Protein AF-A0AA86PRQ3-F1 (afdb_monomer_lite)

Structure (mmCIF, N/CA/C/O backbone):
data_AF-A0AA86PRQ3-F1
#
_entry.id   AF-A0AA86PRQ3-F1
#
loop_
_atom_site.group_PDB
_atom_site.id
_atom_site.type_symbol
_atom_site.label_atom_id
_atom_site.label_alt_id
_atom_site.label_comp_id
_atom_site.label_asym_id
_atom_site.label_entity_id
_atom_site.label_seq_id
_atom_site.pdbx_PDB_ins_code
_atom_site.Cartn_x
_atom_site.Cartn_y
_atom_site.Cartn_z
_atom_site.occupancy
_atom_site.B_iso_or_equiv
_atom_site.auth_seq_id
_atom_site.auth_comp_id
_atom_site.auth_asym_id
_atom_site.auth_atom_id
_atom_site.pdbx_PDB_model_num
ATOM 1 N N . MET A 1 1 ? -32.663 6.537 63.787 1.00 28.38 1 MET A N 1
ATOM 2 C CA . MET A 1 1 ? -32.346 5.789 65.025 1.00 28.38 1 MET A CA 1
ATOM 3 C C . MET A 1 1 ? -31.190 6.516 65.673 1.00 28.38 1 MET A C 1
ATOM 5 O O . MET A 1 1 ? -30.135 6.561 65.055 1.00 28.38 1 MET A O 1
ATOM 9 N N . ASP A 1 2 ? -31.384 7.094 66.855 1.00 23.73 2 ASP A N 1
ATOM 10 C CA . ASP A 1 2 ? -30.305 7.806 67.543 1.00 23.73 2 ASP A CA 1
ATOM 11 C C . ASP A 1 2 ? -29.454 6.819 68.341 1.00 23.73 2 ASP A C 1
ATOM 13 O O . ASP A 1 2 ? -29.910 6.237 69.324 1.00 23.73 2 ASP A O 1
ATOM 17 N N . TYR A 1 3 ? -28.210 6.627 67.906 1.00 31.52 3 TYR A N 1
ATOM 18 C CA . TYR A 1 3 ? -27.202 5.870 68.642 1.00 31.52 3 TYR A CA 1
ATOM 19 C C . TYR A 1 3 ? -26.296 6.856 69.383 1.00 31.52 3 TYR A C 1
ATOM 21 O O . TYR A 1 3 ? -25.499 7.559 68.762 1.00 31.52 3 TYR A O 1
ATOM 29 N N . GLN A 1 4 ? -26.417 6.925 70.712 1.00 28.19 4 GLN A N 1
ATOM 30 C CA . GLN A 1 4 ? -25.469 7.680 71.534 1.00 28.19 4 GLN A CA 1
ATOM 31 C C . GLN A 1 4 ? -24.217 6.850 71.843 1.00 28.19 4 GLN A C 1
ATOM 33 O O . GLN A 1 4 ? -24.249 5.623 71.930 1.00 28.19 4 GLN A O 1
ATOM 38 N N . SER A 1 5 ? -23.092 7.550 71.959 1.00 32.16 5 SER A N 1
ATOM 39 C CA . SER A 1 5 ? -21.743 6.990 71.900 1.00 32.16 5 SER A CA 1
ATOM 40 C C . SER A 1 5 ? -21.390 6.058 73.062 1.00 32.16 5 SER A C 1
ATOM 42 O O . SER A 1 5 ? -21.332 6.495 74.212 1.00 32.16 5 SER A O 1
ATOM 44 N N . ALA A 1 6 ? -20.983 4.830 72.734 1.00 31.02 6 ALA A N 1
ATOM 45 C CA . ALA A 1 6 ? -20.111 4.015 73.577 1.00 31.02 6 ALA A CA 1
ATOM 46 C C . ALA A 1 6 ? -18.707 3.979 72.950 1.00 31.02 6 ALA A C 1
ATOM 48 O O . ALA A 1 6 ? -18.547 3.573 71.795 1.00 31.02 6 ALA A O 1
ATOM 49 N N . SER A 1 7 ? -17.697 4.430 73.694 1.00 35.16 7 SER A N 1
ATOM 50 C CA . SER A 1 7 ? -16.295 4.401 73.272 1.00 35.16 7 SER A CA 1
ATOM 51 C C . SER A 1 7 ? -15.674 3.015 73.488 1.00 35.16 7 SER A C 1
ATOM 53 O O . SER A 1 7 ? -15.939 2.349 74.484 1.00 35.16 7 SER A O 1
ATOM 55 N N . ASN A 1 8 ? -14.809 2.604 72.554 1.00 34.78 8 ASN A N 1
ATOM 56 C CA . ASN A 1 8 ? -14.027 1.359 72.578 1.00 34.78 8 ASN A CA 1
ATOM 57 C C . ASN A 1 8 ? -14.832 0.044 72.581 1.00 34.78 8 ASN A C 1
ATOM 59 O O . ASN A 1 8 ? -14.667 -0.792 73.468 1.00 34.78 8 ASN A O 1
ATOM 63 N N . VAL A 1 9 ? -15.606 -0.202 71.518 1.00 33.00 9 VAL A N 1
ATOM 64 C CA . VAL A 1 9 ? -16.079 -1.558 71.189 1.00 33.00 9 VAL A CA 1
ATOM 65 C C . VAL A 1 9 ? -15.677 -1.926 69.758 1.00 33.00 9 VAL A C 1
ATOM 67 O O . VAL A 1 9 ? -16.105 -1.280 68.804 1.00 33.00 9 VAL A O 1
ATOM 70 N N . ASN A 1 10 ? -14.883 -2.991 69.603 1.00 31.47 10 ASN A N 1
ATOM 71 C CA . ASN A 1 10 ? -14.651 -3.654 68.314 1.00 31.47 10 ASN A CA 1
ATOM 72 C C . ASN A 1 10 ? -15.897 -4.481 67.943 1.00 31.47 10 ASN A C 1
ATOM 74 O O . ASN A 1 10 ? -15.899 -5.705 68.057 1.00 31.47 10 ASN A O 1
ATOM 78 N N . CYS A 1 11 ? -16.972 -3.808 67.535 1.00 32.03 11 CYS A N 1
ATOM 79 C CA . CYS A 1 11 ? -18.174 -4.455 67.016 1.00 32.03 11 CYS A CA 1
ATOM 80 C C . CYS A 1 11 ? -18.137 -4.522 65.488 1.00 32.03 11 CYS A C 1
ATOM 82 O O . CYS A 1 11 ? -18.080 -3.495 64.818 1.00 32.03 11 CYS A O 1
ATOM 84 N N . THR A 1 12 ? -18.277 -5.725 64.934 1.00 34.78 12 THR A N 1
ATOM 85 C CA . THR A 1 12 ? -18.713 -5.920 63.546 1.00 34.78 12 THR A CA 1
ATOM 86 C C . THR A 1 12 ? -20.229 -5.690 63.498 1.00 34.78 12 THR A C 1
ATOM 88 O O . THR A 1 12 ? -21.022 -6.605 63.716 1.00 34.78 12 THR A O 1
ATOM 91 N N . GLY A 1 13 ? -20.644 -4.434 63.322 1.00 34.66 13 GLY A N 1
ATOM 92 C CA . GLY A 1 13 ? -22.047 -4.027 63.407 1.00 34.66 13 GLY A CA 1
ATOM 93 C C . GLY A 1 13 ? -22.842 -4.307 62.131 1.00 34.66 13 GLY A C 1
ATOM 94 O O . GLY A 1 13 ? -22.917 -3.455 61.249 1.00 34.66 13 GLY A O 1
ATOM 95 N N . ILE A 1 14 ? -23.511 -5.461 62.047 1.00 38.59 14 ILE A N 1
ATOM 96 C CA . ILE A 1 14 ? -24.574 -5.660 61.050 1.00 38.59 14 ILE A CA 1
ATOM 97 C C . ILE A 1 14 ? -25.826 -4.923 61.541 1.00 38.59 14 ILE A C 1
ATOM 99 O O . ILE A 1 14 ? -26.532 -5.417 62.420 1.00 38.59 14 ILE A O 1
ATOM 103 N N . ILE A 1 15 ? -26.140 -3.765 60.949 1.00 42.66 15 ILE A N 1
ATOM 104 C CA . ILE A 1 15 ? -27.449 -3.116 61.123 1.00 42.66 15 ILE A CA 1
ATOM 105 C C . ILE A 1 15 ? -28.395 -3.705 60.071 1.00 42.66 15 ILE A C 1
ATOM 107 O O . ILE A 1 15 ? -28.745 -3.094 59.061 1.00 42.66 15 ILE A O 1
ATOM 111 N N . GLY A 1 16 ? -28.762 -4.963 60.305 1.00 38.59 16 GLY A N 1
ATOM 112 C CA . GLY A 1 16 ? -29.757 -5.675 59.517 1.00 38.59 16 GLY A CA 1
ATOM 113 C C . GLY A 1 16 ? -31.148 -5.333 60.026 1.00 38.59 16 GLY A C 1
ATOM 114 O O . GLY A 1 16 ? -31.494 -5.689 61.151 1.00 38.59 16 GLY A O 1
ATOM 115 N N . THR A 1 17 ? -31.968 -4.686 59.198 1.00 43.44 17 THR A N 1
ATOM 116 C CA . THR A 1 17 ? -33.402 -4.611 59.495 1.00 43.44 17 THR A CA 1
ATOM 117 C C . THR A 1 17 ? -34.038 -5.858 58.900 1.00 43.44 17 THR A C 1
ATOM 119 O O . THR A 1 17 ? -34.295 -5.908 57.698 1.00 43.44 17 THR A O 1
ATOM 122 N N . VAL A 1 18 ? -34.262 -6.883 59.728 1.00 38.62 18 VAL A N 1
ATOM 123 C CA . VAL A 1 18 ? -35.078 -8.038 59.330 1.00 38.62 18 VAL A CA 1
ATOM 124 C C . VAL A 1 18 ? -36.527 -7.577 59.309 1.00 38.62 18 VAL A C 1
ATOM 126 O O . VAL A 1 18 ? -37.207 -7.529 60.334 1.00 38.62 18 VAL A O 1
ATOM 129 N N . ILE A 1 19 ? -36.984 -7.173 58.130 1.00 46.53 19 ILE A N 1
ATOM 130 C CA . ILE A 1 19 ? -38.373 -6.795 57.912 1.00 46.53 19 ILE A CA 1
ATOM 131 C C . ILE A 1 19 ? -39.136 -8.088 57.600 1.00 46.53 19 ILE A C 1
ATOM 133 O O . ILE A 1 19 ? -38.815 -8.790 56.642 1.00 46.53 19 ILE A O 1
ATOM 137 N N . GLY A 1 20 ? -40.143 -8.408 58.419 1.00 42.88 20 GLY A N 1
ATOM 138 C CA . GLY A 1 20 ? -41.082 -9.503 58.148 1.00 42.88 20 GLY A CA 1
ATOM 139 C C . GLY A 1 20 ? -41.962 -9.224 56.919 1.00 42.88 20 GLY A C 1
ATOM 140 O O . GLY A 1 20 ? -41.632 -8.392 56.080 1.00 42.88 20 GLY A O 1
ATOM 141 N N . ASN A 1 21 ? -43.118 -9.884 56.807 1.00 43.78 21 ASN A N 1
ATOM 142 C CA . ASN A 1 21 ? -44.057 -9.671 55.693 1.00 43.78 21 ASN A CA 1
ATOM 143 C C . ASN A 1 21 ? -44.545 -8.206 55.600 1.00 43.78 21 ASN A C 1
ATOM 145 O O . ASN A 1 21 ? -45.552 -7.840 56.202 1.00 43.78 21 ASN A O 1
ATOM 149 N N . VAL A 1 22 ? -43.848 -7.380 54.814 1.00 47.09 22 VAL A N 1
ATOM 150 C CA . VAL A 1 22 ? -44.153 -5.963 54.574 1.00 47.09 22 VAL A CA 1
ATOM 151 C C . VAL A 1 22 ? -44.042 -5.675 53.081 1.00 47.09 22 VAL A C 1
ATOM 153 O O . VAL A 1 22 ? -43.036 -5.978 52.443 1.00 47.09 22 VAL A O 1
ATOM 156 N N . SER A 1 23 ? -45.078 -5.050 52.524 1.00 48.50 23 SER A N 1
ATOM 157 C CA . SER A 1 23 ? -45.060 -4.531 51.157 1.00 48.50 23 SER A CA 1
ATOM 158 C C . SER A 1 23 ? -44.613 -3.070 51.185 1.00 48.50 23 SER A C 1
ATOM 160 O O . SER A 1 23 ? -45.353 -2.215 51.666 1.00 48.50 23 SER A O 1
ATOM 162 N N . LEU A 1 24 ? -43.426 -2.777 50.652 1.00 55.72 24 LEU A N 1
ATOM 163 C CA . LEU A 1 24 ? -42.930 -1.409 50.478 1.00 55.72 24 LEU A CA 1
ATOM 164 C C . LEU A 1 24 ? -43.323 -0.909 49.082 1.00 55.72 24 LEU A C 1
ATOM 166 O O . LEU A 1 24 ? -42.775 -1.353 48.069 1.00 55.72 24 LEU A O 1
ATOM 170 N N . ILE A 1 25 ? -44.310 -0.013 49.039 1.00 53.41 25 ILE A N 1
ATOM 171 C CA . ILE A 1 25 ? -44.831 0.616 47.820 1.00 53.41 25 ILE A CA 1
ATOM 172 C C . ILE A 1 25 ? -44.762 2.133 48.016 1.00 53.41 25 ILE A C 1
ATOM 174 O O . ILE A 1 25 ? -45.367 2.650 48.952 1.00 53.41 25 ILE A O 1
ATOM 178 N N . ASN A 1 26 ? -44.057 2.837 47.126 1.00 49.44 26 ASN A N 1
ATOM 179 C CA . ASN A 1 26 ? -43.863 4.295 47.154 1.00 49.44 26 ASN A CA 1
ATOM 180 C C . ASN A 1 26 ? -43.315 4.794 48.504 1.00 49.44 26 ASN A C 1
ATOM 182 O O . ASN A 1 26 ? -43.907 5.665 49.139 1.00 49.44 26 ASN A O 1
ATOM 186 N N . SER A 1 27 ? -42.221 4.195 48.977 1.00 52.81 27 SER A N 1
ATOM 187 C CA . SER A 1 27 ? -41.661 4.462 50.307 1.00 52.81 27 SER A CA 1
ATOM 188 C C . SER A 1 27 ? -40.254 5.052 50.198 1.00 52.81 27 SER A C 1
ATOM 190 O O . SER A 1 27 ? -39.352 4.398 49.675 1.00 52.81 27 SER A O 1
ATOM 192 N N . THR A 1 28 ? -40.054 6.259 50.726 1.00 52.75 28 THR A N 1
ATOM 193 C CA . THR A 1 28 ? -38.721 6.859 50.890 1.00 52.75 28 THR A CA 1
ATOM 194 C C . THR A 1 28 ? -38.115 6.392 52.213 1.00 52.75 28 THR A C 1
ATOM 196 O O . THR A 1 28 ? -38.770 6.448 53.255 1.00 52.75 28 THR A O 1
ATOM 199 N N . LEU A 1 29 ? -36.870 5.921 52.174 1.00 57.38 29 LEU A N 1
ATOM 200 C CA . LEU A 1 29 ? -36.086 5.517 53.337 1.00 57.38 29 LEU A CA 1
ATOM 201 C C . LEU A 1 29 ? -34.937 6.514 53.528 1.00 57.38 29 LEU A C 1
ATOM 203 O O . LEU A 1 29 ? -33.882 6.392 52.907 1.00 57.38 29 LEU A O 1
ATOM 207 N N . GLU A 1 30 ? -35.146 7.506 54.392 1.00 48.78 30 GLU A N 1
ATOM 208 C CA . GLU A 1 30 ? -34.087 8.433 54.802 1.00 48.78 30 GLU A CA 1
ATOM 209 C C . GLU A 1 30 ? -33.246 7.817 55.924 1.00 48.78 30 GLU A C 1
ATOM 211 O O . GLU A 1 30 ? -33.768 7.433 56.975 1.00 48.78 30 GLU A O 1
ATOM 216 N N . ILE A 1 31 ? -31.931 7.728 55.710 1.00 53.84 31 ILE A N 1
ATOM 217 C CA . ILE A 1 31 ? -30.984 7.173 56.682 1.00 53.84 31 ILE A CA 1
ATOM 218 C C . ILE A 1 31 ? -30.019 8.280 57.113 1.00 53.84 31 ILE A C 1
ATOM 220 O O . ILE A 1 31 ? -28.886 8.370 56.648 1.00 53.84 31 ILE A O 1
ATOM 224 N N . ASN A 1 32 ? -30.477 9.118 58.044 1.00 42.81 32 ASN A N 1
ATOM 225 C CA . ASN A 1 32 ? -29.633 10.121 58.693 1.00 42.81 32 ASN A CA 1
ATOM 226 C C . ASN A 1 32 ? -28.776 9.450 59.779 1.00 42.81 32 ASN A C 1
ATOM 228 O O . ASN A 1 32 ? -29.314 8.909 60.750 1.00 42.81 32 ASN A O 1
ATOM 232 N N . TRP A 1 33 ? -27.450 9.474 59.620 1.00 47.06 33 TRP A N 1
ATOM 233 C CA . TRP A 1 33 ? -26.496 8.970 60.615 1.00 47.06 33 TRP A CA 1
ATOM 234 C C . TRP A 1 33 ? -25.856 10.110 61.411 1.00 47.06 33 TRP A C 1
ATOM 236 O O . TRP A 1 33 ? -25.310 11.060 60.851 1.00 47.06 33 TRP A O 1
ATOM 246 N N . GLY A 1 34 ? -25.868 9.974 62.738 1.00 40.94 34 GLY A N 1
ATOM 247 C CA . GLY A 1 34 ? -25.048 10.792 63.629 1.00 40.94 34 GLY A CA 1
ATOM 248 C C . GLY A 1 34 ? -23.555 10.469 63.492 1.00 40.94 34 GLY A C 1
ATOM 249 O O . GLY A 1 34 ? -23.169 9.388 63.045 1.00 40.94 34 GLY A O 1
ATOM 250 N N . TRP A 1 35 ? -22.703 11.416 63.886 1.00 43.94 35 TRP A N 1
ATOM 251 C CA . TRP A 1 35 ? -21.249 11.299 63.759 1.00 43.94 35 TRP A CA 1
ATOM 252 C C . TRP A 1 35 ? -20.719 10.183 64.672 1.00 43.94 35 TRP A C 1
ATOM 254 O O . TRP A 1 35 ? -20.920 10.234 65.886 1.00 43.94 35 TRP A O 1
ATOM 264 N N . ALA A 1 36 ? -20.020 9.194 64.109 1.00 44.12 36 ALA A N 1
ATOM 265 C CA . ALA A 1 36 ? -19.583 8.012 64.849 1.00 44.12 36 ALA A CA 1
ATOM 266 C C . ALA A 1 36 ? -18.137 7.608 64.507 1.00 44.12 36 ALA A C 1
ATOM 268 O O . ALA A 1 36 ? -17.831 7.239 63.376 1.00 44.12 36 ALA A O 1
ATOM 269 N N . ASN A 1 37 ? -17.252 7.641 65.509 1.00 40.22 37 ASN A N 1
ATOM 270 C CA . ASN A 1 37 ? -15.848 7.229 65.393 1.00 40.22 37 ASN A CA 1
ATOM 271 C C . ASN A 1 37 ? -15.709 5.701 65.530 1.00 40.22 37 ASN A C 1
ATOM 273 O O . ASN A 1 37 ? -15.213 5.216 66.549 1.00 40.22 37 ASN A O 1
ATOM 277 N N . TYR A 1 38 ? -16.142 4.939 64.521 1.00 46.31 38 TYR A N 1
ATOM 278 C CA . TYR A 1 38 ? -15.963 3.483 64.484 1.00 46.31 38 TYR A CA 1
ATOM 279 C C . TYR A 1 38 ? -15.040 3.046 63.344 1.00 46.31 38 TYR A C 1
ATOM 281 O O . TYR A 1 38 ? -15.113 3.541 62.225 1.00 46.31 38 TYR A O 1
ATOM 289 N N . SER A 1 39 ? -14.155 2.100 63.656 1.00 38.12 39 SER A N 1
ATOM 290 C CA . SER A 1 39 ? -13.096 1.590 62.778 1.00 38.12 39 SER A CA 1
ATOM 291 C C . SER A 1 39 ? -13.499 0.366 61.948 1.00 38.12 39 SER A C 1
ATOM 293 O O . SER A 1 39 ? -12.635 -0.219 61.302 1.00 38.12 39 SER A O 1
ATOM 295 N N . ASN A 1 40 ? -14.768 -0.059 61.998 1.00 40.50 40 ASN A N 1
ATOM 296 C CA . ASN A 1 40 ? -15.263 -1.241 61.295 1.00 40.50 40 ASN A CA 1
ATOM 297 C C . ASN A 1 40 ? -16.734 -1.101 60.863 1.00 40.50 40 ASN A C 1
ATOM 299 O O . ASN A 1 40 ? -17.610 -0.906 61.699 1.00 40.50 40 ASN A O 1
ATOM 303 N N . ILE A 1 41 ? -16.951 -1.292 59.556 1.00 45.72 41 ILE A N 1
ATOM 304 C CA . ILE A 1 41 ? -18.156 -1.783 58.854 1.00 45.72 41 ILE A CA 1
ATOM 305 C C . ILE A 1 41 ? -19.519 -1.227 59.315 1.00 45.72 41 ILE A C 1
ATOM 307 O O . ILE A 1 41 ? -20.100 -1.675 60.301 1.00 45.72 41 ILE A O 1
ATOM 311 N N . GLY A 1 42 ? -20.105 -0.375 58.467 1.00 44.25 42 GLY A N 1
ATOM 312 C CA . GLY A 1 42 ? -21.551 -0.153 58.401 1.00 44.25 42 GLY A CA 1
ATOM 313 C C . GLY A 1 42 ? -22.149 -0.940 57.233 1.00 44.25 42 GLY A C 1
ATOM 314 O O . GLY A 1 42 ? -21.897 -0.611 56.073 1.00 44.25 42 GLY A O 1
ATOM 315 N N . LEU A 1 43 ? -22.930 -1.981 57.532 1.00 43.34 43 LEU A N 1
ATOM 316 C CA . LEU A 1 43 ? -23.603 -2.816 56.532 1.00 43.34 43 LEU A CA 1
ATOM 317 C C . LEU A 1 43 ? -25.119 -2.644 56.677 1.00 43.34 43 LEU A C 1
ATOM 319 O O . LEU A 1 43 ? -25.697 -3.055 57.685 1.00 43.34 43 LEU A O 1
ATOM 323 N N . ILE A 1 44 ? -25.749 -2.024 55.674 1.00 51.25 44 ILE A N 1
ATOM 324 C CA . ILE A 1 44 ? -27.202 -1.806 55.632 1.00 51.25 44 ILE A CA 1
ATOM 325 C C . ILE A 1 44 ? -27.815 -3.002 54.909 1.00 51.25 44 ILE A C 1
ATOM 327 O O . ILE A 1 44 ? -27.836 -3.054 53.680 1.00 51.25 44 ILE A O 1
ATOM 331 N N . GLY A 1 45 ? -28.260 -3.988 55.688 1.00 47.59 45 GLY A N 1
ATOM 332 C CA . GLY A 1 45 ? -28.900 -5.197 55.178 1.00 47.59 45 GLY A CA 1
ATOM 333 C C . GLY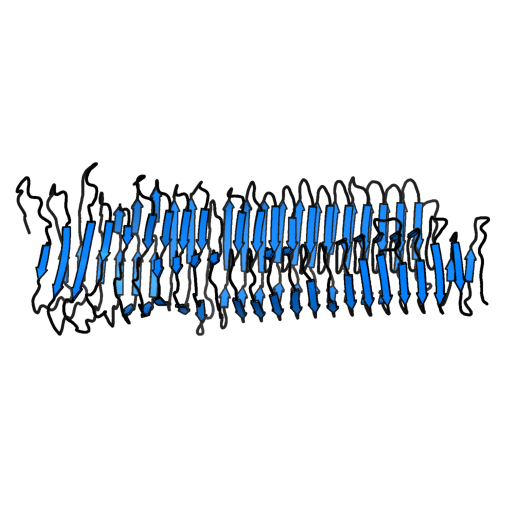 A 1 45 ? -30.420 -5.093 55.237 1.00 47.59 45 GLY A C 1
ATOM 334 O O . GLY A 1 45 ? -30.996 -5.123 56.327 1.00 47.59 45 GLY A O 1
ATOM 335 N N . LEU A 1 46 ? -31.067 -5.034 54.073 1.00 53.19 46 LEU A N 1
ATOM 336 C CA . LEU A 1 46 ? -32.484 -5.366 53.931 1.00 53.19 46 LEU A CA 1
ATOM 337 C C . LEU A 1 46 ? -32.573 -6.863 53.614 1.00 53.19 46 LEU A C 1
ATOM 339 O O . LEU A 1 46 ? -32.433 -7.274 52.461 1.00 53.19 46 LEU A O 1
ATOM 343 N N . LEU A 1 47 ? -32.733 -7.662 54.672 1.00 47.06 47 LEU A N 1
ATOM 344 C CA . LEU A 1 47 ? -32.833 -9.120 54.617 1.00 47.06 47 LEU A CA 1
ATOM 345 C C . LEU A 1 47 ? -34.284 -9.538 54.858 1.00 47.06 47 LEU A C 1
ATOM 347 O O . LEU A 1 47 ? -34.870 -9.190 55.886 1.00 47.06 47 LEU A O 1
ATOM 351 N N . TYR A 1 48 ? -34.839 -10.303 53.920 1.00 53.44 48 TYR A N 1
ATOM 352 C CA . TYR A 1 48 ? -36.224 -10.771 53.954 1.00 53.44 48 TYR A CA 1
ATOM 353 C C . TYR A 1 48 ? -36.290 -12.301 53.874 1.00 53.44 48 TYR A C 1
ATOM 355 O O . TYR A 1 48 ? -35.517 -12.928 53.147 1.00 53.44 48 TYR A O 1
ATOM 363 N N . ASP A 1 49 ? -37.261 -12.875 54.586 1.00 43.50 49 ASP A N 1
ATOM 364 C CA . ASP A 1 49 ? -37.559 -14.314 54.638 1.00 43.50 49 ASP A CA 1
ATOM 365 C C . ASP A 1 49 ? -39.039 -14.554 54.270 1.00 43.50 49 ASP A C 1
ATOM 367 O O . ASP A 1 49 ? -39.854 -15.016 55.066 1.00 43.50 49 ASP A O 1
ATOM 371 N N . SER A 1 50 ? -39.433 -14.087 53.079 1.00 46.62 50 SER A N 1
ATOM 372 C CA . SER A 1 50 ? -40.832 -14.051 52.631 1.00 46.62 50 SER A CA 1
ATOM 373 C C . SER A 1 50 ? -40.987 -14.560 51.202 1.00 46.62 50 SER A C 1
ATOM 375 O O . SER A 1 50 ? -40.283 -14.131 50.288 1.00 46.62 50 SER A O 1
ATOM 377 N N . SER A 1 51 ? -41.977 -15.429 50.992 1.00 41.72 51 SER A N 1
ATOM 378 C CA . SER A 1 51 ? -42.285 -16.038 49.696 1.00 41.72 51 SER A CA 1
ATOM 379 C C . SER A 1 51 ? -42.962 -15.100 48.687 1.00 41.72 51 SER A C 1
ATOM 381 O O . SER A 1 51 ? -43.121 -15.479 47.530 1.00 41.72 51 SER A O 1
ATOM 383 N N . THR A 1 52 ? -43.391 -13.899 49.091 1.00 48.28 52 THR A N 1
ATOM 384 C CA . THR A 1 52 ? -44.060 -12.928 48.202 1.00 48.28 52 THR A CA 1
ATOM 385 C C . THR A 1 52 ? -43.698 -11.488 48.570 1.00 48.28 52 THR A C 1
ATOM 387 O O . THR A 1 52 ? -44.509 -10.754 49.137 1.00 48.28 52 THR A O 1
ATOM 390 N N . LEU A 1 53 ? -42.480 -11.065 48.227 1.00 45.62 53 LEU A N 1
ATOM 391 C CA . LEU A 1 53 ? -42.030 -9.685 48.415 1.00 45.62 53 LEU A CA 1
ATOM 392 C C . LEU A 1 53 ? -42.286 -8.845 47.152 1.00 45.62 53 LEU A C 1
ATOM 394 O O . LEU A 1 53 ? -41.742 -9.134 46.085 1.00 45.62 53 LEU A O 1
ATOM 398 N N . LYS A 1 54 ? -43.080 -7.774 47.279 1.00 45.75 54 LYS A N 1
ATOM 399 C CA . LYS A 1 54 ? -43.325 -6.797 46.207 1.00 45.75 54 LYS A CA 1
ATOM 400 C C . LYS A 1 54 ? -42.788 -5.426 46.618 1.00 45.75 54 LYS A C 1
ATOM 402 O O . LYS A 1 54 ? -43.449 -4.683 47.337 1.00 45.75 54 LYS A O 1
ATOM 407 N N . ILE A 1 55 ? -41.586 -5.106 46.140 1.00 51.47 55 ILE A N 1
ATOM 408 C CA . ILE A 1 55 ? -40.954 -3.791 46.298 1.00 51.47 55 ILE A CA 1
ATOM 409 C C . ILE A 1 55 ? -41.268 -2.935 45.066 1.00 51.47 55 ILE A C 1
ATOM 411 O O . ILE A 1 55 ? -40.929 -3.310 43.938 1.00 51.47 55 ILE A O 1
ATOM 415 N N . GLN A 1 56 ? -41.901 -1.779 45.278 1.00 46.75 56 GLN A N 1
ATOM 416 C CA . GLN A 1 56 ? -42.207 -0.790 44.242 1.00 46.75 56 GLN A CA 1
ATOM 417 C C . GLN A 1 56 ? -41.784 0.609 44.698 1.00 46.75 56 GLN A C 1
ATOM 419 O O . GLN A 1 56 ? -42.311 1.111 45.684 1.00 46.75 56 GLN A O 1
ATOM 424 N N . ASN A 1 57 ? -40.899 1.260 43.936 1.00 49.91 57 ASN A N 1
ATOM 425 C CA . ASN A 1 57 ? -40.486 2.655 44.136 1.00 49.91 57 ASN A CA 1
ATOM 426 C C . ASN A 1 57 ? -39.919 2.920 45.546 1.00 49.91 57 ASN A C 1
ATOM 428 O O . ASN A 1 57 ? -40.530 3.642 46.336 1.00 49.91 57 ASN A O 1
ATOM 432 N N . ILE A 1 58 ? -38.759 2.327 45.850 1.00 53.47 58 ILE A N 1
ATOM 433 C CA . ILE A 1 58 ? -37.944 2.745 47.000 1.00 53.47 58 ILE A CA 1
ATOM 434 C C . ILE A 1 58 ? -36.961 3.823 46.546 1.00 53.47 58 ILE A C 1
ATOM 436 O O . ILE A 1 58 ? -36.278 3.659 45.531 1.00 53.47 58 ILE A O 1
ATOM 440 N N . GLU A 1 59 ? -36.897 4.892 47.333 1.00 50.50 59 GLU A N 1
ATOM 441 C CA . GLU A 1 59 ? -35.901 5.958 47.261 1.00 50.50 59 GLU A CA 1
ATOM 442 C C . GLU A 1 59 ? -35.060 5.923 48.542 1.00 50.50 59 GLU A C 1
ATOM 444 O O . GLU A 1 59 ? -35.622 5.889 49.637 1.00 50.50 59 GLU A O 1
ATOM 449 N N . ILE A 1 60 ? -33.731 5.882 48.413 1.00 56.16 60 ILE A N 1
ATOM 450 C CA . ILE A 1 60 ? -32.801 5.861 49.552 1.00 56.16 60 ILE A CA 1
ATOM 451 C C . ILE A 1 60 ? -31.923 7.110 49.497 1.00 56.16 60 ILE A C 1
ATOM 453 O O . ILE A 1 60 ? -31.149 7.266 48.550 1.00 56.16 60 ILE A O 1
ATOM 457 N N . ASN A 1 61 ? -32.019 7.941 50.537 1.00 48.66 61 ASN A N 1
ATOM 458 C CA . ASN A 1 61 ? -31.179 9.121 50.739 1.00 48.66 61 ASN A CA 1
ATOM 459 C C . ASN A 1 61 ? -30.209 8.844 51.899 1.00 48.66 61 ASN A C 1
ATOM 461 O O . ASN A 1 61 ? -30.643 8.466 52.993 1.00 48.66 61 ASN A O 1
ATOM 465 N N . ILE A 1 62 ? -28.905 9.021 51.656 1.00 52.06 62 ILE A N 1
ATOM 466 C CA . ILE A 1 62 ? -27.835 8.829 52.648 1.00 52.06 62 ILE A CA 1
ATOM 467 C C . ILE A 1 62 ? -26.919 10.055 52.619 1.00 52.06 62 ILE A C 1
ATOM 469 O O . ILE A 1 62 ? -26.078 10.179 51.729 1.00 52.06 62 ILE A O 1
ATOM 473 N N . ASP A 1 63 ? -27.069 10.937 53.606 1.00 43.88 63 ASP A N 1
ATOM 474 C CA . ASP A 1 63 ? -26.182 12.085 53.803 1.00 43.88 63 ASP A CA 1
ATOM 475 C C . ASP A 1 63 ? -25.111 11.721 54.847 1.00 43.88 63 ASP A C 1
ATOM 477 O O . ASP A 1 63 ? -25.429 11.437 56.008 1.00 43.88 63 ASP A O 1
ATOM 481 N N . TYR A 1 64 ? -23.842 11.630 54.428 1.00 47.88 64 TYR A N 1
ATOM 482 C CA . TYR A 1 64 ? -22.758 11.130 55.279 1.00 47.88 64 TYR A CA 1
ATOM 483 C C . TYR A 1 64 ? -21.429 11.865 55.065 1.00 47.88 64 TYR A C 1
ATOM 485 O O . TYR A 1 64 ? -20.776 11.762 54.025 1.00 47.88 64 TYR A O 1
ATOM 493 N N . ALA A 1 65 ? -20.979 12.575 56.101 1.00 38.34 65 ALA A N 1
ATOM 494 C CA . ALA A 1 65 ? -19.741 13.347 56.088 1.00 38.34 65 ALA A CA 1
ATOM 495 C C . ALA A 1 65 ? -18.694 12.754 57.049 1.00 38.34 65 ALA A C 1
ATOM 497 O O . ALA A 1 65 ? -18.708 13.042 58.246 1.00 38.34 65 ALA A O 1
ATOM 498 N N . ILE A 1 66 ? -17.739 11.975 56.524 1.00 44.75 66 ILE A N 1
ATOM 499 C CA . ILE A 1 66 ? -16.512 11.643 57.267 1.00 44.75 66 ILE A CA 1
ATOM 500 C C . ILE A 1 66 ? -15.544 12.826 57.183 1.00 44.75 66 ILE A C 1
ATOM 502 O O . ILE A 1 66 ? -15.273 13.344 56.097 1.00 44.75 66 ILE A O 1
ATOM 506 N N . LYS A 1 67 ? -14.985 13.219 58.331 1.00 35.59 67 LYS A N 1
ATOM 507 C CA . LYS A 1 67 ? -13.907 14.205 58.434 1.00 35.59 67 LYS A CA 1
ATOM 508 C C . LYS A 1 67 ? -12.593 13.499 58.787 1.00 35.59 67 LYS A C 1
ATOM 510 O O . LYS A 1 67 ? -12.509 12.870 59.835 1.00 35.59 67 LYS A O 1
ATOM 515 N N . ASP A 1 68 ? -11.610 13.602 57.894 1.00 38.34 68 ASP A N 1
ATOM 516 C CA . ASP A 1 68 ? -10.177 13.311 58.082 1.00 38.34 68 ASP A CA 1
ATOM 517 C C . ASP A 1 68 ? -9.805 12.080 58.941 1.00 38.34 68 ASP A C 1
ATOM 519 O O . ASP A 1 68 ? -9.305 12.212 60.057 1.00 38.34 68 ASP A O 1
ATOM 523 N N . PHE A 1 69 ? -9.956 10.867 58.388 1.00 38.19 69 PHE A N 1
ATOM 524 C CA . PHE A 1 69 ? -9.499 9.619 59.025 1.00 38.19 69 PHE A CA 1
ATOM 525 C C . PHE A 1 69 ? -8.292 8.985 58.305 1.00 38.19 69 PHE A C 1
ATOM 527 O O . PHE A 1 69 ? -8.401 7.983 57.598 1.00 38.19 69 PHE A O 1
ATOM 534 N N . TYR A 1 70 ? -7.100 9.547 58.520 1.00 35.41 70 TYR A N 1
ATOM 535 C CA . TYR A 1 70 ? -5.838 8.920 58.108 1.00 35.41 70 TYR A CA 1
ATOM 536 C C . TYR A 1 70 ? -5.454 7.790 59.084 1.00 35.41 70 TYR A C 1
ATOM 538 O O . TYR A 1 70 ? -4.834 8.051 60.114 1.00 35.41 70 TYR A O 1
ATOM 546 N N . GLY A 1 71 ? -5.789 6.528 58.772 1.00 35.06 71 GLY A N 1
ATOM 547 C CA . GLY A 1 71 ? -5.207 5.377 59.490 1.00 35.06 71 GLY A CA 1
ATOM 548 C C . GLY A 1 71 ? -5.963 4.040 59.492 1.00 35.06 71 GLY A C 1
ATOM 549 O O . GLY A 1 71 ? -5.353 3.021 59.817 1.00 35.06 71 GLY A O 1
ATOM 550 N N . ALA A 1 72 ? -7.251 3.993 59.135 1.00 39.25 72 ALA A N 1
ATOM 551 C CA . ALA A 1 72 ? -8.018 2.739 59.106 1.00 39.25 72 ALA A CA 1
ATOM 552 C C . ALA A 1 72 ? -7.813 1.989 57.775 1.00 39.25 72 ALA A C 1
ATOM 554 O O . ALA A 1 72 ? -8.071 2.540 56.709 1.00 39.25 72 ALA A O 1
ATOM 555 N N . LYS A 1 73 ? -7.341 0.733 57.821 1.00 39.47 73 LYS A N 1
ATOM 556 C CA . LYS A 1 73 ? -6.927 -0.014 56.614 1.00 39.47 73 LYS A CA 1
ATOM 557 C C . LYS A 1 73 ? -8.041 -0.756 55.861 1.00 39.47 73 LYS A C 1
ATOM 559 O O . LYS A 1 73 ? -7.810 -1.127 54.715 1.00 39.47 73 LYS A O 1
ATOM 564 N N . GLU A 1 74 ? -9.213 -0.988 56.456 1.00 42.56 74 GLU A N 1
ATOM 565 C CA . GLU A 1 74 ? -10.254 -1.862 55.873 1.00 42.56 74 GLU A CA 1
ATOM 566 C C . GLU A 1 74 ? -11.690 -1.382 56.175 1.00 42.56 74 GLU A C 1
ATOM 568 O O . GLU A 1 74 ? -12.512 -2.105 56.732 1.00 42.56 74 GLU A O 1
ATOM 573 N N . ASN A 1 75 ? -12.027 -0.149 55.783 1.00 44.94 75 ASN A N 1
ATOM 574 C CA . ASN A 1 75 ? -13.419 0.311 55.823 1.00 44.94 75 ASN A CA 1
ATOM 575 C C . ASN A 1 75 ? -14.168 -0.124 54.552 1.00 44.94 75 ASN A C 1
ATOM 577 O O . ASN A 1 75 ? -13.867 0.370 53.462 1.00 44.94 75 ASN A O 1
ATOM 581 N N . ASN A 1 76 ? -15.161 -1.003 54.710 1.00 43.50 76 ASN A N 1
ATOM 582 C CA . ASN A 1 76 ? -16.101 -1.406 53.662 1.00 43.50 76 ASN A CA 1
ATOM 583 C C . ASN A 1 76 ? -17.505 -0.882 54.001 1.00 43.50 76 ASN A C 1
ATOM 585 O O . ASN A 1 76 ? -18.012 -1.172 55.087 1.00 43.50 76 ASN A O 1
ATOM 589 N N . ILE A 1 77 ? -18.140 -0.154 53.077 1.00 47.94 77 ILE A N 1
ATOM 590 C CA . ILE A 1 77 ? -19.554 0.244 53.175 1.00 47.94 77 ILE A CA 1
ATOM 591 C C . ILE A 1 77 ? -20.327 -0.479 52.072 1.00 47.94 77 ILE A C 1
ATOM 593 O O . ILE A 1 77 ? -20.013 -0.333 50.889 1.00 47.94 77 ILE A O 1
ATOM 597 N N . ALA A 1 78 ? -21.338 -1.251 52.474 1.00 48.41 78 ALA A N 1
ATOM 598 C CA . ALA A 1 78 ? -22.198 -2.002 51.569 1.00 48.41 78 ALA A CA 1
ATOM 599 C C . ALA A 1 78 ? -23.675 -1.815 51.933 1.00 48.41 78 ALA A C 1
ATOM 601 O O . ALA A 1 78 ? -24.098 -2.098 53.059 1.00 48.41 78 ALA A O 1
ATOM 602 N N . VAL A 1 79 ? -24.467 -1.387 50.950 1.00 52.84 79 VAL A N 1
ATOM 603 C CA . VAL A 1 79 ? -25.929 -1.518 50.981 1.00 52.84 79 VAL A CA 1
ATOM 604 C C . VAL A 1 79 ? -26.259 -2.857 50.333 1.00 52.84 79 VAL A C 1
ATOM 606 O O . VAL A 1 79 ? -25.968 -3.035 49.150 1.00 52.84 79 VAL A O 1
ATOM 609 N N . ILE A 1 80 ? -26.827 -3.787 51.107 1.00 51.84 80 ILE A N 1
ATOM 610 C CA . ILE A 1 80 ? -27.210 -5.127 50.649 1.00 51.84 80 ILE A CA 1
ATOM 611 C C . ILE A 1 80 ? -28.732 -5.250 50.623 1.00 51.84 80 ILE A C 1
ATOM 613 O O . ILE A 1 80 ? -29.394 -5.199 51.661 1.00 51.84 80 ILE A O 1
ATOM 617 N N . VAL A 1 81 ? -29.278 -5.473 49.426 1.00 55.41 81 VAL A N 1
ATOM 618 C CA . VAL A 1 81 ? -30.681 -5.860 49.216 1.00 55.41 81 VAL A CA 1
ATOM 619 C C . VAL A 1 81 ? -30.699 -7.328 48.798 1.00 55.41 81 VAL A C 1
ATOM 621 O O . VAL A 1 81 ? -30.427 -7.650 47.639 1.00 55.41 81 VAL A O 1
ATOM 624 N N . GLY A 1 82 ? -30.974 -8.215 49.757 1.00 49.50 82 GLY A N 1
ATOM 625 C CA . GLY A 1 82 ? -30.838 -9.662 49.584 1.00 49.50 82 GLY A CA 1
ATOM 626 C C . GLY A 1 82 ? -32.070 -10.437 50.045 1.00 49.50 82 GLY A C 1
ATOM 627 O O . GLY A 1 82 ? -32.606 -10.204 51.128 1.00 49.50 82 GLY A O 1
ATOM 628 N N . ASN A 1 83 ? -32.498 -11.402 49.231 1.00 47.91 83 ASN A N 1
ATOM 629 C CA . ASN A 1 83 ? -33.412 -12.457 49.663 1.00 47.91 83 ASN A CA 1
ATOM 630 C C . ASN A 1 83 ? -32.585 -13.634 50.201 1.00 47.91 83 ASN A C 1
ATOM 632 O O . ASN A 1 83 ? -31.633 -14.055 49.542 1.00 47.91 83 ASN A O 1
ATOM 636 N N . ASN A 1 84 ? -32.951 -14.161 51.372 1.00 44.06 84 ASN A N 1
ATOM 637 C CA . ASN A 1 84 ? -32.303 -15.338 51.964 1.00 44.06 84 ASN A CA 1
ATOM 638 C C . ASN A 1 84 ? -33.063 -16.648 51.658 1.00 44.06 84 ASN A C 1
ATOM 640 O O . ASN A 1 84 ? -32.628 -17.730 52.041 1.00 44.06 84 ASN A O 1
ATOM 644 N N . SER A 1 85 ? -34.212 -16.551 50.975 1.00 47.03 85 SER A N 1
ATOM 645 C CA . SER A 1 85 ? -35.076 -17.675 50.606 1.00 47.03 85 SER A CA 1
ATOM 646 C C . SER A 1 85 ? -34.968 -18.026 49.115 1.00 47.03 85 SER A C 1
ATOM 648 O O . SER A 1 85 ? -34.755 -17.166 48.261 1.00 47.03 85 SER A O 1
ATOM 650 N N . ALA A 1 86 ? -35.170 -19.303 48.781 1.00 46.56 86 ALA A N 1
ATOM 651 C CA . ALA A 1 86 ? -35.030 -19.860 47.430 1.00 46.56 86 ALA A CA 1
ATOM 652 C C . ALA A 1 86 ? -36.198 -19.511 46.470 1.00 46.56 86 ALA A C 1
ATOM 654 O O . ALA A 1 86 ? -36.674 -20.378 45.731 1.00 46.56 86 ALA A O 1
ATOM 655 N N . VAL A 1 87 ? -36.687 -18.266 46.500 1.00 50.31 87 VAL A N 1
ATOM 656 C CA . VAL A 1 87 ? -37.937 -17.824 45.859 1.00 50.31 87 VAL A CA 1
ATOM 657 C C . VAL A 1 87 ? -37.693 -16.691 44.859 1.00 50.31 87 VAL A C 1
ATOM 659 O O . VAL A 1 87 ? -36.942 -15.755 45.122 1.00 50.31 87 VAL A O 1
ATOM 662 N N . THR A 1 88 ? -38.375 -16.761 43.713 1.00 50.88 88 THR A N 1
ATOM 663 C CA . THR A 1 88 ? -38.338 -15.755 42.644 1.00 50.88 88 THR A CA 1
ATOM 664 C C . THR A 1 88 ? -38.906 -14.412 43.103 1.00 50.88 88 THR A C 1
ATOM 666 O O . THR A 1 88 ? -40.121 -14.249 43.223 1.00 50.88 88 THR A O 1
ATOM 669 N N . THR A 1 89 ? -38.032 -13.434 43.306 1.00 51.72 89 THR A N 1
ATOM 670 C CA . THR A 1 89 ? -38.376 -12.043 43.625 1.00 51.72 89 THR A CA 1
ATOM 671 C C . THR A 1 89 ? -38.349 -11.156 42.376 1.00 51.72 89 THR A C 1
ATOM 673 O O . THR A 1 89 ? -37.491 -11.300 41.501 1.00 51.72 89 THR A O 1
ATOM 676 N N . SER A 1 90 ? -39.292 -10.211 42.297 1.00 50.53 90 SER A N 1
ATOM 677 C CA . SER A 1 90 ? -39.380 -9.201 41.233 1.00 50.53 90 SER A CA 1
ATOM 678 C C . SER A 1 90 ? -39.258 -7.794 41.824 1.00 50.53 90 SER A C 1
ATOM 680 O O . SER A 1 90 ? -40.168 -7.335 42.522 1.00 50.53 90 SER A O 1
ATOM 682 N N . ILE A 1 91 ? -38.160 -7.093 41.537 1.00 56.47 91 ILE A N 1
ATOM 683 C CA . ILE A 1 91 ? -37.934 -5.720 42.012 1.00 56.47 91 ILE A CA 1
ATOM 684 C C . ILE A 1 91 ? -38.392 -4.747 40.921 1.00 56.47 91 ILE A C 1
ATOM 686 O O . ILE A 1 91 ? -37.849 -4.717 39.816 1.00 56.47 91 ILE A O 1
ATOM 690 N N . CYS A 1 92 ? -39.422 -3.952 41.220 1.00 52.09 92 CYS A N 1
ATOM 691 C CA . CYS A 1 92 ? -40.129 -3.181 40.195 1.00 52.09 92 CYS A CA 1
ATOM 692 C C . CYS A 1 92 ? -39.524 -1.811 39.863 1.00 52.09 92 CYS A C 1
ATOM 694 O O . CYS A 1 92 ? -39.847 -1.308 38.796 1.00 52.09 92 CYS A O 1
ATOM 696 N N . ASN A 1 93 ? -38.745 -1.196 40.758 1.00 57.31 93 ASN A N 1
ATOM 697 C CA . ASN A 1 93 ? -38.001 0.061 40.563 1.00 57.31 93 ASN A CA 1
ATOM 698 C C . ASN A 1 93 ? -37.112 0.296 41.798 1.00 57.31 93 ASN A C 1
ATOM 700 O O . ASN A 1 93 ? -37.632 0.278 42.917 1.00 57.31 93 ASN A O 1
ATOM 704 N N . LEU A 1 94 ? -35.821 0.564 41.593 1.00 63.47 94 LEU A N 1
ATOM 705 C CA . LEU A 1 94 ? -34.870 0.994 42.620 1.00 63.47 94 LEU A CA 1
ATOM 706 C C . LEU A 1 94 ? -34.265 2.341 42.206 1.00 63.47 94 LEU A C 1
ATOM 708 O O . LEU A 1 94 ? -33.666 2.446 41.134 1.00 63.47 94 LEU A O 1
ATOM 712 N N . ILE A 1 95 ? -34.433 3.364 43.046 1.00 62.31 95 ILE A N 1
ATOM 713 C CA . ILE A 1 95 ? -33.927 4.715 42.796 1.00 62.31 95 ILE A CA 1
ATOM 714 C C . ILE A 1 95 ? -33.019 5.122 43.960 1.00 62.31 95 ILE A C 1
ATOM 716 O O . ILE A 1 95 ? -33.396 5.014 45.124 1.00 62.31 95 ILE A O 1
ATOM 720 N N . ILE A 1 96 ? -31.812 5.579 43.640 1.00 63.75 96 ILE A N 1
ATOM 721 C CA . ILE A 1 96 ? -30.786 5.979 44.605 1.00 63.75 96 ILE A CA 1
ATOM 722 C C . ILE A 1 96 ? -30.312 7.383 44.222 1.00 63.75 96 ILE A C 1
ATOM 724 O O . ILE A 1 96 ? -29.985 7.626 43.056 1.00 63.75 96 ILE A O 1
ATOM 728 N N . LYS A 1 97 ? -30.300 8.317 45.175 1.00 57.62 97 LYS A N 1
ATOM 729 C CA . LYS A 1 97 ? -29.973 9.726 44.916 1.00 57.62 97 LYS A CA 1
ATOM 730 C C . LYS A 1 97 ? -29.074 10.314 45.992 1.00 57.62 97 LYS A C 1
ATOM 732 O O . LYS A 1 97 ? -29.057 9.838 47.122 1.00 57.62 97 LYS A O 1
ATOM 737 N N . ASP A 1 98 ? -28.352 11.364 45.605 1.00 57.31 98 ASP A N 1
ATOM 738 C CA . ASP A 1 98 ? -27.702 12.332 46.498 1.00 57.31 98 ASP A CA 1
ATOM 739 C C . ASP A 1 98 ? -26.698 11.732 47.507 1.00 57.31 98 ASP A C 1
ATOM 741 O O . ASP A 1 98 ? -26.332 12.363 48.495 1.00 57.31 98 ASP A O 1
ATOM 745 N N . ILE A 1 99 ? -26.193 10.524 47.234 1.00 59.09 99 ILE A N 1
ATOM 746 C CA . ILE A 1 99 ? -25.194 9.857 48.070 1.00 59.09 99 ILE A CA 1
ATOM 747 C C . ILE A 1 99 ? -23.842 10.572 47.936 1.00 59.09 99 ILE A C 1
ATOM 749 O O . ILE A 1 99 ? -23.247 10.597 46.856 1.00 59.09 99 ILE A O 1
ATOM 753 N N . GLN A 1 100 ? -23.305 11.067 49.054 1.00 55.50 100 GLN A N 1
ATOM 754 C CA . GLN A 1 100 ? -21.887 11.414 49.191 1.00 55.50 100 GLN A CA 1
ATOM 755 C C . GLN A 1 100 ? -21.207 10.418 50.130 1.00 55.50 100 GLN A C 1
ATOM 757 O O . GLN A 1 100 ? -21.602 10.280 51.283 1.00 55.50 100 GLN A O 1
ATOM 762 N N . LEU A 1 101 ? -20.163 9.733 49.654 1.00 58.31 101 LEU A N 1
ATOM 763 C CA . LEU A 1 101 ? -19.380 8.804 50.474 1.00 58.31 101 LEU A CA 1
ATOM 764 C C . LEU A 1 101 ? -17.895 9.155 50.371 1.00 58.31 101 LEU A C 1
ATOM 766 O O . LEU A 1 101 ? -17.305 9.081 49.294 1.00 58.31 101 LEU A O 1
ATOM 770 N N . LYS A 1 102 ? -17.310 9.563 51.504 1.00 50.81 102 LYS A N 1
ATOM 771 C CA . LYS A 1 102 ? -15.912 10.003 51.651 1.00 50.81 102 LYS A CA 1
ATOM 772 C C . LYS A 1 102 ? -15.158 9.112 52.633 1.00 50.81 102 LYS A C 1
ATOM 774 O O . LYS A 1 102 ? -15.666 8.865 53.717 1.00 50.81 102 LYS A O 1
ATOM 779 N N . GLY A 1 103 ? -13.938 8.691 52.288 1.00 49.06 103 GLY A N 1
ATOM 780 C CA . GLY A 1 103 ? -12.957 8.164 53.253 1.00 49.06 103 GLY A CA 1
ATOM 781 C C . GLY A 1 103 ? -13.057 6.676 53.617 1.00 49.06 103 GLY A C 1
ATOM 782 O O . GLY A 1 103 ? -12.878 6.326 54.782 1.00 49.06 103 GLY A O 1
ATOM 783 N N . SER A 1 104 ? -13.341 5.785 52.661 1.00 50.91 104 SER A N 1
ATOM 784 C CA . SER A 1 104 ? -13.313 4.330 52.907 1.00 50.91 104 SER A CA 1
ATOM 785 C C . SER A 1 104 ? -12.808 3.530 51.704 1.00 50.91 104 SER A C 1
ATOM 787 O O . SER A 1 104 ? -12.802 4.018 50.573 1.00 50.91 104 SER A O 1
ATOM 789 N N . ASN A 1 105 ? -12.331 2.307 51.958 1.00 45.56 105 ASN A N 1
ATOM 790 C CA . ASN A 1 105 ? -11.510 1.584 50.994 1.00 45.56 105 ASN A CA 1
ATOM 791 C C . ASN A 1 105 ? -12.346 0.877 49.924 1.00 45.56 105 ASN A C 1
ATOM 793 O O . ASN A 1 105 ? -12.029 1.002 48.746 1.00 45.56 105 ASN A O 1
ATOM 797 N N . ASN A 1 106 ? -13.464 0.240 50.281 1.00 48.38 106 ASN A N 1
ATOM 798 C CA . ASN A 1 106 ? -14.416 -0.272 49.289 1.00 48.38 106 ASN A CA 1
ATOM 799 C C . ASN A 1 106 ? -15.819 0.277 49.574 1.00 48.38 106 ASN A C 1
ATOM 801 O O . ASN A 1 106 ? -16.341 0.122 50.679 1.00 48.38 106 ASN A O 1
ATOM 805 N N . VAL A 1 107 ? -16.433 0.911 48.572 1.00 48.72 107 VAL A N 1
ATOM 806 C CA . VAL A 1 107 ? -17.783 1.482 48.668 1.00 48.72 107 VAL A CA 1
ATOM 807 C C . VAL A 1 107 ? -18.586 1.026 47.462 1.00 48.72 107 VAL A C 1
ATOM 809 O O . VAL A 1 107 ? -18.389 1.506 46.346 1.00 48.72 107 VAL A O 1
ATOM 812 N N . GLY A 1 108 ? -19.507 0.096 47.694 1.00 52.25 108 GLY A N 1
ATOM 813 C CA . GLY A 1 108 ? -20.322 -0.489 46.638 1.00 52.25 108 GLY A CA 1
ATOM 814 C C . GLY A 1 108 ? -21.772 -0.656 47.063 1.00 52.25 108 GLY A C 1
ATOM 815 O O . GLY A 1 108 ? -22.072 -1.025 48.198 1.00 52.25 108 GLY A O 1
ATOM 816 N N . ILE A 1 109 ? -22.680 -0.434 46.119 1.00 55.22 109 ILE A N 1
ATOM 817 C CA . ILE A 1 109 ? -24.060 -0.903 46.241 1.00 55.22 109 ILE A CA 1
ATOM 818 C C . ILE A 1 109 ? -24.052 -2.360 45.755 1.00 55.22 109 ILE A C 1
ATOM 820 O O . ILE A 1 109 ? -23.802 -2.635 44.578 1.00 55.22 109 ILE A O 1
ATOM 824 N N . ILE A 1 110 ? -24.252 -3.309 46.673 1.00 53.78 110 ILE A N 1
ATOM 825 C CA . ILE A 1 110 ? -24.122 -4.747 46.407 1.00 53.78 110 ILE A CA 1
ATOM 826 C C . ILE A 1 110 ? -25.519 -5.366 46.400 1.00 53.78 110 ILE A C 1
ATOM 828 O O . ILE A 1 110 ? -26.136 -5.553 47.446 1.00 53.78 110 ILE A O 1
ATOM 832 N N . ILE A 1 111 ? -26.021 -5.732 45.222 1.00 54.97 111 ILE A N 1
ATOM 833 C CA . ILE A 1 111 ? -27.313 -6.419 45.089 1.00 54.97 111 ILE A CA 1
ATOM 834 C C . ILE A 1 111 ? -27.025 -7.891 44.789 1.00 54.97 111 ILE A C 1
ATOM 836 O O . ILE A 1 111 ? -27.016 -8.326 43.639 1.00 54.97 111 ILE A O 1
ATOM 840 N N . GLY A 1 112 ? -26.729 -8.641 45.852 1.00 49.56 112 GLY A N 1
ATOM 841 C CA . GLY A 1 112 ? -26.434 -10.074 45.804 1.00 49.56 112 GLY A CA 1
ATOM 842 C C . GLY A 1 112 ? -27.580 -10.940 46.332 1.00 49.56 112 GLY A C 1
ATOM 843 O O . GLY A 1 112 ? -28.396 -10.498 47.141 1.00 49.56 112 GLY A O 1
ATOM 844 N N . THR A 1 113 ? -27.610 -12.201 45.904 1.00 46.88 113 THR A N 1
ATOM 845 C CA . THR A 1 113 ? -28.504 -13.247 46.432 1.00 46.88 113 THR A CA 1
ATOM 846 C C . THR A 1 113 ? -27.687 -14.452 46.858 1.00 46.88 113 THR A C 1
ATOM 848 O O . THR A 1 113 ? -26.792 -14.858 46.120 1.00 46.88 113 THR A O 1
ATOM 851 N N . HIS A 1 114 ? -28.036 -15.086 47.978 1.00 44.12 114 HIS A N 1
ATOM 852 C CA . HIS A 1 114 ? -27.521 -16.424 48.255 1.00 44.12 114 HIS A CA 1
ATOM 853 C C . HIS A 1 114 ? -28.267 -17.432 47.356 1.00 44.12 114 HIS A C 1
ATOM 855 O O . HIS A 1 114 ? -29.490 -17.545 47.392 1.00 44.12 114 HIS A O 1
ATOM 861 N N . GLU A 1 115 ? -27.514 -18.154 46.528 1.00 44.28 115 GLU A N 1
ATOM 862 C CA . GLU A 1 115 ? -27.889 -19.397 45.828 1.00 44.28 115 GLU A CA 1
ATOM 863 C C . GLU A 1 115 ? -28.931 -19.374 44.686 1.00 44.28 115 GLU A C 1
ATOM 865 O O . GLU A 1 115 ? -28.803 -20.224 43.801 1.00 44.28 115 GLU A O 1
ATOM 870 N N . LYS A 1 116 ? -29.925 -18.468 44.618 1.00 50.94 116 LYS A N 1
ATOM 871 C CA . LYS A 1 116 ? -30.859 -18.384 43.459 1.00 50.94 116 LYS A CA 1
ATOM 872 C C . LYS A 1 116 ? -31.248 -16.945 43.089 1.00 50.94 116 LYS A C 1
ATOM 874 O O . LYS A 1 116 ? -31.836 -16.229 43.892 1.00 50.94 116 LYS A O 1
ATOM 879 N N . GLY A 1 117 ? -30.936 -16.552 41.850 1.00 51.62 117 GLY A N 1
ATOM 880 C CA . GLY A 1 117 ? -31.000 -15.163 41.376 1.00 51.62 117 GLY A CA 1
ATOM 881 C C . GLY A 1 117 ? -32.392 -14.597 41.054 1.00 51.62 117 GLY A C 1
ATOM 882 O O . GLY A 1 117 ? -33.375 -15.318 40.870 1.00 51.62 117 GLY A O 1
ATOM 883 N N . TYR A 1 118 ? -32.443 -13.266 40.938 1.00 52.16 118 TYR A N 1
ATOM 884 C CA . TYR A 1 118 ? -33.616 -12.497 40.509 1.00 52.16 118 TYR A CA 1
ATOM 885 C C . TYR A 1 118 ? -33.994 -12.801 39.047 1.00 52.16 118 TYR A C 1
ATOM 887 O O . TYR A 1 118 ? -33.141 -12.729 38.162 1.00 52.16 118 TYR A O 1
ATOM 895 N N . GLN A 1 119 ? -35.281 -13.040 38.763 1.00 50.00 119 GLN A N 1
ATOM 896 C CA . GLN A 1 119 ? -35.765 -13.151 37.375 1.00 50.00 119 GLN A CA 1
ATOM 897 C C . GLN A 1 119 ? -35.917 -11.779 36.695 1.00 50.00 119 GLN A C 1
ATOM 899 O O . GLN A 1 119 ? -35.542 -11.622 35.532 1.00 50.00 119 GLN A O 1
ATOM 904 N N . TYR A 1 120 ? -36.443 -10.781 37.418 1.00 54.16 120 TYR A N 1
ATOM 905 C CA . TYR A 1 120 ? -36.779 -9.466 36.859 1.00 54.16 120 TYR A CA 1
ATOM 906 C C . TYR A 1 120 ? -36.399 -8.310 37.794 1.00 54.16 120 TYR A C 1
ATOM 908 O O . TYR A 1 120 ? -36.952 -8.159 38.888 1.00 54.16 120 TYR A O 1
ATOM 916 N N . LEU A 1 121 ? -35.501 -7.459 37.303 1.00 62.53 121 LEU A N 1
ATOM 917 C CA . LEU A 1 121 ? -35.236 -6.104 37.774 1.00 62.53 121 LEU A CA 1
ATOM 918 C C . LEU A 1 121 ? -35.782 -5.144 36.711 1.00 62.53 121 LEU A C 1
ATOM 920 O O . LEU A 1 121 ? -35.388 -5.2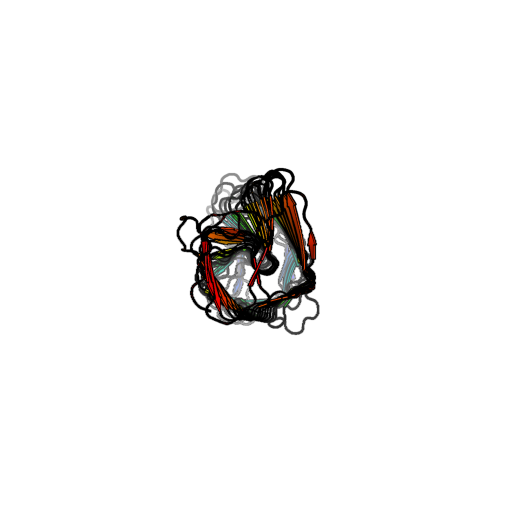08 35.551 1.00 62.53 121 LEU A O 1
ATOM 924 N N . ASN A 1 122 ? -36.709 -4.261 37.073 1.00 60.06 122 ASN A N 1
ATOM 925 C CA . ASN A 1 122 ? -37.224 -3.273 36.121 1.00 60.06 122 ASN A CA 1
ATOM 926 C C . ASN A 1 122 ? -36.188 -2.154 35.917 1.00 60.06 122 ASN A C 1
ATOM 928 O O . ASN A 1 122 ? -35.341 -2.268 35.037 1.00 60.06 122 ASN A O 1
ATOM 932 N N . ASN A 1 123 ? -36.203 -1.104 36.741 1.00 60.81 123 ASN A N 1
ATOM 933 C CA . ASN A 1 123 ? -35.306 0.038 36.568 1.00 60.81 123 ASN A CA 1
ATOM 934 C C . ASN A 1 123 ? -34.389 0.210 37.784 1.00 60.81 123 ASN A C 1
ATOM 936 O O . ASN A 1 123 ? -34.858 0.163 38.923 1.00 60.81 123 ASN A O 1
ATOM 940 N N . ILE A 1 124 ? -33.105 0.450 37.521 1.00 66.88 124 ILE A N 1
ATOM 941 C CA . ILE A 1 124 ? -32.088 0.884 38.482 1.00 66.88 124 ILE A CA 1
ATOM 942 C C . ILE A 1 124 ? -31.639 2.282 38.047 1.00 66.88 124 ILE A C 1
ATOM 944 O O . ILE A 1 124 ? -31.058 2.439 36.971 1.00 66.88 124 ILE A O 1
ATOM 948 N N . ILE A 1 125 ? -31.923 3.301 38.859 1.00 63.72 125 ILE A N 1
ATOM 949 C CA . ILE A 1 125 ? -31.587 4.701 38.561 1.00 63.72 125 ILE A CA 1
ATOM 950 C C . ILE A 1 125 ? -30.744 5.265 39.705 1.00 63.72 125 ILE A C 1
ATOM 952 O O . ILE A 1 125 ? -31.193 5.288 40.848 1.00 63.72 125 ILE A O 1
ATOM 956 N N . ILE A 1 126 ? -29.539 5.736 39.386 1.00 65.75 126 ILE A N 1
ATOM 957 C CA . ILE A 1 126 ? -28.570 6.306 40.327 1.00 65.75 126 ILE A CA 1
ATOM 958 C C . ILE A 1 126 ? -28.240 7.730 39.878 1.00 65.75 126 ILE A C 1
ATOM 960 O O . ILE A 1 126 ? -27.855 7.950 38.725 1.00 65.75 126 ILE A O 1
ATOM 964 N N . TYR A 1 127 ? -28.409 8.698 40.777 1.00 64.88 127 TYR A N 1
ATOM 965 C CA . TYR A 1 127 ? -28.428 10.120 40.433 1.00 64.88 127 TYR A CA 1
ATOM 966 C C . TYR A 1 127 ? -27.600 10.972 41.414 1.00 64.88 127 TYR A C 1
ATOM 968 O O . TYR A 1 127 ? -27.610 10.703 42.615 1.00 64.88 127 TYR A O 1
ATOM 976 N N . ASN A 1 128 ? -26.906 12.003 40.913 1.00 58.06 128 ASN A N 1
ATOM 977 C CA . ASN A 1 128 ? -26.199 13.034 41.702 1.00 58.06 128 ASN A CA 1
ATOM 978 C C . ASN A 1 128 ? -25.290 12.464 42.815 1.00 58.06 128 ASN A C 1
ATOM 980 O O . ASN A 1 128 ? -25.270 12.940 43.947 1.00 58.06 128 ASN A O 1
ATOM 984 N N . THR A 1 129 ? -24.581 11.377 42.514 1.00 59.34 129 THR A N 1
ATOM 985 C CA . THR A 1 129 ? -23.835 10.596 43.511 1.00 59.34 129 THR A CA 1
ATOM 986 C C . THR A 1 129 ? -22.335 10.897 43.433 1.00 59.34 129 THR A C 1
ATOM 988 O O . THR A 1 129 ? -21.751 10.829 42.351 1.00 59.34 129 THR A O 1
ATOM 991 N N . GLN A 1 130 ? -21.691 11.192 44.568 1.00 56.91 130 GLN A N 1
ATOM 992 C CA . GLN A 1 130 ? -20.239 11.379 44.681 1.00 56.91 130 GLN A CA 1
ATOM 993 C C . GLN A 1 130 ? -19.598 10.240 45.487 1.00 56.91 130 GLN A C 1
ATOM 995 O O . GLN A 1 130 ? -19.776 10.152 46.704 1.00 56.91 130 GLN A O 1
ATOM 1000 N N . LEU A 1 131 ? -18.817 9.384 44.822 1.00 60.75 131 LEU A N 1
ATOM 1001 C CA . LEU A 1 131 ? -18.108 8.264 45.455 1.00 60.75 131 LEU A CA 1
ATOM 1002 C C . LEU A 1 131 ? -16.606 8.554 45.537 1.00 60.75 131 LEU A C 1
ATOM 1004 O O . LEU A 1 131 ? -15.970 8.727 44.500 1.00 60.75 131 LEU A O 1
ATOM 1008 N N . TYR A 1 132 ? -16.040 8.548 46.746 1.00 51.09 132 TYR A N 1
ATOM 1009 C CA . TYR A 1 132 ? -14.594 8.588 46.989 1.00 51.09 132 TYR A CA 1
ATOM 1010 C C . TYR A 1 132 ? -14.126 7.250 47.592 1.00 51.09 132 TYR A C 1
ATOM 1012 O O . TYR A 1 132 ? -14.239 7.055 48.806 1.00 51.09 132 TYR A O 1
ATOM 1020 N N . CYS A 1 133 ? -13.635 6.315 46.767 1.00 52.25 133 CYS A N 1
ATOM 1021 C CA . CYS A 1 133 ? -13.244 4.966 47.218 1.00 52.25 133 CYS A CA 1
ATOM 1022 C C . CYS A 1 133 ? -12.274 4.237 46.254 1.00 52.25 133 CYS A C 1
ATOM 1024 O O . CYS A 1 133 ? -12.007 4.730 45.156 1.00 52.25 133 CYS A O 1
ATOM 1026 N N . LEU A 1 134 ? -11.733 3.063 46.633 1.00 51.28 134 LEU A N 1
ATOM 1027 C CA . LEU A 1 134 ? -10.854 2.265 45.752 1.00 51.28 134 LEU A CA 1
ATOM 1028 C C . LEU A 1 134 ? -11.603 1.266 44.850 1.00 51.28 134 LEU A C 1
ATOM 1030 O O . LEU A 1 134 ? -11.093 0.887 43.798 1.00 51.28 134 LEU A O 1
ATOM 1034 N N . GLN A 1 135 ? -12.804 0.826 45.225 1.00 50.75 135 GLN A N 1
ATOM 1035 C CA . GLN A 1 135 ? -13.661 -0.020 44.383 1.00 50.75 135 GLN A CA 1
ATOM 1036 C C . GLN A 1 135 ? -15.079 0.540 44.384 1.00 50.75 135 GLN A C 1
ATOM 1038 O O . GLN A 1 135 ? -15.868 0.222 45.273 1.00 50.75 135 GLN A O 1
ATOM 1043 N N . CYS A 1 136 ? -15.371 1.420 43.422 1.00 52.31 136 CYS A N 1
ATOM 1044 C CA . CYS A 1 136 ? -16.630 2.160 43.372 1.00 52.31 136 CYS A CA 1
ATOM 1045 C C . CYS A 1 136 ? -17.547 1.560 42.302 1.00 52.31 136 CYS A C 1
ATOM 1047 O O . CYS A 1 136 ? -17.336 1.741 41.099 1.00 52.31 136 CYS A O 1
ATOM 1049 N N . ALA A 1 137 ? -18.571 0.846 42.765 1.00 53.47 137 ALA A N 1
ATOM 1050 C CA . ALA A 1 137 ? -19.521 0.120 41.936 1.00 53.47 137 ALA A CA 1
ATOM 1051 C C . ALA A 1 137 ? -20.957 0.547 42.252 1.00 53.47 137 ALA A C 1
ATOM 1053 O O . ALA A 1 137 ? -21.413 0.443 43.393 1.00 53.47 137 ALA A O 1
ATOM 1054 N N . ALA A 1 138 ? -21.682 0.976 41.220 1.00 51.94 138 ALA A N 1
ATOM 1055 C CA . ALA A 1 138 ? -23.109 1.276 41.318 1.00 51.94 138 ALA A CA 1
ATOM 1056 C C . ALA A 1 138 ? -23.970 -0.003 41.448 1.00 51.94 138 ALA A C 1
ATOM 1058 O O . ALA A 1 138 ? -25.091 0.051 41.949 1.00 51.94 138 ALA A O 1
ATOM 1059 N N . PHE A 1 139 ? -23.426 -1.151 41.032 1.00 53.53 139 PHE A N 1
ATOM 1060 C CA . PHE A 1 139 ? -24.021 -2.474 41.182 1.00 53.53 139 PHE A CA 1
ATOM 1061 C C . PHE A 1 139 ? -22.921 -3.547 41.176 1.00 53.53 139 PHE A C 1
ATOM 1063 O O . PHE A 1 139 ? -22.208 -3.683 40.178 1.00 53.53 139 PHE A O 1
ATOM 1070 N N . VAL A 1 140 ? -22.802 -4.325 42.258 1.00 52.81 140 VAL A N 1
ATOM 1071 C CA . VAL A 1 140 ? -21.997 -5.564 42.301 1.00 52.81 140 VAL A CA 1
ATOM 1072 C C . VAL A 1 140 ? -22.923 -6.775 42.285 1.00 52.81 140 VAL A C 1
ATOM 1074 O O . VAL A 1 140 ? -23.770 -6.915 43.168 1.00 52.81 140 VAL A O 1
ATOM 1077 N N . GLY A 1 141 ? -22.756 -7.641 41.281 1.00 55.25 141 GLY A N 1
ATOM 1078 C CA . GLY A 1 141 ? -23.635 -8.776 41.007 1.00 55.25 141 GLY A CA 1
ATOM 1079 C C . GLY A 1 141 ? -22.955 -10.118 41.255 1.00 55.25 141 GLY A C 1
ATOM 1080 O O . GLY A 1 141 ? -22.472 -10.759 40.319 1.00 55.25 141 GLY A O 1
ATOM 1081 N N . GLN A 1 142 ? -22.945 -10.565 42.511 1.00 51.62 142 GLN A N 1
ATOM 1082 C CA . GLN A 1 142 ? -22.469 -11.902 42.860 1.00 51.62 142 GLN A CA 1
ATOM 1083 C C . GLN A 1 142 ? -23.616 -12.925 42.725 1.00 51.62 142 GLN A C 1
ATOM 1085 O O . GLN A 1 142 ? -24.642 -12.822 43.392 1.00 51.62 142 GLN A O 1
ATOM 1090 N N . ASP A 1 143 ? -23.411 -13.888 41.825 1.00 54.81 143 ASP A N 1
ATOM 1091 C CA . ASP A 1 143 ? -24.192 -15.109 41.558 1.00 54.81 143 ASP A CA 1
ATOM 1092 C C . ASP A 1 143 ? -25.597 -14.909 40.934 1.00 54.81 143 ASP A C 1
ATOM 1094 O O . ASP A 1 143 ? -26.560 -15.625 41.212 1.00 54.81 143 ASP A O 1
ATOM 1098 N N . LEU A 1 144 ? -25.696 -13.959 39.994 1.00 56.94 144 LEU A N 1
ATOM 1099 C CA . LEU A 1 144 ? -26.909 -13.646 39.219 1.00 56.94 144 LEU A CA 1
ATOM 1100 C C . LEU A 1 144 ? -27.164 -14.617 38.048 1.00 56.94 144 LEU A C 1
ATOM 1102 O O . LEU A 1 144 ? -26.785 -14.363 36.903 1.00 56.94 144 LEU A O 1
ATOM 1106 N N . ALA A 1 145 ? -27.865 -15.720 38.304 1.00 57.22 145 ALA A N 1
ATOM 1107 C CA . ALA A 1 145 ? -28.347 -16.609 37.244 1.00 57.22 145 ALA A CA 1
ATOM 1108 C C . ALA A 1 145 ? -29.668 -16.109 36.611 1.00 57.22 145 ALA A C 1
ATOM 1110 O O . ALA A 1 145 ? -30.677 -15.986 37.301 1.00 57.22 145 ALA A O 1
ATOM 1111 N N . ASN A 1 146 ? -29.684 -15.930 35.280 1.00 61.31 146 ASN A N 1
ATOM 1112 C CA . ASN A 1 146 ? -30.864 -15.623 34.446 1.00 61.31 146 ASN A CA 1
ATOM 1113 C C . ASN A 1 146 ? -31.637 -14.339 34.819 1.00 61.31 146 ASN A C 1
ATOM 1115 O O . ASN A 1 146 ? -32.857 -14.369 34.983 1.00 61.31 146 ASN A O 1
ATOM 1119 N N . THR A 1 147 ? -30.943 -13.204 34.909 1.00 63.28 147 THR A N 1
ATOM 1120 C CA . THR A 1 147 ? -31.543 -11.920 35.306 1.00 63.28 147 THR A CA 1
ATOM 1121 C C . THR A 1 147 ? -31.779 -10.994 34.110 1.00 63.28 147 THR A C 1
ATOM 1123 O O . THR A 1 147 ? -30.867 -10.707 33.336 1.00 63.28 147 THR A O 1
ATOM 1126 N N . THR A 1 148 ? -33.001 -10.466 33.992 1.00 64.06 148 THR A N 1
ATOM 1127 C CA . THR A 1 148 ? -33.330 -9.369 33.065 1.00 64.06 148 THR A CA 1
ATOM 1128 C C . THR A 1 148 ? -33.397 -8.047 33.825 1.00 64.06 148 THR A C 1
ATOM 1130 O O . THR A 1 148 ? -34.091 -7.961 34.837 1.00 64.06 148 THR A O 1
ATOM 1133 N N . ILE A 1 149 ? -32.695 -7.028 33.325 1.00 68.69 149 ILE A N 1
ATOM 1134 C CA . ILE A 1 149 ? -32.697 -5.645 33.808 1.00 68.69 149 ILE A CA 1
ATOM 1135 C C . ILE A 1 149 ? -33.298 -4.761 32.707 1.00 68.69 149 ILE A C 1
ATOM 1137 O O . ILE A 1 149 ? -32.732 -4.669 31.616 1.00 68.69 149 ILE A O 1
ATOM 1141 N N . ASN A 1 150 ? -34.437 -4.107 32.950 1.00 64.06 150 ASN A N 1
ATOM 1142 C CA . ASN A 1 150 ? -35.081 -3.295 31.909 1.00 64.06 150 ASN A CA 1
ATOM 1143 C C . ASN A 1 150 ? -34.379 -1.950 31.670 1.00 64.06 150 ASN A C 1
ATOM 1145 O O . ASN A 1 150 ? -34.202 -1.570 30.514 1.00 64.06 150 ASN A O 1
ATOM 1149 N N . GLN A 1 151 ? -33.930 -1.261 32.721 1.00 70.62 151 GLN A N 1
ATOM 1150 C CA . GLN A 1 151 ? -33.184 -0.007 32.597 1.00 70.62 151 GLN A CA 1
ATOM 1151 C C . GLN A 1 151 ? -32.084 0.115 33.659 1.00 70.62 151 GLN A C 1
ATOM 1153 O O . GLN A 1 151 ? -32.336 -0.087 34.846 1.00 70.62 151 GLN A O 1
ATOM 1158 N N . VAL A 1 152 ? -30.886 0.527 33.240 1.00 69.81 152 VAL A N 1
ATOM 1159 C CA . VAL A 1 152 ? -29.805 1.009 34.112 1.00 69.81 152 VAL A CA 1
ATOM 1160 C C . VAL A 1 152 ? -29.483 2.450 33.733 1.00 69.81 152 VAL A C 1
ATOM 1162 O O . VAL A 1 152 ? -29.166 2.743 32.577 1.00 69.81 152 VAL A O 1
ATOM 1165 N N . GLN A 1 153 ? -29.561 3.364 34.695 1.00 68.38 153 GLN A N 1
ATOM 1166 C CA . GLN A 1 153 ? -29.229 4.768 34.485 1.00 68.38 153 GLN A CA 1
ATOM 1167 C C . GLN A 1 153 ? -28.298 5.296 35.575 1.00 68.38 153 GLN A C 1
ATOM 1169 O O . GLN A 1 153 ? -28.658 5.295 36.747 1.00 68.38 153 GLN A O 1
ATOM 1174 N N . LEU A 1 154 ? -27.137 5.809 35.169 1.00 67.69 154 LEU A N 1
ATOM 1175 C CA . LEU A 1 154 ? -26.244 6.606 36.009 1.00 67.69 154 LEU A CA 1
ATOM 1176 C C . LEU A 1 154 ? -26.271 8.048 35.487 1.00 67.69 154 LEU A C 1
ATOM 1178 O O . LEU A 1 154 ? -26.061 8.268 34.291 1.00 67.69 154 LEU A O 1
ATOM 1182 N N . LYS A 1 155 ? -26.586 9.038 36.329 1.00 67.00 155 LYS A N 1
ATOM 1183 C CA . LYS A 1 155 ? -26.722 10.424 35.863 1.00 67.00 155 LYS A CA 1
ATOM 1184 C C . LYS A 1 155 ? -26.182 11.470 36.840 1.00 67.00 155 LYS A C 1
ATOM 1186 O O . LYS A 1 155 ? -26.511 11.459 38.020 1.00 67.00 155 LYS A O 1
ATOM 1191 N N . ASP A 1 156 ? -25.400 12.400 36.291 1.00 65.25 156 ASP A N 1
ATOM 1192 C CA . ASP A 1 156 ? -24.828 13.565 36.979 1.00 65.25 156 ASP A CA 1
ATOM 1193 C C . ASP A 1 156 ? -23.961 13.178 38.209 1.00 65.25 156 ASP A C 1
ATOM 1195 O O . ASP A 1 156 ? -23.921 13.887 39.209 1.00 65.25 156 ASP A O 1
ATOM 1199 N N . SER A 1 157 ? -23.265 12.034 38.141 1.00 63.72 157 SER A N 1
ATOM 1200 C CA . SER A 1 157 ? -22.455 11.460 39.234 1.00 63.72 157 SER A CA 1
ATOM 1201 C C . SER A 1 157 ? -20.943 11.661 39.037 1.00 63.72 157 SER A C 1
ATOM 1203 O O . SER A 1 157 ? -20.457 11.773 37.911 1.00 63.72 157 SER A O 1
ATOM 1205 N N . SER A 1 158 ? -20.159 11.629 40.117 1.00 62.97 158 SER A N 1
ATOM 1206 C CA . SER A 1 158 ? -18.690 11.639 40.053 1.00 62.97 158 SER A CA 1
ATOM 1207 C C . SER A 1 158 ? -18.058 10.521 40.876 1.00 62.97 158 SER A C 1
ATOM 1209 O O . SER A 1 158 ? -18.440 10.296 42.024 1.00 62.97 158 SER A O 1
ATOM 1211 N N . ILE A 1 159 ? -17.040 9.870 40.316 1.00 66.25 159 ILE A N 1
ATOM 1212 C CA . ILE A 1 159 ? -16.202 8.890 41.010 1.00 66.25 159 ILE A CA 1
ATOM 1213 C C . ILE A 1 159 ? -14.798 9.482 41.142 1.00 66.25 159 ILE A C 1
ATOM 1215 O O . ILE A 1 159 ? -14.196 9.892 40.149 1.00 66.25 159 ILE A O 1
ATOM 1219 N N . LEU A 1 160 ? -14.302 9.547 42.372 1.00 61.22 160 LEU A N 1
ATOM 1220 C CA . LEU A 1 160 ? -13.023 10.139 42.744 1.00 61.22 160 LEU A CA 1
ATOM 1221 C C . LEU A 1 160 ? -12.193 9.116 43.533 1.00 61.22 160 LEU A C 1
ATOM 1223 O O . LEU A 1 160 ? -12.735 8.316 44.293 1.00 61.22 160 LEU A O 1
ATOM 1227 N N . SER A 1 161 ? -10.877 9.099 43.342 1.00 61.62 161 SER A N 1
ATOM 1228 C CA . SER A 1 161 ? -9.982 8.207 44.089 1.00 61.62 161 SER A CA 1
ATOM 1229 C C . SER A 1 161 ? -8.579 8.797 44.144 1.00 61.62 161 SER A C 1
ATOM 1231 O O . SER A 1 161 ? -8.011 9.074 43.092 1.00 61.62 161 SER A O 1
ATOM 1233 N N . ASP A 1 162 ? -8.032 8.970 45.349 1.00 56.00 162 ASP A N 1
ATOM 1234 C CA . ASP A 1 162 ? -6.743 9.642 45.587 1.00 56.00 162 ASP A CA 1
ATOM 1235 C C . ASP A 1 162 ? -5.696 8.729 46.274 1.00 56.00 162 ASP A C 1
ATOM 1237 O O . ASP A 1 162 ? -4.636 9.202 46.687 1.00 56.00 162 ASP A O 1
ATOM 1241 N N . ASP A 1 163 ? -5.973 7.426 46.440 1.00 56.16 163 ASP A N 1
ATOM 1242 C CA . ASP A 1 163 ? -5.080 6.515 47.175 1.00 56.16 163 ASP A CA 1
ATOM 1243 C C . ASP A 1 163 ? -3.909 6.009 46.313 1.00 56.16 163 ASP A C 1
ATOM 1245 O O . ASP A 1 163 ? -4.083 5.349 45.290 1.00 56.16 163 ASP A O 1
ATOM 1249 N N . THR A 1 164 ? -2.687 6.272 46.772 1.00 55.31 164 THR A N 1
ATOM 1250 C CA . THR A 1 164 ? -1.428 5.879 46.127 1.00 55.31 164 THR A CA 1
ATOM 1251 C C . THR A 1 164 ? -0.971 4.454 46.451 1.00 55.31 164 THR A C 1
ATOM 1253 O O . THR A 1 164 ? 0.013 3.988 45.875 1.00 55.31 164 THR A O 1
ATOM 1256 N N . ASN A 1 165 ? -1.636 3.752 47.376 1.00 52.75 165 ASN A N 1
ATOM 1257 C CA . ASN A 1 165 ? -1.102 2.523 47.975 1.00 52.75 165 ASN A CA 1
ATOM 1258 C C . ASN A 1 165 ? -1.547 1.215 47.304 1.00 52.75 165 ASN A C 1
ATOM 1260 O O . ASN A 1 165 ? -1.080 0.150 47.715 1.00 52.75 165 ASN A O 1
ATOM 1264 N N . ASN A 1 166 ? -2.445 1.255 46.311 1.00 52.88 166 ASN A N 1
ATOM 1265 C CA . ASN A 1 166 ? -3.093 0.046 45.798 1.00 52.88 166 ASN A CA 1
ATOM 1266 C C . ASN A 1 166 ? -2.920 -0.177 44.286 1.00 52.88 166 ASN A C 1
ATOM 1268 O O . ASN A 1 166 ? -2.805 0.754 43.486 1.00 52.88 166 ASN A O 1
ATOM 1272 N N . ASN A 1 167 ? -2.902 -1.450 43.882 1.00 60.34 167 ASN A N 1
ATOM 1273 C CA . ASN A 1 167 ? -2.456 -1.842 42.542 1.00 60.34 167 ASN A CA 1
ATOM 1274 C C . ASN A 1 167 ? -3.561 -1.883 41.475 1.00 60.34 167 ASN A C 1
ATOM 1276 O O . ASN A 1 167 ? -3.229 -1.892 40.289 1.00 60.34 167 ASN A O 1
ATOM 1280 N N . THR A 1 168 ? -4.849 -1.934 41.836 1.00 62.94 168 THR A N 1
ATOM 1281 C CA . THR A 1 168 ? -5.943 -2.099 40.856 1.00 62.94 168 THR A CA 1
ATOM 1282 C C . THR A 1 168 ? -7.265 -1.476 41.317 1.00 62.94 168 THR A C 1
ATOM 1284 O O . THR A 1 168 ? -7.696 -1.740 42.436 1.00 62.94 168 THR A O 1
ATOM 1287 N N . ILE A 1 169 ? -7.934 -0.721 40.436 1.00 64.56 169 ILE A N 1
ATOM 1288 C CA . ILE A 1 169 ? -9.297 -0.180 40.627 1.00 64.56 169 ILE A CA 1
ATOM 1289 C C . ILE A 1 169 ? -10.238 -0.649 39.506 1.00 64.56 169 ILE A C 1
ATOM 1291 O O . ILE A 1 169 ? -9.829 -0.736 38.347 1.00 64.56 169 ILE A O 1
ATOM 1295 N N . TYR A 1 170 ? -11.511 -0.882 39.843 1.00 66.44 170 TYR A N 1
ATOM 1296 C CA . TYR A 1 170 ? -12.605 -1.152 38.901 1.00 66.44 170 TYR A CA 1
ATOM 1297 C C . TYR A 1 170 ? -13.750 -0.145 39.111 1.00 66.44 170 TYR A C 1
ATOM 1299 O O . TYR A 1 170 ? -14.154 0.071 40.255 1.00 66.44 170 TYR A O 1
ATOM 1307 N N . THR A 1 171 ? -14.290 0.449 38.039 1.00 65.62 171 THR A N 1
ATOM 1308 C CA . THR A 1 171 ? -15.425 1.395 38.100 1.00 65.62 171 THR A CA 1
ATOM 1309 C C . THR A 1 171 ? -16.415 1.230 36.937 1.00 65.62 171 THR A C 1
ATOM 1311 O O . THR A 1 171 ? -16.055 0.857 35.815 1.00 65.62 171 THR A O 1
ATOM 1314 N N . GLY A 1 172 ? -17.694 1.509 37.205 1.00 63.22 172 GLY A N 1
ATOM 1315 C CA . GLY A 1 172 ? -18.782 1.463 36.221 1.00 63.22 172 GLY A CA 1
ATOM 1316 C C . GLY A 1 172 ? -20.171 1.399 36.859 1.00 63.22 172 GLY A C 1
ATOM 1317 O O . GLY A 1 172 ? -20.297 1.224 38.074 1.00 63.22 172 GLY A O 1
ATOM 1318 N N . ALA A 1 173 ? -21.220 1.513 36.037 1.00 62.66 173 ALA A N 1
ATOM 1319 C CA . ALA A 1 173 ? -22.602 1.317 36.484 1.00 62.66 173 ALA A CA 1
ATOM 1320 C C . ALA A 1 173 ? -22.836 -0.111 37.025 1.00 62.66 173 ALA A C 1
ATOM 1322 O O . ALA A 1 173 ? -23.544 -0.295 38.009 1.00 62.66 173 ALA A O 1
ATOM 1323 N N . ILE A 1 174 ? -22.187 -1.106 36.416 1.00 63.34 174 ILE A N 1
ATOM 1324 C CA . ILE A 1 174 ? -22.145 -2.513 36.826 1.00 63.34 174 ILE A CA 1
ATOM 1325 C C . ILE A 1 174 ? -20.671 -2.919 36.944 1.00 63.34 174 ILE A C 1
ATOM 1327 O O . ILE A 1 174 ? -19.899 -2.744 36.001 1.00 63.34 174 ILE A O 1
ATOM 1331 N N . VAL A 1 175 ? -20.252 -3.491 38.072 1.00 56.41 175 VAL A N 1
ATOM 1332 C CA . VAL A 1 175 ? -18.870 -3.956 38.279 1.00 56.41 175 VAL A CA 1
ATOM 1333 C C . VAL A 1 175 ? -18.884 -5.315 38.964 1.00 56.41 175 VAL A C 1
ATOM 1335 O O . VAL A 1 175 ? -19.447 -5.461 40.040 1.00 56.41 175 VAL A O 1
ATOM 1338 N N . GLY A 1 176 ? -18.215 -6.302 38.365 1.00 54.53 176 GLY A N 1
ATOM 1339 C CA . GLY A 1 176 ? -18.080 -7.630 38.955 1.00 54.53 176 GLY A CA 1
ATOM 1340 C C . GLY A 1 176 ? -19.346 -8.469 38.797 1.00 54.53 176 GLY A C 1
ATOM 1341 O O . GLY A 1 176 ? -20.236 -8.448 39.644 1.00 54.53 176 GLY A O 1
ATOM 1342 N N . LEU A 1 177 ? -19.380 -9.248 37.716 1.00 53.06 177 LEU A N 1
ATOM 1343 C CA . LEU A 1 177 ? -20.262 -10.406 37.591 1.00 53.06 177 LEU A CA 1
ATOM 1344 C C . LEU A 1 177 ? -19.462 -11.672 37.895 1.00 53.06 177 LEU A C 1
ATOM 1346 O O . LEU A 1 177 ? -18.391 -11.882 37.314 1.00 53.06 177 LEU A O 1
ATOM 1350 N N . SER A 1 178 ? -19.970 -12.503 38.804 1.00 50.53 178 SER A N 1
ATOM 1351 C CA . SER A 1 178 ? -19.399 -13.827 39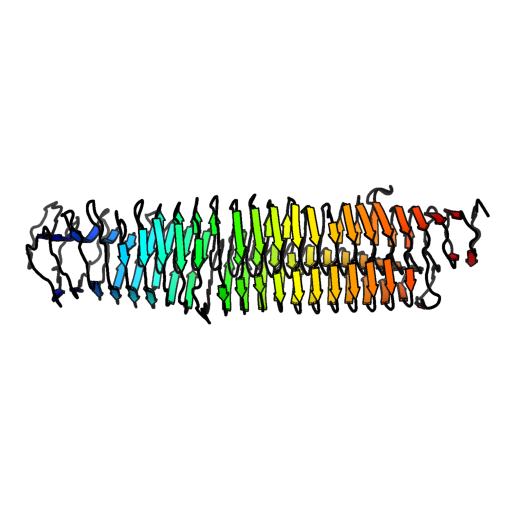.064 1.00 50.53 178 SER A CA 1
ATOM 1352 C C . SER A 1 178 ? -19.815 -14.846 37.984 1.00 50.53 178 SER A C 1
ATOM 1354 O O . SER A 1 178 ? -20.421 -14.521 36.963 1.00 50.53 178 SER A O 1
ATOM 1356 N N . ARG A 1 179 ? -19.393 -16.100 38.164 1.00 49.94 179 ARG A N 1
ATOM 1357 C CA . ARG A 1 179 ? -19.382 -17.130 37.116 1.00 49.94 179 ARG A CA 1
ATOM 1358 C C . ARG A 1 179 ? -20.803 -17.578 36.731 1.00 49.94 179 ARG A C 1
ATOM 1360 O O . ARG A 1 179 ? -21.593 -17.905 37.606 1.00 49.94 179 ARG A O 1
ATOM 1367 N N . TYR A 1 180 ? -21.039 -17.756 35.428 1.00 53.31 180 TYR A N 1
ATOM 1368 C CA . TYR A 1 180 ? -22.230 -18.385 34.825 1.00 53.31 180 TYR A CA 1
ATOM 1369 C C . TYR A 1 180 ? -23.521 -17.542 34.797 1.00 53.31 180 TYR A C 1
ATOM 1371 O O . TYR A 1 180 ? -24.621 -18.092 34.717 1.00 53.31 180 TYR A O 1
ATOM 1379 N N . ALA A 1 181 ? -23.409 -16.212 34.798 1.00 55.31 181 ALA A N 1
ATOM 1380 C CA . ALA A 1 181 ? -24.559 -15.323 34.651 1.00 55.31 181 ALA A CA 1
ATOM 1381 C C . ALA A 1 181 ? -25.055 -15.230 33.190 1.00 55.31 181 ALA A C 1
ATOM 1383 O O . ALA A 1 181 ? -24.276 -14.939 32.283 1.00 55.31 181 ALA A O 1
ATOM 1384 N N . ASN A 1 182 ? -26.361 -15.412 32.966 1.00 58.09 182 ASN A N 1
ATOM 1385 C CA . ASN A 1 182 ? -27.067 -14.925 31.771 1.00 58.09 182 ASN A CA 1
ATOM 1386 C C . ASN A 1 182 ? -27.734 -13.597 32.156 1.00 58.09 182 ASN A C 1
ATOM 1388 O O . ASN A 1 182 ? -28.650 -13.617 32.982 1.00 58.09 182 ASN A O 1
ATOM 1392 N N . ILE A 1 183 ? -27.295 -12.470 31.587 1.00 63.78 183 ILE A N 1
ATOM 1393 C CA . ILE A 1 183 ? -27.853 -11.144 31.890 1.00 63.78 183 ILE A CA 1
ATOM 1394 C C . ILE A 1 183 ? -28.348 -10.460 30.621 1.00 63.78 183 ILE A C 1
ATOM 1396 O O . ILE A 1 183 ? -27.611 -10.314 29.646 1.00 63.78 183 ILE A O 1
ATOM 1400 N N . ILE A 1 184 ? -29.595 -9.999 30.666 1.00 64.38 184 ILE A N 1
ATOM 1401 C CA . ILE A 1 184 ? -30.208 -9.153 29.642 1.00 64.38 184 ILE A CA 1
ATOM 1402 C C . ILE A 1 184 ? -30.338 -7.734 30.204 1.00 64.38 184 ILE A C 1
ATOM 1404 O O . ILE A 1 184 ? -30.911 -7.559 31.274 1.00 64.38 184 ILE A O 1
ATOM 1408 N N . ILE A 1 185 ? -29.832 -6.729 29.489 1.00 68.88 185 ILE A N 1
ATOM 1409 C CA . ILE A 1 185 ? -29.975 -5.303 29.807 1.00 68.88 185 ILE A CA 1
ATOM 1410 C C . ILE A 1 185 ? -30.720 -4.639 28.647 1.00 68.88 185 ILE A C 1
ATOM 1412 O O . ILE A 1 185 ? -30.176 -4.521 27.546 1.00 68.88 185 ILE A O 1
ATOM 1416 N N . ASN A 1 186 ? -31.963 -4.209 28.868 1.00 63.62 186 ASN A N 1
ATOM 1417 C CA . ASN A 1 186 ? -32.775 -3.668 27.777 1.00 63.62 186 ASN A CA 1
ATOM 1418 C C . ASN A 1 186 ? -32.428 -2.209 27.431 1.00 63.62 186 ASN A C 1
ATOM 1420 O O . ASN A 1 186 ? -32.427 -1.866 26.252 1.00 63.62 186 ASN A O 1
ATOM 1424 N N . ASP A 1 187 ? -32.056 -1.377 28.411 1.00 65.12 187 ASP A N 1
ATOM 1425 C CA . ASP A 1 187 ? -31.566 -0.005 28.205 1.00 65.12 187 ASP A CA 1
ATOM 1426 C C . ASP A 1 187 ? -30.468 0.350 29.232 1.00 65.12 187 ASP A C 1
ATOM 1428 O O . ASP A 1 187 ? -30.677 0.210 30.436 1.00 65.12 187 ASP A O 1
ATOM 1432 N N . CYS A 1 188 ? -29.291 0.799 28.781 1.00 66.88 188 CYS A N 1
ATOM 1433 C CA . CYS A 1 188 ? -28.220 1.328 29.639 1.00 66.88 188 CYS A CA 1
ATOM 1434 C C . CYS A 1 188 ? -27.882 2.774 29.233 1.00 66.88 188 CYS A C 1
ATOM 1436 O O . CYS A 1 188 ? -27.668 3.075 28.056 1.00 66.88 188 CYS A O 1
ATOM 1438 N N . SER A 1 189 ? -27.818 3.692 30.200 1.00 67.00 189 SER A N 1
ATOM 1439 C CA . SER A 1 189 ? -27.519 5.111 29.955 1.00 67.00 189 SER A CA 1
ATOM 1440 C C . SER A 1 189 ? -26.640 5.716 31.051 1.00 67.00 189 SER A C 1
ATOM 1442 O O . SER A 1 189 ? -26.888 5.510 32.237 1.00 67.00 189 SER A O 1
ATOM 1444 N N . VAL A 1 190 ? -25.606 6.468 30.663 1.00 62.50 190 VAL A N 1
ATOM 1445 C CA . VAL A 1 190 ? -24.631 7.055 31.595 1.00 62.50 190 VAL A CA 1
ATOM 1446 C C . VAL A 1 190 ? -24.373 8.509 31.208 1.00 62.50 190 VAL A C 1
ATOM 1448 O O . VAL A 1 190 ? -23.549 8.825 30.350 1.00 62.50 190 VAL A O 1
ATOM 1451 N N . ASN A 1 191 ? -25.111 9.424 31.826 1.00 62.41 191 ASN A N 1
ATOM 1452 C CA . ASN A 1 191 ? -25.096 10.835 31.451 1.00 62.41 191 ASN A CA 1
ATOM 1453 C C . ASN A 1 191 ? -24.257 11.651 32.440 1.00 62.41 191 ASN A C 1
ATOM 1455 O O . ASN A 1 191 ? -24.456 11.559 33.648 1.00 62.41 191 ASN A O 1
ATOM 1459 N N . ASN A 1 192 ? -23.338 12.468 31.915 1.00 61.31 192 ASN A N 1
ATOM 1460 C CA . ASN A 1 192 ? -22.498 13.397 32.686 1.00 61.31 192 ASN A CA 1
ATOM 1461 C C . ASN A 1 192 ? -21.766 12.744 33.877 1.00 61.31 192 ASN A C 1
ATOM 1463 O O . ASN A 1 192 ? -21.862 13.233 34.999 1.00 61.31 192 ASN A O 1
ATOM 1467 N N . THR A 1 193 ? -21.062 11.627 33.656 1.00 58.41 193 THR A N 1
ATOM 1468 C CA . THR A 1 193 ? -20.318 10.943 34.728 1.00 58.41 193 THR A CA 1
ATOM 1469 C C . THR A 1 193 ? -18.813 11.191 34.612 1.00 58.41 193 THR A C 1
ATOM 1471 O O . THR A 1 193 ? -18.180 10.784 33.641 1.00 58.41 193 THR A O 1
ATOM 1474 N N . ASN A 1 194 ? -18.219 11.838 35.617 1.00 60.53 194 ASN A N 1
ATOM 1475 C CA . ASN A 1 194 ? -16.774 12.105 35.662 1.00 60.53 194 ASN A CA 1
ATOM 1476 C C . ASN A 1 194 ? -16.061 11.082 36.561 1.00 60.53 194 ASN A C 1
ATOM 1478 O O . ASN A 1 194 ? -16.482 10.884 37.699 1.00 60.53 194 ASN A O 1
ATOM 1482 N N . ILE A 1 195 ? -14.975 10.462 36.085 1.00 62.50 195 ILE A N 1
ATOM 1483 C CA . ILE A 1 195 ? -14.192 9.465 36.836 1.00 62.50 195 ILE A CA 1
ATOM 1484 C C . ILE A 1 195 ? -12.732 9.940 36.933 1.00 62.50 195 ILE A C 1
ATOM 1486 O O . ILE A 1 195 ? -11.928 9.668 36.051 1.00 62.50 195 ILE A O 1
ATOM 1490 N N . SER A 1 196 ? -12.359 10.658 37.994 1.00 57.16 196 SER A N 1
ATOM 1491 C CA . SER A 1 196 ? -10.975 11.137 38.183 1.00 57.16 196 SER A CA 1
ATOM 1492 C C . SER A 1 196 ? -10.251 10.291 39.227 1.00 57.16 196 SER A C 1
ATOM 1494 O O . SER A 1 196 ? -10.718 10.164 40.354 1.00 57.16 196 SER A O 1
ATOM 1496 N N . ILE A 1 197 ? -9.106 9.716 38.862 1.00 58.72 197 ILE A N 1
ATOM 1497 C CA . ILE A 1 197 ? -8.374 8.745 39.683 1.00 58.72 197 ILE A CA 1
ATOM 1498 C C . ILE A 1 197 ? -6.899 9.159 39.748 1.00 58.72 197 ILE A C 1
ATOM 1500 O O . ILE A 1 197 ? -6.272 9.354 38.716 1.00 58.72 197 ILE A O 1
ATOM 1504 N N . GLN A 1 198 ? -6.302 9.275 40.930 1.00 53.84 198 GLN A N 1
ATOM 1505 C CA . GLN A 1 198 ? -4.892 9.624 41.112 1.00 53.84 198 GLN A CA 1
ATOM 1506 C C . GLN A 1 198 ? -4.135 8.510 41.852 1.00 53.84 198 GLN A C 1
ATOM 1508 O O . GLN A 1 198 ? -4.621 7.967 42.832 1.00 53.84 198 GLN A O 1
ATOM 1513 N N . GLY A 1 199 ? -2.907 8.199 41.410 1.00 49.41 199 GLY A N 1
ATOM 1514 C CA . GLY A 1 199 ? -1.909 7.488 42.235 1.00 49.41 199 GLY A CA 1
ATOM 1515 C C . GLY A 1 199 ? -1.643 5.992 41.977 1.00 49.41 199 GLY A C 1
ATOM 1516 O O . GLY A 1 199 ? -0.686 5.471 42.537 1.00 49.41 199 GLY A O 1
ATOM 1517 N N . ILE A 1 200 ? -2.411 5.308 41.124 1.00 59.28 200 ILE A N 1
ATOM 1518 C CA . ILE A 1 200 ? -2.528 3.825 41.117 1.00 59.28 200 ILE A CA 1
ATOM 1519 C C . ILE A 1 200 ? -1.633 3.093 40.088 1.00 59.28 200 ILE A C 1
ATOM 1521 O O . ILE A 1 200 ? -0.960 3.717 39.271 1.00 59.28 200 ILE A O 1
ATOM 1525 N N . TYR A 1 201 ? -1.594 1.752 40.112 1.00 58.78 201 TYR A N 1
ATOM 1526 C CA . TYR A 1 201 ? -0.922 0.927 39.090 1.00 58.78 201 TYR A CA 1
ATOM 1527 C C . TYR A 1 201 ? -1.838 0.549 37.904 1.00 58.78 201 TYR A C 1
ATOM 1529 O O . TYR A 1 201 ? -1.486 0.848 36.765 1.00 58.78 201 TYR A O 1
ATOM 1537 N N . GLN A 1 202 ? -3.010 -0.057 38.136 1.00 66.50 202 GLN A N 1
ATOM 1538 C CA . GLN A 1 202 ? -3.962 -0.471 37.089 1.00 66.50 202 GLN A CA 1
ATOM 1539 C C . GLN A 1 202 ? -5.387 0.062 37.316 1.00 66.50 202 GLN A C 1
ATOM 1541 O O . GLN A 1 202 ? -5.857 0.090 38.451 1.00 66.50 202 GLN A O 1
ATOM 1546 N N . VAL A 1 203 ? -6.113 0.421 36.252 1.00 63.34 203 VAL A N 1
ATOM 1547 C CA . VAL A 1 203 ? -7.533 0.824 36.334 1.00 63.34 203 VAL A CA 1
ATOM 1548 C C . VAL A 1 203 ? -8.370 0.224 35.205 1.00 63.34 203 VAL A C 1
ATOM 1550 O O . VAL A 1 203 ? -7.959 0.246 34.047 1.00 63.34 203 VAL A O 1
ATOM 1553 N N . TYR A 1 204 ? -9.569 -0.247 35.545 1.00 70.31 204 TYR A N 1
ATOM 1554 C CA . TYR A 1 204 ? -10.615 -0.704 34.629 1.00 70.31 204 TYR A CA 1
ATOM 1555 C C . TYR A 1 204 ? -11.857 0.177 34.820 1.00 70.31 204 TYR A C 1
ATOM 1557 O O . TYR A 1 204 ? -12.649 -0.053 35.733 1.00 70.31 204 TYR A O 1
ATOM 1565 N N . ALA A 1 205 ? -11.999 1.218 34.000 1.00 64.50 205 ALA A N 1
ATOM 1566 C CA . ALA A 1 205 ? -13.076 2.198 34.106 1.00 64.50 205 ALA A CA 1
ATOM 1567 C C . ALA A 1 205 ? -14.068 2.060 32.952 1.00 64.50 205 ALA A C 1
ATOM 1569 O O . ALA A 1 205 ? -13.675 1.967 31.788 1.00 64.50 205 ALA A O 1
ATOM 1570 N N . SER A 1 206 ? -15.362 2.110 33.253 1.00 69.00 206 SER A N 1
ATOM 1571 C CA . SER A 1 206 ? -16.400 2.022 32.229 1.00 69.00 206 SER A CA 1
ATOM 1572 C C . SER A 1 206 ? -17.594 2.928 32.475 1.00 69.00 206 SER A C 1
ATOM 1574 O O . SER A 1 206 ? -17.819 3.392 33.590 1.00 69.00 206 SER A O 1
ATOM 1576 N N . GLY A 1 207 ? -18.393 3.136 31.426 1.00 61.75 207 GLY A N 1
ATOM 1577 C CA . GLY A 1 207 ? -19.762 3.608 31.591 1.00 61.75 207 GLY A CA 1
ATOM 1578 C C . GLY A 1 207 ? -20.655 2.493 32.135 1.00 61.75 207 GLY A C 1
ATOM 1579 O O . GLY A 1 207 ? -21.106 2.564 33.276 1.00 61.75 207 GLY A O 1
ATOM 1580 N N . CYS A 1 208 ? -20.917 1.460 31.324 1.00 66.94 208 CYS A N 1
ATOM 1581 C CA . CYS A 1 208 ? -21.884 0.417 31.688 1.00 66.94 208 CYS A CA 1
ATOM 1582 C C . CYS A 1 208 ? -21.272 -0.723 32.535 1.00 66.94 208 CYS A C 1
ATOM 1584 O O . CYS A 1 208 ? -21.781 -0.985 33.620 1.00 66.94 208 CYS A O 1
ATOM 1586 N N . MET A 1 209 ? -20.204 -1.399 32.083 1.00 66.62 209 MET A N 1
ATOM 1587 C CA . MET A 1 209 ? -19.682 -2.632 32.704 1.00 66.62 209 MET A CA 1
ATOM 1588 C C . MET A 1 209 ? -18.157 -2.646 32.919 1.00 66.62 209 MET A C 1
ATOM 1590 O O . MET A 1 209 ? -17.373 -2.760 31.974 1.00 66.62 209 MET A O 1
ATOM 1594 N N . GLY A 1 210 ? -17.725 -2.621 34.183 1.00 58.62 210 GLY A N 1
ATOM 1595 C CA . GLY A 1 210 ? -16.308 -2.524 34.550 1.00 58.62 210 GLY A CA 1
ATOM 1596 C C . GLY A 1 210 ? -15.500 -3.787 34.230 1.00 58.62 210 GLY A C 1
ATOM 1597 O O . GLY A 1 210 ? -14.374 -3.716 33.731 1.00 58.62 210 GLY A O 1
ATOM 1598 N N . TYR A 1 211 ? -16.073 -4.957 34.517 1.00 63.84 211 TYR A N 1
ATOM 1599 C CA . TYR A 1 211 ? -15.371 -6.239 34.442 1.00 63.84 211 TYR A CA 1
ATOM 1600 C C . TYR A 1 211 ? -16.361 -7.412 34.347 1.00 63.84 211 TYR A C 1
ATOM 1602 O O . TYR A 1 211 ? -17.292 -7.495 35.154 1.00 63.84 211 TYR A O 1
ATOM 1610 N N . SER A 1 212 ? -16.161 -8.324 33.389 1.00 57.97 212 SER A N 1
ATOM 1611 C CA . SER A 1 212 ? -16.978 -9.536 33.198 1.00 57.97 212 SER A CA 1
ATOM 1612 C C . SER A 1 212 ? -16.117 -10.798 33.092 1.00 57.97 212 SER A C 1
ATOM 1614 O O . SER A 1 212 ? -15.197 -10.849 32.277 1.00 57.97 212 SER A O 1
ATOM 1616 N N . ILE A 1 213 ? -16.472 -11.842 33.850 1.00 54.78 213 ILE A N 1
ATOM 1617 C CA . ILE A 1 213 ? -15.939 -13.204 33.707 1.00 54.78 213 ILE A CA 1
ATOM 1618 C C . ILE A 1 213 ? -17.091 -14.175 33.410 1.00 54.78 213 ILE A C 1
ATOM 1620 O O . ILE A 1 213 ? -18.105 -14.150 34.106 1.00 54.78 213 ILE A O 1
ATOM 1624 N N . ARG A 1 214 ? -16.908 -15.097 32.450 1.00 57.34 214 ARG A N 1
ATOM 1625 C CA . ARG A 1 214 ? -17.769 -16.288 32.232 1.00 57.34 214 ARG A CA 1
ATOM 1626 C C . ARG A 1 214 ? -19.274 -15.997 32.262 1.00 57.34 214 ARG A C 1
ATOM 1628 O O . ARG A 1 214 ? -20.027 -16.704 32.933 1.00 57.34 214 ARG A O 1
ATOM 1635 N N . SER A 1 215 ? -19.694 -14.946 31.567 1.00 60.06 215 SER A N 1
ATOM 1636 C CA . SER A 1 215 ? -21.091 -14.507 31.515 1.00 60.06 215 SER A CA 1
ATOM 1637 C C . SER A 1 215 ? -21.584 -14.411 30.072 1.00 60.06 215 SER A C 1
ATOM 1639 O O . SER A 1 215 ? -20.805 -14.094 29.173 1.00 60.06 215 SER A O 1
ATOM 1641 N N . ASN A 1 216 ? -22.879 -14.639 29.864 1.00 61.72 216 ASN A N 1
ATOM 1642 C CA . ASN A 1 216 ? -23.577 -14.310 28.627 1.00 61.72 216 ASN A CA 1
ATOM 1643 C C . ASN A 1 216 ? -24.309 -12.984 28.839 1.00 61.72 216 ASN A C 1
ATOM 1645 O O . ASN A 1 216 ? -25.253 -12.915 29.626 1.00 61.72 216 ASN A O 1
ATOM 1649 N N . ILE A 1 217 ? -23.873 -11.929 28.161 1.00 64.19 217 ILE A N 1
ATOM 1650 C CA . ILE A 1 217 ? -24.430 -10.579 28.312 1.00 64.19 217 ILE A CA 1
ATOM 1651 C C . ILE A 1 217 ? -25.178 -10.223 27.029 1.00 64.19 217 ILE A C 1
ATOM 1653 O O . ILE A 1 217 ? -24.634 -10.411 25.947 1.00 64.19 217 ILE A O 1
ATOM 1657 N N . SER A 1 218 ? -26.409 -9.725 27.142 1.00 62.91 218 SER A N 1
ATOM 1658 C CA . SER A 1 218 ? -27.220 -9.212 26.029 1.00 62.91 218 SER A CA 1
ATOM 1659 C C . SER A 1 218 ? -27.634 -7.770 26.302 1.00 62.91 218 SER A C 1
ATOM 1661 O O . SER A 1 218 ? -28.397 -7.540 27.235 1.00 62.91 218 SER A O 1
ATOM 1663 N N . ILE A 1 219 ? -27.157 -6.801 25.515 1.00 66.69 219 ILE A N 1
ATOM 1664 C CA . ILE A 1 219 ? -27.515 -5.376 25.681 1.00 66.69 219 ILE A CA 1
ATOM 1665 C C . ILE A 1 219 ? -28.301 -4.891 24.463 1.00 66.69 219 ILE A C 1
ATOM 1667 O O . ILE A 1 219 ? -27.775 -4.960 23.353 1.00 66.69 219 ILE A O 1
ATOM 1671 N N . TYR A 1 220 ? -29.533 -4.405 24.669 1.00 60.94 220 TYR A N 1
ATOM 1672 C CA . TYR A 1 220 ? -30.462 -4.041 23.583 1.00 60.94 220 TYR A CA 1
ATOM 1673 C C . TYR A 1 220 ? -30.471 -2.546 23.214 1.00 60.94 220 TYR A C 1
ATOM 1675 O O . TYR A 1 220 ? -30.823 -2.172 22.095 1.00 60.94 220 TYR A O 1
ATOM 1683 N N . LYS A 1 221 ? -30.097 -1.648 24.129 1.00 63.59 221 LYS A N 1
ATOM 1684 C CA . LYS A 1 221 ? -30.080 -0.202 23.865 1.00 63.59 221 LYS A CA 1
ATOM 1685 C C . LYS A 1 221 ? -29.052 0.495 24.745 1.00 63.59 221 LYS A C 1
ATOM 1687 O O . LYS A 1 221 ? -28.921 0.180 25.926 1.00 63.59 221 LYS A O 1
ATOM 1692 N N . PHE A 1 222 ? -28.312 1.434 24.158 1.00 62.97 222 PHE A N 1
ATOM 1693 C CA . PHE A 1 222 ? -27.278 2.188 24.857 1.00 62.97 222 PHE A CA 1
ATOM 1694 C C . PHE A 1 222 ? -27.308 3.654 24.426 1.00 62.97 222 PHE A C 1
ATOM 1696 O O . PHE A 1 222 ? -26.839 4.000 23.345 1.00 62.97 222 PHE A O 1
ATOM 1703 N N . LEU A 1 223 ? -27.905 4.521 25.244 1.00 59.31 223 LEU A N 1
ATOM 1704 C CA . LEU A 1 223 ? -28.204 5.894 24.825 1.00 59.31 223 LEU A CA 1
ATOM 1705 C C . LEU A 1 223 ? -26.934 6.745 24.665 1.00 59.31 223 LEU A C 1
ATOM 1707 O O . LEU A 1 223 ? -26.604 7.169 23.555 1.00 59.31 223 LEU A O 1
ATOM 1711 N N . SER A 1 224 ? -26.207 6.988 25.755 1.00 61.75 224 SER A N 1
ATOM 1712 C CA . SER A 1 224 ? -25.013 7.836 25.732 1.00 61.75 224 SER A CA 1
ATOM 1713 C C . SER A 1 224 ? -24.070 7.594 26.908 1.00 61.75 224 SER A C 1
ATOM 1715 O O . SER A 1 224 ? -24.490 7.148 27.976 1.00 61.75 224 SER A O 1
ATOM 1717 N N . THR A 1 225 ? -22.804 7.957 26.680 1.00 64.00 225 THR A N 1
ATOM 1718 C CA . THR A 1 225 ? -21.725 8.062 27.674 1.00 64.00 225 THR A CA 1
ATOM 1719 C C . THR A 1 225 ? -20.906 9.322 27.428 1.00 64.00 225 THR A C 1
ATOM 1721 O O . THR A 1 225 ? -20.393 9.521 26.327 1.00 64.00 225 THR A O 1
ATOM 1724 N N . ASN A 1 226 ? -20.718 10.123 28.475 1.00 61.66 226 ASN A N 1
ATOM 1725 C CA . ASN A 1 226 ? -19.562 11.008 28.604 1.00 61.66 226 ASN A CA 1
ATOM 1726 C C . ASN A 1 226 ? -18.714 10.429 29.738 1.00 61.66 226 ASN A C 1
ATOM 1728 O O . ASN A 1 226 ? -19.181 10.410 30.873 1.00 61.66 226 ASN A O 1
ATOM 1732 N N . LEU A 1 227 ? -17.520 9.934 29.415 1.00 63.81 227 LEU A N 1
ATOM 1733 C CA . LEU A 1 227 ? -16.555 9.359 30.344 1.00 63.81 227 LEU A CA 1
ATOM 1734 C C . LEU A 1 227 ? -15.272 10.194 30.274 1.00 63.81 227 LEU A C 1
ATOM 1736 O O . LEU A 1 227 ? -14.604 10.227 29.243 1.00 63.81 227 LEU A O 1
ATOM 1740 N N . SER A 1 228 ? -14.924 10.865 31.370 1.00 61.62 228 SER A N 1
ATOM 1741 C CA . SER A 1 228 ? -13.633 11.546 31.507 1.00 61.62 228 SER A CA 1
ATOM 1742 C C . SER A 1 228 ? -12.780 10.825 32.543 1.00 61.62 228 SER A C 1
ATOM 1744 O O . SER A 1 228 ? -13.248 10.652 33.668 1.00 61.62 228 SER A O 1
ATOM 1746 N N . VAL A 1 229 ? -11.566 10.402 32.159 1.00 63.22 229 VAL A N 1
ATOM 1747 C CA . VAL A 1 229 ? -10.611 9.650 32.994 1.00 63.22 229 VAL A CA 1
ATOM 1748 C C . VAL A 1 229 ? -9.265 10.366 33.088 1.00 63.22 229 VAL A C 1
ATOM 1750 O O . VAL A 1 229 ? -8.334 10.088 32.329 1.00 63.22 229 VAL A O 1
ATOM 1753 N N . ALA A 1 230 ? -9.133 11.287 34.039 1.00 58.88 230 ALA A N 1
ATOM 1754 C CA . ALA A 1 230 ? -7.826 11.817 34.426 1.00 58.88 230 ALA A CA 1
ATOM 1755 C C . ALA A 1 230 ? -7.114 10.781 35.308 1.00 58.88 230 ALA A C 1
ATOM 1757 O O . ALA A 1 230 ? -7.677 10.408 36.337 1.00 58.88 230 ALA A O 1
ATOM 1758 N N . ASN A 1 231 ? -5.930 10.280 34.907 1.00 59.91 231 ASN A N 1
ATOM 1759 C CA . ASN A 1 231 ? -5.210 9.281 35.705 1.00 59.91 231 ASN A CA 1
ATOM 1760 C C . ASN A 1 231 ? -3.690 9.181 35.486 1.00 59.91 231 ASN A C 1
ATOM 1762 O O . ASN A 1 231 ? -3.195 9.077 34.367 1.00 59.91 231 ASN A O 1
ATOM 1766 N N . ASN A 1 232 ? -2.950 9.059 36.590 1.00 60.41 232 ASN A N 1
ATOM 1767 C CA . ASN A 1 232 ? -1.507 8.804 36.645 1.00 60.41 232 ASN A CA 1
ATOM 1768 C C . ASN A 1 232 ? -1.119 7.305 36.689 1.00 60.41 232 ASN A C 1
ATOM 1770 O O . ASN A 1 232 ? 0.034 6.992 37.015 1.00 60.41 232 ASN A O 1
ATOM 1774 N N . ALA A 1 233 ? -2.042 6.380 36.396 1.00 58.69 233 ALA A N 1
ATOM 1775 C CA . ALA A 1 233 ? -1.799 4.938 36.491 1.00 58.69 233 ALA A CA 1
ATOM 1776 C C . ALA A 1 233 ? -0.968 4.337 35.347 1.00 58.69 233 ALA A C 1
ATOM 1778 O O . ALA A 1 233 ? -0.942 4.865 34.239 1.00 58.69 233 ALA A O 1
ATOM 1779 N N . SER A 1 234 ? -0.263 3.231 35.620 1.00 63.22 234 SER A N 1
ATOM 1780 C CA . SER A 1 234 ? 0.662 2.607 34.660 1.00 63.22 234 SER A CA 1
ATOM 1781 C C . SER A 1 234 ? -0.051 1.834 33.545 1.00 63.22 234 SER A C 1
ATOM 1783 O O . SER A 1 234 ? 0.449 1.823 32.420 1.00 63.22 234 SER A O 1
ATOM 1785 N N . THR A 1 235 ? -1.212 1.239 33.847 1.00 66.62 235 THR A N 1
ATOM 1786 C CA . THR A 1 235 ? -2.102 0.566 32.887 1.00 66.62 235 THR A CA 1
ATOM 1787 C C . THR A 1 235 ? -3.550 1.017 33.083 1.00 66.62 235 THR A C 1
ATOM 1789 O O . THR A 1 235 ? -4.041 1.031 34.207 1.00 66.62 235 THR A O 1
ATOM 1792 N N . ASN A 1 236 ? -4.263 1.349 32.010 1.00 69.50 236 ASN A N 1
ATOM 1793 C CA . ASN A 1 236 ? -5.668 1.758 32.071 1.00 69.50 236 ASN A CA 1
ATOM 1794 C C . ASN A 1 236 ? -6.481 1.104 30.946 1.00 69.50 236 ASN A C 1
ATOM 1796 O O . ASN A 1 236 ? -6.067 1.147 29.789 1.00 69.50 236 ASN A O 1
ATOM 1800 N N . TYR A 1 237 ? -7.662 0.589 31.275 1.00 75.19 237 TYR A N 1
ATOM 1801 C CA . TYR A 1 237 ? -8.671 0.100 30.338 1.00 75.19 237 TYR A CA 1
ATOM 1802 C C . TYR A 1 237 ? -9.940 0.936 30.513 1.00 75.19 237 TYR A C 1
ATOM 1804 O O . TYR A 1 237 ? -10.579 0.864 31.560 1.00 75.19 237 TYR A O 1
ATOM 1812 N N . CYS A 1 238 ? -10.286 1.757 29.521 1.00 70.88 238 CYS A N 1
ATOM 1813 C CA . CYS A 1 238 ? -11.380 2.730 29.596 1.00 70.88 238 CYS A CA 1
ATOM 1814 C C . CYS A 1 238 ? -12.443 2.445 28.527 1.00 70.88 238 CYS A C 1
ATOM 1816 O O . CYS A 1 238 ? -12.288 2.827 27.366 1.00 70.88 238 CYS A O 1
ATOM 1818 N N . GLY A 1 239 ? -13.500 1.728 28.911 1.00 69.56 239 GLY A N 1
ATOM 1819 C CA . GLY A 1 239 ? -14.525 1.220 27.998 1.00 69.56 239 GLY A CA 1
ATOM 1820 C C . GLY A 1 239 ? -15.868 1.928 28.146 1.00 69.56 239 GLY A C 1
ATOM 1821 O O . GLY A 1 239 ? -16.503 1.807 29.187 1.00 69.56 239 GLY A O 1
ATOM 1822 N N . GLY A 1 240 ? -16.365 2.612 27.114 1.00 67.44 240 GLY A N 1
ATOM 1823 C CA . GLY A 1 240 ? -17.677 3.279 27.169 1.00 67.44 240 GLY A CA 1
ATOM 1824 C C . GLY A 1 240 ? -18.805 2.326 27.597 1.00 67.44 240 GLY A C 1
ATOM 1825 O O . GLY A 1 240 ? -19.569 2.623 28.515 1.00 67.44 240 GLY A O 1
ATOM 1826 N N . LEU A 1 241 ? -18.839 1.130 27.006 1.00 71.62 241 LEU A N 1
ATOM 1827 C CA . LEU A 1 241 ? -19.726 0.039 27.399 1.00 71.62 241 LEU A CA 1
ATOM 1828 C C . LEU A 1 241 ? -19.025 -0.968 28.321 1.00 71.62 241 LEU A C 1
ATOM 1830 O O . LEU A 1 241 ? -19.579 -1.286 29.366 1.00 71.62 241 LEU A O 1
ATOM 1834 N N . ILE A 1 242 ? -17.844 -1.479 27.943 1.00 71.19 242 ILE A N 1
ATOM 1835 C CA . ILE A 1 242 ? -17.153 -2.572 28.657 1.00 71.19 242 ILE A CA 1
ATOM 1836 C C . ILE A 1 242 ? -15.649 -2.286 28.755 1.00 71.19 242 ILE A C 1
ATOM 1838 O O . ILE A 1 242 ? -14.987 -2.197 27.722 1.00 71.19 242 ILE A O 1
ATOM 1842 N N . SER A 1 243 ? -15.065 -2.186 29.956 1.00 67.56 243 SER A N 1
ATOM 1843 C CA . SER A 1 243 ? -13.596 -2.051 30.073 1.00 67.56 243 SER A CA 1
ATOM 1844 C C . SER A 1 243 ? -12.845 -3.371 29.897 1.00 67.56 243 SER A C 1
ATOM 1846 O O . SER A 1 243 ? -11.785 -3.378 29.274 1.00 67.56 243 SER A O 1
ATOM 1848 N N . PHE A 1 244 ? -13.368 -4.491 30.405 1.00 67.69 244 PHE A N 1
ATOM 1849 C CA . PHE A 1 244 ? -12.699 -5.787 30.269 1.00 67.69 244 PHE A CA 1
ATOM 1850 C C . PHE A 1 244 ? -13.671 -6.973 30.320 1.00 67.69 244 PHE A C 1
ATOM 1852 O O . PHE A 1 244 ? -14.511 -7.061 31.221 1.00 67.69 244 PHE A O 1
ATOM 1859 N N . GLY A 1 245 ? -13.533 -7.910 29.379 1.00 58.28 245 GLY A N 1
ATOM 1860 C CA . GLY A 1 245 ? -14.272 -9.177 29.357 1.00 58.28 245 GLY A CA 1
ATOM 1861 C C . GLY A 1 245 ? -13.346 -10.388 29.236 1.00 58.28 245 GLY A C 1
ATOM 1862 O O . GLY A 1 245 ? -12.409 -10.359 28.440 1.00 58.28 245 GLY A O 1
ATOM 1863 N N . GLN A 1 246 ? -13.620 -11.454 29.998 1.00 67.50 246 GLN A N 1
ATOM 1864 C CA . GLN A 1 246 ? -12.841 -12.692 29.977 1.00 67.50 246 GLN A CA 1
ATOM 1865 C C . GLN A 1 246 ? -13.704 -13.965 29.936 1.00 67.50 246 GLN A C 1
ATOM 1867 O O . GLN A 1 246 ? -14.502 -14.221 30.839 1.00 67.50 246 GLN A O 1
ATOM 1872 N N . ASN A 1 247 ? -13.467 -14.828 28.939 1.00 61.78 247 ASN A N 1
ATOM 1873 C CA . ASN A 1 247 ? -14.209 -16.087 28.725 1.00 61.78 247 ASN A CA 1
ATOM 1874 C C . ASN A 1 247 ? -15.750 -15.906 28.680 1.00 61.78 247 ASN A C 1
ATOM 1876 O O . ASN A 1 247 ? -16.477 -16.735 29.227 1.00 61.78 247 ASN A O 1
ATOM 1880 N N . SER A 1 248 ? -16.247 -14.808 28.103 1.00 62.16 248 SER A N 1
ATOM 1881 C CA . SER A 1 248 ? -17.664 -14.401 28.120 1.00 62.16 248 SER A CA 1
ATOM 1882 C C . SER A 1 248 ? -18.263 -14.374 26.707 1.00 62.16 248 SER A C 1
ATOM 1884 O O . SER A 1 248 ? -17.590 -13.988 25.754 1.00 62.16 248 SER A O 1
ATOM 1886 N N . ILE A 1 249 ? -19.547 -14.709 26.551 1.00 64.19 249 ILE A N 1
ATOM 1887 C CA . ILE A 1 249 ? -20.274 -14.455 25.295 1.00 64.19 249 ILE A CA 1
ATOM 1888 C C . ILE A 1 249 ? -20.945 -13.089 25.423 1.00 64.19 249 ILE A C 1
ATOM 1890 O O . ILE A 1 249 ? -21.784 -12.874 26.296 1.00 64.19 249 ILE A O 1
ATOM 1894 N N . ILE A 1 250 ? -20.579 -12.147 24.560 1.00 64.25 250 ILE A N 1
ATOM 1895 C CA . ILE A 1 250 ? -21.067 -10.771 24.628 1.00 64.25 250 ILE A CA 1
ATOM 1896 C C . ILE A 1 250 ? -21.926 -10.521 23.389 1.00 64.25 250 ILE A C 1
ATOM 1898 O O . ILE A 1 250 ? -21.427 -10.269 22.297 1.00 64.25 250 ILE A O 1
ATOM 1902 N N . ILE A 1 251 ? -23.241 -10.618 23.545 1.00 63.31 251 ILE A N 1
ATOM 1903 C CA . ILE A 1 251 ? -24.210 -10.288 22.502 1.00 63.31 251 ILE A CA 1
ATOM 1904 C C . ILE A 1 251 ? -24.589 -8.815 22.685 1.00 63.31 251 ILE A C 1
ATOM 1906 O O . ILE A 1 251 ? -25.055 -8.405 23.745 1.00 63.31 251 ILE A O 1
ATOM 1910 N N . ILE A 1 252 ? -24.395 -7.991 21.659 1.00 63.34 252 ILE A N 1
ATOM 1911 C CA . ILE A 1 252 ? -24.729 -6.563 21.730 1.00 63.34 252 ILE A CA 1
ATOM 1912 C C . ILE A 1 252 ? -25.697 -6.254 20.591 1.00 63.34 252 ILE A C 1
ATOM 1914 O O . ILE A 1 252 ? -25.298 -6.127 19.438 1.00 63.34 252 ILE A O 1
ATOM 1918 N N . GLN A 1 253 ? -26.988 -6.175 20.902 1.00 62.62 253 GLN A N 1
ATOM 1919 C CA . GLN A 1 253 ? -28.038 -5.889 19.925 1.00 62.62 253 GLN A CA 1
ATOM 1920 C C . GLN A 1 253 ? -28.376 -4.401 19.969 1.00 62.62 253 GLN A C 1
ATOM 1922 O O . GLN A 1 253 ? -29.297 -3.992 20.656 1.00 62.62 253 GLN A O 1
ATOM 1927 N N . LEU A 1 254 ? -27.603 -3.551 19.298 1.00 59.03 254 LEU A N 1
ATOM 1928 C CA . LEU A 1 254 ? -27.703 -2.101 19.495 1.00 59.03 254 LEU A CA 1
ATOM 1929 C C . LEU A 1 254 ? -28.891 -1.488 18.734 1.00 59.03 254 LEU A C 1
ATOM 1931 O O . LEU A 1 254 ? -28.775 -1.177 17.551 1.00 59.03 254 LEU A O 1
ATOM 1935 N N . ALA A 1 255 ? -30.003 -1.228 19.433 1.00 52.34 255 ALA A N 1
ATOM 1936 C CA . ALA A 1 255 ? -31.156 -0.504 18.881 1.00 52.34 255 ALA A CA 1
ATOM 1937 C C . ALA A 1 255 ? -30.854 0.974 18.542 1.00 52.34 255 ALA A C 1
ATOM 1939 O O . ALA A 1 255 ? -31.505 1.569 17.689 1.00 52.34 255 ALA A O 1
ATOM 1940 N N . SER A 1 256 ? -29.882 1.584 19.224 1.00 53.78 256 SER A N 1
ATOM 1941 C CA . SER A 1 256 ? -29.332 2.910 18.917 1.00 53.78 256 SER A CA 1
ATOM 1942 C C . SER A 1 256 ? -28.113 3.184 19.797 1.00 53.78 256 SER A C 1
ATOM 1944 O O . SER A 1 256 ? -28.143 2.825 20.975 1.00 53.78 256 SER A O 1
ATOM 1946 N N . ILE A 1 257 ? -27.121 3.900 19.265 1.00 56.53 257 ILE A N 1
ATOM 1947 C CA . ILE A 1 257 ? -26.136 4.685 20.032 1.00 56.53 257 ILE A CA 1
ATOM 1948 C C . ILE A 1 257 ? -26.327 6.154 19.636 1.00 56.53 257 ILE A C 1
ATOM 1950 O O . ILE A 1 257 ? -26.638 6.413 18.471 1.00 56.53 257 ILE A O 1
ATOM 1954 N N . VAL A 1 258 ? -26.156 7.091 20.581 1.00 52.09 258 VAL A N 1
ATOM 1955 C CA . VAL A 1 258 ? -26.222 8.545 20.318 1.00 52.09 258 VAL A CA 1
ATOM 1956 C C . VAL A 1 258 ? -24.859 9.242 20.474 1.00 52.09 258 VAL A C 1
ATOM 1958 O O . VAL A 1 258 ? -24.504 10.082 19.643 1.00 52.09 258 VAL A O 1
ATOM 1961 N N . LYS A 1 259 ? -24.078 8.941 21.530 1.00 61.72 259 LYS A N 1
ATOM 1962 C CA . LYS A 1 259 ? -22.749 9.559 21.771 1.00 61.72 259 LYS A CA 1
ATOM 1963 C C . LYS A 1 259 ? -21.880 8.804 22.791 1.00 61.72 259 LYS A C 1
ATOM 1965 O O . LYS A 1 259 ? -22.397 8.384 23.824 1.00 61.72 259 LYS A O 1
ATOM 1970 N N . ILE A 1 260 ? -20.570 8.673 22.535 1.00 60.97 260 ILE A N 1
ATOM 1971 C CA . ILE A 1 260 ? -19.589 8.013 23.427 1.00 60.97 260 ILE A CA 1
ATOM 1972 C C . ILE A 1 260 ? -18.293 8.841 23.505 1.00 60.97 260 ILE A C 1
ATOM 1974 O O . ILE A 1 260 ? -17.298 8.532 22.858 1.00 60.97 260 ILE A O 1
ATOM 1978 N N . ASN A 1 261 ? -18.280 9.898 24.315 1.00 63.62 261 ASN A N 1
ATOM 1979 C CA . ASN A 1 261 ? -17.052 10.662 24.550 1.00 63.62 261 ASN A CA 1
ATOM 1980 C C . ASN A 1 261 ? -16.189 9.962 25.611 1.00 63.62 261 ASN A C 1
ATOM 1982 O O . ASN A 1 261 ? -16.673 9.739 26.719 1.00 63.62 261 ASN A O 1
ATOM 1986 N N . ILE A 1 262 ? -14.925 9.655 25.288 1.00 63.28 262 ILE A N 1
ATOM 1987 C CA . ILE A 1 262 ? -13.943 9.061 26.215 1.00 63.28 262 ILE A CA 1
ATOM 1988 C C . ILE A 1 262 ? -12.675 9.919 26.221 1.00 63.28 262 ILE A C 1
ATOM 1990 O O . ILE A 1 262 ? -11.708 9.625 25.522 1.00 63.28 262 ILE A O 1
ATOM 1994 N N . SER A 1 263 ? -12.675 10.986 27.017 1.00 63.25 263 SER A N 1
ATOM 1995 C CA . SER A 1 263 ? -11.482 11.811 27.219 1.00 63.25 263 SER A CA 1
ATOM 1996 C C . SER A 1 263 ? -10.632 11.232 28.345 1.00 63.25 263 SER A C 1
ATOM 1998 O O . SER A 1 263 ? -11.152 10.875 29.399 1.00 63.25 263 SER A O 1
ATOM 2000 N N . SER A 1 264 ? -9.313 11.189 28.178 1.00 61.44 264 SER A N 1
ATOM 2001 C CA . SER A 1 264 ? -8.397 10.857 29.271 1.00 61.44 264 SER A CA 1
ATOM 2002 C C . SER A 1 264 ? -7.254 11.851 29.344 1.00 61.44 264 SER A C 1
ATOM 2004 O O . SER A 1 264 ? -6.931 12.487 28.346 1.00 61.44 264 SER A O 1
ATOM 2006 N N . SER A 1 265 ? -6.640 11.970 30.520 1.00 58.47 265 SER A N 1
ATOM 2007 C CA . SER A 1 265 ? -5.336 12.603 30.679 1.00 58.47 265 SER A CA 1
ATOM 2008 C C . SER A 1 265 ? -4.414 11.703 31.494 1.00 58.47 265 SER A C 1
ATOM 2010 O O . SER A 1 265 ? -4.523 11.638 32.721 1.00 58.47 265 SER A O 1
ATOM 2012 N N . SER A 1 266 ? -3.520 10.998 30.801 1.00 59.03 266 SER A N 1
ATOM 2013 C CA . SER A 1 266 ? -2.474 10.171 31.399 1.00 59.03 266 SER A CA 1
ATOM 2014 C C . SER A 1 266 ? -1.118 10.470 30.767 1.00 59.03 266 SER A C 1
ATOM 2016 O O . SER A 1 266 ? -1.034 10.910 29.621 1.00 59.03 266 SER A O 1
ATOM 2018 N N . GLN A 1 267 ? -0.056 10.235 31.539 1.00 56.66 267 GLN A N 1
ATOM 2019 C CA . GLN A 1 267 ? 1.342 10.380 31.115 1.00 56.66 267 GLN A CA 1
ATOM 2020 C C . GLN A 1 267 ? 2.134 9.061 31.207 1.00 56.66 267 GLN A C 1
ATOM 2022 O O . GLN A 1 267 ? 3.358 9.070 31.069 1.00 56.66 267 GLN A O 1
ATOM 2027 N N . LYS A 1 268 ? 1.478 7.924 31.490 1.00 57.16 268 LYS A N 1
ATOM 2028 C CA . LYS A 1 268 ? 2.144 6.629 31.723 1.00 57.16 268 LYS A CA 1
ATOM 2029 C C . LYS A 1 268 ? 1.741 5.546 30.709 1.00 57.16 268 LYS A C 1
ATOM 2031 O O . LYS A 1 268 ? 0.879 5.733 29.860 1.00 57.16 268 LYS A O 1
ATOM 2036 N N . LYS A 1 269 ? 2.489 4.437 30.762 1.00 59.34 269 LYS A N 1
ATOM 2037 C CA . LYS A 1 269 ? 2.921 3.643 29.597 1.00 59.34 269 LYS A CA 1
ATOM 2038 C C . LYS A 1 269 ? 1.836 2.900 28.804 1.00 59.34 269 LYS A C 1
ATOM 2040 O O . LYS A 1 269 ? 2.088 2.621 27.635 1.00 59.34 269 LYS A O 1
ATOM 2045 N N . SER A 1 270 ? 0.680 2.581 29.388 1.00 64.06 270 SER A N 1
ATOM 2046 C CA . SER A 1 270 ? -0.321 1.724 28.734 1.00 64.06 270 SER A CA 1
ATOM 2047 C C . SER A 1 270 ? -1.751 2.221 28.971 1.00 64.06 270 SER A C 1
ATOM 2049 O O . SER A 1 270 ? -2.249 2.188 30.093 1.00 64.06 270 SER A O 1
ATOM 2051 N N . PHE A 1 271 ? -2.447 2.641 27.914 1.00 67.81 271 PHE A N 1
ATOM 2052 C CA . PHE A 1 271 ? -3.857 3.045 27.984 1.00 67.81 271 PHE A CA 1
ATOM 2053 C C . PHE A 1 271 ? -4.629 2.473 26.788 1.00 67.81 271 PHE A C 1
ATOM 2055 O O . PHE A 1 271 ? -4.183 2.583 25.647 1.00 67.81 271 PHE A O 1
ATOM 2062 N N . VAL A 1 272 ? -5.759 1.828 27.054 1.00 71.25 272 VAL A N 1
ATOM 2063 C CA . VAL A 1 272 ? -6.572 1.077 26.090 1.00 71.25 272 VAL A CA 1
ATOM 2064 C C . VAL A 1 272 ? -7.999 1.614 26.184 1.00 71.25 272 VAL A C 1
ATOM 2066 O O . VAL A 1 272 ? -8.583 1.568 27.268 1.00 71.25 272 VAL A O 1
ATOM 2069 N N . SER A 1 273 ? -8.564 2.157 25.101 1.00 72.19 273 SER A N 1
ATOM 2070 C CA . SER A 1 273 ? -9.859 2.861 25.190 1.00 72.19 273 SER A CA 1
ATOM 2071 C C . SER A 1 273 ? -10.739 2.847 23.951 1.00 72.19 273 SER A C 1
ATOM 2073 O O . SER A 1 273 ? -10.269 3.038 22.826 1.00 72.19 273 SER A O 1
ATOM 2075 N N . GLY A 1 274 ? -12.033 2.632 24.173 1.00 69.81 274 GLY A N 1
ATOM 2076 C CA . GLY A 1 274 ? -13.021 2.385 23.126 1.00 69.81 274 GLY A CA 1
ATOM 2077 C C . GLY A 1 274 ? -14.414 2.170 23.699 1.00 69.81 274 GLY A C 1
ATOM 2078 O O . GLY A 1 274 ? -14.615 2.313 24.902 1.00 69.81 274 GLY A O 1
ATOM 2079 N N . MET A 1 275 ? -15.394 1.782 22.881 1.00 74.38 275 MET A N 1
ATOM 2080 C CA . MET A 1 275 ? -16.674 1.315 23.432 1.00 74.38 275 MET A CA 1
ATOM 2081 C C . MET A 1 275 ? -16.473 0.002 24.201 1.00 74.38 275 MET A C 1
ATOM 2083 O O . MET A 1 275 ? -17.021 -0.164 25.292 1.00 74.38 275 MET A O 1
ATOM 2087 N N . ILE A 1 276 ? -15.622 -0.882 23.683 1.00 73.56 276 ILE A N 1
ATOM 2088 C CA . ILE A 1 276 ? -15.061 -2.012 24.420 1.00 73.56 276 ILE A CA 1
ATOM 2089 C C . ILE A 1 276 ? -13.546 -1.819 24.492 1.00 73.56 276 ILE A C 1
ATOM 2091 O O . ILE A 1 276 ? -12.897 -1.763 23.451 1.00 73.56 276 ILE A O 1
ATOM 2095 N N . ALA A 1 277 ? -12.969 -1.702 25.690 1.00 70.81 277 ALA A N 1
ATOM 2096 C CA . ALA A 1 277 ? -11.527 -1.478 25.805 1.00 70.81 277 ALA A CA 1
ATOM 2097 C C . ALA A 1 277 ? -10.730 -2.764 25.525 1.00 70.81 277 ALA A C 1
ATOM 2099 O O . ALA A 1 277 ? -9.971 -2.808 24.559 1.00 70.81 277 ALA A O 1
ATOM 2100 N N . ALA A 1 278 ? -10.922 -3.828 26.309 1.00 73.12 278 ALA A N 1
ATOM 2101 C CA . ALA A 1 278 ? -10.228 -5.097 26.083 1.00 73.12 278 ALA A CA 1
ATOM 2102 C C . ALA A 1 278 ? -11.126 -6.332 26.230 1.00 73.12 278 ALA A C 1
ATOM 2104 O O . ALA A 1 278 ? -12.059 -6.370 27.035 1.00 73.12 278 ALA A O 1
ATOM 2105 N N . ILE A 1 279 ? -10.795 -7.372 25.466 1.00 66.06 279 ILE A N 1
ATOM 2106 C CA . ILE A 1 279 ? -11.402 -8.704 25.542 1.00 66.06 279 ILE A CA 1
ATOM 2107 C C . ILE A 1 279 ? -10.279 -9.740 25.553 1.00 66.06 279 ILE A C 1
ATOM 2109 O O . ILE A 1 279 ? -9.442 -9.723 24.651 1.00 66.06 279 ILE A O 1
ATOM 2113 N N . GLN A 1 280 ? -10.281 -10.652 26.531 1.00 66.75 280 GLN A N 1
ATOM 2114 C CA . GLN A 1 280 ? -9.293 -11.728 26.642 1.00 66.75 280 GLN A CA 1
ATOM 2115 C C . GLN A 1 280 ? -9.916 -13.130 26.716 1.00 66.75 280 GLN A C 1
ATOM 2117 O O . GLN A 1 280 ? -10.895 -13.351 27.426 1.00 66.75 280 GLN A O 1
ATOM 2122 N N . PHE A 1 281 ? -9.282 -14.118 26.071 1.00 55.91 281 PHE A N 1
ATOM 2123 C CA . PHE A 1 281 ? -9.729 -15.528 26.021 1.00 55.91 281 PHE A CA 1
ATOM 2124 C C . PHE A 1 281 ? -11.141 -15.723 25.411 1.00 55.91 281 PHE A C 1
ATOM 2126 O O . PHE A 1 281 ? -11.850 -14.754 25.177 1.00 55.91 281 PHE A O 1
ATOM 2133 N N . GLN A 1 282 ? -11.519 -16.958 25.048 1.00 58.16 282 GLN A N 1
ATOM 2134 C CA . GLN A 1 282 ? -12.681 -17.305 24.192 1.00 58.16 282 GLN A CA 1
ATOM 2135 C C . GLN A 1 282 ? -13.931 -16.410 24.387 1.00 58.16 282 GLN A C 1
ATOM 2137 O O . GLN A 1 282 ? -14.695 -16.620 25.329 1.00 58.16 282 GLN A O 1
ATOM 2142 N N . CYS A 1 283 ? -14.157 -15.442 23.486 1.00 55.88 283 CYS A N 1
ATOM 2143 C CA . CYS A 1 283 ? -15.286 -14.508 23.553 1.00 55.88 283 CYS A CA 1
ATOM 2144 C C . CYS A 1 283 ? -15.928 -14.308 22.173 1.00 55.88 283 CYS A C 1
ATOM 2146 O O . CYS A 1 283 ? -15.309 -13.783 21.253 1.00 55.88 283 CYS A O 1
ATOM 2148 N N . THR A 1 284 ? -17.204 -14.670 22.034 1.00 61.53 284 THR A N 1
ATOM 2149 C CA . THR A 1 284 ? -17.990 -14.368 20.823 1.00 61.53 284 THR A CA 1
ATOM 2150 C C . THR A 1 284 ? -18.677 -13.013 20.976 1.00 61.53 284 THR A C 1
ATOM 2152 O O . THR A 1 284 ? -19.317 -12.788 22.005 1.00 61.53 284 THR A O 1
ATOM 2155 N N . ILE A 1 285 ? -18.561 -12.139 19.966 1.00 62.41 285 ILE A N 1
ATOM 2156 C CA . ILE A 1 285 ? -19.140 -10.786 19.968 1.00 62.41 285 ILE A CA 1
ATOM 2157 C C . ILE A 1 285 ? -20.138 -10.656 18.817 1.00 62.41 285 ILE A C 1
ATOM 2159 O O . ILE A 1 285 ? -19.802 -10.194 17.729 1.00 62.41 285 ILE A O 1
ATOM 2163 N N . ASN A 1 286 ? -21.386 -11.056 19.039 1.00 60.59 286 ASN A N 1
ATOM 2164 C CA . ASN A 1 286 ? -22.403 -10.928 17.997 1.00 60.59 286 ASN A CA 1
ATOM 2165 C C . ASN A 1 286 ? -23.055 -9.541 18.076 1.00 60.59 286 ASN A C 1
ATOM 2167 O O . ASN A 1 286 ? -23.718 -9.235 19.072 1.00 60.59 286 ASN A O 1
ATOM 2171 N N . ILE A 1 287 ? -22.880 -8.723 17.031 1.00 61.78 287 ILE A N 1
ATOM 2172 C CA . ILE A 1 287 ? -23.428 -7.363 16.950 1.00 61.78 287 ILE A CA 1
ATOM 2173 C C . ILE A 1 287 ? -24.559 -7.343 15.921 1.00 61.78 287 ILE A C 1
ATOM 2175 O O . ILE A 1 287 ? -24.372 -7.050 14.739 1.00 61.78 287 ILE A O 1
ATOM 2179 N N . PHE A 1 288 ? -25.762 -7.679 16.384 1.00 55.69 288 PHE A N 1
ATOM 2180 C CA . PHE A 1 288 ? -26.953 -7.691 15.539 1.00 55.69 288 PHE A CA 1
ATOM 2181 C C . PHE A 1 288 ? -27.601 -6.307 15.497 1.00 55.69 288 PHE A C 1
ATOM 2183 O O . PHE A 1 288 ? -27.936 -5.739 16.537 1.00 55.69 288 PHE A O 1
ATOM 2190 N N . GLN A 1 289 ? -27.849 -5.798 14.291 1.00 51.59 289 GLN A N 1
ATOM 2191 C CA . GLN A 1 289 ? -28.644 -4.592 14.073 1.00 51.59 289 GLN A CA 1
ATOM 2192 C C . GLN A 1 289 ? -30.024 -5.013 13.552 1.00 51.59 289 GLN A C 1
ATOM 2194 O O . GLN A 1 289 ? -30.188 -5.305 12.368 1.00 51.59 289 GLN A O 1
ATOM 2199 N N . SER A 1 290 ? -31.024 -5.085 14.436 1.00 38.75 290 SER A N 1
ATOM 2200 C CA . SER A 1 290 ? -32.408 -5.385 14.050 1.00 38.75 290 SER A CA 1
ATOM 2201 C C . SER A 1 290 ? -33.128 -4.109 13.597 1.00 38.75 290 SER A C 1
ATOM 2203 O O . SER A 1 290 ? -33.629 -3.326 14.396 1.00 38.75 290 SER A O 1
ATOM 2205 N N . GLN A 1 291 ? -33.189 -3.898 12.279 1.00 42.19 291 GLN A N 1
ATOM 2206 C CA . GLN A 1 291 ? -34.024 -2.881 11.610 1.00 42.19 291 GLN A CA 1
ATOM 2207 C C . GLN A 1 291 ? -33.758 -1.396 11.949 1.00 42.19 291 GLN A C 1
ATOM 2209 O O . GLN A 1 291 ? -34.518 -0.521 11.529 1.00 42.19 291 GLN A O 1
ATOM 2214 N N . VAL A 1 292 ? -32.663 -1.069 12.638 1.00 37.72 292 VAL A N 1
ATOM 2215 C CA . VAL A 1 292 ? -32.311 0.325 12.948 1.00 37.72 292 VAL A CA 1
ATOM 2216 C C . VAL A 1 292 ? -31.776 1.028 11.703 1.00 37.72 292 VAL A C 1
ATOM 2218 O O . VAL A 1 292 ? -30.626 0.839 11.311 1.00 37.72 292 VAL A O 1
ATOM 2221 N N . ARG A 1 293 ? -32.571 1.912 11.099 1.00 39.44 293 ARG A N 1
ATOM 2222 C CA . ARG A 1 293 ? -32.035 2.929 10.185 1.00 39.44 293 ARG A CA 1
ATOM 2223 C C . ARG A 1 293 ? -31.511 4.095 11.032 1.00 39.44 293 ARG A C 1
ATOM 2225 O O . ARG A 1 293 ? -32.303 4.744 11.707 1.00 39.44 293 ARG A O 1
ATOM 2232 N N . ASN A 1 294 ? -30.210 4.392 10.925 1.00 39.97 294 ASN A N 1
ATOM 2233 C CA . ASN A 1 294 ? -29.491 5.514 11.568 1.00 39.97 294 ASN A CA 1
ATOM 2234 C C . ASN A 1 294 ? -29.037 5.321 13.037 1.00 39.97 294 ASN A C 1
ATOM 2236 O O . ASN A 1 294 ? -29.402 6.105 13.912 1.00 39.97 294 ASN A O 1
ATOM 2240 N N . SER A 1 295 ? -28.145 4.361 13.304 1.00 42.16 295 SER A N 1
ATOM 2241 C CA . SER A 1 295 ? -27.318 4.380 14.526 1.00 42.16 295 SER A CA 1
ATOM 2242 C C . SER A 1 295 ? -26.241 5.471 14.419 1.00 42.16 295 SER A C 1
ATOM 2244 O O . SER A 1 295 ? -25.370 5.392 13.552 1.00 42.16 295 SER A O 1
ATOM 2246 N N . ILE A 1 296 ? -26.280 6.489 15.289 1.00 42.06 296 ILE A N 1
ATOM 2247 C CA . ILE A 1 296 ? -25.344 7.626 15.256 1.00 42.06 296 ILE A CA 1
ATOM 2248 C C . ILE A 1 296 ? -24.323 7.497 16.387 1.00 42.06 296 ILE A C 1
ATOM 2250 O O . ILE A 1 296 ? -24.479 8.059 17.469 1.00 42.06 296 ILE A O 1
ATOM 2254 N N . ILE A 1 297 ? -23.208 6.820 16.117 1.00 49.66 297 ILE A N 1
ATOM 2255 C CA . ILE A 1 297 ? -21.981 7.127 16.861 1.00 49.66 297 ILE A CA 1
ATOM 2256 C C . ILE A 1 297 ? -21.531 8.511 16.365 1.00 49.66 297 ILE A C 1
ATOM 2258 O O . ILE A 1 297 ? -21.440 8.732 15.158 1.00 49.66 297 ILE A O 1
ATOM 2262 N N . SER A 1 298 ? -21.355 9.479 17.268 1.00 37.16 298 SER A N 1
ATOM 2263 C CA . SER A 1 298 ? -21.091 10.886 16.904 1.00 37.16 298 SER A CA 1
ATOM 2264 C C . SER A 1 298 ? -19.647 11.341 17.163 1.00 37.16 298 SER A C 1
ATOM 2266 O O . SER A 1 298 ? -19.136 12.197 16.443 1.00 37.16 298 SER A O 1
ATOM 2268 N N . SER A 1 299 ? -18.952 10.754 18.139 1.00 44.47 299 SER A N 1
ATOM 2269 C CA . SER A 1 299 ? -17.530 11.008 18.431 1.00 44.47 299 SER A CA 1
ATOM 2270 C C . SER A 1 299 ? -16.981 9.978 19.424 1.00 44.47 299 SER A C 1
ATOM 2272 O O . SER A 1 299 ? -17.748 9.530 20.271 1.00 44.47 299 SER A O 1
ATOM 2274 N N . ILE A 1 300 ? -15.682 9.644 19.333 1.00 48.22 300 ILE A N 1
ATOM 2275 C CA . ILE A 1 300 ? -14.873 8.938 20.351 1.00 48.22 300 ILE A CA 1
ATOM 2276 C C . ILE A 1 300 ? -13.551 9.723 20.531 1.00 48.22 300 ILE A C 1
ATOM 2278 O O . ILE A 1 300 ? -12.471 9.320 20.102 1.00 48.22 300 ILE A O 1
ATOM 2282 N N . GLU A 1 301 ? -13.644 10.918 21.113 1.00 45.56 301 GLU A N 1
ATOM 2283 C CA . GLU A 1 301 ? -12.521 11.863 21.209 1.00 45.56 301 GLU A CA 1
ATOM 2284 C C . GLU A 1 301 ? -11.522 11.486 22.328 1.00 45.56 301 GLU A C 1
ATOM 2286 O O . GLU A 1 301 ? -11.734 11.831 23.491 1.00 45.56 301 GLU A O 1
ATOM 2291 N N . ILE A 1 302 ? -10.431 10.785 21.982 1.00 48.88 302 ILE A N 1
ATOM 2292 C CA . ILE A 1 302 ? -9.438 10.265 22.943 1.00 48.88 302 ILE A CA 1
ATOM 2293 C C . ILE A 1 302 ? -8.169 11.138 22.975 1.00 48.88 302 ILE A C 1
ATOM 2295 O O . ILE A 1 302 ? -7.168 10.903 22.297 1.00 48.88 302 ILE A O 1
ATOM 2299 N N . ASN A 1 303 ? -8.186 12.160 23.825 1.00 43.47 303 ASN A N 1
ATOM 2300 C CA . ASN A 1 303 ? -7.124 13.168 23.894 1.00 43.47 303 ASN A CA 1
ATOM 2301 C C . ASN A 1 303 ? -5.970 12.853 24.879 1.00 43.47 303 ASN A C 1
ATOM 2303 O O . ASN A 1 303 ? -5.670 13.740 25.668 1.00 43.47 303 ASN A O 1
ATOM 2307 N N . GLN A 1 304 ? -5.322 11.665 24.871 1.00 51.22 304 GLN A N 1
ATOM 2308 C CA . GLN A 1 304 ? -3.956 11.422 25.441 1.00 51.22 304 GLN A CA 1
ATOM 2309 C C . GLN A 1 304 ? -3.449 9.959 25.285 1.00 51.22 304 GLN A C 1
ATOM 2311 O O . GLN A 1 304 ? -3.951 9.222 24.440 1.00 51.22 304 GLN A O 1
ATOM 2316 N N . SER A 1 305 ? -2.396 9.582 26.036 1.00 50.44 305 SER A N 1
ATOM 2317 C CA . SER A 1 305 ? -1.376 8.552 25.762 1.00 50.44 305 SER A CA 1
ATOM 2318 C C . SER A 1 305 ? -1.844 7.097 25.613 1.00 50.44 305 SER A C 1
ATOM 2320 O O . SER A 1 305 ? -1.526 6.246 26.450 1.00 50.44 305 SER A O 1
ATOM 2322 N N . THR A 1 306 ? -2.533 6.769 24.519 1.00 55.59 306 THR A N 1
ATOM 2323 C CA . THR A 1 306 ? -2.980 5.396 24.245 1.00 55.59 306 THR A CA 1
ATOM 2324 C C . THR A 1 306 ? -1.884 4.477 23.708 1.00 55.59 306 THR A C 1
ATOM 2326 O O . THR A 1 306 ? -0.991 4.888 22.963 1.00 55.59 306 THR A O 1
ATOM 2329 N N . TYR A 1 307 ? -2.012 3.201 24.064 1.00 66.12 307 TYR A N 1
ATOM 2330 C CA . TYR A 1 307 ? -1.398 2.055 23.402 1.00 66.12 307 TYR A CA 1
ATOM 2331 C C . TYR A 1 307 ? -2.307 1.565 22.263 1.00 66.12 307 TYR A C 1
ATOM 2333 O O . TYR A 1 307 ? -1.827 1.372 21.149 1.00 66.12 307 TYR A O 1
ATOM 2341 N N . THR A 1 308 ? -3.625 1.461 22.500 1.00 70.69 308 THR A N 1
ATOM 2342 C CA . THR A 1 308 ? -4.611 1.190 21.437 1.00 70.69 308 THR A CA 1
ATOM 2343 C C . THR A 1 308 ? -5.934 1.938 21.599 1.00 70.69 308 THR A C 1
ATOM 2345 O O . THR A 1 308 ? -6.360 2.257 22.714 1.00 70.69 308 THR A O 1
ATOM 2348 N N . SER A 1 309 ? -6.604 2.209 20.474 1.00 72.19 309 SER A N 1
ATOM 2349 C CA . SER A 1 309 ? -7.923 2.856 20.440 1.00 72.19 309 SER A CA 1
ATOM 2350 C C . SER A 1 309 ? -8.789 2.418 19.250 1.00 72.19 309 SER A C 1
ATOM 2352 O O . SER A 1 309 ? -8.280 2.052 18.192 1.00 72.19 309 SER A O 1
ATOM 2354 N N . GLY A 1 310 ? -10.111 2.441 19.433 1.00 68.44 310 GLY A N 1
ATOM 2355 C CA . GLY A 1 310 ? -11.109 2.083 18.416 1.00 68.44 310 GLY A CA 1
ATOM 2356 C C . GLY A 1 310 ? -12.484 1.826 19.033 1.00 68.44 310 GLY A C 1
ATOM 2357 O O . GLY A 1 310 ? -12.653 1.987 20.240 1.00 68.44 310 GLY A O 1
ATOM 2358 N N . PHE A 1 311 ? -13.477 1.403 18.246 1.00 72.06 311 PHE A N 1
ATOM 2359 C CA . PHE A 1 311 ? -14.751 0.909 18.792 1.00 72.06 311 PHE A CA 1
ATOM 2360 C C . PHE A 1 311 ? -14.528 -0.292 19.738 1.00 72.06 311 PHE A C 1
ATOM 2362 O O . PHE A 1 311 ? -15.063 -0.312 20.848 1.00 72.06 311 PHE A O 1
ATOM 2369 N N . ILE A 1 312 ? -13.652 -1.221 19.346 1.00 76.31 312 ILE A N 1
ATOM 2370 C CA . ILE A 1 312 ? -13.018 -2.240 20.190 1.00 76.31 312 ILE A CA 1
ATOM 2371 C C . ILE A 1 312 ? -11.513 -1.946 20.203 1.00 76.31 312 ILE A C 1
ATOM 2373 O O . ILE A 1 312 ? -10.887 -1.907 19.150 1.00 76.31 312 ILE A O 1
ATOM 2377 N N . SER A 1 313 ? -10.886 -1.702 21.348 1.00 76.75 313 SER A N 1
ATOM 2378 C CA . SER A 1 313 ? -9.493 -1.212 21.347 1.00 76.75 313 SER A CA 1
ATOM 2379 C C . SER A 1 313 ? -8.463 -2.333 21.246 1.00 76.75 313 SER A C 1
ATOM 2381 O O . SER A 1 313 ? -7.439 -2.169 20.588 1.00 76.75 313 SER A O 1
ATOM 2383 N N . SER A 1 314 ? -8.705 -3.462 21.911 1.00 78.81 314 SER A N 1
ATOM 2384 C CA . SER A 1 314 ? -7.810 -4.620 21.900 1.00 78.81 314 SER A CA 1
ATOM 2385 C C . SER A 1 314 ? -8.592 -5.926 22.002 1.00 78.81 314 SER A C 1
ATOM 2387 O O . SER A 1 314 ? -9.504 -6.054 22.826 1.00 78.81 314 SER A O 1
ATOM 2389 N N . VAL A 1 315 ? -8.221 -6.903 21.174 1.00 66.81 315 VAL A N 1
ATOM 2390 C CA . VAL A 1 315 ? -8.844 -8.226 21.126 1.00 66.81 315 VAL A CA 1
ATOM 2391 C C . VAL A 1 315 ? -7.779 -9.316 21.216 1.00 66.81 315 VAL A C 1
ATOM 2393 O O . VAL A 1 315 ? -7.064 -9.576 20.249 1.00 66.81 315 VAL A O 1
ATOM 2396 N N . ASP A 1 316 ? -7.732 -9.989 22.366 1.00 71.44 316 ASP A N 1
ATOM 2397 C CA . ASP A 1 316 ? -6.693 -10.952 22.742 1.00 71.44 316 ASP A CA 1
ATOM 2398 C C . ASP A 1 316 ? -7.301 -12.292 23.189 1.00 71.44 316 ASP A C 1
ATOM 2400 O O . ASP A 1 316 ? -7.238 -12.727 24.341 1.00 71.44 316 ASP A O 1
ATOM 2404 N N . SER A 1 317 ? -7.988 -12.949 22.253 1.00 60.03 317 SER A N 1
ATOM 2405 C CA . SER A 1 317 ? -8.676 -14.220 22.493 1.00 60.03 317 SER A CA 1
ATOM 2406 C C . SER A 1 317 ? -8.493 -15.230 21.365 1.00 60.03 317 SER A C 1
ATOM 2408 O O . SER A 1 317 ? -8.140 -14.887 20.242 1.00 60.03 317 SER A O 1
ATOM 2410 N N . SER A 1 318 ? -8.767 -16.504 21.639 1.00 54.84 318 SER A N 1
ATOM 2411 C CA . SER A 1 318 ? -8.579 -17.558 20.642 1.00 54.84 318 SER A CA 1
ATOM 2412 C C . SER A 1 318 ? -9.642 -17.589 19.540 1.00 54.84 318 SER A C 1
ATOM 2414 O O . SER A 1 318 ? -9.345 -18.098 18.472 1.00 54.84 318 SER A O 1
ATOM 2416 N N . ILE A 1 319 ? -10.851 -17.053 19.735 1.00 59.75 319 ILE A N 1
ATOM 2417 C CA . ILE A 1 319 ? -11.896 -17.007 18.694 1.00 59.75 319 ILE A CA 1
ATOM 2418 C C . ILE A 1 319 ? -12.726 -15.742 18.901 1.00 59.75 319 ILE A C 1
ATOM 2420 O O . ILE A 1 319 ? -13.337 -15.618 19.962 1.00 59.75 319 ILE A O 1
ATOM 2424 N N . VAL A 1 320 ? -12.812 -14.868 17.887 1.00 58.62 320 VAL A N 1
ATOM 2425 C CA . VAL A 1 320 ? -13.790 -13.768 17.855 1.00 58.62 320 VAL A CA 1
ATOM 2426 C C . VAL A 1 320 ? -14.566 -13.765 16.546 1.00 58.62 320 VAL A C 1
ATOM 2428 O O . VAL A 1 320 ? -14.148 -13.243 15.515 1.00 58.62 320 VAL A O 1
ATOM 2431 N N . ASN A 1 321 ? -15.776 -14.300 16.617 1.00 59.69 321 ASN A N 1
ATOM 2432 C CA . ASN A 1 321 ? -16.769 -14.125 15.572 1.00 59.69 321 ASN A CA 1
ATOM 2433 C C . ASN A 1 321 ? -17.440 -12.751 15.771 1.00 59.69 321 ASN A C 1
ATOM 2435 O O . ASN A 1 321 ? -18.145 -12.586 16.767 1.00 59.69 321 ASN A O 1
ATOM 2439 N N . VAL A 1 322 ? -17.199 -11.779 14.874 1.00 59.84 322 VAL A N 1
ATOM 2440 C CA . VAL A 1 322 ? -17.848 -10.448 14.892 1.00 59.84 322 VAL A CA 1
ATOM 2441 C C . VAL A 1 322 ? -18.848 -10.339 13.743 1.00 59.84 322 VAL A C 1
ATOM 2443 O O . VAL A 1 322 ? -18.641 -9.644 12.747 1.00 59.84 322 VAL A O 1
ATOM 2446 N N . GLN A 1 323 ? -19.955 -11.065 13.867 1.00 60.41 323 GLN A N 1
ATOM 2447 C CA . GLN A 1 323 ? -21.015 -10.998 12.866 1.00 60.41 323 GLN A CA 1
ATOM 2448 C C . GLN A 1 323 ? -21.782 -9.687 13.007 1.00 60.41 323 GLN A C 1
ATOM 2450 O O . GLN A 1 323 ? -22.453 -9.459 14.014 1.00 60.41 323 GLN A O 1
ATOM 2455 N N . TYR A 1 324 ? -21.695 -8.867 11.963 1.00 58.78 324 TYR A N 1
ATOM 2456 C CA . TYR A 1 324 ? -22.593 -7.752 11.711 1.00 58.78 324 TYR A CA 1
ATOM 2457 C C . TYR A 1 324 ? -23.606 -8.188 10.650 1.00 58.78 324 TYR A C 1
ATOM 2459 O O . TYR A 1 324 ? -23.243 -8.813 9.654 1.00 58.78 324 TYR A O 1
ATOM 2467 N N . SER A 1 325 ? -24.888 -7.898 10.872 1.00 48.28 325 SER A N 1
ATOM 2468 C CA . SER A 1 325 ? -25.937 -8.180 9.883 1.00 48.28 325 SER A CA 1
ATOM 2469 C C . SER A 1 325 ? -26.042 -7.072 8.833 1.00 48.28 325 SER A C 1
ATOM 2471 O O . SER A 1 325 ? -26.114 -7.376 7.647 1.00 48.28 325 SER A O 1
ATOM 2473 N N . GLU A 1 326 ? -26.027 -5.818 9.297 1.00 59.44 326 GLU A N 1
ATOM 2474 C CA . GLU A 1 326 ? -26.090 -4.555 8.542 1.00 59.44 326 GLU A CA 1
ATOM 2475 C C . GLU A 1 326 ? -25.587 -3.421 9.466 1.00 59.44 326 GLU A C 1
ATOM 2477 O O . GLU A 1 326 ? -26.381 -2.628 9.978 1.00 59.44 326 GLU A O 1
ATOM 2482 N N . LEU A 1 327 ? -24.283 -3.344 9.771 1.00 60.19 327 LEU A N 1
ATOM 2483 C CA . LEU A 1 327 ? -23.795 -2.205 10.567 1.00 60.19 327 LEU A CA 1
ATOM 2484 C C . LEU A 1 327 ? -23.687 -0.970 9.668 1.00 60.19 327 LEU A C 1
ATOM 2486 O O . LEU A 1 327 ? -23.004 -1.013 8.648 1.00 60.19 327 LEU A O 1
ATOM 2490 N N . SER A 1 328 ? -24.311 0.142 10.056 1.00 64.00 328 SER A N 1
ATOM 2491 C CA . SER A 1 328 ? -24.167 1.430 9.361 1.00 64.00 328 SER A CA 1
ATOM 2492 C C . SER A 1 328 ? -23.780 2.536 10.334 1.00 64.00 328 SER A C 1
ATOM 2494 O O . SER A 1 328 ? -24.642 3.096 11.013 1.00 64.00 328 SER A O 1
ATOM 2496 N N . LEU A 1 329 ? -22.495 2.896 10.353 1.00 65.31 329 LEU A N 1
ATOM 2497 C CA . LEU A 1 329 ? -21.966 3.985 11.180 1.00 65.31 329 LEU A CA 1
ATOM 2498 C C . LEU A 1 329 ? -21.947 5.310 10.408 1.00 65.31 329 LEU A C 1
ATOM 2500 O O . LEU A 1 329 ? -21.334 5.409 9.344 1.00 65.31 329 LEU A O 1
ATOM 2504 N N . THR A 1 330 ? -22.594 6.350 10.942 1.00 68.00 330 THR A N 1
ATOM 2505 C CA . THR A 1 330 ? -22.570 7.696 10.336 1.00 68.00 330 THR A CA 1
ATOM 2506 C C . THR A 1 330 ? -21.210 8.372 10.446 1.00 68.00 330 THR A C 1
ATOM 2508 O O . THR A 1 330 ? -20.754 8.965 9.474 1.00 68.00 330 THR A O 1
ATOM 2511 N N . SER A 1 331 ? -20.576 8.290 11.614 1.00 71.56 331 SER A N 1
ATOM 2512 C CA . SER A 1 331 ? -19.306 8.951 11.909 1.00 71.56 331 SER A CA 1
ATOM 2513 C C . SER A 1 331 ? -18.546 8.195 12.995 1.00 71.56 331 SER A C 1
ATOM 2515 O O . SER A 1 331 ? -19.115 7.852 14.026 1.00 71.56 331 SER A O 1
ATOM 2517 N N . ILE A 1 332 ? -17.247 7.989 12.819 1.00 72.62 332 ILE A N 1
ATOM 2518 C CA . ILE A 1 332 ? -16.337 7.693 13.931 1.00 72.62 332 ILE A CA 1
ATOM 2519 C C . ILE A 1 332 ? -15.281 8.790 13.932 1.00 72.62 332 ILE A C 1
ATOM 2521 O O . ILE A 1 332 ? -14.667 9.031 12.902 1.00 72.62 332 ILE A O 1
ATOM 2525 N N . ASN A 1 333 ? -15.085 9.464 15.062 1.00 78.81 333 ASN A N 1
ATOM 2526 C CA . ASN A 1 333 ? -14.031 10.461 15.229 1.00 78.81 333 ASN A CA 1
ATOM 2527 C C . ASN A 1 333 ? -13.078 9.944 16.304 1.00 78.81 333 ASN A C 1
ATOM 2529 O O . ASN A 1 333 ? -13.493 9.916 17.459 1.00 78.81 333 ASN A O 1
ATOM 2533 N N . THR A 1 334 ? -11.857 9.553 15.933 1.00 76.75 334 THR A N 1
ATOM 2534 C CA . THR A 1 334 ? -10.823 9.057 16.855 1.00 76.75 334 THR A CA 1
ATOM 2535 C C . THR A 1 334 ? -9.608 9.979 16.802 1.00 76.75 334 THR A C 1
ATOM 2537 O O . THR A 1 334 ? -8.808 9.923 15.869 1.00 76.75 334 THR A O 1
ATOM 2540 N N . GLN A 1 335 ? -9.448 10.826 17.814 1.00 79.75 335 GLN A N 1
ATOM 2541 C CA . GLN A 1 335 ? -8.181 11.519 18.056 1.00 79.75 335 GLN A CA 1
ATOM 2542 C C . GLN A 1 335 ? -7.287 10.632 18.936 1.00 79.75 335 GLN A C 1
ATOM 2544 O O . GLN A 1 335 ? -7.791 9.801 19.688 1.00 79.75 335 GLN A O 1
ATOM 2549 N N . THR A 1 336 ? -5.965 10.739 18.816 1.00 77.94 336 THR A N 1
ATOM 2550 C CA . THR A 1 336 ? -4.999 10.017 19.658 1.00 77.94 336 THR A CA 1
ATOM 2551 C C . THR A 1 336 ? -3.690 10.798 19.738 1.00 77.94 336 THR A C 1
ATOM 2553 O O . THR A 1 336 ? -3.147 11.215 18.718 1.00 77.94 336 THR A O 1
ATOM 2556 N N . GLN A 1 337 ? -3.134 10.958 20.940 1.00 79.31 337 GLN A N 1
ATOM 2557 C CA . GLN A 1 337 ? -1.813 11.561 21.142 1.00 79.31 337 GLN A CA 1
ATOM 2558 C C . GLN A 1 337 ? -0.990 10.680 22.083 1.00 79.31 337 GLN A C 1
ATOM 2560 O O . GLN A 1 337 ? -1.421 10.449 23.205 1.00 79.31 337 GLN A O 1
ATOM 2565 N N . SER A 1 338 ? 0.175 10.178 21.661 1.00 75.38 338 SER A N 1
ATOM 2566 C CA . SER A 1 338 ? 0.910 9.136 22.400 1.00 75.38 338 SER A CA 1
ATOM 2567 C C . SER A 1 338 ? 2.433 9.309 22.393 1.00 75.38 338 SER A C 1
ATOM 2569 O O . SER A 1 338 ? 3.014 9.877 21.474 1.00 75.38 338 SER A O 1
ATOM 2571 N N . ASN A 1 339 ? 3.085 8.778 23.431 1.00 74.00 339 ASN A N 1
ATOM 2572 C CA . ASN A 1 339 ? 4.545 8.737 23.594 1.00 74.00 339 ASN A CA 1
ATOM 2573 C C . ASN A 1 339 ? 5.056 7.288 23.815 1.00 74.00 339 ASN A C 1
ATOM 2575 O O . ASN A 1 339 ? 6.183 7.091 24.257 1.00 74.00 339 ASN A O 1
ATOM 2579 N N . ASN A 1 340 ? 4.205 6.275 23.588 1.00 71.88 340 ASN A N 1
ATOM 2580 C CA . ASN A 1 340 ? 4.307 4.939 24.200 1.00 71.88 340 ASN A CA 1
ATOM 2581 C C . ASN A 1 340 ? 5.083 3.859 23.393 1.00 71.88 340 ASN A C 1
ATOM 2583 O O . ASN A 1 340 ? 4.812 2.671 23.567 1.00 71.88 340 ASN A O 1
ATOM 2587 N N . ASN A 1 341 ? 6.004 4.231 22.496 1.00 74.62 341 ASN A N 1
ATOM 2588 C CA . ASN A 1 341 ? 6.723 3.376 21.523 1.00 74.62 341 ASN A CA 1
ATOM 2589 C C . ASN A 1 341 ? 5.854 2.670 20.449 1.00 74.62 341 ASN A C 1
ATOM 2591 O O . ASN A 1 341 ? 6.297 2.534 19.313 1.00 74.62 341 ASN A O 1
ATOM 2595 N N . TYR A 1 342 ? 4.636 2.233 20.774 1.00 83.00 342 TYR A N 1
ATOM 2596 C CA . TYR A 1 342 ? 3.688 1.532 19.895 1.00 83.00 342 TYR A CA 1
ATOM 2597 C C . TYR A 1 342 ? 2.308 2.194 19.989 1.00 83.00 342 TYR A C 1
ATOM 2599 O O . TYR A 1 342 ? 1.887 2.557 21.091 1.00 83.00 342 TYR A O 1
ATOM 2607 N N . VAL A 1 343 ? 1.591 2.326 18.866 1.00 84.88 343 VAL A N 1
ATOM 2608 C CA . VAL A 1 343 ? 0.188 2.784 18.842 1.00 84.88 343 VAL A CA 1
ATOM 2609 C C . VAL A 1 343 ? -0.620 2.006 17.800 1.00 84.88 343 VAL A C 1
ATOM 2611 O O . VAL A 1 343 ? -0.286 2.061 16.619 1.00 84.88 343 VAL A O 1
ATOM 2614 N N . GLY A 1 344 ? -1.696 1.333 18.217 1.00 87.31 344 GLY A N 1
ATOM 2615 C CA . GLY A 1 344 ? -2.677 0.691 17.328 1.00 87.31 344 GLY A CA 1
ATOM 2616 C C . GLY A 1 344 ? -4.036 1.392 17.387 1.00 87.31 344 GLY A C 1
ATOM 2617 O O . GLY A 1 344 ? -4.787 1.215 18.347 1.00 87.31 344 GLY A O 1
ATOM 2618 N N . THR A 1 345 ? -4.362 2.207 16.386 1.00 88.06 345 THR A N 1
ATOM 2619 C CA . THR A 1 345 ? -5.566 3.058 16.384 1.00 88.06 345 THR A CA 1
ATOM 2620 C C . THR A 1 345 ? -6.451 2.749 15.185 1.00 88.06 345 THR A C 1
ATOM 2622 O O . THR A 1 345 ? -5.975 2.697 14.054 1.00 88.06 345 THR A O 1
ATOM 2625 N N . ALA A 1 346 ? -7.760 2.618 15.391 1.00 89.06 346 ALA A N 1
ATOM 2626 C CA . ALA A 1 346 ? -8.687 2.486 14.275 1.00 89.06 346 ALA A CA 1
ATOM 2627 C C . ALA A 1 346 ? -10.053 3.131 14.502 1.00 89.06 346 ALA A C 1
ATOM 2629 O O . ALA A 1 346 ? -10.370 3.612 15.590 1.00 89.06 346 ALA A O 1
ATOM 2630 N N . GLY A 1 347 ? -10.889 3.107 13.463 1.00 82.75 347 GLY A N 1
ATOM 2631 C CA . GLY A 1 347 ? -12.319 3.353 13.610 1.00 82.75 347 GLY A CA 1
ATOM 2632 C C . GLY A 1 347 ? -13.021 2.188 14.318 1.00 82.75 347 GLY A C 1
ATOM 2633 O O . GLY A 1 347 ? -13.791 2.410 15.251 1.00 82.75 347 GLY A O 1
ATOM 2634 N N . PHE A 1 348 ? -12.722 0.943 13.924 1.00 81.69 348 PHE A N 1
ATOM 2635 C CA . PHE A 1 348 ? -13.392 -0.246 14.463 1.00 81.69 348 PHE A CA 1
ATOM 2636 C C . PHE A 1 348 ? -12.548 -0.999 15.494 1.00 81.69 348 PHE A C 1
ATOM 2638 O O . PHE A 1 348 ? -12.953 -1.056 16.648 1.00 81.69 348 PHE A O 1
ATOM 2645 N N . ILE A 1 349 ? -11.409 -1.588 15.118 1.00 86.00 349 ILE A N 1
ATOM 2646 C CA . ILE A 1 349 ? -10.614 -2.453 16.001 1.00 86.00 349 ILE A CA 1
ATOM 2647 C C . ILE A 1 349 ? -9.164 -1.963 16.082 1.00 86.00 349 ILE A C 1
ATOM 2649 O O . ILE A 1 349 ? -8.481 -1.928 15.067 1.00 86.00 349 ILE A O 1
ATOM 2653 N N . GLY A 1 350 ? -8.678 -1.592 17.269 1.00 85.56 350 GLY A N 1
ATOM 2654 C CA . GLY A 1 350 ? -7.299 -1.115 17.454 1.00 85.56 350 GLY A CA 1
ATOM 2655 C C . GLY A 1 350 ? -6.261 -2.206 17.159 1.00 85.56 350 GLY A C 1
ATOM 2656 O O . GLY A 1 350 ? -5.613 -2.173 16.115 1.00 85.56 350 GLY A O 1
ATOM 2657 N N . ASP A 1 351 ? -6.152 -3.196 18.048 1.00 86.12 351 ASP A N 1
ATOM 2658 C CA . ASP A 1 351 ? -5.263 -4.363 17.905 1.00 86.12 351 ASP A CA 1
ATOM 2659 C C . ASP A 1 351 ? -6.026 -5.699 17.933 1.00 86.12 351 ASP A C 1
ATOM 2661 O O . ASP A 1 351 ? -6.979 -5.873 18.700 1.00 86.12 351 ASP A O 1
ATOM 2665 N N . ILE A 1 352 ? -5.536 -6.677 17.162 1.00 82.62 352 ILE A N 1
ATOM 2666 C CA . ILE A 1 352 ? -6.006 -8.072 17.131 1.00 82.62 352 ILE A CA 1
ATOM 2667 C C . ILE A 1 352 ? -4.822 -9.047 17.270 1.00 82.62 352 ILE A C 1
ATOM 2669 O O . ILE A 1 352 ? -3.880 -9.005 16.478 1.00 82.62 352 ILE A O 1
ATOM 2673 N N . THR A 1 353 ? -4.909 -9.982 18.223 1.00 77.88 353 THR A N 1
ATOM 2674 C CA . THR A 1 353 ? -3.951 -11.097 18.445 1.00 77.88 353 THR A CA 1
ATOM 2675 C C . THR A 1 353 ? -4.611 -12.489 18.342 1.00 77.88 353 THR A C 1
ATOM 2677 O O . THR A 1 353 ? -4.089 -13.484 18.840 1.00 77.88 353 THR A O 1
ATOM 2680 N N . THR A 1 354 ? -5.771 -12.584 17.683 1.00 66.81 354 THR A N 1
ATOM 2681 C CA . THR A 1 354 ? -6.666 -13.765 17.702 1.00 66.81 354 THR A CA 1
ATOM 2682 C C . THR A 1 354 ? -6.362 -14.861 16.660 1.00 66.81 354 THR A C 1
ATOM 2684 O O . THR A 1 354 ? -5.441 -14.719 15.860 1.00 66.81 354 THR A O 1
ATOM 2687 N N . VAL A 1 355 ? -7.137 -15.962 16.644 1.00 60.41 355 VAL A N 1
ATOM 2688 C CA . VAL A 1 355 ? -7.040 -17.059 15.639 1.00 60.41 355 VAL A CA 1
ATOM 2689 C C . VAL A 1 355 ? -8.149 -17.006 14.570 1.00 60.41 355 VAL A C 1
ATOM 2691 O O . VAL A 1 355 ? -8.023 -17.623 13.510 1.00 60.41 355 VAL A O 1
ATOM 2694 N N . GLN A 1 356 ? -9.231 -16.252 14.783 1.00 72.69 356 GLN A N 1
ATOM 2695 C CA . GLN A 1 356 ? -10.285 -16.097 13.776 1.00 72.69 356 GLN A CA 1
ATOM 2696 C C . GLN A 1 356 ? -11.012 -14.759 13.914 1.00 72.69 356 GLN A C 1
ATOM 2698 O O . GLN A 1 356 ? -11.459 -14.425 15.012 1.00 72.69 356 GLN A O 1
ATOM 2703 N N . LEU A 1 357 ? -11.174 -14.061 12.783 1.00 76.56 357 LEU A N 1
ATOM 2704 C CA . LEU A 1 357 ? -12.056 -12.907 12.608 1.00 76.56 357 LEU A CA 1
ATOM 2705 C C . LEU A 1 357 ? -12.967 -13.153 11.399 1.00 76.56 357 LEU A C 1
ATOM 2707 O O . LEU A 1 357 ? -12.487 -13.393 10.291 1.00 76.56 357 LEU A O 1
ATOM 2711 N N . LEU A 1 358 ? -14.276 -13.034 11.611 1.00 77.00 358 LEU A N 1
ATOM 2712 C CA . LEU A 1 358 ? -15.278 -12.957 10.549 1.00 77.00 358 LEU A CA 1
ATOM 2713 C C . LEU A 1 358 ? -15.925 -11.571 10.595 1.00 77.00 358 LEU A C 1
ATOM 2715 O O . LEU A 1 358 ? -16.375 -11.167 11.665 1.00 77.00 358 LEU A O 1
ATOM 2719 N N . MET A 1 359 ? -15.993 -10.875 9.460 1.00 77.06 359 MET A N 1
ATOM 2720 C CA . MET A 1 359 ? -16.691 -9.593 9.313 1.00 77.06 359 MET A CA 1
ATOM 2721 C C . MET A 1 359 ? -17.459 -9.583 7.986 1.00 77.06 359 MET A C 1
ATOM 2723 O O . MET A 1 359 ? -16.882 -9.893 6.945 1.00 77.06 359 MET A O 1
ATOM 2727 N N . LYS A 1 360 ? -18.755 -9.253 8.021 1.00 78.75 360 LYS A N 1
ATOM 2728 C CA . LYS A 1 360 ? -19.635 -9.204 6.842 1.00 78.75 360 LYS A CA 1
ATOM 2729 C C . LYS A 1 360 ? -20.607 -8.031 6.914 1.00 78.75 360 LYS A C 1
ATOM 2731 O O . LYS A 1 360 ? -20.925 -7.604 8.018 1.00 78.75 360 LYS A O 1
ATOM 2736 N N . ASN A 1 361 ? -21.087 -7.552 5.766 1.00 74.81 361 ASN A N 1
ATOM 2737 C CA . ASN A 1 361 ? -22.153 -6.544 5.646 1.00 74.81 361 ASN A CA 1
ATOM 2738 C C . ASN A 1 361 ? -21.921 -5.277 6.497 1.00 74.81 361 ASN A C 1
ATOM 2740 O O . ASN A 1 361 ? -22.827 -4.770 7.171 1.00 74.81 361 ASN A O 1
ATOM 2744 N N . CYS A 1 362 ? -20.690 -4.768 6.494 1.00 73.31 362 CYS A N 1
ATOM 2745 C CA . CYS A 1 362 ? -20.323 -3.570 7.248 1.00 73.31 362 CYS A CA 1
ATOM 2746 C C . CYS A 1 362 ? -20.358 -2.336 6.353 1.00 73.31 362 CYS A C 1
ATOM 2748 O O . CYS A 1 362 ? -19.807 -2.343 5.256 1.00 73.31 362 CYS A O 1
ATOM 2750 N N . SER A 1 363 ? -20.920 -1.238 6.848 1.00 74.56 363 SER A N 1
ATOM 2751 C CA . SER A 1 363 ? -20.879 0.051 6.167 1.00 74.56 363 SER A CA 1
ATOM 2752 C C . SER A 1 363 ? -20.499 1.197 7.105 1.00 74.56 363 SER A C 1
ATOM 2754 O O . SER A 1 363 ? -20.972 1.300 8.242 1.00 74.56 363 SER A O 1
ATOM 2756 N N . SER A 1 364 ? -19.648 2.098 6.620 1.00 77.06 364 SER A N 1
ATOM 2757 C CA . SER A 1 364 ? -19.387 3.385 7.262 1.00 77.06 364 SER A CA 1
ATOM 2758 C C . SER A 1 364 ? -19.564 4.525 6.261 1.00 77.06 364 SER A C 1
ATOM 2760 O O . SER A 1 364 ? -19.166 4.441 5.094 1.00 77.06 364 SER A O 1
ATOM 2762 N N . LYS A 1 365 ? -20.194 5.610 6.720 1.00 76.62 365 LYS A N 1
ATOM 2763 C CA . LYS A 1 365 ? -20.319 6.850 5.945 1.00 76.62 365 LYS A CA 1
ATOM 2764 C C . LYS A 1 365 ? -19.072 7.710 6.095 1.00 76.62 365 LYS A C 1
ATOM 2766 O O . LYS A 1 365 ? -18.538 8.150 5.088 1.00 76.62 365 LYS A O 1
ATOM 2771 N N . GLN A 1 366 ? -18.606 7.911 7.328 1.00 83.56 366 GLN A N 1
ATOM 2772 C CA . GLN A 1 366 ? -17.422 8.713 7.614 1.00 83.56 366 GLN A CA 1
ATOM 2773 C C . GLN A 1 366 ? -16.611 8.132 8.781 1.00 83.56 366 GLN A C 1
ATOM 2775 O O . GLN A 1 366 ? -17.167 7.764 9.817 1.00 83.56 366 GLN A O 1
ATOM 2780 N N . ILE A 1 367 ? -15.289 8.095 8.643 1.00 84.44 367 ILE A N 1
ATOM 2781 C CA . ILE A 1 367 ? -14.345 7.808 9.730 1.00 84.44 367 ILE A CA 1
ATOM 2782 C C . ILE A 1 367 ? -13.247 8.870 9.677 1.00 84.44 367 ILE A C 1
ATOM 2784 O O . ILE A 1 367 ? -12.577 9.010 8.661 1.00 84.44 367 ILE A O 1
ATOM 2788 N N . ASN A 1 368 ? -13.053 9.625 10.752 1.00 86.19 368 ASN A N 1
ATOM 2789 C CA . ASN A 1 368 ? -11.996 10.619 10.890 1.00 86.19 368 ASN A CA 1
ATOM 2790 C C . ASN A 1 368 ? -11.035 10.158 11.992 1.00 86.19 368 ASN A C 1
ATOM 2792 O O . ASN A 1 368 ? -11.454 9.944 13.130 1.00 86.19 368 ASN A O 1
ATOM 2796 N N . ILE A 1 369 ? -9.756 9.994 11.663 1.00 87.50 369 ILE A N 1
ATOM 2797 C CA . ILE A 1 369 ? -8.720 9.532 12.590 1.00 87.50 369 ILE A CA 1
ATOM 2798 C C . ILE A 1 369 ? -7.563 10.525 12.556 1.00 87.50 369 ILE A C 1
ATOM 2800 O O . ILE A 1 369 ? -7.047 10.834 11.485 1.00 87.50 369 ILE A O 1
ATOM 2804 N N . THR A 1 370 ? -7.129 10.994 13.721 1.00 88.12 370 THR A N 1
ATOM 2805 C CA . THR A 1 370 ? -6.001 11.925 13.855 1.00 88.12 370 THR A CA 1
ATOM 2806 C C . THR A 1 370 ? -5.066 11.418 14.938 1.00 88.12 370 THR A C 1
ATOM 2808 O O . THR A 1 370 ? -5.439 11.415 16.111 1.00 88.12 370 THR A O 1
ATOM 2811 N N . VAL A 1 371 ? -3.855 10.995 14.565 1.00 85.25 371 VAL A N 1
ATOM 2812 C CA . VAL A 1 371 ? -2.887 10.412 15.506 1.00 85.25 371 VAL A CA 1
ATOM 2813 C C . VAL A 1 371 ? -1.567 11.175 15.519 1.00 85.25 371 VAL A C 1
ATOM 2815 O O . VAL A 1 371 ? -0.934 11.338 14.482 1.00 85.25 371 VAL A O 1
ATOM 2818 N N . ASN A 1 372 ? -1.107 11.580 16.701 1.00 85.94 372 ASN A N 1
ATOM 2819 C CA . ASN A 1 372 ? 0.209 12.186 16.894 1.00 85.94 372 ASN A CA 1
ATOM 2820 C C . ASN A 1 372 ? 1.040 11.365 17.898 1.00 85.94 372 ASN A C 1
ATOM 2822 O O . ASN A 1 372 ? 0.712 11.318 19.084 1.00 85.94 372 ASN A O 1
ATOM 2826 N N . ALA A 1 373 ? 2.087 10.683 17.431 1.00 84.00 373 ALA A N 1
ATOM 2827 C CA . ALA A 1 373 ? 2.835 9.679 18.187 1.00 84.00 373 ALA A CA 1
ATOM 2828 C C . ALA A 1 373 ? 4.360 9.926 18.152 1.00 84.00 373 ALA A C 1
ATOM 2830 O O . ALA A 1 373 ? 5.079 9.357 17.331 1.00 84.00 373 ALA A O 1
ATOM 2831 N N . ASN A 1 374 ? 4.859 10.755 19.074 1.00 74.19 374 ASN A N 1
ATOM 2832 C CA . ASN A 1 374 ? 6.151 11.458 18.966 1.00 74.19 374 ASN A CA 1
ATOM 2833 C C . ASN A 1 374 ? 7.434 10.599 18.837 1.00 74.19 374 ASN A C 1
ATOM 2835 O O . ASN A 1 374 ? 8.477 11.168 18.538 1.00 74.19 374 ASN A O 1
ATOM 2839 N N . LYS A 1 375 ? 7.422 9.290 19.143 1.00 68.94 375 LYS A N 1
ATOM 2840 C CA . LYS A 1 375 ? 8.627 8.416 19.166 1.00 68.94 375 LYS A CA 1
ATOM 2841 C C . LYS A 1 375 ? 8.341 6.952 18.793 1.00 68.94 375 LYS A C 1
ATOM 2843 O O . LYS A 1 375 ? 8.955 6.030 19.329 1.00 68.94 375 LYS A O 1
ATOM 2848 N N . ASN A 1 376 ? 7.301 6.726 17.991 1.00 72.81 376 ASN A N 1
ATOM 2849 C CA . ASN A 1 376 ? 6.620 5.432 17.955 1.00 72.81 376 ASN A CA 1
ATOM 2850 C C . ASN A 1 376 ? 6.459 4.874 16.541 1.00 72.81 376 ASN A C 1
ATOM 2852 O O . ASN A 1 376 ? 6.287 5.643 15.591 1.00 72.81 376 ASN A O 1
ATOM 2856 N N . SER A 1 377 ? 6.351 3.546 16.454 1.00 85.94 377 SER A N 1
ATOM 2857 C CA . SER A 1 377 ? 5.694 2.872 15.333 1.00 85.94 377 SER A CA 1
ATOM 2858 C C . SER A 1 377 ? 4.175 2.955 15.515 1.00 85.94 377 SER A C 1
ATOM 2860 O O . SER A 1 377 ? 3.622 2.524 16.533 1.00 85.94 377 SER A O 1
ATOM 2862 N N . LEU A 1 378 ? 3.509 3.561 14.535 1.00 90.62 378 LEU A N 1
ATOM 2863 C CA . LEU A 1 378 ? 2.064 3.769 14.495 1.00 90.62 378 LEU A CA 1
ATOM 2864 C C . LEU A 1 378 ? 1.415 2.853 13.456 1.00 90.62 378 LEU A C 1
ATOM 2866 O O . LEU A 1 378 ? 1.875 2.791 12.319 1.00 90.62 378 LEU A O 1
ATOM 2870 N N . TYR A 1 379 ? 0.290 2.253 13.835 1.00 92.88 379 TYR A N 1
ATOM 2871 C CA . TYR A 1 379 ? -0.578 1.446 12.986 1.00 92.88 379 TYR A CA 1
ATOM 2872 C C . TYR A 1 379 ? -1.990 2.038 13.047 1.00 92.88 379 TYR A C 1
ATOM 2874 O O . TYR A 1 379 ? -2.720 1.815 14.015 1.00 92.88 379 TYR A O 1
ATOM 2882 N N . ALA A 1 380 ? -2.348 2.863 12.057 1.00 92.19 380 ALA A N 1
ATOM 2883 C CA . ALA A 1 380 ? -3.629 3.572 12.019 1.00 92.19 380 ALA A CA 1
ATOM 2884 C C . ALA A 1 380 ? -4.493 3.142 10.827 1.00 92.19 380 ALA A C 1
ATOM 2886 O O . ALA A 1 380 ? -4.010 3.156 9.694 1.00 92.19 380 ALA A O 1
ATOM 2887 N N . ALA A 1 381 ? -5.775 2.818 11.033 1.00 92.31 381 ALA A N 1
ATOM 2888 C CA . ALA A 1 381 ? -6.650 2.515 9.897 1.00 92.31 381 ALA A CA 1
ATOM 2889 C C . ALA A 1 381 ? -8.146 2.760 10.085 1.00 92.31 381 ALA A C 1
ATOM 2891 O O . ALA A 1 381 ? -8.651 2.815 11.201 1.00 92.31 381 ALA A O 1
ATOM 2892 N N . GLY A 1 382 ? -8.883 2.833 8.974 1.00 88.69 382 GLY A N 1
ATOM 2893 C CA . GLY A 1 382 ? -10.342 2.967 9.001 1.00 88.69 382 GLY A CA 1
ATOM 2894 C C . GLY A 1 382 ? -11.023 1.841 9.791 1.00 88.69 382 GLY A C 1
ATOM 2895 O O . GLY A 1 382 ? -11.840 2.124 10.668 1.00 88.69 382 GLY A O 1
ATOM 2896 N N . ILE A 1 383 ? -10.649 0.576 9.551 1.00 87.50 383 ILE A N 1
ATOM 2897 C CA . ILE A 1 383 ? -11.255 -0.584 10.227 1.00 87.50 383 ILE A CA 1
ATOM 2898 C C . ILE A 1 383 ? -10.329 -1.189 11.285 1.00 87.50 383 ILE A C 1
ATOM 2900 O O . ILE A 1 383 ? -10.717 -1.188 12.447 1.00 87.50 383 ILE A O 1
ATOM 2904 N N . ILE A 1 384 ? -9.139 -1.695 10.938 1.00 89.19 384 ILE A N 1
ATOM 2905 C CA . ILE A 1 384 ? -8.282 -2.452 11.877 1.00 89.19 384 ILE A CA 1
ATOM 2906 C C . ILE A 1 384 ? -6.876 -1.852 11.965 1.00 89.19 384 ILE A C 1
ATOM 2908 O O . ILE A 1 384 ? -6.180 -1.794 10.959 1.00 89.19 384 ILE A O 1
ATOM 2912 N N . GLY A 1 385 ? -6.419 -1.442 13.148 1.00 90.38 385 GLY A N 1
ATOM 2913 C CA . GLY A 1 385 ? -5.101 -0.826 13.328 1.00 90.38 385 GLY A CA 1
ATOM 2914 C C . GLY A 1 385 ? -3.973 -1.825 13.072 1.00 90.38 385 GLY A C 1
ATOM 2915 O O . GLY A 1 385 ? -3.201 -1.656 12.127 1.00 90.38 385 GLY A O 1
ATOM 2916 N N . ASN A 1 386 ? -3.906 -2.895 13.867 1.00 90.81 386 ASN A N 1
ATOM 2917 C CA . ASN A 1 386 ? -2.911 -3.958 13.710 1.00 90.81 386 ASN A CA 1
ATOM 2918 C C . ASN A 1 386 ? -3.486 -5.365 13.931 1.00 90.81 386 ASN A C 1
ATOM 2920 O O . ASN A 1 386 ? -4.360 -5.588 14.769 1.00 90.81 386 ASN A O 1
ATOM 2924 N N . ILE A 1 387 ? -2.926 -6.327 13.204 1.00 87.50 387 ILE A N 1
ATOM 2925 C CA . ILE A 1 387 ? -3.175 -7.763 13.299 1.00 87.50 387 ILE A CA 1
ATOM 2926 C C . ILE A 1 387 ? -1.811 -8.437 13.484 1.00 87.50 387 ILE A C 1
ATOM 2928 O O . ILE A 1 387 ? -0.917 -8.276 12.651 1.00 87.50 387 ILE A O 1
ATOM 2932 N N . LYS A 1 388 ? -1.643 -9.174 14.586 1.00 81.44 388 LYS A N 1
ATOM 2933 C CA . LYS A 1 388 ? -0.334 -9.637 15.089 1.00 81.44 388 LYS A CA 1
ATOM 2934 C C . LYS A 1 388 ? -0.137 -11.162 15.095 1.00 81.44 388 LYS A C 1
ATOM 2936 O O . LYS A 1 388 ? 0.848 -11.633 15.655 1.00 81.44 388 LYS A O 1
ATOM 2941 N N . SER A 1 389 ? -1.082 -11.943 14.576 1.00 71.12 389 SER A N 1
ATOM 2942 C CA . SER A 1 389 ? -1.203 -13.374 14.893 1.00 71.12 389 SER A CA 1
ATOM 2943 C C . SER A 1 389 ? -1.704 -14.223 13.728 1.00 71.12 389 SER A C 1
ATOM 2945 O O . SER A 1 389 ? -2.410 -13.719 12.850 1.00 71.12 389 SER A O 1
ATOM 2947 N N . SER A 1 390 ? -1.444 -15.538 13.826 1.00 63.78 390 SER A N 1
ATOM 2948 C CA . SER A 1 390 ? -1.971 -16.638 12.996 1.00 63.78 390 SER A CA 1
ATOM 2949 C C . SER A 1 390 ? -3.489 -16.773 13.071 1.00 63.78 390 SER A C 1
ATOM 2951 O O . SER A 1 390 ? -4.036 -17.760 13.562 1.00 63.78 390 SER A O 1
ATOM 2953 N N . SER A 1 391 ? -4.153 -15.743 12.563 1.00 65.19 391 SER A N 1
ATOM 2954 C CA . SER A 1 391 ? -5.587 -15.632 12.387 1.00 65.19 391 SER A CA 1
ATOM 2955 C C . SER A 1 391 ? -5.997 -16.096 10.997 1.00 65.19 391 SER A C 1
ATOM 2957 O O . SER A 1 391 ? -5.348 -15.801 9.992 1.00 65.19 391 SER A O 1
ATOM 2959 N N . SER A 1 392 ? -7.126 -16.797 10.954 1.00 75.31 392 SER A N 1
ATOM 2960 C CA . SER A 1 392 ? -7.957 -16.904 9.762 1.00 75.31 392 SER A CA 1
ATOM 2961 C C . SER A 1 392 ? -8.863 -15.674 9.706 1.00 75.31 392 SER A C 1
ATOM 2963 O O . SER A 1 392 ? -9.738 -15.484 10.553 1.00 75.31 392 SER A O 1
ATOM 2965 N N . ILE A 1 393 ? -8.622 -14.799 8.737 1.00 77.88 393 ILE A N 1
ATOM 2966 C CA . ILE A 1 393 ? -9.405 -13.573 8.560 1.00 77.88 393 ILE A CA 1
ATOM 2967 C C . ILE A 1 393 ? -10.281 -13.757 7.335 1.00 77.88 393 ILE A C 1
ATOM 2969 O O . ILE A 1 393 ? -9.769 -13.966 6.238 1.00 77.88 393 ILE A O 1
ATOM 2973 N N . ASN A 1 394 ? -11.594 -13.670 7.521 1.00 81.38 394 ASN A N 1
ATOM 2974 C CA . ASN A 1 394 ? -12.560 -13.665 6.432 1.00 81.38 394 ASN A CA 1
ATOM 2975 C C . ASN A 1 394 ? -13.385 -12.380 6.523 1.00 81.38 394 ASN A C 1
ATOM 2977 O O . ASN A 1 394 ? -14.164 -12.189 7.461 1.00 81.38 394 ASN A O 1
ATOM 2981 N N . ILE A 1 395 ? -13.168 -11.482 5.566 1.00 81.38 395 ILE A N 1
ATOM 2982 C CA . ILE A 1 395 ? -13.867 -10.201 5.489 1.00 81.38 395 ILE A CA 1
ATOM 2983 C C . ILE A 1 395 ? -14.535 -10.116 4.125 1.00 81.38 395 ILE A C 1
ATOM 2985 O O . ILE A 1 395 ? -13.854 -10.176 3.099 1.00 81.38 395 ILE A O 1
ATOM 2989 N N . ALA A 1 396 ? -15.858 -9.972 4.133 1.00 84.00 396 ALA A N 1
ATOM 2990 C CA . ALA A 1 396 ? -16.658 -9.840 2.926 1.00 84.00 396 ALA A CA 1
ATOM 2991 C C . ALA A 1 396 ? -17.629 -8.658 3.007 1.00 84.00 396 ALA A C 1
ATOM 2993 O O . ALA A 1 396 ? -18.039 -8.271 4.099 1.00 84.00 396 ALA A O 1
ATOM 2994 N N . ASP A 1 397 ? -18.025 -8.117 1.857 1.00 80.56 397 ASP A N 1
ATOM 2995 C CA . ASP A 1 397 ? -19.181 -7.221 1.731 1.00 80.56 397 ASP A CA 1
ATOM 2996 C C . ASP A 1 397 ? -19.085 -5.980 2.646 1.00 80.56 397 ASP A C 1
ATOM 2998 O O . ASP A 1 397 ? -19.988 -5.675 3.432 1.00 80.56 397 ASP A O 1
ATOM 3002 N N . VAL A 1 398 ? -17.947 -5.274 2.579 1.00 79.44 398 VAL A N 1
ATOM 3003 C CA . VAL A 1 398 ? -17.690 -4.060 3.375 1.00 79.44 398 VAL A CA 1
ATOM 3004 C C . VAL A 1 398 ? -17.649 -2.818 2.485 1.00 79.44 398 VAL A C 1
ATOM 3006 O O . VAL A 1 398 ? -16.989 -2.805 1.450 1.00 79.44 398 VAL A O 1
ATOM 3009 N N . ILE A 1 399 ? -18.332 -1.749 2.900 1.00 80.88 399 ILE A N 1
ATOM 3010 C CA . ILE A 1 399 ? -18.396 -0.470 2.182 1.00 80.88 399 ILE A CA 1
ATOM 3011 C C . ILE A 1 399 ? -17.919 0.659 3.097 1.00 80.88 399 ILE A C 1
ATOM 3013 O O . ILE A 1 399 ? -18.558 0.977 4.099 1.00 80.88 399 ILE A O 1
ATOM 3017 N N . ILE A 1 400 ? -16.826 1.319 2.730 1.00 79.88 400 ILE A N 1
ATOM 3018 C CA . ILE A 1 400 ? -16.343 2.523 3.410 1.00 79.88 400 ILE A CA 1
ATOM 3019 C C . ILE A 1 400 ? -16.494 3.702 2.461 1.00 79.88 400 ILE A C 1
ATOM 3021 O O . ILE A 1 400 ? -15.906 3.709 1.381 1.00 79.88 400 ILE A O 1
ATOM 3025 N N . SER A 1 401 ? -17.309 4.680 2.853 1.00 81.19 401 SER A N 1
ATOM 3026 C CA . SER A 1 401 ? -17.709 5.772 1.955 1.00 81.19 401 SER A CA 1
ATOM 3027 C C . SER A 1 401 ? -16.798 6.996 2.032 1.00 81.19 401 SER A C 1
ATOM 3029 O O . SER A 1 401 ? -16.722 7.725 1.049 1.00 81.19 401 SER A O 1
ATOM 3031 N N . GLN A 1 402 ? -16.155 7.230 3.183 1.00 87.88 402 GLN A N 1
ATOM 3032 C CA . GLN A 1 402 ? -15.188 8.306 3.397 1.00 87.88 402 GLN A CA 1
ATOM 3033 C C . GLN A 1 402 ? -14.315 8.013 4.632 1.00 87.88 402 GLN A C 1
ATOM 3035 O O . GLN A 1 402 ? -14.820 7.929 5.754 1.00 87.88 402 GLN A O 1
ATOM 3040 N N . ASN A 1 403 ? -12.996 7.937 4.457 1.00 87.75 403 ASN A N 1
ATOM 3041 C CA . ASN A 1 403 ? -12.028 7.963 5.560 1.00 87.75 403 ASN A CA 1
ATOM 3042 C C . ASN A 1 403 ? -11.206 9.257 5.493 1.00 87.75 403 ASN A C 1
ATOM 3044 O O . ASN A 1 403 ? -10.674 9.571 4.437 1.00 87.75 403 ASN A O 1
ATOM 3048 N N . ASN A 1 404 ? -11.014 9.973 6.599 1.00 92.31 404 ASN A N 1
ATOM 3049 C CA . ASN A 1 404 ? -10.031 11.053 6.710 1.00 92.31 404 ASN A CA 1
ATOM 3050 C C . ASN A 1 404 ? -9.028 10.678 7.809 1.00 92.31 404 ASN A C 1
ATOM 3052 O O . ASN A 1 404 ? -9.304 10.860 8.992 1.00 92.31 404 ASN A O 1
ATOM 3056 N N . ILE A 1 405 ? -7.888 10.103 7.428 1.00 93.38 405 ILE A N 1
ATOM 3057 C CA . ILE A 1 405 ? -6.875 9.575 8.351 1.00 93.38 405 ILE A CA 1
ATOM 3058 C C . ILE A 1 405 ? -5.637 10.461 8.266 1.00 93.38 405 ILE A C 1
ATOM 3060 O O . ILE A 1 405 ? -5.050 10.616 7.197 1.00 93.38 405 ILE A O 1
ATOM 3064 N N . SER A 1 406 ? -5.234 11.041 9.391 1.00 93.31 406 SER A N 1
ATOM 3065 C CA . SER A 1 406 ? -4.043 11.875 9.515 1.00 93.31 406 SER A CA 1
ATOM 3066 C C . SER A 1 406 ? -3.106 11.346 10.599 1.00 93.31 406 SER A C 1
ATOM 3068 O O . SER A 1 406 ? -3.554 10.988 11.691 1.00 93.31 406 SER A O 1
ATOM 3070 N N . SER A 1 407 ? -1.807 11.277 10.300 1.00 92.12 407 SER A N 1
ATOM 3071 C CA . SER A 1 407 ? -0.787 10.861 11.264 1.00 92.12 407 SER A CA 1
ATOM 3072 C C . SER A 1 407 ? 0.469 11.732 11.273 1.00 92.12 407 SER A C 1
ATOM 3074 O O . SER A 1 407 ? 0.918 12.224 10.237 1.00 92.12 407 SER A O 1
ATOM 3076 N N . SER A 1 408 ? 1.082 11.842 12.451 1.00 91.94 408 SER A N 1
ATOM 3077 C CA . SER A 1 408 ? 2.484 12.222 12.636 1.00 91.94 408 SER A CA 1
ATOM 3078 C C . SER A 1 408 ? 3.154 11.249 13.608 1.00 91.94 408 SER A C 1
ATOM 3080 O O . SER A 1 408 ? 2.669 11.079 14.727 1.00 91.94 408 SER A O 1
ATOM 3082 N N . SER A 1 409 ? 4.235 10.578 13.209 1.00 91.56 409 SER A N 1
ATOM 3083 C CA . SER A 1 409 ? 4.936 9.611 14.071 1.00 91.56 409 SER A CA 1
ATOM 3084 C C . SER A 1 409 ? 6.414 9.426 13.708 1.00 91.56 409 SER A C 1
ATOM 3086 O O . SER A 1 409 ? 6.899 10.023 12.751 1.00 91.56 409 SER A O 1
ATOM 3088 N N . GLN A 1 410 ? 7.151 8.599 14.460 1.00 90.94 410 GLN A N 1
ATOM 3089 C CA . GLN A 1 410 ? 8.503 8.209 14.049 1.00 90.94 410 GLN A 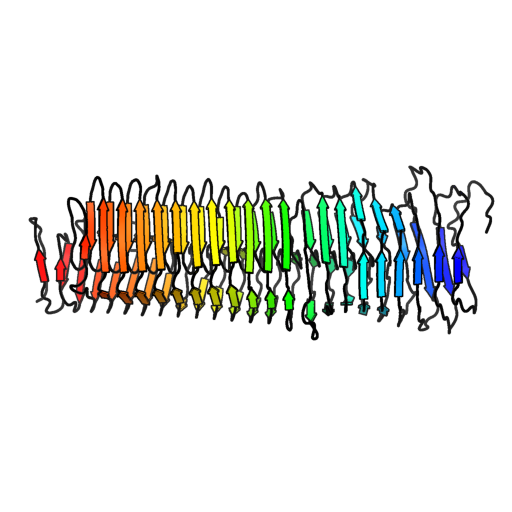CA 1
ATOM 3090 C C . GLN A 1 410 ? 8.423 7.241 12.862 1.00 90.94 410 GLN A C 1
ATOM 3092 O O . GLN A 1 410 ? 8.994 7.520 11.818 1.00 90.94 410 GLN A O 1
ATOM 3097 N N . GLU A 1 411 ? 7.654 6.159 12.979 1.00 92.00 411 GLU A N 1
ATOM 3098 C CA . GLU A 1 411 ? 7.308 5.261 11.868 1.00 92.00 411 GLU A CA 1
ATOM 3099 C C . GLU A 1 411 ? 5.788 5.240 11.703 1.00 92.00 411 GLU A C 1
ATOM 3101 O O . GLU A 1 411 ? 5.055 5.251 12.697 1.00 92.00 411 GLU A O 1
ATOM 3106 N N . SER A 1 412 ? 5.283 5.254 10.468 1.00 92.69 412 SER A N 1
ATOM 3107 C CA . SER A 1 412 ? 3.846 5.439 10.206 1.00 92.69 412 SER A CA 1
ATOM 3108 C C . SER A 1 412 ? 3.309 4.448 9.182 1.00 92.69 412 SER A C 1
ATOM 3110 O O . SER A 1 412 ? 3.521 4.621 7.980 1.00 92.69 412 SER A O 1
ATOM 3112 N N . VAL A 1 413 ? 2.574 3.442 9.654 1.00 94.50 413 VAL A N 1
ATOM 3113 C CA . VAL A 1 413 ? 1.763 2.541 8.834 1.00 94.50 413 VAL A CA 1
ATOM 3114 C C . VAL A 1 413 ? 0.307 3.003 8.901 1.00 94.50 413 VAL A C 1
ATOM 3116 O O . VAL A 1 413 ? -0.334 2.912 9.949 1.00 94.50 413 VAL A O 1
ATOM 3119 N N . ILE A 1 414 ? -0.224 3.509 7.789 1.00 94.50 414 ILE A N 1
ATOM 3120 C CA . ILE A 1 414 ? -1.570 4.094 7.726 1.00 94.50 414 ILE A CA 1
ATOM 3121 C C . ILE A 1 414 ? -2.387 3.548 6.557 1.00 94.50 414 ILE A C 1
ATOM 3123 O O . ILE A 1 414 ? -1.869 3.407 5.450 1.00 94.50 414 ILE A O 1
ATOM 3127 N N . ALA A 1 415 ? -3.670 3.249 6.767 1.00 93.62 415 ALA A N 1
ATOM 3128 C CA . ALA A 1 415 ? -4.473 2.647 5.705 1.00 93.62 415 ALA A CA 1
ATOM 3129 C C . ALA A 1 415 ? -5.977 2.919 5.776 1.00 93.62 415 ALA A C 1
ATOM 3131 O O . ALA A 1 415 ? -6.542 3.114 6.846 1.00 93.62 415 ALA A O 1
ATOM 3132 N N . GLY A 1 416 ? -6.670 2.846 4.640 1.00 89.88 416 GLY A N 1
ATOM 3133 C CA . GLY A 1 416 ? -8.132 2.966 4.618 1.00 89.88 416 GLY A CA 1
ATOM 3134 C C . GLY A 1 416 ? -8.856 1.793 5.291 1.00 89.88 416 GLY A C 1
ATOM 3135 O O . GLY A 1 416 ? -9.967 1.971 5.789 1.00 89.88 416 GLY A O 1
ATOM 3136 N N . PHE A 1 417 ? -8.230 0.612 5.354 1.00 90.19 417 PHE A N 1
ATOM 3137 C CA . PHE A 1 417 ? -8.862 -0.615 5.840 1.00 90.19 417 PHE A CA 1
ATOM 3138 C C . PHE A 1 417 ? -8.110 -1.262 7.015 1.00 90.19 417 PHE A C 1
ATOM 3140 O O . PHE A 1 417 ? -8.620 -1.235 8.134 1.00 90.19 417 PHE A O 1
ATOM 3147 N N . ILE A 1 418 ? -6.901 -1.792 6.789 1.00 91.56 418 ILE A N 1
ATOM 3148 C CA . ILE A 1 418 ? -6.044 -2.440 7.800 1.00 91.56 418 ILE A CA 1
ATOM 3149 C C . ILE A 1 418 ? -4.680 -1.743 7.841 1.00 91.56 418 ILE A C 1
ATOM 3151 O O . ILE A 1 418 ? -4.029 -1.639 6.809 1.00 91.56 418 ILE A O 1
ATOM 3155 N N . GLY A 1 419 ? -4.206 -1.306 9.006 1.00 93.00 419 GLY A N 1
ATOM 3156 C CA . GLY A 1 419 ? -2.910 -0.639 9.143 1.00 93.00 419 GLY A CA 1
ATOM 3157 C C . GLY A 1 419 ? -1.781 -1.629 8.876 1.00 93.00 419 GLY A C 1
ATOM 3158 O O . GLY A 1 419 ? -1.236 -1.669 7.773 1.00 93.00 419 GLY A O 1
ATOM 3159 N N . GLN A 1 420 ? -1.466 -2.467 9.862 1.00 92.94 420 GLN A N 1
ATOM 3160 C CA . GLN A 1 420 ? -0.548 -3.596 9.694 1.00 92.94 420 GLN A CA 1
ATOM 3161 C C . GLN A 1 420 ? -1.284 -4.939 9.742 1.00 92.94 420 GLN A C 1
ATOM 3163 O O . GLN A 1 420 ? -2.183 -5.151 10.556 1.00 92.94 420 GLN A O 1
ATOM 3168 N N . MET A 1 421 ? -0.846 -5.866 8.890 1.00 89.19 421 MET A N 1
ATOM 3169 C CA . MET A 1 421 ? -1.252 -7.265 8.903 1.00 89.19 421 MET A CA 1
ATOM 3170 C C . MET A 1 421 ? -0.032 -8.185 8.956 1.00 89.19 421 MET A C 1
ATOM 3172 O O . MET A 1 421 ? 0.695 -8.318 7.970 1.00 89.19 421 MET A O 1
ATOM 3176 N N . SER A 1 422 ? 0.176 -8.819 10.104 1.00 86.69 422 SER A N 1
ATOM 3177 C CA . SER A 1 422 ? 1.273 -9.754 10.358 1.00 86.69 422 SER A CA 1
ATOM 3178 C C . SER A 1 422 ? 0.737 -11.176 10.477 1.00 86.69 422 SER A C 1
ATOM 3180 O O . SER A 1 422 ? -0.341 -11.382 11.040 1.00 86.69 422 SER A O 1
ATOM 3182 N N . ASP A 1 423 ? 1.505 -12.146 9.984 1.00 72.12 423 ASP A N 1
ATOM 3183 C CA . ASP A 1 423 ? 1.371 -13.567 10.321 1.00 72.12 423 ASP A CA 1
ATOM 3184 C C . ASP A 1 423 ? -0.037 -14.169 10.164 1.00 72.12 423 ASP A C 1
ATOM 3186 O O . ASP A 1 423 ? -0.419 -15.034 10.943 1.00 72.12 423 ASP A O 1
ATOM 3190 N N . SER A 1 424 ? -0.818 -13.783 9.152 1.00 66.75 424 SER A N 1
ATOM 3191 C CA . SER A 1 424 ? -2.215 -14.235 9.015 1.00 66.75 424 SER A CA 1
ATOM 3192 C C . SER A 1 424 ? -2.586 -14.766 7.628 1.00 66.75 424 SER A C 1
ATOM 3194 O O . SER A 1 424 ? -2.152 -14.258 6.594 1.00 66.75 424 SER A O 1
ATOM 3196 N N . LEU A 1 425 ? -3.465 -15.776 7.614 1.00 71.19 425 LEU A N 1
ATOM 3197 C CA . LEU A 1 425 ? -4.146 -16.251 6.411 1.00 71.19 425 LEU A CA 1
ATOM 3198 C C . LEU A 1 425 ? -5.409 -15.412 6.213 1.00 71.19 425 LEU A C 1
ATOM 3200 O O . LEU A 1 425 ? -6.468 -15.696 6.782 1.00 71.19 425 LEU A O 1
ATOM 3204 N N . ALA A 1 426 ? -5.284 -14.366 5.401 1.00 76.38 426 ALA A N 1
ATOM 3205 C CA . ALA A 1 426 ? -6.378 -13.456 5.095 1.00 76.38 426 ALA A CA 1
ATOM 3206 C C . ALA A 1 426 ? -7.049 -13.787 3.754 1.00 76.38 426 ALA A C 1
ATOM 3208 O O . ALA A 1 426 ? -6.388 -13.930 2.722 1.00 76.38 426 ALA A O 1
ATOM 3209 N N . GLN A 1 427 ? -8.379 -13.866 3.788 1.00 82.50 427 GLN A N 1
ATOM 3210 C CA . GLN A 1 427 ? -9.278 -13.883 2.640 1.00 82.50 427 GLN A CA 1
ATOM 3211 C C . GLN A 1 427 ? -10.164 -12.638 2.712 1.00 82.50 427 GLN A C 1
ATOM 3213 O O . GLN A 1 427 ? -11.012 -12.511 3.599 1.00 82.50 427 GLN A O 1
ATOM 3218 N N . LEU A 1 428 ? -9.937 -11.707 1.789 1.00 84.50 428 LEU A N 1
ATOM 3219 C CA . LEU A 1 428 ? -10.633 -10.423 1.719 1.00 84.50 428 LEU A CA 1
ATOM 3220 C C . LEU A 1 428 ? -11.361 -10.353 0.370 1.00 84.50 428 LEU A C 1
ATOM 3222 O O . LEU A 1 428 ? -10.727 -10.545 -0.667 1.00 84.50 428 LEU A O 1
ATOM 3226 N N . SER A 1 429 ? -12.675 -10.127 0.374 1.00 84.31 429 SER A N 1
ATOM 3227 C CA . SER A 1 429 ? -13.510 -10.199 -0.838 1.00 84.31 429 SER A CA 1
ATOM 3228 C C . SER A 1 429 ? -14.615 -9.146 -0.866 1.00 84.31 429 SER A C 1
ATOM 3230 O O . SER A 1 429 ? -15.217 -8.893 0.171 1.00 84.31 429 SER A O 1
ATOM 3232 N N . SER A 1 430 ? -14.961 -8.592 -2.030 1.00 78.62 430 SER A N 1
ATOM 3233 C CA . SER A 1 430 ? -16.121 -7.689 -2.188 1.00 78.62 430 SER A CA 1
ATOM 3234 C C . SER A 1 430 ? -16.074 -6.463 -1.261 1.00 78.62 430 SER A C 1
ATOM 3236 O O . SER A 1 430 ? -17.011 -6.205 -0.501 1.00 78.62 430 SER A O 1
ATOM 3238 N N . ILE A 1 431 ? -14.967 -5.712 -1.281 1.00 77.31 431 ILE A N 1
ATOM 3239 C CA . ILE A 1 431 ? -14.792 -4.523 -0.427 1.00 77.31 431 ILE A CA 1
ATOM 3240 C C . ILE A 1 431 ? -14.664 -3.263 -1.282 1.00 77.31 431 ILE A C 1
ATOM 3242 O O . ILE A 1 431 ? -13.840 -3.176 -2.193 1.00 77.31 431 ILE A O 1
ATOM 3246 N N . PHE A 1 432 ? -15.471 -2.259 -0.948 1.00 79.94 432 PHE A N 1
ATOM 3247 C CA . PHE A 1 432 ? -15.531 -0.972 -1.629 1.00 79.94 432 PHE A CA 1
ATOM 3248 C C . PHE A 1 432 ? -15.008 0.114 -0.691 1.00 79.94 432 PHE A C 1
ATOM 3250 O O . PHE A 1 432 ? -15.541 0.302 0.403 1.00 79.94 432 PHE A O 1
ATOM 3257 N N . SER A 1 433 ? -13.969 0.838 -1.105 1.00 80.31 433 SER A N 1
ATOM 3258 C CA . SER A 1 433 ? -13.384 1.925 -0.322 1.00 80.31 433 SER A CA 1
ATOM 3259 C C . SER A 1 433 ? -13.297 3.194 -1.159 1.00 80.31 433 SER A C 1
ATOM 3261 O O . SER A 1 433 ? -12.499 3.298 -2.089 1.00 80.31 433 SER A O 1
ATOM 3263 N N . ASN A 1 434 ? -14.153 4.156 -0.833 1.00 85.06 434 ASN A N 1
ATOM 3264 C CA . ASN A 1 434 ? -14.311 5.394 -1.577 1.00 85.06 434 ASN A CA 1
ATOM 3265 C C . ASN A 1 434 ? -13.877 6.595 -0.728 1.00 85.06 434 ASN A C 1
ATOM 3267 O O . ASN A 1 434 ? -14.022 6.591 0.492 1.00 85.06 434 ASN A O 1
ATOM 3271 N N . GLN A 1 435 ? -13.368 7.638 -1.390 1.00 88.19 435 GLN A N 1
ATOM 3272 C CA . GLN A 1 435 ? -13.094 8.953 -0.785 1.00 88.19 435 GLN A CA 1
ATOM 3273 C C . GLN A 1 435 ? -12.193 8.909 0.468 1.00 88.19 435 GLN A C 1
ATOM 3275 O O . GLN A 1 435 ? -12.362 9.690 1.407 1.00 88.19 435 GLN A O 1
ATOM 3280 N N . ASN A 1 436 ? -11.202 8.011 0.484 1.00 87.94 436 ASN A N 1
ATOM 3281 C CA . ASN A 1 436 ? -10.192 7.967 1.540 1.00 87.94 436 ASN A CA 1
ATOM 3282 C C . ASN A 1 436 ? -9.165 9.091 1.350 1.00 87.94 436 ASN A C 1
ATOM 3284 O O . ASN A 1 436 ? -8.320 9.008 0.461 1.00 87.94 436 ASN A O 1
ATOM 3288 N N . ASN A 1 437 ? -9.180 10.102 2.215 1.00 94.12 437 ASN A N 1
ATOM 3289 C CA . ASN A 1 437 ? -8.095 11.060 2.394 1.00 94.12 437 ASN A CA 1
ATOM 3290 C C . ASN A 1 437 ? -7.148 10.544 3.480 1.00 94.12 437 ASN A C 1
ATOM 3292 O O . ASN A 1 437 ? -7.472 10.566 4.665 1.00 94.12 437 ASN A O 1
ATOM 3296 N N . ILE A 1 438 ? -5.976 10.068 3.082 1.00 94.25 438 ILE A N 1
ATOM 3297 C CA . ILE A 1 438 ? -4.990 9.453 3.970 1.00 94.25 438 ILE A CA 1
ATOM 3298 C C . ILE A 1 438 ? -3.716 10.279 3.879 1.00 94.25 438 ILE A C 1
ATOM 3300 O O . ILE A 1 438 ? -3.111 10.385 2.814 1.00 94.25 438 ILE A O 1
ATOM 3304 N N . SER A 1 439 ? -3.335 10.893 4.994 1.00 94.44 439 SER A N 1
ATOM 3305 C CA . SER A 1 439 ? -2.176 11.774 5.118 1.00 94.44 439 SER A CA 1
ATOM 3306 C C . SER A 1 439 ? -1.262 11.310 6.248 1.00 94.44 439 SER A C 1
ATOM 3308 O O . SER A 1 439 ? -1.736 11.124 7.363 1.00 94.44 439 SER A O 1
ATOM 3310 N N . GLY A 1 440 ? 0.034 11.149 5.990 1.00 90.81 440 GLY A N 1
ATOM 3311 C CA . GLY A 1 440 ? 0.997 10.754 7.023 1.00 90.81 440 GLY A CA 1
ATOM 3312 C C . GLY A 1 440 ? 2.297 11.539 6.976 1.00 90.81 440 GLY A C 1
ATOM 3313 O O . GLY A 1 440 ? 2.809 11.829 5.894 1.00 90.81 440 GLY A O 1
ATOM 3314 N N . ILE A 1 441 ? 2.848 11.839 8.147 1.00 92.19 441 ILE A N 1
ATOM 3315 C CA . ILE A 1 441 ? 4.206 12.352 8.321 1.00 92.19 441 ILE A CA 1
ATOM 3316 C C . ILE A 1 441 ? 4.965 11.369 9.216 1.00 92.19 441 ILE A C 1
ATOM 3318 O O . ILE A 1 441 ? 4.521 11.065 10.322 1.00 92.19 441 ILE A O 1
ATOM 3322 N N . ALA A 1 442 ? 6.097 10.869 8.733 1.00 93.06 442 ALA A N 1
ATOM 3323 C CA . ALA A 1 442 ? 7.023 10.035 9.485 1.00 93.06 442 ALA A CA 1
ATOM 3324 C C . ALA A 1 442 ? 8.393 10.712 9.577 1.00 93.06 442 ALA A C 1
ATOM 3326 O O . ALA A 1 442 ? 8.821 11.386 8.638 1.00 93.06 442 ALA A O 1
ATOM 3327 N N . GLU A 1 443 ? 9.119 10.486 10.666 1.00 91.19 443 GLU A N 1
ATOM 3328 C CA . GLU A 1 443 ? 10.552 10.792 10.700 1.00 91.19 443 GLU A CA 1
ATOM 3329 C C . GLU A 1 443 ? 11.345 9.706 9.949 1.00 91.19 443 GLU A C 1
ATOM 3331 O O . GLU A 1 443 ? 12.186 10.015 9.110 1.00 91.19 443 GLU A O 1
ATOM 3336 N N . SER A 1 444 ? 11.031 8.435 10.209 1.00 91.56 444 SER A N 1
ATOM 3337 C CA . SER A 1 444 ? 11.614 7.204 9.655 1.00 91.56 444 SER A CA 1
ATOM 3338 C C . SER A 1 444 ? 10.715 6.635 8.537 1.00 91.56 444 SER A C 1
ATOM 3340 O O . SER A 1 444 ? 10.269 7.379 7.664 1.00 91.56 444 SER A O 1
ATOM 3342 N N . GLU A 1 445 ? 10.466 5.325 8.507 1.00 93.00 445 GLU A N 1
ATOM 3343 C CA . GLU A 1 445 ? 9.657 4.648 7.491 1.00 93.00 445 GLU A CA 1
ATOM 3344 C C . GLU A 1 445 ? 8.178 5.062 7.519 1.00 93.00 445 GLU A C 1
ATOM 3346 O O . GLU A 1 445 ? 7.540 5.127 8.574 1.00 93.00 445 GLU A O 1
ATOM 3351 N N . SER A 1 446 ? 7.596 5.271 6.335 1.00 94.88 446 SER A N 1
ATOM 3352 C CA . SER A 1 446 ? 6.146 5.386 6.176 1.00 94.88 446 SER A CA 1
ATOM 3353 C C . SER A 1 446 ? 5.599 4.448 5.107 1.00 94.88 446 SER A C 1
ATOM 3355 O O . SER A 1 446 ? 6.117 4.365 3.995 1.00 94.88 446 SER A O 1
ATOM 3357 N N . TYR A 1 447 ? 4.492 3.799 5.448 1.00 95.56 447 TYR A N 1
ATOM 3358 C CA . TYR A 1 447 ? 3.738 2.877 4.618 1.00 95.56 447 TYR A CA 1
ATOM 3359 C C . TYR A 1 447 ? 2.286 3.365 4.580 1.00 95.56 447 TYR A C 1
ATOM 3361 O O . TYR A 1 447 ? 1.615 3.353 5.609 1.00 95.56 447 TYR A O 1
ATOM 3369 N N . SER A 1 448 ? 1.788 3.825 3.431 1.00 95.75 448 SER A N 1
ATOM 3370 C CA . SER A 1 448 ? 0.406 4.309 3.303 1.00 95.75 448 SER A CA 1
ATOM 3371 C C . SER A 1 448 ? -0.379 3.604 2.207 1.00 95.75 448 SER A C 1
ATOM 3373 O O . SER A 1 448 ? 0.156 3.313 1.137 1.00 95.75 448 SER A O 1
ATOM 3375 N N . SER A 1 449 ? -1.671 3.356 2.429 1.00 94.62 449 SER A N 1
ATOM 3376 C CA . SER A 1 449 ? -2.526 2.894 1.334 1.00 94.62 449 SER A CA 1
ATOM 3377 C C . SER A 1 449 ? -4.010 3.185 1.471 1.00 94.62 449 SER A C 1
ATOM 3379 O O . SER A 1 449 ? -4.510 3.498 2.545 1.00 94.62 449 SER A O 1
ATOM 3381 N N . GLY A 1 450 ? -4.745 3.008 0.375 1.00 90.81 450 GLY A N 1
ATOM 3382 C CA . GLY A 1 450 ? -6.206 3.007 0.398 1.00 90.81 450 GLY A CA 1
ATOM 3383 C C . GLY A 1 450 ? -6.817 1.800 1.118 1.00 90.81 450 GLY A C 1
ATOM 3384 O O . GLY A 1 450 ? -7.993 1.869 1.462 1.00 90.81 450 GLY A O 1
ATOM 3385 N N . PHE A 1 451 ? -6.054 0.731 1.383 1.00 91.44 451 PHE A N 1
ATOM 3386 C CA . PHE A 1 451 ? -6.580 -0.534 1.904 1.00 91.44 451 PHE A CA 1
ATOM 3387 C C . PHE A 1 451 ? -5.713 -1.147 3.025 1.00 91.44 451 PHE A C 1
ATOM 3389 O O . PHE A 1 451 ? -6.050 -0.948 4.189 1.00 91.44 451 PHE A O 1
ATOM 3396 N N . ILE A 1 452 ? -4.613 -1.849 2.726 1.00 93.12 452 ILE A N 1
ATOM 3397 C CA . ILE A 1 452 ? -3.662 -2.425 3.702 1.00 93.12 452 ILE A CA 1
ATOM 3398 C C . ILE A 1 452 ? -2.365 -1.603 3.746 1.00 93.12 452 ILE A C 1
ATOM 3400 O O . ILE A 1 452 ? -1.697 -1.451 2.724 1.00 93.12 452 ILE A O 1
ATOM 3404 N N . GLY A 1 453 ? -1.975 -1.054 4.893 1.00 93.75 453 GLY A N 1
ATOM 3405 C CA . GLY A 1 453 ? -0.786 -0.198 4.998 1.00 93.75 453 GLY A CA 1
ATOM 3406 C C . GLY A 1 453 ? 0.495 -1.005 4.796 1.00 93.75 453 GLY A C 1
ATOM 3407 O O . GLY A 1 453 ? 1.272 -0.740 3.875 1.00 93.75 453 GLY A O 1
ATOM 3408 N N . PHE A 1 454 ? 0.674 -2.044 5.610 1.00 93.62 454 PHE A N 1
ATOM 3409 C CA . PHE A 1 454 ? 1.813 -2.955 5.544 1.00 93.62 454 PHE A CA 1
ATOM 3410 C C . PHE A 1 454 ? 1.387 -4.403 5.804 1.00 93.62 454 PHE A C 1
ATOM 3412 O O . PHE A 1 454 ? 0.623 -4.666 6.732 1.00 93.62 454 PHE A O 1
ATOM 3419 N N . SER A 1 455 ? 1.892 -5.355 5.015 1.00 90.81 455 SER A N 1
ATOM 3420 C CA . SER A 1 455 ? 1.710 -6.788 5.277 1.00 90.81 455 SER A CA 1
ATOM 3421 C C . SER A 1 455 ? 3.044 -7.522 5.381 1.00 90.81 455 SER A C 1
ATOM 3423 O O . SER A 1 455 ? 3.924 -7.316 4.544 1.00 90.81 455 SER A O 1
ATOM 3425 N N . ILE A 1 456 ? 3.179 -8.381 6.396 1.00 88.19 456 ILE A N 1
ATOM 3426 C CA . ILE A 1 456 ? 4.370 -9.194 6.664 1.00 88.19 456 ILE A CA 1
ATOM 3427 C C . ILE A 1 456 ? 3.958 -10.654 6.883 1.00 88.19 456 ILE A C 1
ATOM 3429 O O . ILE A 1 456 ? 3.171 -10.932 7.786 1.00 88.19 456 ILE A O 1
ATOM 3433 N N . GLN A 1 457 ? 4.593 -11.565 6.135 1.00 69.69 457 GLN A N 1
ATOM 3434 C CA . GLN A 1 457 ? 4.525 -13.027 6.286 1.00 69.69 457 GLN A CA 1
ATOM 3435 C C . GLN A 1 457 ? 3.139 -13.672 6.021 1.00 69.69 457 GLN A C 1
ATOM 3437 O O . GLN A 1 457 ? 2.083 -13.126 6.319 1.00 69.69 457 GLN A O 1
ATOM 3442 N N . GLN A 1 458 ? 3.177 -14.892 5.461 1.00 68.88 458 GLN A N 1
ATOM 3443 C CA . GLN A 1 458 ? 2.044 -15.740 5.022 1.00 68.88 458 GLN A CA 1
ATOM 3444 C C . GLN A 1 458 ? 1.364 -15.377 3.680 1.00 68.88 458 GLN A C 1
ATOM 3446 O O . GLN A 1 458 ? 1.803 -14.488 2.947 1.00 68.88 458 GLN A O 1
ATOM 3451 N N . ASN A 1 459 ? 0.364 -16.191 3.306 1.00 80.19 459 ASN A N 1
ATOM 3452 C CA . ASN A 1 459 ? -0.403 -16.109 2.061 1.00 80.19 459 ASN A CA 1
ATOM 3453 C C . ASN A 1 459 ? -1.627 -15.204 2.243 1.00 80.19 459 ASN A C 1
ATOM 3455 O O . ASN A 1 459 ? -2.533 -15.533 3.009 1.00 80.19 459 ASN A O 1
ATOM 3459 N N . VAL A 1 460 ? -1.698 -14.124 1.471 1.00 85.06 460 VAL A N 1
ATOM 3460 C CA . VAL A 1 460 ? -2.822 -13.181 1.475 1.00 85.06 460 VAL A CA 1
ATOM 3461 C C . VAL A 1 460 ? -3.593 -13.328 0.167 1.00 85.06 460 VAL A C 1
ATOM 3463 O O . VAL A 1 460 ? -3.012 -13.181 -0.910 1.00 85.06 460 VAL A O 1
ATOM 3466 N N . THR A 1 461 ? -4.894 -13.617 0.256 1.00 87.88 461 THR A N 1
ATOM 3467 C CA . THR A 1 461 ? -5.797 -13.687 -0.904 1.00 87.88 461 THR A CA 1
ATOM 3468 C C . THR A 1 461 ? -6.778 -12.522 -0.877 1.00 87.88 461 THR A C 1
ATOM 3470 O O . THR A 1 461 ? -7.508 -12.349 0.100 1.00 87.88 461 THR A O 1
ATOM 3473 N N . ILE A 1 462 ? -6.796 -11.727 -1.947 1.00 88.44 462 ILE A N 1
ATOM 3474 C CA . ILE A 1 462 ? -7.656 -10.547 -2.072 1.00 88.44 462 ILE A CA 1
ATOM 3475 C C . ILE A 1 462 ? -8.364 -10.573 -3.418 1.00 88.44 462 ILE A C 1
ATOM 3477 O O . ILE A 1 462 ? -7.705 -10.523 -4.454 1.00 88.44 462 ILE A O 1
ATOM 3481 N N . ASN A 1 463 ? -9.692 -10.588 -3.387 1.00 90.81 463 ASN A N 1
ATOM 3482 C CA . ASN A 1 463 ? -10.535 -10.625 -4.575 1.00 90.81 463 ASN A CA 1
ATOM 3483 C C . ASN A 1 463 ? -11.529 -9.453 -4.568 1.00 90.81 463 ASN A C 1
ATOM 3485 O O . ASN A 1 463 ? -11.978 -9.028 -3.506 1.00 90.81 463 ASN A O 1
ATOM 3489 N N . ASP A 1 464 ? -11.920 -8.970 -5.745 1.00 90.25 464 ASP A N 1
ATOM 3490 C CA . ASP A 1 464 ? -13.101 -8.113 -5.931 1.00 90.25 464 ASP A CA 1
ATOM 3491 C C . ASP A 1 464 ? -13.083 -6.840 -5.051 1.00 90.25 464 ASP A C 1
ATOM 3493 O O . ASP A 1 464 ? -14.017 -6.556 -4.297 1.00 90.25 464 ASP A O 1
ATOM 3497 N N . ILE A 1 465 ? -11.989 -6.071 -5.120 1.00 89.19 465 ILE A N 1
ATOM 3498 C CA . ILE A 1 465 ? -11.820 -4.810 -4.374 1.00 89.19 465 ILE A CA 1
ATOM 3499 C C . ILE A 1 465 ? -11.911 -3.622 -5.322 1.00 89.19 465 ILE A C 1
ATOM 3501 O O . ILE A 1 465 ? -11.278 -3.606 -6.379 1.00 89.19 465 ILE A O 1
ATOM 3505 N N . ASN A 1 466 ? -12.627 -2.583 -4.901 1.00 90.38 466 ASN A N 1
ATOM 3506 C CA . ASN A 1 466 ? -12.666 -1.302 -5.594 1.00 90.38 466 ASN A CA 1
ATOM 3507 C C . ASN A 1 466 ? -12.217 -0.176 -4.652 1.00 90.38 466 ASN A C 1
ATOM 3509 O O . ASN A 1 466 ? -12.845 0.056 -3.617 1.00 90.38 466 ASN A O 1
ATOM 3513 N N . VAL A 1 467 ? -11.138 0.519 -5.017 1.00 91.31 467 VAL A N 1
ATOM 3514 C CA . VAL A 1 467 ? -10.669 1.740 -4.353 1.00 91.31 467 VAL A CA 1
ATOM 3515 C C . VAL A 1 467 ? -10.856 2.910 -5.311 1.00 91.31 467 VAL A C 1
ATOM 3517 O O . VAL A 1 467 ? -10.164 2.992 -6.326 1.00 91.31 467 VAL A O 1
ATOM 3520 N N . SER A 1 468 ? -11.771 3.832 -5.002 1.00 93.62 468 SER A N 1
ATOM 3521 C CA . SER A 1 468 ? -12.071 4.954 -5.901 1.00 93.62 468 SER A CA 1
ATOM 3522 C C . SER A 1 468 ? -12.051 6.322 -5.227 1.00 93.62 468 SER A C 1
ATOM 3524 O O . SER A 1 468 ? -12.382 6.461 -4.049 1.00 93.62 468 SER A O 1
ATOM 3526 N N . ASN A 1 469 ? -11.720 7.364 -5.995 1.00 94.69 469 ASN A N 1
ATOM 3527 C CA . ASN A 1 469 ? -11.787 8.761 -5.547 1.00 94.69 469 ASN A CA 1
ATOM 3528 C C . ASN A 1 469 ? -10.936 9.057 -4.290 1.00 94.69 469 ASN A C 1
ATOM 3530 O O . ASN A 1 469 ? -11.258 9.953 -3.507 1.00 94.69 469 ASN A O 1
ATOM 3534 N N . CYS A 1 470 ? -9.872 8.286 -4.057 1.00 93.50 470 CYS A N 1
ATOM 3535 C CA . CYS A 1 470 ? -9.039 8.395 -2.861 1.00 93.50 470 CYS A CA 1
ATOM 3536 C C . CYS A 1 470 ? -7.869 9.374 -3.064 1.00 93.50 470 CYS A C 1
ATOM 3538 O O . CYS A 1 470 ? -7.382 9.581 -4.175 1.00 93.50 470 CYS A O 1
ATOM 3540 N N . LYS A 1 471 ? -7.364 9.943 -1.968 1.00 96.62 471 LYS A N 1
ATOM 3541 C CA . LYS A 1 471 ? -6.128 10.728 -1.917 1.00 96.62 471 LYS A CA 1
ATOM 3542 C C . LYS A 1 471 ? -5.229 10.179 -0.814 1.00 96.62 471 LYS A C 1
ATOM 3544 O O . LYS A 1 471 ? -5.420 10.475 0.360 1.00 96.62 471 LYS A O 1
ATOM 3549 N N . ILE A 1 472 ? -4.226 9.408 -1.208 1.00 96.00 472 ILE A N 1
ATOM 3550 C CA . ILE A 1 472 ? -3.229 8.793 -0.333 1.00 96.00 472 ILE A CA 1
ATOM 3551 C C . ILE A 1 472 ? -1.932 9.585 -0.485 1.00 96.00 472 ILE A C 1
ATOM 3553 O O . ILE A 1 472 ? -1.400 9.701 -1.585 1.00 96.00 472 ILE A O 1
ATOM 3557 N N . SER A 1 473 ? -1.425 10.160 0.600 1.00 94.56 473 SER A N 1
ATOM 3558 C CA . SER A 1 473 ? -0.207 10.968 0.601 1.00 94.56 473 SER A CA 1
ATOM 3559 C C . SER A 1 473 ? 0.575 10.743 1.888 1.00 94.56 473 SER A C 1
ATOM 3561 O O . SER A 1 473 ? 0.065 11.033 2.963 1.00 94.56 473 SER A O 1
ATOM 3563 N N . CYS A 1 474 ? 1.835 10.329 1.827 1.00 91.81 474 CYS A N 1
ATOM 3564 C CA . CYS A 1 474 ? 2.690 10.365 3.015 1.00 91.81 474 CYS A CA 1
ATOM 3565 C C . CYS A 1 474 ? 4.083 10.925 2.738 1.00 91.81 474 CYS A C 1
ATOM 3567 O O . CYS A 1 474 ? 4.548 10.964 1.598 1.00 91.81 474 CYS A O 1
ATOM 3569 N N . THR A 1 475 ? 4.712 11.417 3.802 1.00 93.75 475 THR A N 1
ATOM 3570 C CA . THR A 1 475 ? 5.997 12.112 3.778 1.00 93.75 475 THR A CA 1
ATOM 3571 C C . THR A 1 475 ? 6.912 11.542 4.861 1.00 93.75 475 THR A C 1
ATOM 3573 O O . THR A 1 475 ? 6.525 11.543 6.024 1.00 93.75 475 THR A O 1
ATOM 3576 N N . SER A 1 476 ? 8.121 11.104 4.499 1.00 90.25 476 SER A N 1
ATOM 3577 C CA . SER A 1 476 ? 9.213 10.794 5.436 1.00 90.25 476 SER A CA 1
ATOM 3578 C C . SER A 1 476 ? 10.271 11.894 5.394 1.00 90.25 476 SER A C 1
ATOM 3580 O O . SER A 1 476 ? 10.717 12.256 4.302 1.00 90.25 476 SER A O 1
ATOM 3582 N N . THR A 1 477 ? 10.696 12.384 6.562 1.00 88.19 477 THR A N 1
ATOM 3583 C CA . THR A 1 477 ? 11.708 13.450 6.711 1.00 88.19 477 THR A CA 1
ATOM 3584 C C . THR A 1 477 ? 13.117 12.941 7.043 1.00 88.19 477 THR A C 1
ATOM 3586 O O . THR A 1 477 ? 13.965 13.711 7.494 1.00 88.19 477 THR A O 1
ATOM 3589 N N . SER A 1 478 ? 13.385 11.638 6.902 1.00 86.31 478 SER A N 1
ATOM 3590 C CA . SER A 1 478 ? 14.763 11.116 6.956 1.00 86.31 478 SER A CA 1
ATOM 3591 C C . SER A 1 478 ? 14.994 9.813 6.189 1.00 86.31 478 SER A C 1
ATOM 3593 O O . SER A 1 478 ? 16.139 9.518 5.840 1.00 86.31 478 SER A O 1
ATOM 3595 N N . TYR A 1 479 ? 13.945 9.032 5.900 1.00 91.69 479 TYR A N 1
ATOM 3596 C CA . TYR A 1 479 ? 14.110 7.664 5.412 1.00 91.69 479 TYR A CA 1
ATOM 3597 C C . TYR A 1 479 ? 13.152 7.296 4.265 1.00 91.69 479 TYR A C 1
ATOM 3599 O O . TYR A 1 479 ? 13.090 8.027 3.272 1.00 91.69 479 TYR A O 1
ATOM 3607 N N . MET A 1 480 ? 12.523 6.118 4.306 1.00 94.62 480 MET A N 1
ATOM 3608 C CA . MET A 1 480 ? 11.774 5.542 3.182 1.00 94.62 480 MET A CA 1
ATOM 3609 C C . MET A 1 480 ? 10.269 5.818 3.262 1.00 94.62 480 MET A C 1
ATOM 3611 O O . MET A 1 480 ? 9.690 5.841 4.346 1.00 94.62 480 MET A O 1
ATOM 3615 N N . THR A 1 481 ? 9.624 5.949 2.103 1.00 96.06 481 THR A N 1
ATOM 3616 C CA . THR A 1 481 ? 8.174 6.157 2.000 1.00 96.06 481 THR A CA 1
ATOM 3617 C C . THR A 1 481 ? 7.582 5.316 0.883 1.00 96.06 481 THR A C 1
ATOM 3619 O O . THR A 1 481 ? 8.006 5.426 -0.270 1.00 96.06 481 THR A O 1
ATOM 3622 N N . TYR A 1 482 ? 6.554 4.538 1.207 1.00 96.81 482 TYR A N 1
ATOM 3623 C CA . TYR A 1 482 ? 5.890 3.618 0.294 1.00 96.81 482 TYR A CA 1
ATOM 3624 C C . TYR A 1 482 ? 4.374 3.831 0.305 1.00 96.81 482 TYR A C 1
ATOM 3626 O O . TYR A 1 482 ? 3.732 3.697 1.346 1.00 96.81 482 TYR A O 1
ATOM 3634 N N . SER A 1 483 ? 3.799 4.152 -0.855 1.00 97.38 483 SER A N 1
ATOM 3635 C CA . SER A 1 483 ? 2.363 4.415 -1.012 1.00 97.38 483 SER A CA 1
ATOM 3636 C C . SER A 1 483 ? 1.725 3.500 -2.052 1.00 97.38 483 SER A C 1
ATOM 3638 O O . SER A 1 483 ? 2.278 3.327 -3.137 1.00 97.38 483 SER A O 1
ATOM 3640 N N . GLY A 1 484 ? 0.528 2.973 -1.792 1.00 96.62 484 GLY A N 1
ATOM 3641 C CA . GLY A 1 484 ? -0.228 2.279 -2.838 1.00 96.62 484 GLY A CA 1
ATOM 3642 C C . GLY A 1 484 ? -1.741 2.338 -2.706 1.00 96.62 484 GLY A C 1
ATOM 3643 O O . GLY A 1 484 ? -2.264 2.709 -1.665 1.00 96.62 484 GLY A O 1
ATOM 3644 N N . GLY A 1 485 ? -2.480 1.991 -3.760 1.00 94.62 485 GLY A N 1
ATOM 3645 C CA . GLY A 1 485 ? -3.945 1.961 -3.692 1.00 94.62 485 GLY A CA 1
ATOM 3646 C C . GLY A 1 485 ? -4.441 0.842 -2.779 1.00 94.62 485 GLY A C 1
ATOM 3647 O O . GLY A 1 485 ? -5.299 1.085 -1.934 1.00 94.62 485 GLY A O 1
ATOM 3648 N N . ILE A 1 486 ? -3.838 -0.349 -2.883 1.00 94.31 486 ILE A N 1
ATOM 3649 C CA . ILE A 1 486 ? -4.164 -1.508 -2.041 1.00 94.31 486 ILE A CA 1
ATOM 3650 C C . ILE A 1 486 ? -3.114 -1.735 -0.951 1.00 94.31 486 ILE A C 1
ATOM 3652 O O . ILE A 1 486 ? -3.475 -1.866 0.209 1.00 94.31 486 ILE A O 1
ATOM 3656 N N . PHE A 1 487 ? -1.824 -1.759 -1.288 1.00 95.06 487 PHE A N 1
ATOM 3657 C CA . PHE A 1 487 ? -0.732 -2.020 -0.345 1.00 95.06 487 PHE A CA 1
ATOM 3658 C C . PHE A 1 487 ? 0.266 -0.866 -0.308 1.00 95.06 487 PHE A C 1
ATOM 3660 O O . PHE A 1 487 ? 0.783 -0.477 -1.354 1.00 95.06 487 PHE A O 1
ATOM 3667 N N . GLY A 1 488 ? 0.607 -0.369 0.883 1.00 95.62 488 GLY A N 1
ATOM 3668 C CA . GLY A 1 488 ? 1.739 0.547 1.050 1.00 95.62 488 GLY A CA 1
ATOM 3669 C C . GLY A 1 488 ? 3.037 -0.223 0.832 1.00 95.62 488 GLY A C 1
ATOM 3670 O O . GLY A 1 488 ? 3.779 0.053 -0.110 1.00 95.62 488 GLY A O 1
ATOM 3671 N N . ALA A 1 489 ? 3.230 -1.292 1.608 1.00 94.56 489 ALA A N 1
ATOM 3672 C CA . ALA A 1 489 ? 4.189 -2.344 1.283 1.00 94.56 489 ALA A CA 1
ATOM 3673 C C . ALA A 1 489 ? 3.665 -3.762 1.564 1.00 94.56 489 ALA A C 1
ATOM 3675 O O . ALA A 1 489 ? 2.770 -3.971 2.385 1.00 94.56 489 ALA A O 1
ATOM 3676 N N . SER A 1 490 ? 4.274 -4.747 0.903 1.00 92.56 490 SER A N 1
ATOM 3677 C CA . SER A 1 490 ? 4.074 -6.172 1.152 1.00 92.56 490 SER A CA 1
ATOM 3678 C C . SER A 1 490 ? 5.402 -6.926 1.227 1.00 92.56 490 SER A C 1
ATOM 3680 O O . SER A 1 490 ? 6.254 -6.842 0.339 1.00 92.56 490 SER A O 1
ATOM 3682 N N . GLN A 1 491 ? 5.526 -7.724 2.282 1.00 90.62 491 GLN A N 1
ATOM 3683 C CA . GLN A 1 491 ? 6.499 -8.799 2.447 1.00 90.62 491 GLN A CA 1
ATOM 3684 C C . GLN A 1 491 ? 5.774 -10.151 2.589 1.00 90.62 491 GLN A C 1
ATOM 3686 O O . GLN A 1 491 ? 6.273 -11.068 3.242 1.00 90.62 491 GLN A O 1
ATOM 3691 N N . SER A 1 492 ? 4.592 -10.278 1.989 1.00 85.12 492 SER A N 1
ATOM 3692 C CA . SER A 1 492 ? 3.727 -11.462 2.055 1.00 85.12 492 SER A CA 1
ATOM 3693 C C . SER A 1 492 ? 3.616 -12.132 0.687 1.00 85.12 492 SER A C 1
ATOM 3695 O O . SER A 1 492 ? 3.879 -11.504 -0.341 1.00 85.12 492 SER A O 1
ATOM 3697 N N . GLN A 1 493 ? 3.212 -13.403 0.651 1.00 87.31 493 GLN A N 1
ATOM 3698 C CA . GLN A 1 493 ? 2.902 -14.067 -0.613 1.00 87.31 493 GLN A CA 1
ATOM 3699 C C . GLN A 1 493 ? 1.491 -13.670 -1.054 1.00 87.31 493 GLN A C 1
ATOM 3701 O O . GLN A 1 493 ? 0.504 -13.991 -0.396 1.00 87.31 493 GLN A O 1
ATOM 3706 N N . LEU A 1 494 ? 1.400 -12.935 -2.162 1.00 88.19 494 LEU A N 1
ATOM 3707 C CA . LEU A 1 494 ? 0.156 -12.305 -2.609 1.00 88.19 494 LEU A CA 1
ATOM 3708 C C . LEU A 1 494 ? -0.523 -13.100 -3.734 1.00 88.19 494 LEU A C 1
ATOM 3710 O O . LEU A 1 494 ? 0.113 -13.400 -4.747 1.00 88.19 494 LEU A O 1
ATOM 3714 N N . ASN A 1 495 ? -1.818 -13.380 -3.581 1.00 89.62 495 ASN A N 1
ATOM 3715 C CA . ASN A 1 495 ? -2.726 -13.772 -4.662 1.00 89.62 495 ASN A CA 1
ATOM 3716 C C . ASN A 1 495 ? -3.855 -12.736 -4.738 1.00 89.62 495 ASN A C 1
ATOM 3718 O O . ASN A 1 495 ? -4.672 -12.639 -3.824 1.00 89.62 495 ASN A O 1
ATOM 3722 N N . ILE A 1 496 ? -3.855 -11.914 -5.782 1.00 90.19 496 ILE A N 1
ATOM 3723 C CA . ILE A 1 496 ? -4.703 -10.723 -5.871 1.00 90.19 496 ILE A CA 1
ATOM 3724 C C . ILE A 1 496 ? -5.448 -10.731 -7.206 1.00 90.19 496 ILE A C 1
ATOM 3726 O O . ILE A 1 496 ? -4.822 -10.800 -8.267 1.00 90.19 496 ILE A O 1
ATOM 3730 N N . GLN A 1 497 ? -6.779 -10.658 -7.160 1.00 93.06 497 GLN A N 1
ATOM 3731 C CA . GLN A 1 497 ? -7.645 -10.825 -8.328 1.00 93.06 497 GLN A CA 1
ATOM 3732 C C . GLN A 1 497 ? -8.756 -9.766 -8.375 1.00 93.06 497 GLN A C 1
ATOM 3734 O O . GLN A 1 497 ? -9.247 -9.336 -7.335 1.00 93.06 497 GLN A O 1
ATOM 3739 N N . ASN A 1 498 ? -9.169 -9.354 -9.579 1.00 93.81 498 ASN A N 1
ATOM 3740 C CA . ASN A 1 498 ? -10.308 -8.446 -9.806 1.00 93.81 498 ASN A CA 1
ATOM 3741 C C . ASN A 1 498 ? -10.238 -7.150 -8.969 1.00 93.81 498 ASN A C 1
ATOM 3743 O O . ASN A 1 498 ? -11.119 -6.860 -8.159 1.00 93.81 498 ASN A O 1
ATOM 3747 N N . ILE A 1 499 ? -9.167 -6.377 -9.143 1.00 94.81 499 ILE A N 1
ATOM 3748 C CA . ILE A 1 499 ? -8.950 -5.134 -8.391 1.00 94.81 499 ILE A CA 1
ATOM 3749 C C . ILE A 1 499 ? -9.130 -3.933 -9.303 1.00 94.81 499 ILE A C 1
ATOM 3751 O O . ILE A 1 499 ? -8.554 -3.884 -10.389 1.00 94.81 499 ILE A O 1
ATOM 3755 N N . PHE A 1 500 ? -9.853 -2.935 -8.809 1.00 95.06 500 PHE A N 1
ATOM 3756 C CA . PHE A 1 500 ? -10.106 -1.673 -9.487 1.00 95.06 500 PHE A CA 1
ATOM 3757 C C . PHE A 1 500 ? -9.567 -0.526 -8.626 1.00 95.06 500 PHE A C 1
ATOM 3759 O O . PHE A 1 500 ? -9.969 -0.377 -7.473 1.00 95.06 500 PHE A O 1
ATOM 3766 N N . VAL A 1 501 ? -8.657 0.285 -9.171 1.00 96.56 501 VAL A N 1
ATOM 3767 C CA . VAL A 1 501 ? -8.198 1.535 -8.545 1.00 96.56 501 VAL A CA 1
ATOM 3768 C C . VAL A 1 501 ? -8.452 2.682 -9.515 1.00 96.56 501 VAL A C 1
ATOM 3770 O O . VAL A 1 501 ? -7.844 2.745 -10.581 1.00 96.56 501 VAL A O 1
ATOM 3773 N N . ILE A 1 502 ? -9.406 3.551 -9.178 1.00 96.31 502 ILE A N 1
ATOM 3774 C CA . ILE A 1 502 ? -9.993 4.515 -10.123 1.00 96.31 502 ILE A CA 1
ATOM 3775 C C . ILE A 1 502 ? -9.992 5.928 -9.520 1.00 96.31 502 ILE A C 1
ATOM 3777 O O . ILE A 1 502 ? -10.185 6.092 -8.314 1.00 96.31 502 ILE A O 1
ATOM 3781 N N . ASP A 1 503 ? -9.743 6.956 -10.335 1.00 97.31 503 ASP A N 1
ATOM 3782 C CA . ASP A 1 503 ? -9.823 8.385 -9.962 1.00 97.31 503 ASP A CA 1
ATOM 3783 C C . ASP A 1 503 ? -9.033 8.738 -8.678 1.00 97.31 503 ASP A C 1
ATOM 3785 O O . ASP A 1 503 ? -9.432 9.580 -7.873 1.00 97.31 503 ASP A O 1
ATOM 3789 N N . THR A 1 504 ? -7.920 8.038 -8.438 1.00 96.69 504 THR A N 1
ATOM 3790 C CA . THR A 1 504 ? -7.203 8.052 -7.151 1.00 96.69 504 THR A CA 1
ATOM 3791 C C . THR A 1 504 ? -5.831 8.723 -7.260 1.00 96.69 504 THR A C 1
ATOM 3793 O O . THR A 1 504 ? -5.066 8.470 -8.194 1.00 96.69 504 THR A O 1
ATOM 3796 N N . ILE A 1 505 ? -5.501 9.571 -6.283 1.00 98.19 505 ILE A N 1
ATOM 3797 C CA . ILE A 1 505 ? -4.204 10.242 -6.141 1.00 98.19 505 ILE A CA 1
ATOM 3798 C C . ILE A 1 505 ? -3.367 9.491 -5.100 1.00 98.19 505 ILE A C 1
ATOM 3800 O O . ILE A 1 505 ? -3.823 9.283 -3.978 1.00 98.19 505 ILE A O 1
ATOM 3804 N N . ILE A 1 506 ? -2.141 9.111 -5.454 1.00 98.31 506 ILE A N 1
ATOM 3805 C CA . ILE A 1 506 ? -1.209 8.350 -4.611 1.00 98.31 506 ILE A CA 1
ATOM 3806 C C . ILE A 1 506 ? 0.139 9.064 -4.638 1.00 98.31 506 ILE A C 1
ATOM 3808 O O . ILE A 1 506 ? 0.711 9.239 -5.713 1.00 98.31 506 ILE A O 1
ATOM 3812 N N . GLN A 1 507 ? 0.647 9.490 -3.483 1.00 97.88 507 GLN A N 1
ATOM 3813 C CA . GLN A 1 507 ? 1.893 10.246 -3.395 1.00 97.88 507 GLN A CA 1
ATOM 3814 C C . GLN A 1 507 ? 2.774 9.832 -2.211 1.00 97.88 507 GLN A C 1
ATOM 3816 O O . GLN A 1 507 ? 2.424 10.037 -1.052 1.00 97.88 507 GLN A O 1
ATOM 3821 N N . SER A 1 508 ? 3.981 9.360 -2.513 1.00 96.88 508 SER A N 1
ATOM 3822 C CA . SER A 1 508 ? 5.047 9.137 -1.533 1.00 96.88 508 SER A CA 1
ATOM 3823 C C . SER A 1 508 ? 6.102 10.241 -1.644 1.00 96.88 508 SER A C 1
ATOM 3825 O O . SER A 1 508 ? 6.734 10.368 -2.696 1.00 96.88 508 SER A O 1
ATOM 3827 N N . ASN A 1 509 ? 6.355 10.992 -0.575 1.00 96.44 509 ASN A N 1
ATOM 3828 C CA . ASN A 1 509 ? 7.502 11.898 -0.464 1.00 96.44 509 ASN A CA 1
ATOM 3829 C C . ASN A 1 509 ? 8.498 11.307 0.539 1.00 96.44 509 ASN A C 1
ATOM 3831 O O . ASN A 1 509 ? 8.105 10.931 1.640 1.00 96.44 509 ASN A O 1
ATOM 3835 N N . ALA A 1 510 ? 9.774 11.203 0.192 1.00 94.69 510 ALA A N 1
ATOM 3836 C CA . ALA A 1 510 ? 10.789 10.614 1.060 1.00 94.69 510 ALA A CA 1
ATOM 3837 C C . ALA A 1 510 ? 12.095 11.390 0.983 1.00 94.69 510 ALA A C 1
ATOM 3839 O O . ALA A 1 510 ? 12.525 11.754 -0.114 1.00 94.69 510 ALA A O 1
ATOM 3840 N N . ASP A 1 511 ? 12.798 11.534 2.102 1.00 92.50 511 ASP A N 1
ATOM 3841 C CA . ASP A 1 511 ? 14.161 12.046 2.038 1.00 92.50 511 ASP A CA 1
ATOM 3842 C C . ASP A 1 511 ? 15.163 11.007 1.526 1.00 92.50 511 ASP A C 1
ATOM 3844 O O . ASP A 1 511 ? 16.027 11.366 0.724 1.00 92.50 511 ASP A O 1
ATOM 3848 N N . TYR A 1 512 ? 15.030 9.719 1.862 1.00 92.62 512 TYR A N 1
ATOM 3849 C CA . TYR A 1 512 ? 15.884 8.670 1.295 1.00 92.62 512 TYR A CA 1
ATOM 3850 C C . TYR A 1 512 ? 15.289 8.075 0.012 1.00 92.62 512 TYR A C 1
ATOM 3852 O O . TYR A 1 512 ? 15.698 8.452 -1.090 1.00 92.62 512 TYR A O 1
ATOM 3860 N N . GLN A 1 513 ? 14.305 7.180 0.123 1.00 93.94 513 GLN A N 1
ATOM 3861 C CA . GLN A 1 513 ? 13.721 6.456 -1.012 1.00 93.94 513 GLN A CA 1
ATOM 3862 C C . GLN A 1 513 ? 12.196 6.551 -1.006 1.00 93.94 513 GLN A C 1
ATOM 3864 O O . GLN A 1 513 ? 11.552 6.148 -0.044 1.00 93.94 513 GLN A O 1
ATOM 3869 N N . GLY A 1 514 ? 11.625 7.046 -2.105 1.00 95.50 514 GLY A N 1
ATOM 3870 C CA . GLY A 1 514 ? 10.178 7.148 -2.287 1.00 95.50 514 GLY A CA 1
ATOM 3871 C C . GLY A 1 514 ? 9.692 6.145 -3.326 1.00 95.50 514 GLY A C 1
ATOM 3872 O O . GLY A 1 514 ? 10.291 6.036 -4.401 1.00 95.50 514 GLY A O 1
ATOM 3873 N N . SER A 1 515 ? 8.594 5.440 -3.057 1.00 97.00 515 SER A N 1
ATOM 3874 C CA . SER A 1 515 ? 7.908 4.684 -4.101 1.00 97.00 515 SER A CA 1
ATOM 3875 C C . SER A 1 515 ? 6.390 4.682 -3.992 1.00 97.00 515 SER A C 1
ATOM 3877 O O . SER A 1 515 ? 5.825 4.588 -2.906 1.00 97.00 515 SER A O 1
ATOM 3879 N N . SER A 1 516 ? 5.731 4.769 -5.149 1.00 98.06 516 SER A N 1
ATOM 3880 C CA . SER A 1 516 ? 4.275 4.751 -5.264 1.00 98.06 516 SER A CA 1
ATOM 3881 C C . SER A 1 516 ? 3.804 3.780 -6.341 1.00 98.06 516 SER A C 1
ATOM 3883 O O . SER A 1 516 ? 4.328 3.788 -7.457 1.00 98.06 516 SER A O 1
ATOM 3885 N N . GLY A 1 517 ? 2.804 2.965 -6.009 1.00 97.81 517 GLY A N 1
ATOM 3886 C CA . GLY A 1 517 ? 2.149 2.026 -6.918 1.00 97.81 517 GLY A CA 1
ATOM 3887 C C . GLY A 1 517 ? 0.643 2.253 -6.985 1.00 97.81 517 GLY A C 1
ATOM 3888 O O . GLY A 1 517 ? 0.043 2.615 -5.982 1.00 97.81 517 GLY A O 1
ATOM 3889 N N . GLY A 1 518 ? -0.015 2.004 -8.117 1.00 96.56 518 GLY A N 1
ATOM 3890 C CA . GLY A 1 518 ? -1.487 2.032 -8.140 1.00 96.56 518 GLY A CA 1
ATOM 3891 C C . GLY A 1 518 ? -2.101 0.915 -7.298 1.00 96.56 518 GLY A C 1
ATOM 3892 O O . GLY A 1 518 ? -3.068 1.157 -6.588 1.00 96.56 518 GLY A O 1
ATOM 3893 N N . ILE A 1 519 ? -1.484 -0.273 -7.277 1.00 96.44 519 ILE A N 1
ATOM 3894 C CA . ILE A 1 519 ? -1.881 -1.387 -6.404 1.00 96.44 519 ILE A CA 1
ATOM 3895 C C . ILE A 1 519 ? -0.927 -1.507 -5.205 1.00 96.44 519 ILE A C 1
ATOM 3897 O O . ILE A 1 519 ? -1.399 -1.496 -4.072 1.00 96.44 519 ILE A O 1
ATOM 3901 N N . ILE A 1 520 ? 0.393 -1.589 -5.426 1.00 96.50 520 ILE A N 1
ATOM 3902 C CA . ILE A 1 520 ? 1.404 -1.887 -4.391 1.00 96.50 520 ILE A CA 1
ATOM 3903 C C . ILE A 1 520 ? 2.554 -0.868 -4.430 1.00 96.50 520 ILE A C 1
ATOM 3905 O O . ILE A 1 520 ? 3.270 -0.793 -5.426 1.00 96.50 520 ILE A O 1
ATOM 3909 N N . GLY A 1 521 ? 2.799 -0.128 -3.348 1.00 96.94 521 GLY A N 1
ATOM 3910 C CA . GLY A 1 521 ? 3.944 0.788 -3.248 1.00 96.94 521 GLY A CA 1
ATOM 3911 C C . GLY A 1 521 ? 5.288 0.060 -3.286 1.00 96.94 521 GLY A C 1
ATOM 3912 O O . GLY A 1 521 ? 6.108 0.314 -4.170 1.00 96.94 521 GLY A O 1
ATOM 3913 N N . TYR A 1 522 ? 5.487 -0.890 -2.370 1.00 95.69 522 TYR A N 1
ATOM 3914 C CA . TYR A 1 522 ? 6.678 -1.742 -2.303 1.00 95.69 522 TYR A CA 1
ATOM 3915 C C . TYR A 1 522 ? 6.342 -3.229 -2.157 1.00 95.69 522 TYR A C 1
ATOM 3917 O O . TYR A 1 522 ? 5.486 -3.607 -1.363 1.00 95.69 522 TYR A O 1
ATOM 3925 N N . ASN A 1 523 ? 7.051 -4.082 -2.891 1.00 92.75 523 ASN A N 1
ATOM 3926 C CA . ASN A 1 523 ? 7.011 -5.531 -2.748 1.00 92.75 523 ASN A CA 1
ATOM 3927 C C . ASN A 1 523 ? 8.426 -6.101 -2.550 1.00 92.75 523 ASN A C 1
ATOM 3929 O O . ASN A 1 523 ? 9.322 -5.795 -3.334 1.00 92.75 523 ASN A O 1
ATOM 3933 N N . SER A 1 524 ? 8.629 -6.962 -1.550 1.00 88.69 524 SER A N 1
ATOM 3934 C CA . SER A 1 524 ? 9.935 -7.606 -1.298 1.00 88.69 524 SER A CA 1
ATOM 3935 C C . SER A 1 524 ? 9.896 -9.136 -1.275 1.00 88.69 524 SER A C 1
ATOM 3937 O O . SER A 1 524 ? 10.856 -9.767 -0.832 1.00 88.69 524 SER A O 1
ATOM 3939 N N . ASN A 1 525 ? 8.771 -9.739 -1.664 1.00 79.88 525 ASN A N 1
ATOM 3940 C CA . ASN A 1 525 ? 8.558 -11.183 -1.604 1.00 79.88 525 ASN A CA 1
ATOM 3941 C C . ASN A 1 525 ? 7.846 -11.707 -2.861 1.00 79.88 525 ASN A C 1
ATOM 3943 O O . ASN A 1 525 ? 7.550 -10.961 -3.797 1.00 79.88 525 ASN A O 1
ATOM 3947 N N . ASN A 1 526 ? 7.625 -13.020 -2.923 1.00 78.00 526 ASN A N 1
ATOM 3948 C CA . ASN A 1 526 ? 7.004 -13.656 -4.082 1.00 78.00 526 ASN A CA 1
ATOM 3949 C C . ASN A 1 526 ? 5.514 -13.300 -4.181 1.00 78.00 526 ASN A C 1
ATOM 3951 O O . ASN A 1 526 ? 4.700 -13.792 -3.405 1.00 78.00 526 ASN A O 1
ATOM 3955 N N . ILE A 1 527 ? 5.141 -12.518 -5.189 1.00 76.56 527 ILE A N 1
ATOM 3956 C CA . ILE A 1 527 ? 3.749 -12.401 -5.622 1.00 76.56 527 ILE A CA 1
ATOM 3957 C C . ILE A 1 527 ? 3.421 -13.692 -6.371 1.00 76.56 527 ILE A C 1
ATOM 3959 O O . ILE A 1 527 ? 4.016 -13.975 -7.410 1.00 76.56 527 ILE A O 1
ATOM 3963 N N . ALA A 1 528 ? 2.496 -14.489 -5.840 1.00 68.69 528 ALA A N 1
ATOM 3964 C CA . ALA A 1 528 ? 2.077 -15.724 -6.488 1.00 68.69 528 ALA A CA 1
ATOM 3965 C C . ALA A 1 528 ? 1.310 -15.416 -7.779 1.00 68.69 528 ALA A C 1
ATOM 3967 O O . ALA A 1 528 ? 1.625 -15.985 -8.821 1.00 68.69 528 ALA A O 1
ATOM 3968 N N . GLN A 1 529 ? 0.346 -14.489 -7.715 1.00 85.69 529 GLN A N 1
ATOM 3969 C CA . GLN A 1 529 ? -0.402 -14.037 -8.886 1.00 85.69 529 GLN A CA 1
ATOM 3970 C C . GLN A 1 529 ? -1.068 -12.669 -8.665 1.00 85.69 529 GLN A C 1
ATOM 3972 O O . GLN A 1 529 ? -1.621 -12.392 -7.602 1.00 85.69 529 GLN A O 1
ATOM 3977 N N . LEU A 1 530 ? -1.052 -11.839 -9.708 1.00 87.81 530 LEU A N 1
ATOM 3978 C CA . LEU A 1 530 ? -1.879 -10.646 -9.893 1.00 87.81 530 LEU A CA 1
ATOM 3979 C C . LEU A 1 530 ? -2.692 -10.848 -11.183 1.00 87.81 530 LEU A C 1
ATOM 3981 O O . LEU A 1 530 ? -2.109 -10.964 -12.265 1.00 87.81 530 LEU A O 1
ATOM 3985 N N . PHE A 1 531 ? -4.021 -10.927 -11.085 1.00 93.06 531 PHE A N 1
ATOM 3986 C CA . PHE A 1 531 ? -4.899 -11.266 -12.215 1.00 93.06 531 PHE A CA 1
ATOM 3987 C C . PHE A 1 531 ? -6.071 -10.290 -12.358 1.00 93.06 531 PHE A C 1
ATOM 3989 O O . PHE A 1 531 ? -6.835 -10.107 -11.415 1.00 93.06 531 PHE A O 1
ATOM 3996 N N . ASN A 1 532 ? -6.269 -9.721 -13.552 1.00 94.19 532 ASN A N 1
ATOM 3997 C CA . ASN A 1 532 ? -7.375 -8.795 -13.841 1.00 94.19 532 ASN A CA 1
ATOM 3998 C C . ASN A 1 532 ? -7.335 -7.532 -12.949 1.00 94.19 532 ASN A C 1
ATOM 4000 O O . ASN A 1 532 ? -8.240 -7.268 -12.157 1.00 94.19 532 ASN A O 1
ATOM 4004 N N . MET A 1 533 ? -6.230 -6.783 -13.042 1.00 96.19 533 MET A N 1
ATOM 4005 C CA . MET A 1 533 ? -6.051 -5.487 -12.370 1.00 96.19 533 MET A CA 1
ATOM 4006 C C . MET A 1 533 ? -6.475 -4.355 -13.304 1.00 96.19 533 MET A C 1
ATOM 4008 O O . MET A 1 533 ? -6.012 -4.320 -14.441 1.00 96.19 533 MET A O 1
ATOM 4012 N N . VAL A 1 534 ? -7.253 -3.389 -12.824 1.00 97.25 534 VAL A N 1
ATOM 4013 C CA . VAL A 1 534 ? -7.612 -2.170 -13.562 1.00 97.25 534 VAL A CA 1
ATOM 4014 C C . VAL A 1 534 ? -7.178 -0.948 -12.761 1.00 97.25 534 VAL A C 1
ATOM 4016 O O . VAL A 1 534 ? -7.620 -0.756 -11.630 1.00 97.25 534 VAL A O 1
ATOM 4019 N N . VAL A 1 535 ? -6.329 -0.103 -13.349 1.00 98.06 535 VAL A N 1
ATOM 4020 C CA . VAL A 1 535 ? -5.926 1.185 -12.766 1.00 98.06 535 VAL A CA 1
ATOM 4021 C C . VAL A 1 535 ? -6.207 2.301 -13.765 1.00 98.06 535 VAL A C 1
ATOM 4023 O O . VAL A 1 535 ? -5.612 2.333 -14.845 1.00 98.06 535 VAL A O 1
ATOM 4026 N N . GLN A 1 536 ? -7.137 3.196 -13.427 1.00 98.19 536 GLN A N 1
ATOM 4027 C CA . GLN A 1 536 ? -7.671 4.193 -14.359 1.00 98.19 536 GLN A CA 1
ATOM 4028 C C . GLN A 1 536 ? -7.745 5.599 -13.751 1.00 98.19 536 GLN A C 1
ATOM 4030 O O . GLN A 1 536 ? -8.103 5.759 -12.588 1.00 98.19 536 GLN A O 1
ATOM 4035 N N . ASN A 1 537 ? -7.436 6.629 -14.549 1.00 98.06 537 ASN A N 1
ATOM 4036 C CA . ASN A 1 537 ? -7.503 8.050 -14.160 1.00 98.06 537 ASN A CA 1
ATOM 4037 C C . ASN A 1 537 ? -6.662 8.418 -12.914 1.00 98.06 537 ASN A C 1
ATOM 4039 O O . ASN A 1 537 ? -6.893 9.444 -12.272 1.00 98.06 537 ASN A O 1
ATOM 4043 N N . CYS A 1 538 ? -5.686 7.589 -12.538 1.00 98.44 538 CYS A N 1
ATOM 4044 C CA . CYS A 1 538 ? -4.917 7.785 -11.313 1.00 98.44 538 CYS A CA 1
ATOM 4045 C C . CYS A 1 538 ? -3.742 8.750 -11.498 1.00 98.44 538 CYS A C 1
ATOM 4047 O O . CYS A 1 538 ? -3.057 8.742 -12.522 1.00 98.44 538 CYS A O 1
ATOM 4049 N N . ILE A 1 539 ? -3.441 9.527 -10.456 1.00 98.56 539 ILE A N 1
ATOM 4050 C CA . ILE A 1 539 ? -2.228 10.351 -10.369 1.00 98.56 539 ILE A CA 1
ATOM 4051 C C . ILE A 1 539 ? -1.312 9.709 -9.331 1.00 98.56 539 ILE A C 1
ATOM 4053 O O . ILE A 1 539 ? -1.577 9.793 -8.137 1.00 98.56 539 ILE A O 1
ATOM 4057 N N . ILE A 1 540 ? -0.237 9.069 -9.778 1.00 98.62 540 ILE A N 1
ATOM 4058 C CA . ILE A 1 540 ? 0.631 8.236 -8.938 1.00 98.62 540 ILE A CA 1
ATOM 4059 C C . ILE A 1 540 ? 2.021 8.863 -8.960 1.00 98.62 540 ILE A C 1
ATOM 4061 O O . ILE A 1 540 ? 2.593 9.030 -10.036 1.00 98.62 540 ILE A O 1
ATOM 4065 N N . LYS A 1 541 ? 2.556 9.265 -7.801 1.00 98.31 541 LYS A N 1
ATOM 4066 C CA . LYS A 1 541 ? 3.787 10.063 -7.717 1.00 98.31 541 LYS A CA 1
ATOM 4067 C C . LYS A 1 541 ? 4.743 9.604 -6.624 1.00 98.31 541 LYS A C 1
ATOM 4069 O O . LYS A 1 541 ? 4.352 9.534 -5.466 1.00 98.31 541 LYS A O 1
ATOM 4074 N N . ALA A 1 542 ? 6.021 9.427 -6.947 1.00 97.50 542 ALA A N 1
ATOM 4075 C CA . ALA A 1 542 ? 7.071 9.295 -5.939 1.00 97.50 542 ALA A CA 1
ATOM 4076 C C . ALA A 1 542 ? 8.088 10.435 -6.022 1.00 97.50 542 ALA A C 1
ATOM 4078 O O . ALA A 1 542 ? 8.629 10.714 -7.090 1.00 97.50 542 ALA A O 1
ATOM 4079 N N . ILE A 1 543 ? 8.388 11.057 -4.883 1.00 96.62 543 ILE A N 1
ATOM 4080 C CA . ILE A 1 543 ? 9.428 12.076 -4.734 1.00 96.62 543 ILE A CA 1
ATOM 4081 C C . ILE A 1 543 ? 10.482 11.563 -3.746 1.00 96.62 543 ILE A C 1
ATOM 4083 O O . ILE A 1 543 ? 10.142 11.090 -2.664 1.00 96.62 543 ILE A O 1
ATOM 4087 N N . SER A 1 544 ? 11.758 11.653 -4.126 1.00 95.44 544 SER A N 1
ATOM 4088 C CA . SER A 1 544 ? 12.924 11.293 -3.309 1.00 95.44 544 SER A CA 1
ATOM 4089 C C . SER A 1 544 ? 13.922 12.449 -3.262 1.00 95.44 544 SER A C 1
ATOM 4091 O O . SER A 1 544 ? 14.322 12.957 -4.314 1.00 95.44 544 SER A O 1
ATOM 4093 N N . SER A 1 545 ? 14.371 12.842 -2.068 1.00 92.44 545 SER A N 1
ATOM 4094 C CA . SER A 1 545 ? 15.395 13.883 -1.918 1.00 92.44 545 SER A CA 1
ATOM 4095 C C . SER A 1 545 ? 16.809 13.371 -2.202 1.00 92.44 545 SER A C 1
ATOM 4097 O O . SER A 1 545 ? 17.533 14.040 -2.940 1.00 92.44 545 SER A O 1
ATOM 4099 N N . THR A 1 546 ? 17.222 12.215 -1.653 1.00 89.50 546 THR A N 1
ATOM 4100 C CA . THR A 1 546 ? 18.650 11.813 -1.585 1.00 89.50 546 THR A CA 1
ATOM 4101 C C . THR A 1 546 ? 19.042 10.482 -2.244 1.00 89.50 546 THR A C 1
ATOM 4103 O O . THR A 1 546 ? 20.165 10.420 -2.746 1.00 89.50 546 THR A O 1
ATOM 4106 N N . SER A 1 547 ? 18.164 9.469 -2.363 1.00 91.38 547 SER A N 1
ATOM 4107 C CA . SER A 1 547 ? 18.499 8.177 -3.012 1.00 91.38 547 SER A CA 1
ATOM 4108 C C . SER A 1 547 ? 17.792 7.909 -4.351 1.00 91.38 547 SER A C 1
ATOM 4110 O O . SER A 1 547 ? 18.368 8.181 -5.407 1.00 91.38 547 SER A O 1
ATOM 4112 N N . GLN A 1 548 ? 16.571 7.370 -4.347 1.00 92.69 548 GLN A N 1
ATOM 4113 C CA . GLN A 1 548 ? 15.902 6.898 -5.565 1.00 92.69 548 GLN A CA 1
ATOM 4114 C C . GLN A 1 548 ? 14.375 7.009 -5.482 1.00 92.69 548 GLN A C 1
ATOM 4116 O O . GLN A 1 548 ? 13.785 6.806 -4.418 1.00 92.69 548 GLN A O 1
ATOM 4121 N N . ALA A 1 549 ? 13.741 7.330 -6.614 1.00 95.81 549 ALA A N 1
ATOM 4122 C CA . ALA A 1 549 ? 12.286 7.404 -6.763 1.00 95.81 549 ALA A CA 1
ATOM 4123 C C . ALA A 1 549 ? 11.796 6.345 -7.761 1.00 95.81 549 ALA A C 1
ATOM 4125 O O . ALA A 1 549 ? 12.254 6.328 -8.902 1.00 95.81 549 ALA A O 1
ATOM 4126 N N . GLY A 1 550 ? 10.861 5.484 -7.350 1.00 96.50 550 GLY A N 1
ATOM 4127 C CA . GLY A 1 550 ? 10.245 4.465 -8.214 1.00 96.50 550 GLY A CA 1
ATOM 4128 C C . GLY A 1 550 ? 8.730 4.637 -8.294 1.00 96.50 550 GLY A C 1
ATOM 4129 O O . GLY A 1 550 ? 8.080 4.792 -7.260 1.00 96.50 550 GLY A O 1
ATOM 4130 N N . THR A 1 551 ? 8.127 4.625 -9.480 1.00 98.19 551 THR A N 1
ATOM 4131 C CA . THR A 1 551 ? 6.671 4.801 -9.618 1.00 98.19 551 THR A CA 1
ATOM 4132 C C . THR A 1 551 ? 6.087 3.903 -10.699 1.00 98.19 551 THR A C 1
ATOM 4134 O O . THR A 1 551 ? 6.539 3.932 -11.839 1.00 98.19 551 THR A O 1
ATOM 4137 N N . GLY A 1 552 ? 5.075 3.108 -10.353 1.00 98.06 552 GLY A N 1
ATOM 4138 C CA . GLY A 1 552 ? 4.394 2.209 -11.286 1.00 98.06 552 GLY A CA 1
ATOM 4139 C C . GLY A 1 552 ? 2.882 2.337 -11.186 1.00 98.06 552 GLY A C 1
ATOM 4140 O O . GLY A 1 552 ? 2.375 2.589 -10.096 1.00 98.06 552 GLY A O 1
ATOM 4141 N N . ALA A 1 553 ? 2.121 2.141 -12.268 1.00 97.75 553 ALA A N 1
ATOM 4142 C CA . ALA A 1 553 ? 0.663 2.130 -12.108 1.00 97.75 553 ALA A CA 1
ATOM 4143 C C . ALA A 1 553 ? 0.136 0.839 -11.464 1.00 97.75 553 ALA A C 1
ATOM 4145 O O . ALA A 1 553 ? -0.958 0.869 -10.926 1.00 97.75 553 ALA A O 1
ATOM 4146 N N . ILE A 1 554 ? 0.905 -0.258 -11.413 1.00 97.50 554 ILE A N 1
ATOM 4147 C CA . ILE A 1 554 ? 0.568 -1.427 -10.580 1.00 97.50 554 ILE A CA 1
ATOM 4148 C C . ILE A 1 554 ? 1.504 -1.501 -9.366 1.00 97.50 554 ILE A C 1
ATOM 4150 O O . ILE A 1 554 ? 1.023 -1.435 -8.237 1.00 97.50 554 ILE A O 1
ATOM 4154 N N . ILE A 1 555 ? 2.824 -1.580 -9.577 1.00 97.19 555 ILE A N 1
ATOM 4155 C CA . ILE A 1 555 ? 3.832 -1.760 -8.517 1.00 97.19 555 ILE A CA 1
ATOM 4156 C C . ILE A 1 555 ? 4.905 -0.666 -8.586 1.00 97.19 555 ILE A C 1
ATOM 4158 O O . ILE A 1 555 ? 5.579 -0.514 -9.604 1.00 97.19 555 ILE A O 1
ATOM 4162 N N . GLY A 1 556 ? 5.107 0.075 -7.496 1.00 97.19 556 GLY A N 1
ATOM 4163 C CA . GLY A 1 556 ? 6.125 1.126 -7.416 1.00 97.19 556 GLY A CA 1
ATOM 4164 C C . GLY A 1 556 ? 7.551 0.573 -7.453 1.00 97.19 556 GLY A C 1
ATOM 4165 O O . GLY A 1 556 ? 8.316 0.859 -8.380 1.00 97.19 556 GLY A O 1
ATOM 4166 N N . TYR A 1 557 ? 7.890 -0.245 -6.459 1.00 95.69 557 TYR A N 1
ATOM 4167 C CA . TYR A 1 557 ? 9.211 -0.842 -6.268 1.00 95.69 557 TYR A CA 1
ATOM 4168 C C . TYR A 1 557 ? 9.093 -2.334 -5.929 1.00 95.69 557 TYR A C 1
ATOM 4170 O O . TYR A 1 557 ? 8.271 -2.719 -5.100 1.00 95.69 557 TYR A O 1
ATOM 4178 N N . SER A 1 558 ? 9.918 -3.176 -6.552 1.00 94.06 558 SER A N 1
ATOM 4179 C CA . SER A 1 558 ? 9.972 -4.621 -6.309 1.00 94.06 558 SER A CA 1
ATOM 4180 C C . SER A 1 558 ? 11.413 -5.076 -6.083 1.00 94.06 558 SER A C 1
ATOM 4182 O O . SER A 1 558 ? 12.286 -4.797 -6.909 1.00 94.06 558 SER A O 1
ATOM 4184 N N . SER A 1 559 ? 11.673 -5.793 -4.989 1.00 91.25 559 SER A N 1
ATOM 4185 C CA . SER A 1 559 ? 12.990 -6.354 -4.669 1.00 91.25 559 SER A CA 1
ATOM 4186 C C . SER A 1 559 ? 12.933 -7.880 -4.514 1.00 91.25 559 SER A C 1
ATOM 4188 O O . SER A 1 559 ? 12.014 -8.416 -3.897 1.00 91.25 559 SER A O 1
ATOM 4190 N N . ASN A 1 560 ? 13.901 -8.591 -5.109 1.00 84.81 560 ASN A N 1
ATOM 4191 C CA . ASN A 1 560 ? 14.069 -10.057 -5.017 1.00 84.81 560 ASN A CA 1
ATOM 4192 C C . ASN A 1 560 ? 12.766 -10.878 -5.185 1.00 84.81 560 ASN A C 1
ATOM 4194 O O . ASN A 1 560 ? 12.532 -11.859 -4.480 1.00 84.81 560 ASN A O 1
ATOM 4198 N N . SER A 1 561 ? 11.892 -10.448 -6.095 1.00 82.25 561 SER A N 1
ATOM 4199 C CA . SER A 1 561 ? 10.517 -10.928 -6.217 1.00 82.25 561 SER A CA 1
ATOM 4200 C C . SER A 1 561 ? 10.353 -11.908 -7.381 1.00 82.25 561 SER A C 1
ATOM 4202 O O . SER A 1 561 ? 10.768 -11.637 -8.510 1.00 82.25 561 SER A O 1
ATOM 4204 N N . LYS A 1 562 ? 9.651 -13.019 -7.154 1.00 87.94 562 LYS A N 1
ATOM 4205 C CA . LYS A 1 562 ? 8.946 -13.726 -8.236 1.00 87.94 562 LYS A CA 1
ATOM 4206 C C . LYS A 1 562 ? 7.555 -13.111 -8.376 1.00 87.94 562 LYS A C 1
ATOM 4208 O O . LYS A 1 562 ? 6.949 -12.767 -7.360 1.00 87.94 562 LYS A O 1
ATOM 4213 N N . SER A 1 563 ? 7.067 -12.888 -9.591 1.00 89.75 563 SER A N 1
ATOM 4214 C CA . SER A 1 563 ? 5.753 -12.266 -9.812 1.00 89.75 563 SER A CA 1
ATOM 4215 C C . SER A 1 563 ? 5.158 -12.656 -11.159 1.00 89.75 563 SER A C 1
ATOM 4217 O O . SER A 1 563 ? 5.803 -12.464 -12.187 1.00 89.75 563 SER A O 1
ATOM 4219 N N . GLU A 1 564 ? 3.913 -13.132 -11.163 1.00 92.50 564 GLU A N 1
ATOM 4220 C CA . GLU A 1 564 ? 3.113 -13.285 -12.381 1.00 92.50 564 GLU A CA 1
ATOM 4221 C C . GLU A 1 564 ? 1.955 -12.279 -12.387 1.00 92.50 564 GLU A C 1
ATOM 4223 O O . GLU A 1 564 ? 1.052 -12.342 -11.554 1.00 92.50 564 GLU A O 1
ATOM 4228 N N . LEU A 1 565 ? 2.005 -11.334 -13.328 1.00 94.81 565 LEU A N 1
ATOM 4229 C CA . LEU A 1 565 ? 0.977 -10.336 -13.603 1.00 94.81 565 LEU A CA 1
ATOM 4230 C C . LEU A 1 565 ? 0.278 -10.703 -14.910 1.00 94.81 565 LEU A C 1
ATOM 4232 O O . LEU A 1 565 ? 0.924 -10.985 -15.921 1.00 94.81 565 LEU A O 1
ATOM 4236 N N . SER A 1 566 ? -1.049 -10.689 -14.902 1.00 95.38 566 SER A N 1
ATOM 4237 C CA . SER A 1 566 ? -1.856 -11.159 -16.025 1.00 95.38 566 SER A CA 1
ATOM 4238 C C . SER A 1 566 ? -3.143 -10.354 -16.171 1.00 95.38 566 SER A C 1
ATOM 4240 O O . SER A 1 566 ? -3.823 -10.066 -15.187 1.00 95.38 566 SER A O 1
ATOM 4242 N N . ASN A 1 567 ? -3.486 -9.997 -17.412 1.00 95.94 567 ASN A N 1
ATOM 4243 C CA . ASN A 1 567 ? -4.665 -9.189 -17.738 1.00 95.94 567 ASN A CA 1
ATOM 4244 C C . ASN A 1 567 ? -4.702 -7.838 -16.982 1.00 95.94 567 ASN A C 1
ATOM 4246 O O . ASN A 1 567 ? -5.759 -7.409 -16.527 1.00 95.94 567 ASN A O 1
ATOM 4250 N N . CYS A 1 568 ? -3.555 -7.171 -16.807 1.00 97.25 568 CYS A N 1
ATOM 4251 C CA . CYS A 1 568 ? -3.503 -5.852 -16.172 1.00 97.25 568 CYS A CA 1
ATOM 4252 C C . CYS A 1 568 ? -3.834 -4.750 -17.190 1.00 97.25 568 CYS A C 1
ATOM 4254 O O . CYS A 1 568 ? -3.216 -4.678 -18.251 1.00 97.25 568 CYS A O 1
ATOM 4256 N N . GLN A 1 569 ? -4.765 -3.862 -16.860 1.00 97.88 569 GLN A N 1
ATOM 4257 C CA . GLN A 1 569 ? -5.165 -2.714 -17.666 1.00 97.88 569 GLN A CA 1
ATOM 4258 C C . GLN A 1 569 ? -4.832 -1.419 -16.926 1.00 97.88 569 GLN A C 1
ATOM 4260 O O . GLN A 1 569 ? -5.295 -1.184 -15.813 1.00 97.88 569 GLN A O 1
ATOM 4265 N N . VAL A 1 570 ? -4.041 -0.561 -17.561 1.00 98.19 570 VAL A N 1
ATOM 4266 C CA . VAL A 1 570 ? -3.694 0.769 -17.057 1.00 98.19 570 VAL A CA 1
ATOM 4267 C C . VAL A 1 570 ? -4.139 1.784 -18.093 1.00 98.19 570 VAL A C 1
ATOM 4269 O O . VAL A 1 570 ? -3.757 1.676 -19.260 1.00 98.19 570 VAL A O 1
ATOM 4272 N N . SER A 1 571 ? -4.950 2.767 -17.705 1.00 98.12 571 SER A N 1
ATOM 4273 C CA . SER A 1 571 ? -5.418 3.772 -18.662 1.00 98.12 571 SER A CA 1
ATOM 4274 C C . SER A 1 571 ? -5.590 5.165 -18.074 1.00 98.12 571 SER A C 1
ATOM 4276 O O . SER A 1 571 ? -6.014 5.324 -16.936 1.00 98.12 571 SER A O 1
ATOM 4278 N N . GLN A 1 572 ? -5.271 6.196 -18.864 1.00 98.06 572 GLN A N 1
ATOM 4279 C CA . GLN A 1 572 ? -5.480 7.603 -18.478 1.00 98.06 572 GLN A CA 1
ATOM 4280 C C . GLN A 1 572 ? -4.741 8.006 -17.181 1.00 98.06 572 GLN A C 1
ATOM 4282 O O . GLN A 1 572 ? -5.109 8.970 -16.513 1.00 98.06 572 GLN A O 1
ATOM 4287 N N . CYS A 1 573 ? -3.683 7.273 -16.820 1.00 98.38 573 CYS A N 1
ATOM 4288 C CA . CYS A 1 573 ? -2.919 7.489 -15.595 1.00 98.38 573 CYS A CA 1
ATOM 4289 C C . CYS A 1 573 ? -1.765 8.472 -15.815 1.00 98.38 573 CYS A C 1
ATOM 4291 O O . CYS A 1 573 ? -1.167 8.528 -16.889 1.00 98.38 573 CYS A O 1
ATOM 4293 N N . ASN A 1 574 ? -1.405 9.205 -14.765 1.00 98.50 574 ASN A N 1
ATOM 4294 C CA . ASN A 1 574 ? -0.229 10.065 -14.713 1.00 98.50 574 ASN A CA 1
ATOM 4295 C C . ASN A 1 574 ? 0.744 9.529 -13.652 1.00 98.50 574 ASN A C 1
ATOM 4297 O O . ASN A 1 574 ? 0.572 9.776 -12.458 1.00 98.50 574 ASN A O 1
ATOM 4301 N N . VAL A 1 575 ? 1.738 8.768 -14.106 1.00 98.56 575 VAL A N 1
ATOM 4302 C CA . VAL A 1 575 ? 2.744 8.066 -13.302 1.00 98.56 575 VAL A CA 1
ATOM 4303 C C . VAL A 1 575 ? 4.029 8.896 -13.299 1.00 98.56 575 VAL A C 1
ATOM 4305 O O . VAL A 1 575 ? 4.630 9.089 -14.354 1.00 98.56 575 VAL A O 1
ATOM 4308 N N . GLN A 1 576 ? 4.447 9.417 -12.141 1.00 98.25 576 GLN A N 1
ATOM 4309 C CA . GLN A 1 576 ? 5.566 10.365 -12.049 1.00 98.25 576 GLN A CA 1
ATOM 4310 C C . GLN A 1 576 ? 6.576 10.026 -10.945 1.00 98.25 576 GLN A C 1
ATOM 4312 O O . GLN A 1 576 ? 6.250 10.092 -9.763 1.00 98.25 576 GLN A O 1
ATOM 4317 N N . SER A 1 577 ? 7.837 9.801 -11.301 1.00 97.56 577 SER A N 1
ATOM 4318 C CA . SER A 1 577 ? 8.946 9.673 -10.349 1.00 97.56 577 SER A CA 1
ATOM 4319 C C . SER A 1 577 ? 9.841 10.915 -10.402 1.00 97.56 577 SER A C 1
ATOM 4321 O O . SER A 1 577 ? 10.200 11.403 -11.475 1.00 97.56 577 SER A O 1
ATOM 4323 N N . THR A 1 578 ? 10.227 11.463 -9.249 1.00 96.75 578 THR A N 1
ATOM 4324 C CA . THR A 1 578 ? 11.110 12.637 -9.149 1.00 96.75 578 THR A CA 1
ATOM 4325 C C . THR A 1 578 ? 12.196 12.432 -8.095 1.00 96.75 578 THR A C 1
ATOM 4327 O O . THR A 1 578 ? 11.927 12.302 -6.907 1.00 96.75 578 THR A O 1
ATOM 4330 N N . ALA A 1 579 ? 13.443 12.451 -8.547 1.00 94.75 579 ALA A N 1
ATOM 4331 C CA . ALA A 1 579 ? 14.665 12.377 -7.759 1.00 94.75 579 ALA A CA 1
ATOM 4332 C C . ALA A 1 579 ? 15.275 13.788 -7.668 1.00 94.75 579 ALA A C 1
ATOM 4334 O O . ALA A 1 579 ? 15.887 14.248 -8.626 1.00 94.75 579 ALA A O 1
ATOM 4335 N N . LEU A 1 580 ? 15.074 14.524 -6.569 1.00 91.81 580 LEU A N 1
ATOM 4336 C CA . LEU A 1 580 ? 15.404 15.960 -6.506 1.00 91.81 580 LEU A CA 1
ATOM 4337 C C . LEU A 1 580 ? 16.917 16.220 -6.469 1.00 91.81 580 LEU A C 1
ATOM 4339 O O . LEU A 1 580 ? 17.463 16.860 -7.366 1.00 91.81 580 LEU A O 1
ATOM 4343 N N . ASN A 1 581 ? 17.604 15.701 -5.450 1.00 83.19 581 ASN A N 1
ATOM 4344 C CA . ASN A 1 581 ? 19.059 15.809 -5.294 1.0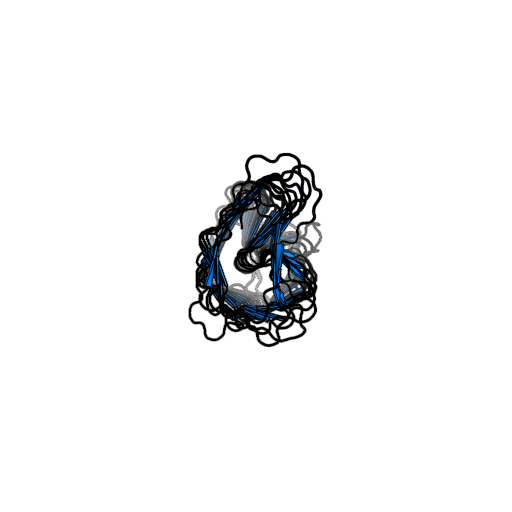0 83.19 581 ASN A CA 1
ATOM 4345 C C . ASN A 1 581 ? 19.744 14.439 -5.404 1.00 83.19 581 ASN A C 1
ATOM 4347 O O . ASN A 1 581 ? 20.902 14.296 -4.993 1.00 83.19 581 ASN A O 1
ATOM 4351 N N . SER A 1 582 ? 19.029 13.438 -5.915 1.00 69.06 582 SER A N 1
ATOM 4352 C CA . SER A 1 582 ? 19.337 12.026 -5.720 1.00 69.06 582 SER A CA 1
ATOM 4353 C C . SER A 1 582 ? 19.844 11.316 -6.975 1.00 69.06 582 SER A C 1
ATOM 4355 O O . SER A 1 582 ? 20.120 11.956 -7.991 1.00 69.06 582 SER A O 1
ATOM 4357 N N . GLN A 1 583 ? 20.076 10.006 -6.877 1.00 83.69 583 GLN A N 1
ATOM 4358 C CA . GLN A 1 583 ? 20.689 9.224 -7.945 1.00 83.69 583 GLN A CA 1
ATOM 4359 C C . GLN A 1 583 ? 19.717 9.046 -9.115 1.00 83.69 583 GLN A C 1
ATOM 4361 O O . GLN A 1 583 ? 19.832 9.728 -10.140 1.00 83.69 583 GLN A O 1
ATOM 4366 N N . SER A 1 584 ? 18.732 8.164 -8.956 1.00 93.44 584 SER A N 1
ATOM 4367 C CA . SER A 1 584 ? 17.943 7.683 -10.088 1.00 93.44 584 SER A CA 1
ATOM 4368 C C . SER A 1 584 ? 16.436 7.776 -9.882 1.00 93.44 584 SER A C 1
ATOM 4370 O O . SER A 1 584 ? 15.912 7.638 -8.776 1.00 93.44 584 SER A O 1
ATOM 4372 N N . SER A 1 585 ? 15.743 7.996 -10.994 1.00 96.44 585 SER A N 1
ATOM 4373 C CA . SER A 1 585 ? 14.292 8.109 -11.081 1.00 96.44 585 SER A CA 1
ATOM 4374 C C . SER A 1 585 ? 13.758 7.115 -12.099 1.00 96.44 585 SER A C 1
ATOM 4376 O O . SER A 1 585 ? 14.260 7.060 -13.223 1.00 96.44 585 SER A O 1
ATOM 4378 N N . TYR A 1 586 ? 12.749 6.339 -11.722 1.00 97.19 586 TYR A N 1
ATOM 4379 C CA . TYR A 1 586 ? 12.218 5.264 -12.548 1.00 97.19 586 TYR A CA 1
ATOM 4380 C C . TYR A 1 586 ? 10.689 5.279 -12.558 1.00 97.19 586 TYR A C 1
ATOM 4382 O O . TYR A 1 586 ? 10.059 5.148 -11.507 1.00 97.19 586 TYR A O 1
ATOM 4390 N N . SER A 1 587 ? 10.092 5.397 -13.742 1.00 98.00 587 SER A N 1
ATOM 4391 C CA . SER A 1 587 ? 8.636 5.360 -13.920 1.00 98.00 587 SER A CA 1
ATOM 4392 C C . SER A 1 587 ? 8.222 4.330 -14.959 1.00 98.00 587 SER A C 1
ATOM 4394 O O . SER A 1 587 ? 8.803 4.287 -16.043 1.00 98.00 587 SER A O 1
ATOM 4396 N N . GLY A 1 588 ? 7.185 3.542 -14.676 1.00 97.88 588 GLY A N 1
ATOM 4397 C CA . GLY A 1 588 ? 6.623 2.639 -15.675 1.00 97.88 588 GLY A CA 1
ATOM 4398 C C . GLY A 1 588 ? 5.127 2.390 -15.564 1.00 97.88 588 GLY A C 1
ATOM 4399 O O . GLY A 1 588 ? 4.515 2.616 -14.526 1.00 97.88 588 GLY A O 1
ATOM 4400 N N . GLY A 1 589 ? 4.508 1.935 -16.652 1.00 96.88 589 GLY A N 1
ATOM 4401 C CA . GLY A 1 589 ? 3.059 1.718 -16.672 1.00 96.88 589 GLY A CA 1
ATOM 4402 C C . GLY A 1 589 ? 2.607 0.610 -15.726 1.00 96.88 589 GLY A C 1
ATOM 4403 O O . GLY A 1 589 ? 1.578 0.748 -15.086 1.00 96.88 589 GLY A O 1
ATOM 4404 N N . ILE A 1 590 ? 3.394 -0.452 -15.553 1.00 97.25 590 ILE A N 1
ATOM 4405 C CA . ILE A 1 590 ? 3.102 -1.542 -14.613 1.00 97.25 590 ILE A CA 1
ATOM 4406 C C . ILE A 1 590 ? 4.066 -1.490 -13.428 1.00 97.25 590 ILE A C 1
ATOM 4408 O O . ILE A 1 590 ? 3.612 -1.311 -12.298 1.00 97.25 590 ILE A O 1
ATOM 4412 N N . TYR A 1 591 ? 5.374 -1.584 -13.680 1.00 97.56 591 TYR A N 1
ATOM 4413 C CA . TYR A 1 591 ? 6.420 -1.507 -12.655 1.00 97.56 591 TYR A CA 1
ATOM 4414 C C . TYR A 1 591 ? 7.216 -0.204 -12.759 1.00 97.56 591 TYR A C 1
ATOM 4416 O O . TYR A 1 591 ? 7.696 0.141 -13.837 1.00 97.56 591 TYR A O 1
ATOM 4424 N N . GLY A 1 592 ? 7.460 0.466 -11.634 1.00 97.25 592 GLY A N 1
ATOM 4425 C CA . GLY A 1 592 ? 8.450 1.544 -11.572 1.00 97.25 592 GLY A CA 1
ATOM 4426 C C . GLY A 1 592 ? 9.876 1.003 -11.610 1.00 97.25 592 GLY A C 1
ATOM 4427 O O . GLY A 1 592 ? 10.626 1.267 -12.550 1.00 97.25 592 GLY A O 1
ATOM 4428 N N . TYR A 1 593 ? 10.239 0.216 -10.596 1.00 95.31 593 TYR A N 1
ATOM 4429 C CA . TYR A 1 593 ? 11.607 -0.253 -10.374 1.00 95.31 593 TYR A CA 1
ATOM 4430 C C . TYR A 1 593 ? 11.645 -1.692 -9.861 1.00 95.31 593 TYR A C 1
ATOM 4432 O O . TYR A 1 593 ? 11.096 -1.989 -8.804 1.00 95.31 593 TYR A O 1
ATOM 4440 N N . VAL A 1 594 ? 12.330 -2.577 -10.587 1.00 94.38 594 VAL A N 1
ATOM 4441 C CA . VAL A 1 594 ? 12.583 -3.971 -10.196 1.00 94.38 594 VAL A CA 1
ATOM 4442 C C . VAL A 1 594 ? 14.084 -4.180 -9.953 1.00 94.38 594 VAL A C 1
ATOM 4444 O O . VAL A 1 594 ? 14.890 -3.845 -10.819 1.00 94.38 594 VAL A O 1
ATOM 4447 N N . THR A 1 595 ? 14.485 -4.732 -8.800 1.00 91.00 595 THR A N 1
ATOM 4448 C CA . THR A 1 595 ? 15.909 -4.932 -8.449 1.00 91.00 595 THR A CA 1
ATOM 4449 C C . THR A 1 595 ? 16.209 -6.262 -7.751 1.00 91.00 595 THR A C 1
ATOM 4451 O O . THR A 1 595 ? 15.427 -6.748 -6.932 1.00 91.00 595 THR A O 1
ATOM 4454 N N . GLY A 1 596 ? 17.360 -6.865 -8.050 1.00 85.38 596 GLY A N 1
ATOM 4455 C CA . GLY A 1 596 ? 17.832 -8.111 -7.437 1.00 85.38 596 GLY A CA 1
ATOM 4456 C C . GLY A 1 596 ? 17.421 -9.377 -8.189 1.00 85.38 596 GLY A C 1
ATOM 4457 O O . GLY A 1 596 ? 17.207 -9.337 -9.400 1.00 85.38 596 GLY A O 1
ATOM 4458 N N . LYS A 1 597 ? 17.340 -10.515 -7.487 1.00 81.12 597 LYS A N 1
ATOM 4459 C CA . LYS A 1 597 ? 17.039 -11.819 -8.108 1.00 81.12 597 LYS A CA 1
ATOM 4460 C C . LYS A 1 597 ? 15.539 -11.955 -8.367 1.00 81.12 597 LYS A C 1
ATOM 4462 O O . LYS A 1 597 ? 14.805 -12.443 -7.510 1.00 81.12 597 LYS A O 1
ATOM 4467 N N . ASN A 1 598 ? 15.079 -11.467 -9.515 1.00 81.50 598 ASN A N 1
ATOM 4468 C CA . ASN A 1 598 ? 13.659 -11.435 -9.860 1.00 81.50 598 ASN A CA 1
ATOM 4469 C C . ASN A 1 598 ? 13.313 -12.449 -10.951 1.00 81.50 598 ASN A C 1
ATOM 4471 O O . ASN A 1 598 ? 14.118 -12.726 -11.834 1.00 81.50 598 ASN A O 1
ATOM 4475 N N . ASN A 1 599 ? 12.083 -12.955 -10.922 1.00 89.25 599 ASN A N 1
ATOM 4476 C CA . ASN A 1 599 ? 11.486 -13.663 -12.053 1.00 89.25 599 ASN A CA 1
ATOM 4477 C C . ASN A 1 599 ? 10.096 -13.070 -12.282 1.00 89.25 599 ASN A C 1
ATOM 4479 O O . ASN A 1 599 ? 9.150 -13.400 -11.562 1.00 89.25 599 ASN A O 1
ATOM 4483 N N . ILE A 1 600 ? 10.019 -12.123 -13.215 1.00 92.75 600 ILE A N 1
ATOM 4484 C CA . ILE A 1 600 ? 8.820 -11.337 -13.494 1.00 92.75 600 ILE A CA 1
ATOM 4485 C C . ILE A 1 600 ? 8.213 -11.808 -14.810 1.00 92.75 600 ILE A C 1
ATOM 4487 O O . ILE A 1 600 ? 8.873 -11.823 -15.848 1.00 92.75 600 ILE A O 1
ATOM 4491 N N . LYS A 1 601 ? 6.929 -12.143 -14.779 1.00 95.00 601 LYS A N 1
ATOM 4492 C CA . LYS A 1 601 ? 6.138 -12.525 -15.942 1.00 95.00 601 LYS A CA 1
ATOM 4493 C C . LYS A 1 601 ? 4.944 -11.583 -16.049 1.00 95.00 601 LYS A C 1
ATOM 4495 O O . LYS A 1 601 ? 4.169 -11.468 -15.108 1.00 95.00 601 LYS A O 1
ATOM 4500 N N . ILE A 1 602 ? 4.810 -10.904 -17.182 1.00 96.00 602 ILE A N 1
ATOM 4501 C CA . ILE A 1 602 ? 3.716 -9.978 -17.495 1.00 96.00 602 ILE A CA 1
ATOM 4502 C C . ILE A 1 602 ? 3.026 -10.495 -18.753 1.00 96.00 602 ILE A C 1
ATOM 4504 O O . ILE A 1 602 ? 3.673 -10.651 -19.788 1.00 96.00 602 ILE A O 1
ATOM 4508 N N . VAL A 1 603 ? 1.727 -10.784 -18.670 1.00 96.44 603 VAL A N 1
ATOM 4509 C CA . VAL A 1 603 ? 0.954 -11.400 -19.761 1.00 96.44 603 VAL A CA 1
ATOM 4510 C C . VAL A 1 603 ? -0.322 -10.612 -20.046 1.00 96.44 603 VAL A C 1
ATOM 4512 O O . VAL A 1 603 ? -0.974 -10.137 -19.114 1.00 96.44 603 VAL A O 1
ATOM 4515 N N . ASN A 1 604 ? -0.712 -10.502 -21.321 1.00 96.00 604 ASN A N 1
ATOM 4516 C CA . ASN A 1 604 ? -1.997 -9.930 -21.757 1.00 96.00 604 ASN A CA 1
ATOM 4517 C C . ASN A 1 604 ? -2.307 -8.546 -21.151 1.00 96.00 604 ASN A C 1
ATOM 4519 O O . ASN A 1 604 ? -3.456 -8.245 -20.831 1.00 96.00 604 ASN A O 1
ATOM 4523 N N . SER A 1 605 ? -1.283 -7.728 -20.900 1.00 97.25 605 SER A N 1
ATOM 4524 C CA . SER A 1 605 ? -1.431 -6.486 -20.138 1.00 97.25 605 SER A CA 1
ATOM 4525 C C . SER A 1 605 ? -1.301 -5.261 -21.041 1.00 97.25 605 SER A C 1
ATOM 4527 O O . SER A 1 605 ? -0.457 -5.233 -21.933 1.00 97.25 605 SER A O 1
ATOM 4529 N N . ASN A 1 606 ? -2.130 -4.242 -20.823 1.00 97.44 606 ASN A N 1
ATOM 4530 C CA . ASN A 1 606 ? -2.224 -3.065 -21.684 1.00 97.44 606 ASN A CA 1
ATOM 4531 C C . ASN A 1 606 ? -2.040 -1.766 -20.891 1.00 97.44 606 ASN A C 1
ATOM 4533 O O . ASN A 1 606 ? -2.666 -1.585 -19.847 1.00 97.44 606 ASN A O 1
ATOM 4537 N N . VAL A 1 607 ? -1.243 -0.843 -21.427 1.00 97.81 607 VAL A N 1
ATOM 4538 C CA . VAL A 1 607 ? -1.062 0.515 -20.900 1.00 97.81 607 VAL A CA 1
ATOM 4539 C C . VAL A 1 607 ? -1.437 1.520 -21.988 1.00 97.81 607 VAL A C 1
ATOM 4541 O O . VAL A 1 607 ? -0.768 1.614 -23.016 1.00 97.81 607 VAL A O 1
ATOM 4544 N N . ALA A 1 608 ? -2.521 2.265 -21.782 1.00 97.06 608 ALA A N 1
ATOM 4545 C CA . ALA A 1 608 ? -3.109 3.136 -22.797 1.00 97.06 608 ALA A CA 1
ATOM 4546 C C . ALA A 1 608 ? -3.286 4.582 -22.315 1.00 97.06 608 ALA A C 1
ATOM 4548 O O . ALA A 1 608 ? -3.567 4.828 -21.142 1.00 97.06 608 ALA A O 1
ATOM 4549 N N . ASN A 1 609 ? -3.191 5.551 -23.230 1.00 97.00 609 ASN A N 1
ATOM 4550 C CA . ASN A 1 609 ? -3.548 6.959 -22.992 1.00 97.00 609 ASN A CA 1
ATOM 4551 C C . ASN A 1 609 ? -2.895 7.578 -21.730 1.00 97.00 609 ASN A C 1
ATOM 4553 O O . ASN A 1 609 ? -3.500 8.429 -21.082 1.00 97.00 609 ASN A O 1
ATOM 4557 N N . SER A 1 610 ? -1.714 7.100 -21.323 1.00 97.62 610 SER A N 1
ATOM 4558 C CA . SER A 1 610 ? -1.105 7.413 -20.022 1.00 97.62 610 SER A CA 1
ATOM 4559 C C . SER A 1 610 ? 0.152 8.272 -20.170 1.00 97.62 610 SER A C 1
ATOM 4561 O O . SER A 1 610 ? 0.833 8.242 -21.195 1.00 97.62 610 SER A O 1
ATOM 4563 N N . ILE A 1 611 ? 0.477 9.037 -19.130 1.00 98.00 611 ILE A N 1
ATOM 4564 C CA . ILE A 1 611 ? 1.710 9.822 -19.019 1.00 98.00 611 ILE A CA 1
ATOM 4565 C C . ILE A 1 611 ? 2.616 9.119 -18.011 1.00 98.00 611 ILE A C 1
ATOM 4567 O O . ILE A 1 611 ? 2.216 8.891 -16.872 1.00 98.00 611 ILE A O 1
ATOM 4571 N N . ILE A 1 612 ? 3.833 8.777 -18.426 1.00 98.12 612 ILE A N 1
ATOM 4572 C CA . ILE A 1 612 ? 4.842 8.094 -17.615 1.00 98.12 612 ILE A CA 1
ATOM 4573 C C . ILE A 1 612 ? 6.096 8.970 -17.641 1.00 98.12 612 ILE A C 1
ATOM 4575 O O . ILE A 1 612 ? 6.718 9.141 -18.689 1.00 98.12 612 ILE A O 1
ATOM 4579 N N . TYR A 1 613 ? 6.435 9.573 -16.502 1.00 97.50 613 TYR A N 1
ATOM 4580 C CA . TYR A 1 613 ? 7.409 10.661 -16.414 1.00 97.50 613 TYR A CA 1
ATOM 4581 C C . TYR A 1 613 ? 8.437 10.433 -15.299 1.00 97.50 613 TYR A C 1
ATOM 4583 O O . TYR A 1 613 ? 8.108 10.511 -14.117 1.00 97.50 613 TYR A O 1
ATOM 4591 N N . ALA A 1 614 ? 9.700 10.222 -15.664 1.00 97.06 614 ALA A N 1
ATOM 4592 C CA . ALA A 1 614 ? 10.813 10.139 -14.725 1.00 97.06 614 ALA A CA 1
ATOM 4593 C C . ALA A 1 614 ? 11.692 11.396 -14.795 1.00 97.06 614 ALA A C 1
ATOM 4595 O O . ALA A 1 614 ? 12.121 11.802 -15.870 1.00 97.06 614 ALA A O 1
ATOM 4596 N N . ASN A 1 615 ? 12.010 11.993 -13.646 1.00 95.75 615 ASN A N 1
ATOM 4597 C CA . ASN A 1 615 ? 12.927 13.134 -13.544 1.00 95.75 615 ASN A CA 1
ATOM 4598 C C . ASN A 1 615 ? 14.004 12.908 -12.474 1.00 95.75 615 ASN A C 1
ATOM 4600 O O . ASN A 1 615 ? 13.656 12.519 -11.358 1.00 95.75 615 ASN A O 1
ATOM 4604 N N . SER A 1 616 ? 15.280 13.169 -12.781 1.00 94.12 616 SER A N 1
ATOM 4605 C CA . SER A 1 616 ? 16.390 13.185 -11.814 1.00 94.12 616 SER A CA 1
ATOM 4606 C C . SER A 1 616 ? 17.253 14.446 -11.905 1.00 94.12 616 SER A C 1
ATOM 4608 O O . SER A 1 616 ? 17.955 14.697 -12.882 1.00 94.12 616 SER A O 1
ATOM 4610 N N . GLY A 1 617 ? 17.312 15.203 -10.812 1.00 88.44 617 GLY A N 1
ATOM 4611 C CA . GLY A 1 617 ? 18.144 16.391 -10.672 1.00 88.44 617 GLY A CA 1
ATOM 4612 C C . GLY A 1 617 ? 19.655 16.129 -10.607 1.00 88.44 617 GLY A C 1
ATOM 4613 O O . GLY A 1 617 ? 20.402 17.104 -10.471 1.00 88.44 617 GLY A O 1
ATOM 4614 N N . LYS A 1 618 ? 20.135 14.877 -10.717 1.00 85.75 618 LYS A N 1
ATOM 4615 C CA . LYS A 1 618 ? 21.569 14.557 -10.882 1.00 85.75 618 LYS A CA 1
ATOM 4616 C C . LYS A 1 618 ? 21.853 13.428 -11.877 1.00 85.75 618 LYS A C 1
ATOM 4618 O O . LYS A 1 618 ? 22.409 13.700 -12.935 1.00 85.75 618 LYS A O 1
ATOM 4623 N N . GLN A 1 619 ? 21.590 12.174 -11.514 1.00 85.56 619 GLN A N 1
ATOM 4624 C CA . GLN A 1 619 ? 22.181 11.023 -12.207 1.00 85.56 619 GLN A CA 1
ATOM 4625 C C . GLN A 1 619 ? 21.287 10.549 -13.358 1.00 85.56 619 GLN A C 1
ATOM 4627 O O . GLN A 1 619 ? 21.448 11.036 -14.477 1.00 85.56 619 GLN A O 1
ATOM 4632 N N . SER A 1 620 ? 20.339 9.649 -13.091 1.00 92.12 620 SER A N 1
ATOM 4633 C CA . SER A 1 620 ? 19.656 8.889 -14.142 1.00 92.12 620 SER A CA 1
ATOM 4634 C C . SER A 1 620 ? 18.139 9.044 -14.090 1.00 92.12 620 SER A C 1
ATOM 4636 O O . SER A 1 620 ? 17.554 9.080 -13.009 1.00 92.12 620 SER A O 1
ATOM 4638 N N . ALA A 1 621 ? 17.475 9.066 -15.241 1.00 94.94 621 ALA A N 1
ATOM 4639 C CA . ALA A 1 621 ? 16.021 8.952 -15.316 1.00 94.94 621 ALA A CA 1
ATOM 4640 C C . ALA A 1 621 ? 15.619 7.953 -16.399 1.00 94.94 621 ALA A C 1
ATOM 4642 O O . ALA A 1 621 ? 16.118 8.040 -17.519 1.00 94.94 621 ALA A O 1
ATOM 4643 N N . TYR A 1 622 ? 14.707 7.033 -16.082 1.00 95.38 622 TYR A N 1
ATOM 4644 C CA . TYR A 1 622 ? 14.208 6.060 -17.050 1.00 95.38 622 TYR A CA 1
ATOM 4645 C C . TYR A 1 622 ? 12.690 5.928 -16.994 1.00 95.38 622 TYR A C 1
ATOM 4647 O O . TYR A 1 622 ? 12.096 5.790 -15.922 1.00 95.38 622 TYR A O 1
ATOM 4655 N N . SER A 1 623 ? 12.072 5.962 -18.172 1.00 96.56 623 SER A N 1
ATOM 4656 C CA . SER A 1 623 ? 10.628 5.812 -18.356 1.00 96.56 623 SER A CA 1
ATOM 4657 C C . SER A 1 623 ? 10.339 4.654 -19.306 1.00 96.56 623 SER A C 1
ATOM 4659 O O . SER A 1 623 ? 10.957 4.556 -20.366 1.00 96.56 623 SER A O 1
ATOM 4661 N N . GLY A 1 624 ? 9.425 3.761 -18.930 1.00 96.06 624 GLY A N 1
ATOM 4662 C CA . GLY A 1 624 ? 9.063 2.612 -19.757 1.00 96.06 624 GLY A CA 1
ATOM 4663 C C . GLY A 1 624 ? 7.566 2.361 -19.787 1.00 96.06 624 GLY A C 1
ATOM 4664 O O . GLY A 1 624 ? 6.912 2.410 -18.751 1.00 96.06 624 GLY A O 1
ATOM 4665 N N . GLY A 1 625 ? 6.999 2.063 -20.954 1.00 95.44 625 GLY A N 1
ATOM 4666 C CA . GLY A 1 625 ? 5.551 1.868 -21.063 1.00 95.44 625 GLY A CA 1
ATOM 4667 C C . GLY A 1 625 ? 4.998 0.740 -20.178 1.00 95.44 625 GLY A C 1
ATOM 4668 O O . GLY A 1 625 ? 3.890 0.866 -19.677 1.00 95.44 625 GLY A O 1
ATOM 4669 N N . ILE A 1 626 ? 5.787 -0.304 -19.898 1.00 96.94 626 ILE A N 1
ATOM 4670 C CA . ILE A 1 626 ? 5.470 -1.390 -18.954 1.00 96.94 626 ILE A CA 1
ATOM 4671 C C . ILE A 1 626 ? 6.365 -1.327 -17.704 1.00 96.94 626 ILE A C 1
ATOM 4673 O O . ILE A 1 626 ? 5.846 -1.367 -16.590 1.00 96.94 626 ILE A O 1
ATOM 4677 N N . ILE A 1 627 ? 7.691 -1.224 -17.855 1.00 97.12 627 ILE A N 1
ATOM 4678 C CA . ILE A 1 627 ? 8.656 -1.234 -16.737 1.00 97.12 627 ILE A CA 1
ATOM 4679 C C . ILE A 1 627 ? 9.619 -0.047 -16.843 1.00 97.12 627 ILE A C 1
ATOM 4681 O O . ILE A 1 627 ? 10.298 0.092 -17.854 1.00 97.12 627 ILE A O 1
ATOM 4685 N N . GLY A 1 628 ? 9.749 0.771 -15.795 1.00 96.94 628 GLY A N 1
ATOM 4686 C CA . GLY A 1 628 ? 10.730 1.864 -15.762 1.00 96.94 628 GLY A CA 1
ATOM 4687 C C . GLY A 1 628 ? 12.177 1.362 -15.770 1.00 96.94 628 GLY A C 1
ATOM 4688 O O . GLY A 1 628 ? 12.970 1.761 -16.621 1.00 96.94 628 GLY A O 1
ATOM 4689 N N . THR A 1 629 ? 12.507 0.437 -14.868 1.00 95.50 629 THR A N 1
ATOM 4690 C CA . THR A 1 629 ? 13.798 -0.273 -14.840 1.00 95.50 629 THR A CA 1
ATOM 4691 C C . THR A 1 629 ? 13.658 -1.712 -14.329 1.00 95.50 629 THR A C 1
ATOM 4693 O O . THR A 1 629 ? 12.845 -1.989 -13.439 1.00 95.50 629 THR A O 1
ATOM 4696 N N . ILE A 1 630 ? 14.493 -2.614 -14.848 1.00 93.50 630 ILE A N 1
ATOM 4697 C CA . ILE A 1 630 ? 14.797 -3.910 -14.233 1.00 93.50 630 ILE A CA 1
ATOM 4698 C C . ILE A 1 630 ? 16.313 -4.093 -14.102 1.00 93.50 630 ILE A C 1
ATOM 4700 O O . ILE A 1 630 ? 17.042 -3.901 -15.076 1.00 93.50 630 ILE A O 1
ATOM 4704 N N . GLN A 1 631 ? 16.789 -4.492 -12.915 1.00 91.25 631 GLN A N 1
ATOM 4705 C CA . GLN A 1 631 ? 18.214 -4.746 -12.679 1.00 91.25 631 GLN A CA 1
ATOM 4706 C C . GLN A 1 631 ? 18.532 -5.959 -11.783 1.00 91.25 631 GLN A C 1
ATOM 4708 O O . GLN A 1 631 ? 17.810 -6.242 -10.825 1.00 91.25 631 GLN A O 1
ATOM 4713 N N . SER A 1 632 ? 19.669 -6.621 -12.025 1.00 85.38 632 SER A N 1
ATOM 4714 C CA . SER A 1 632 ? 20.285 -7.602 -11.105 1.00 85.38 632 SER A CA 1
ATOM 4715 C C . SER A 1 632 ? 21.446 -6.979 -10.315 1.00 85.38 632 SER A C 1
ATOM 4717 O O . SER A 1 632 ? 22.226 -6.192 -10.850 1.00 85.38 632 SER A O 1
ATOM 4719 N N . TYR A 1 633 ? 21.613 -7.368 -9.044 1.00 74.62 633 TYR A N 1
ATOM 4720 C CA . TYR A 1 633 ? 22.715 -6.887 -8.193 1.00 74.62 633 TYR A CA 1
ATOM 4721 C C . TYR A 1 633 ? 24.098 -7.432 -8.590 1.00 74.62 633 TYR A C 1
ATOM 4723 O O . TYR A 1 633 ? 25.110 -6.789 -8.316 1.00 74.62 633 TYR A O 1
ATOM 4731 N N . TYR A 1 634 ? 24.172 -8.625 -9.189 1.00 61.91 634 TYR A N 1
ATOM 4732 C CA . TYR A 1 634 ? 25.407 -9.426 -9.177 1.00 61.91 634 TYR A CA 1
ATOM 4733 C C . TYR A 1 634 ? 26.292 -9.315 -10.423 1.00 61.91 634 TYR A C 1
ATOM 4735 O O . TYR A 1 634 ? 27.298 -10.013 -10.512 1.00 61.91 634 TYR A O 1
ATOM 4743 N N . LYS A 1 635 ? 25.944 -8.458 -11.393 1.00 63.00 635 LYS A N 1
ATOM 4744 C CA . LYS A 1 635 ? 26.546 -8.443 -12.747 1.00 63.00 635 LYS A CA 1
ATOM 4745 C C . LYS A 1 635 ? 26.446 -9.782 -13.504 1.00 63.00 635 LYS A C 1
ATOM 4747 O O . LYS A 1 635 ? 27.117 -9.982 -14.512 1.00 63.00 635 LYS A O 1
ATOM 4752 N N . VAL A 1 636 ? 25.595 -10.675 -13.008 1.00 60.00 636 VAL A N 1
ATOM 4753 C CA . VAL A 1 636 ? 25.216 -11.971 -13.573 1.00 60.00 636 VAL A CA 1
ATOM 4754 C C . VAL A 1 636 ? 23.703 -11.937 -13.766 1.00 60.00 636 VAL A C 1
ATOM 4756 O O . VAL A 1 636 ? 22.994 -11.284 -12.983 1.00 60.00 636 VAL A O 1
ATOM 4759 N N . SER A 1 637 ? 23.228 -12.600 -14.820 1.00 61.50 637 SER A N 1
ATOM 4760 C CA . SER A 1 637 ? 21.813 -12.630 -15.181 1.00 61.50 637 SER A CA 1
ATOM 4761 C C . SER A 1 637 ? 20.998 -13.521 -14.239 1.00 61.50 637 SER A C 1
ATOM 4763 O O . SER A 1 637 ? 20.679 -14.672 -14.522 1.00 61.50 637 SER A O 1
ATOM 4765 N N . ASP A 1 638 ? 20.685 -12.949 -13.080 1.00 76.88 638 ASP A N 1
ATOM 4766 C CA . ASP A 1 638 ? 19.824 -13.531 -12.048 1.00 76.88 638 ASP A CA 1
ATOM 4767 C C . ASP A 1 638 ? 18.425 -12.876 -12.039 1.00 76.88 638 ASP A C 1
ATOM 4769 O O . ASP A 1 638 ? 17.575 -13.228 -11.218 1.00 76.88 638 ASP A O 1
ATOM 4773 N N . ALA A 1 639 ? 18.195 -11.894 -12.917 1.00 80.69 639 ALA A N 1
ATOM 4774 C CA . ALA A 1 639 ? 16.911 -11.241 -13.130 1.00 80.69 639 ALA A CA 1
ATOM 4775 C C . ALA A 1 639 ? 16.337 -11.692 -14.478 1.00 80.69 639 ALA A C 1
ATOM 4777 O O . ALA A 1 639 ? 16.926 -11.422 -15.519 1.00 80.69 639 ALA A O 1
ATOM 4778 N N . ILE A 1 640 ? 15.188 -12.364 -14.456 1.00 86.75 640 ILE A N 1
ATOM 4779 C CA . ILE A 1 640 ? 14.490 -12.854 -15.648 1.00 86.75 640 ILE A CA 1
ATOM 4780 C C . ILE A 1 640 ? 13.185 -12.073 -15.805 1.00 86.75 640 ILE A C 1
ATOM 4782 O O . ILE A 1 640 ? 12.422 -11.920 -14.846 1.00 86.75 640 ILE A O 1
ATOM 4786 N N . LEU A 1 641 ? 12.920 -11.600 -17.020 1.00 90.69 641 LEU A N 1
ATOM 4787 C CA . LEU A 1 641 ? 11.699 -10.897 -17.394 1.00 90.69 641 LEU A CA 1
ATOM 4788 C C . LEU A 1 641 ? 11.082 -11.518 -18.646 1.00 90.69 641 LEU A C 1
ATOM 4790 O O . LEU A 1 641 ? 11.707 -11.549 -19.701 1.00 90.69 641 LEU A O 1
ATOM 4794 N N . LEU A 1 642 ? 9.821 -11.930 -18.548 1.00 94.50 642 LEU A N 1
ATOM 4795 C CA . LEU A 1 642 ? 8.984 -12.295 -19.685 1.00 94.50 642 LEU A CA 1
ATOM 4796 C C . LEU A 1 642 ? 7.841 -11.285 -19.822 1.00 94.50 642 LEU A C 1
ATOM 4798 O O . LEU A 1 642 ? 6.969 -11.221 -18.959 1.00 94.50 642 LEU A O 1
ATOM 4802 N N . ILE A 1 643 ? 7.810 -10.540 -20.925 1.00 92.94 643 ILE A N 1
ATOM 4803 C CA . ILE A 1 643 ? 6.646 -9.751 -21.347 1.00 92.94 643 ILE A CA 1
ATOM 4804 C C . ILE A 1 643 ? 5.998 -10.491 -22.517 1.00 92.94 643 ILE A C 1
ATOM 4806 O O . ILE A 1 643 ? 6.640 -10.702 -23.543 1.00 92.94 643 ILE A O 1
ATOM 4810 N N . SER A 1 644 ? 4.741 -10.908 -22.373 1.00 94.44 644 SER A N 1
ATOM 4811 C CA . SER A 1 644 ? 4.009 -11.662 -23.392 1.00 94.44 644 SER A CA 1
ATOM 4812 C C . SER A 1 644 ? 2.662 -11.021 -23.712 1.00 94.44 644 SER A C 1
ATOM 4814 O O . SER A 1 644 ? 1.932 -10.613 -22.808 1.00 94.44 644 SER A O 1
ATOM 4816 N N . SER A 1 645 ? 2.313 -10.948 -24.998 1.00 93.38 645 SER A N 1
ATOM 4817 C CA . SER A 1 645 ? 1.007 -10.480 -25.495 1.00 93.38 645 SER A CA 1
ATOM 4818 C C . SER A 1 645 ? 0.548 -9.142 -24.890 1.00 93.38 645 SER A C 1
ATOM 4820 O O . SER A 1 645 ? -0.636 -8.940 -24.636 1.00 93.38 645 SER A O 1
ATOM 4822 N N . SER A 1 646 ? 1.495 -8.249 -24.590 1.00 94.31 646 SER A N 1
ATOM 4823 C CA . SER A 1 646 ? 1.256 -7.008 -23.845 1.00 94.31 646 SER A CA 1
ATOM 4824 C C . SER A 1 646 ? 1.492 -5.778 -24.722 1.00 94.31 646 SER A C 1
ATOM 4826 O O . SER A 1 646 ? 2.294 -5.814 -25.658 1.00 94.31 646 SER A O 1
ATOM 4828 N N . SER A 1 647 ? 0.788 -4.684 -24.441 1.00 93.94 647 SER A N 1
ATOM 4829 C CA . SER A 1 647 ? 0.736 -3.524 -25.332 1.00 93.94 647 SER A CA 1
ATOM 4830 C C . SER A 1 647 ? 0.864 -2.182 -24.629 1.00 93.94 647 SER A C 1
ATOM 4832 O O . SER A 1 647 ? 0.390 -1.997 -23.510 1.00 93.94 647 SER A O 1
ATOM 4834 N N . VAL A 1 648 ? 1.466 -1.221 -25.330 1.00 94.44 648 VAL A N 1
ATOM 4835 C CA . VAL A 1 648 ? 1.514 0.188 -24.922 1.00 94.44 648 VAL A CA 1
ATOM 4836 C C . VAL A 1 648 ? 0.998 1.052 -26.068 1.00 94.44 648 VAL A C 1
ATOM 4838 O O . VAL A 1 648 ? 1.462 0.931 -27.203 1.00 94.44 648 VAL A O 1
ATOM 4841 N N . GLN A 1 649 ? 0.005 1.895 -25.790 1.00 94.44 649 GLN A N 1
ATOM 4842 C CA . GLN A 1 649 ? -0.747 2.630 -26.811 1.00 94.44 649 GLN A CA 1
ATOM 4843 C C . GLN A 1 649 ? -0.957 4.096 -26.415 1.00 94.44 649 GLN A C 1
ATOM 4845 O O . GLN A 1 649 ? -1.262 4.384 -25.255 1.00 94.44 649 GLN A O 1
ATOM 4850 N N . ASN A 1 650 ? -0.841 5.027 -27.369 1.00 92.19 650 ASN A N 1
ATOM 4851 C CA . ASN A 1 650 ? -1.231 6.442 -27.213 1.00 92.19 650 ASN A CA 1
ATOM 4852 C C . ASN A 1 650 ? -0.664 7.127 -25.947 1.00 92.19 650 ASN A C 1
ATOM 4854 O O . ASN A 1 650 ? -1.338 7.943 -25.319 1.00 92.19 650 ASN A O 1
ATOM 4858 N N . SER A 1 651 ? 0.534 6.734 -25.513 1.00 93.69 651 SER A N 1
ATOM 4859 C CA . SER A 1 651 ? 1.090 7.103 -24.204 1.00 93.69 651 SER A CA 1
ATOM 4860 C C . SER A 1 651 ? 2.357 7.943 -24.344 1.00 93.69 651 SER A C 1
ATOM 4862 O O . SER A 1 651 ? 3.145 7.757 -25.273 1.00 93.69 651 SER A O 1
ATOM 4864 N N . THR A 1 652 ? 2.562 8.861 -23.403 1.00 94.38 652 THR A N 1
ATOM 4865 C CA . THR A 1 652 ? 3.715 9.768 -23.368 1.00 94.38 652 THR A CA 1
ATOM 4866 C C . THR A 1 652 ? 4.734 9.257 -22.357 1.00 94.38 652 THR A C 1
ATOM 4868 O O . THR A 1 652 ? 4.424 9.157 -21.171 1.00 94.38 652 THR A O 1
ATOM 4871 N N . LEU A 1 653 ? 5.941 8.937 -22.822 1.00 94.12 653 LEU A N 1
ATOM 4872 C CA . LEU A 1 653 ? 7.019 8.307 -22.060 1.00 94.12 653 LEU A CA 1
ATOM 4873 C C . LEU A 1 653 ? 8.225 9.254 -22.006 1.00 94.12 653 LEU A C 1
ATOM 4875 O O . LEU A 1 653 ? 8.965 9.402 -22.983 1.00 94.12 653 LEU A O 1
ATOM 4879 N N . CYS A 1 654 ? 8.418 9.920 -20.874 1.00 93.69 654 CYS A N 1
ATOM 4880 C CA . CYS A 1 654 ? 9.383 11.005 -20.736 1.00 93.69 654 CYS A CA 1
ATOM 4881 C C . CYS A 1 654 ? 10.396 10.737 -19.618 1.00 93.69 654 CYS A C 1
ATOM 4883 O O . CYS A 1 654 ? 10.020 10.447 -18.483 1.00 93.69 654 CYS A O 1
ATOM 4885 N N . ALA A 1 655 ? 11.679 10.920 -19.923 1.00 92.94 655 ALA A N 1
ATOM 4886 C CA . ALA A 1 655 ? 12.778 10.839 -18.973 1.00 92.94 655 ALA A CA 1
ATOM 4887 C C . ALA A 1 655 ? 13.663 12.094 -19.054 1.00 92.94 655 ALA A C 1
ATOM 4889 O O . ALA A 1 655 ? 14.293 12.349 -20.079 1.00 92.94 655 ALA A O 1
ATOM 4890 N N . GLU A 1 656 ? 13.747 12.861 -17.966 1.00 93.19 656 GLU A N 1
ATOM 4891 C CA . GLU A 1 656 ? 14.637 14.023 -17.850 1.00 93.19 656 GLU A CA 1
ATOM 4892 C C . GLU A 1 656 ? 15.694 13.801 -16.759 1.00 93.19 656 GLU A C 1
ATOM 4894 O O . GLU A 1 656 ? 15.373 13.409 -15.639 1.00 93.19 656 GLU A O 1
ATOM 4899 N N . SER A 1 657 ? 16.967 14.075 -17.038 1.00 90.81 657 SER A N 1
ATOM 4900 C CA . SER A 1 657 ? 18.004 14.080 -16.003 1.00 90.81 657 SER A CA 1
ATOM 4901 C C . SER A 1 657 ? 19.122 15.081 -16.280 1.00 90.81 657 SER A C 1
ATOM 4903 O O . SER A 1 657 ? 19.127 15.763 -17.308 1.00 90.81 657 SER A O 1
ATOM 4905 N N . LYS A 1 658 ? 20.107 15.175 -15.374 1.00 86.00 658 LYS A N 1
ATOM 4906 C CA . LYS A 1 658 ? 21.359 15.871 -15.698 1.00 86.00 658 LYS A CA 1
ATOM 4907 C C . LYS A 1 658 ? 22.378 14.978 -16.409 1.00 86.00 658 LYS A C 1
ATOM 4909 O O . LYS A 1 658 ? 23.022 15.512 -17.300 1.00 86.00 658 LYS A O 1
ATOM 4914 N N . SER A 1 659 ? 22.514 13.681 -16.092 1.00 86.38 659 SER A N 1
ATOM 4915 C CA . SER A 1 659 ? 23.546 12.804 -16.687 1.00 86.38 659 SER A CA 1
ATOM 4916 C C . SER A 1 659 ? 23.008 11.794 -17.712 1.00 86.38 659 SER A C 1
ATOM 4918 O O . SER A 1 659 ? 23.311 11.937 -18.896 1.00 86.38 659 SER A O 1
ATOM 4920 N N . SER A 1 660 ? 22.200 10.802 -17.337 1.00 88.19 660 SER A N 1
ATOM 4921 C CA . SER A 1 660 ? 21.674 9.797 -18.282 1.00 88.19 660 SER A CA 1
ATOM 4922 C C . SER A 1 660 ? 20.150 9.763 -18.304 1.00 88.19 660 SER A C 1
ATOM 4924 O O . SER A 1 660 ? 19.494 9.837 -17.264 1.00 88.19 660 SER A O 1
ATOM 4926 N N . SER A 1 661 ? 19.557 9.685 -19.491 1.00 90.19 661 SER A N 1
ATOM 4927 C CA . SER A 1 661 ? 18.100 9.609 -19.640 1.00 90.19 661 SER A CA 1
ATOM 4928 C C . SER A 1 661 ? 17.713 8.561 -20.675 1.00 90.19 661 SER A C 1
ATOM 4930 O O . SER A 1 661 ? 18.337 8.493 -21.738 1.00 90.19 661 SER A O 1
ATOM 4932 N N . GLY A 1 662 ? 16.694 7.753 -20.373 1.00 89.06 662 GLY A N 1
ATOM 4933 C CA . GLY A 1 662 ? 16.203 6.725 -21.286 1.00 89.06 662 GLY A CA 1
ATOM 4934 C C . GLY A 1 662 ? 14.681 6.597 -21.328 1.00 89.06 662 GLY A C 1
ATOM 4935 O O . GLY A 1 662 ? 14.014 6.600 -20.293 1.00 89.06 662 GLY A O 1
ATOM 4936 N N . SER A 1 663 ? 14.121 6.468 -22.529 1.00 90.25 663 SER A N 1
ATOM 4937 C CA . SER A 1 663 ? 12.690 6.221 -22.738 1.00 90.25 663 SER A CA 1
ATOM 4938 C C . SER A 1 663 ? 12.482 5.018 -23.653 1.00 90.25 663 SER A C 1
ATOM 4940 O O . SER A 1 663 ? 13.061 4.949 -24.738 1.00 90.25 663 SER A O 1
ATOM 4942 N N . GLY A 1 664 ? 11.679 4.054 -23.199 1.00 90.62 664 GLY A N 1
ATOM 4943 C CA . GLY A 1 664 ? 11.463 2.777 -23.876 1.00 90.62 664 GLY A CA 1
ATOM 4944 C C . GLY A 1 664 ? 9.992 2.410 -24.005 1.00 90.62 664 GLY A C 1
ATOM 4945 O O . GLY A 1 664 ? 9.242 2.529 -23.040 1.00 90.62 664 GLY A O 1
ATOM 4946 N N . GLY A 1 665 ? 9.549 1.951 -25.178 1.00 90.12 665 GLY A N 1
ATOM 4947 C CA . GLY A 1 665 ? 8.118 1.716 -25.413 1.00 90.12 665 GLY A CA 1
ATOM 4948 C C . GLY A 1 665 ? 7.506 0.669 -24.487 1.00 90.12 665 GLY A C 1
ATOM 4949 O O . GLY A 1 665 ? 6.359 0.817 -24.088 1.00 90.12 665 GLY A O 1
ATOM 4950 N N . LEU A 1 666 ? 8.290 -0.330 -24.075 1.00 93.56 666 LEU A N 1
ATOM 4951 C CA . LEU A 1 666 ? 7.946 -1.315 -23.050 1.00 93.56 666 LEU A CA 1
ATOM 4952 C C . LEU A 1 666 ? 8.842 -1.176 -21.806 1.00 93.56 666 LEU A C 1
ATOM 4954 O O . LEU A 1 666 ? 8.323 -1.174 -20.693 1.00 93.56 666 LEU A O 1
ATOM 4958 N N . ILE A 1 667 ? 10.165 -1.043 -21.959 1.00 95.38 667 ILE A N 1
ATOM 4959 C CA . ILE A 1 667 ? 11.125 -1.053 -20.837 1.00 95.38 667 ILE A CA 1
ATOM 4960 C C . ILE A 1 667 ? 12.046 0.169 -20.905 1.00 95.38 667 ILE A C 1
ATOM 4962 O O . ILE A 1 667 ? 12.728 0.347 -21.906 1.00 95.38 667 ILE A O 1
ATOM 4966 N N . GLY A 1 668 ? 12.127 0.988 -19.854 1.00 93.81 668 GLY A N 1
ATOM 4967 C CA . GLY A 1 668 ? 13.003 2.168 -19.830 1.00 93.81 668 GLY A CA 1
ATOM 4968 C C . GLY A 1 668 ? 14.492 1.808 -19.820 1.00 93.81 668 GLY A C 1
ATOM 4969 O O . GLY A 1 668 ? 15.249 2.299 -20.656 1.00 93.81 668 GLY A O 1
ATOM 4970 N N . ILE A 1 669 ? 14.902 0.905 -18.926 1.00 93.00 669 ILE A N 1
ATOM 4971 C CA . ILE A 1 669 ? 16.237 0.285 -18.923 1.00 93.00 669 ILE A CA 1
ATOM 4972 C C . ILE A 1 669 ? 16.190 -1.170 -18.429 1.00 93.00 669 ILE A C 1
ATOM 4974 O O . ILE A 1 669 ? 15.446 -1.501 -17.504 1.00 93.00 669 ILE A O 1
ATOM 4978 N N . ALA A 1 670 ? 17.006 -2.033 -19.036 1.00 91.38 670 ALA A N 1
ATOM 4979 C CA . ALA A 1 670 ? 17.291 -3.387 -18.563 1.00 91.38 670 ALA A CA 1
ATOM 4980 C C . ALA A 1 670 ? 18.797 -3.547 -18.287 1.00 91.38 670 ALA A C 1
ATOM 4982 O O . ALA A 1 670 ? 19.624 -3.366 -19.186 1.00 91.38 670 ALA A O 1
ATOM 4983 N N . TRP A 1 671 ? 19.148 -3.869 -17.037 1.00 89.12 671 TRP A N 1
ATOM 4984 C CA . TRP A 1 671 ? 20.528 -3.900 -16.547 1.00 89.12 671 TRP A CA 1
ATOM 4985 C C . TRP A 1 671 ? 20.876 -5.255 -15.906 1.00 89.12 671 TRP A C 1
ATOM 4987 O O . TRP A 1 671 ? 20.427 -5.563 -14.805 1.00 89.12 671 TRP A O 1
ATOM 4997 N N . TYR A 1 672 ? 21.712 -6.068 -16.558 1.00 87.44 672 TYR A N 1
ATOM 4998 C CA . TYR A 1 672 ? 22.016 -7.440 -16.110 1.00 87.44 672 TYR A CA 1
ATOM 4999 C C . TYR A 1 672 ? 20.766 -8.332 -15.957 1.00 87.44 672 TYR A C 1
ATOM 5001 O O . TYR A 1 672 ? 20.637 -9.059 -14.969 1.00 87.44 672 TYR A O 1
ATOM 5009 N N . ALA A 1 673 ? 19.829 -8.249 -16.904 1.00 87.69 673 ALA A N 1
ATOM 5010 C CA . ALA A 1 673 ? 18.579 -9.004 -16.872 1.00 87.69 673 ALA A CA 1
ATOM 5011 C C . ALA A 1 673 ? 18.327 -9.731 -18.199 1.00 87.69 673 ALA A C 1
ATOM 5013 O O . ALA A 1 673 ? 18.448 -9.132 -19.265 1.00 87.69 673 ALA A O 1
ATOM 5014 N N . ASP A 1 674 ? 17.923 -10.998 -18.147 1.00 90.00 674 ASP A N 1
ATOM 5015 C CA . ASP A 1 674 ? 17.472 -11.734 -19.326 1.00 90.00 674 ASP A CA 1
ATOM 5016 C C . ASP A 1 674 ? 16.022 -11.355 -19.623 1.00 90.00 674 ASP A C 1
ATOM 5018 O O . ASP A 1 674 ? 15.100 -11.664 -18.865 1.00 90.00 674 ASP A O 1
ATOM 5022 N N . VAL A 1 675 ? 15.822 -10.666 -20.742 1.00 90.44 675 VAL A N 1
ATOM 5023 C CA . VAL A 1 675 ? 14.530 -10.137 -21.171 1.00 90.44 675 VAL A CA 1
ATOM 5024 C C . VAL A 1 675 ? 14.030 -10.930 -22.373 1.00 90.44 675 VAL A C 1
ATOM 5026 O O . VAL A 1 675 ? 14.661 -10.964 -23.426 1.00 90.44 675 VAL A O 1
ATOM 5029 N N . THR A 1 676 ? 12.850 -11.525 -22.245 1.00 91.38 676 THR A N 1
ATOM 5030 C CA . THR A 1 676 ? 12.084 -12.093 -23.357 1.00 91.38 676 THR A CA 1
ATOM 5031 C C . THR A 1 676 ? 10.839 -11.248 -23.591 1.00 91.38 676 THR A C 1
ATOM 5033 O O . THR A 1 676 ? 10.034 -11.053 -22.681 1.00 91.38 676 THR A O 1
ATOM 5036 N N . ILE A 1 677 ? 10.661 -10.762 -24.817 1.00 89.62 677 ILE A N 1
ATOM 5037 C CA . ILE A 1 677 ? 9.471 -10.025 -25.249 1.00 89.62 677 ILE A CA 1
ATOM 5038 C C . ILE A 1 677 ? 8.803 -10.830 -26.362 1.00 89.62 677 ILE A C 1
ATOM 5040 O O . ILE A 1 677 ? 9.385 -11.021 -27.429 1.00 89.62 677 ILE A O 1
ATOM 5044 N N . GLN A 1 678 ? 7.592 -11.322 -26.107 1.00 91.38 678 GLN A N 1
ATOM 5045 C CA . GLN A 1 678 ? 6.828 -12.173 -27.013 1.00 91.38 678 GLN A CA 1
ATOM 5046 C C . GLN A 1 678 ? 5.493 -11.524 -27.392 1.00 91.38 678 GLN A C 1
ATOM 5048 O O . GLN A 1 678 ? 4.749 -11.086 -26.517 1.00 91.38 678 GLN A O 1
ATOM 5053 N N . SER A 1 679 ? 5.155 -11.494 -28.682 1.00 89.50 679 SER A N 1
ATOM 5054 C CA . SER A 1 679 ? 3.860 -11.024 -29.206 1.00 89.50 679 SER A CA 1
ATOM 5055 C C . SER A 1 679 ? 3.408 -9.658 -28.657 1.00 89.50 679 SER A C 1
ATOM 5057 O O . SER A 1 679 ? 2.213 -9.410 -28.513 1.00 89.50 679 SER A O 1
ATOM 5059 N N . SER A 1 680 ? 4.355 -8.792 -28.285 1.00 91.31 680 SER A N 1
ATOM 5060 C CA . SER A 1 680 ? 4.097 -7.546 -27.554 1.00 91.31 680 SER A CA 1
ATOM 5061 C C . SER A 1 680 ? 4.475 -6.334 -28.400 1.00 91.31 680 SER A C 1
ATOM 5063 O O . SER A 1 680 ? 5.358 -6.417 -29.257 1.00 91.31 680 SER A O 1
ATOM 5065 N N . TYR A 1 681 ? 3.795 -5.208 -28.195 1.00 88.06 681 TYR A N 1
ATOM 5066 C CA . TYR A 1 681 ? 3.899 -4.079 -29.118 1.00 88.06 681 TYR A CA 1
ATOM 5067 C C . TYR A 1 681 ? 3.749 -2.709 -28.458 1.00 88.06 681 TYR A C 1
ATOM 5069 O O . TYR A 1 681 ? 3.030 -2.539 -27.475 1.00 88.06 681 TYR A O 1
ATOM 5077 N N . ALA A 1 682 ? 4.414 -1.710 -29.036 1.00 86.31 682 ALA A N 1
ATOM 5078 C CA . ALA A 1 682 ? 4.294 -0.312 -28.634 1.00 86.31 682 ALA A CA 1
ATOM 5079 C C . ALA A 1 682 ? 3.872 0.540 -29.840 1.00 86.31 682 ALA A C 1
ATOM 5081 O O . ALA A 1 682 ? 4.486 0.473 -30.906 1.00 86.31 682 ALA A O 1
ATOM 5082 N N . THR A 1 683 ? 2.789 1.306 -29.703 1.00 84.75 683 THR A N 1
ATOM 5083 C CA . THR A 1 683 ? 2.150 1.995 -30.837 1.00 84.75 683 THR A CA 1
ATOM 5084 C C . THR A 1 683 ? 1.688 3.398 -30.476 1.00 84.75 683 THR A C 1
ATOM 5086 O O . THR A 1 683 ? 1.117 3.616 -29.408 1.00 84.75 683 THR A O 1
ATOM 5089 N N . SER A 1 684 ? 1.925 4.357 -31.375 1.00 80.19 684 SER A N 1
ATOM 5090 C CA . SER A 1 684 ? 1.527 5.764 -31.194 1.00 80.19 684 SER A CA 1
ATOM 5091 C C . SER A 1 684 ? 2.000 6.357 -29.859 1.00 80.19 684 SER A C 1
ATOM 5093 O O . SER A 1 684 ? 1.257 7.064 -29.181 1.00 80.19 684 SER A O 1
ATOM 5095 N N . ILE A 1 685 ? 3.229 6.029 -29.455 1.00 81.06 685 ILE A N 1
ATOM 5096 C CA . ILE A 1 685 ? 3.845 6.558 -28.237 1.00 81.06 685 ILE A CA 1
ATOM 5097 C C . ILE A 1 685 ? 4.662 7.819 -28.539 1.00 81.06 685 ILE A C 1
ATOM 5099 O O . ILE A 1 685 ? 5.353 7.906 -29.556 1.00 81.06 685 ILE A O 1
ATOM 5103 N N . THR A 1 686 ? 4.623 8.781 -27.624 1.00 80.44 686 THR A N 1
ATOM 5104 C CA . THR A 1 686 ? 5.483 9.970 -27.666 1.00 80.44 686 THR A CA 1
ATOM 5105 C C . THR A 1 686 ? 6.609 9.771 -26.666 1.00 80.44 686 THR A C 1
ATOM 5107 O O . THR A 1 686 ? 6.364 9.742 -25.464 1.00 80.44 686 THR A O 1
ATOM 5110 N N . GLN A 1 687 ? 7.839 9.619 -27.145 1.00 79.25 687 GLN A N 1
ATOM 5111 C CA . GLN A 1 687 ? 9.024 9.406 -26.321 1.00 79.25 687 GLN A CA 1
ATOM 5112 C C . GLN A 1 687 ? 9.882 10.668 -26.254 1.00 79.25 687 GLN A C 1
ATOM 5114 O O . GLN A 1 687 ? 10.179 11.287 -27.277 1.00 79.25 687 GLN A O 1
ATOM 5119 N N . SER A 1 688 ? 10.333 11.025 -25.054 1.00 82.81 688 SER A N 1
ATOM 5120 C CA . SER A 1 688 ? 11.322 12.083 -24.855 1.00 82.81 688 SER A CA 1
ATOM 5121 C C . SER A 1 688 ? 12.377 11.649 -23.844 1.00 82.81 688 SER A C 1
ATOM 5123 O O . SER A 1 688 ? 12.041 11.285 -22.718 1.00 82.81 688 SER A O 1
ATOM 5125 N N . ALA A 1 689 ? 13.649 11.721 -24.227 1.00 76.19 689 ALA A N 1
ATOM 5126 C CA . ALA A 1 689 ? 14.785 11.543 -23.329 1.00 76.19 689 ALA A CA 1
ATOM 5127 C C . ALA A 1 689 ? 15.662 12.794 -23.398 1.00 76.19 689 ALA A C 1
ATOM 5129 O O . ALA A 1 689 ? 16.070 13.224 -24.481 1.00 76.19 689 ALA A O 1
ATOM 5130 N N . LYS A 1 690 ? 15.931 13.401 -22.243 1.00 82.38 690 LYS A N 1
ATOM 5131 C CA . LYS A 1 690 ? 16.651 14.669 -22.135 1.00 82.38 690 LYS A CA 1
ATOM 5132 C C . LYS A 1 690 ? 17.656 14.621 -20.990 1.00 82.38 690 LYS A C 1
ATOM 5134 O O . LYS A 1 690 ? 17.287 14.566 -19.821 1.00 82.38 690 LYS A O 1
ATOM 5139 N N . SER A 1 691 ? 18.927 14.720 -21.352 1.00 74.50 691 SER A N 1
ATOM 5140 C CA . SER A 1 691 ? 20.068 14.896 -20.461 1.00 74.50 691 SER A CA 1
ATOM 5141 C C . SER A 1 691 ? 20.713 16.261 -20.707 1.00 74.50 691 SER A C 1
ATOM 5143 O O . SER A 1 691 ? 20.606 16.820 -21.801 1.00 74.50 691 SER A O 1
ATOM 5145 N N . ILE A 1 692 ? 21.381 16.803 -19.687 1.00 71.25 692 ILE A N 1
ATOM 5146 C CA . ILE A 1 692 ? 22.146 18.053 -19.785 1.00 71.25 692 ILE A CA 1
ATOM 5147 C C . ILE A 1 692 ? 23.635 17.783 -20.063 1.00 71.25 692 ILE A C 1
ATOM 5149 O O . ILE A 1 692 ? 24.273 18.594 -20.731 1.00 71.25 692 ILE A O 1
ATOM 5153 N N . SER A 1 693 ? 24.209 16.683 -19.558 1.00 67.06 693 SER A N 1
ATOM 5154 C CA . SER A 1 693 ? 25.668 16.495 -19.499 1.00 67.06 693 SER A CA 1
ATOM 5155 C C . SER A 1 693 ? 26.207 15.119 -19.901 1.00 67.06 693 SER A C 1
ATOM 5157 O O . SER A 1 693 ? 27.420 14.915 -19.811 1.00 67.06 693 SER A O 1
ATOM 5159 N N . SER A 1 694 ? 25.383 14.151 -20.318 1.00 72.75 694 SER A N 1
ATOM 5160 C CA . SER A 1 694 ? 25.918 12.889 -20.871 1.00 72.75 694 SER A CA 1
ATOM 5161 C C . SER A 1 694 ? 25.128 12.362 -22.070 1.00 72.75 694 SER A C 1
ATOM 5163 O O . SER A 1 694 ? 25.495 12.693 -23.193 1.00 72.75 694 SER A O 1
ATOM 5165 N N . TYR A 1 695 ? 24.088 11.540 -21.883 1.00 76.62 695 TYR A N 1
ATOM 5166 C CA . TYR A 1 695 ? 23.433 10.855 -23.008 1.00 76.62 695 TYR A CA 1
ATOM 5167 C C . TYR A 1 695 ? 21.913 10.686 -22.863 1.00 76.62 695 TYR A C 1
ATOM 5169 O O . TYR A 1 695 ? 21.366 10.558 -21.762 1.00 76.62 695 TYR A O 1
ATOM 5177 N N . CYS A 1 696 ? 21.252 10.661 -24.024 1.00 78.00 696 CYS A N 1
ATOM 5178 C CA . CYS A 1 696 ? 19.816 10.461 -24.206 1.00 78.00 696 CYS A CA 1
ATOM 5179 C C . CYS A 1 696 ? 19.589 9.216 -25.073 1.00 78.00 696 CYS A C 1
ATOM 5181 O O . CYS A 1 696 ? 20.119 9.137 -26.188 1.00 78.00 696 CYS A O 1
ATOM 5183 N N . ILE A 1 697 ? 18.805 8.259 -24.578 1.00 82.19 697 ILE A N 1
ATOM 5184 C CA . ILE A 1 697 ? 18.568 6.969 -25.236 1.00 82.19 697 ILE A CA 1
ATOM 5185 C C . ILE A 1 697 ? 17.056 6.748 -25.386 1.00 82.19 697 ILE A C 1
ATOM 5187 O O . ILE A 1 697 ? 16.367 6.390 -24.436 1.00 82.19 697 ILE A O 1
ATOM 5191 N N . ASN A 1 698 ? 16.525 6.959 -26.589 1.00 79.94 698 ASN A N 1
ATOM 5192 C CA . ASN A 1 698 ? 15.148 6.582 -26.919 1.00 79.94 698 ASN A CA 1
ATOM 5193 C C . ASN A 1 698 ? 15.160 5.254 -27.675 1.00 79.94 698 ASN A C 1
ATOM 5195 O O . ASN A 1 698 ? 15.894 5.123 -28.657 1.00 79.94 698 ASN A O 1
ATOM 5199 N N . GLY A 1 699 ? 14.328 4.299 -27.270 1.00 79.31 699 GLY A N 1
ATOM 5200 C CA . GLY A 1 699 ? 14.176 3.046 -27.997 1.00 79.31 699 GLY A CA 1
ATOM 5201 C C . GLY A 1 699 ? 12.731 2.577 -28.092 1.00 79.31 699 GLY A C 1
ATOM 5202 O O . GLY A 1 699 ? 11.957 2.679 -27.139 1.00 79.31 699 GLY A O 1
ATOM 5203 N N . GLY A 1 700 ? 12.337 2.068 -29.258 1.00 80.25 700 GLY A N 1
ATOM 5204 C CA . GLY A 1 700 ? 10.922 1.792 -29.525 1.00 80.25 700 GLY A CA 1
ATOM 5205 C C . GLY A 1 700 ? 10.314 0.680 -28.659 1.00 80.25 700 GLY A C 1
ATOM 5206 O O . GLY A 1 700 ? 9.138 0.771 -28.327 1.00 80.25 700 GLY A O 1
ATOM 5207 N N . LEU A 1 701 ? 11.092 -0.321 -28.223 1.00 85.88 701 LEU A N 1
ATOM 5208 C CA . LEU A 1 701 ? 10.686 -1.308 -27.205 1.00 85.88 701 LEU A CA 1
ATOM 5209 C C . LEU A 1 701 ? 11.474 -1.140 -25.902 1.00 85.88 701 LEU A C 1
ATOM 5211 O O . LEU A 1 701 ? 10.870 -1.091 -24.832 1.00 85.88 701 LEU A O 1
ATOM 5215 N N . ILE A 1 702 ? 12.802 -1.037 -25.975 1.00 88.19 702 ILE A N 1
ATOM 5216 C CA . ILE A 1 702 ? 13.671 -0.854 -24.804 1.00 88.19 702 ILE A CA 1
ATOM 5217 C C . ILE A 1 702 ? 14.463 0.437 -24.961 1.00 88.19 702 ILE A C 1
ATOM 5219 O O . ILE A 1 702 ? 15.099 0.619 -25.993 1.00 88.19 702 ILE A O 1
ATOM 5223 N N . GLY A 1 703 ? 14.447 1.305 -23.948 1.00 86.75 703 GLY A N 1
ATOM 5224 C CA . GLY A 1 703 ? 15.269 2.511 -23.900 1.00 86.75 703 GLY A CA 1
ATOM 5225 C C . GLY A 1 703 ? 16.744 2.130 -23.924 1.00 86.75 703 GLY A C 1
ATOM 5226 O O . GLY A 1 703 ? 17.345 2.136 -24.991 1.00 86.75 703 GLY A O 1
ATOM 5227 N N . ASP A 1 704 ? 17.308 1.732 -22.782 1.00 86.56 704 ASP A N 1
ATOM 5228 C CA . ASP A 1 704 ? 18.692 1.236 -22.693 1.00 86.56 704 ASP A CA 1
ATOM 5229 C C . ASP A 1 704 ? 18.770 -0.261 -22.334 1.00 86.56 704 ASP A C 1
ATOM 5231 O O . ASP A 1 704 ? 18.043 -0.762 -21.473 1.00 86.56 704 ASP A O 1
ATOM 5235 N N . LEU A 1 705 ? 19.676 -0.979 -22.998 1.00 83.12 705 LEU A N 1
ATOM 5236 C CA . LEU A 1 705 ? 19.962 -2.396 -22.789 1.00 83.12 705 LEU A CA 1
ATOM 5237 C C . LEU A 1 705 ? 21.447 -2.570 -22.451 1.00 83.12 705 LEU A C 1
ATOM 5239 O O . LEU A 1 705 ? 22.318 -2.417 -23.317 1.00 83.12 705 LEU A O 1
ATOM 5243 N N . TYR A 1 706 ? 21.737 -2.936 -21.200 1.00 81.81 706 TYR A N 1
ATOM 5244 C CA . TYR A 1 706 ? 23.099 -3.050 -20.679 1.00 81.81 706 TYR A CA 1
ATOM 5245 C C . TYR A 1 706 ? 23.389 -4.454 -20.133 1.00 81.81 706 TYR A C 1
ATOM 5247 O O . TYR A 1 706 ? 22.724 -4.919 -19.203 1.00 81.81 706 TYR A O 1
ATOM 5255 N N . LEU A 1 707 ? 24.415 -5.107 -20.696 1.00 73.62 707 LEU A N 1
ATOM 5256 C CA . LEU A 1 707 ? 24.936 -6.427 -20.292 1.00 73.62 707 LEU A CA 1
ATOM 5257 C C . LEU A 1 707 ? 23.833 -7.466 -20.005 1.00 73.62 707 LEU A C 1
ATOM 5259 O O . LEU A 1 707 ? 23.787 -8.066 -18.936 1.00 73.62 707 LEU A O 1
ATOM 5263 N N . SER A 1 708 ? 22.921 -7.616 -20.966 1.00 74.50 708 SER A N 1
ATOM 5264 C CA . SER A 1 708 ? 21.648 -8.340 -20.853 1.00 74.50 708 SER A CA 1
ATOM 5265 C C . SER A 1 708 ? 21.402 -9.198 -22.104 1.00 74.50 708 SER A C 1
ATOM 5267 O O . SER A 1 708 ? 21.804 -8.805 -23.207 1.00 74.50 708 SER A O 1
ATOM 5269 N N . LEU A 1 709 ? 20.734 -10.348 -21.960 1.00 82.31 709 LEU A N 1
ATOM 5270 C CA . LEU A 1 709 ? 20.183 -11.103 -23.091 1.00 82.31 709 LEU A CA 1
ATOM 5271 C C . LEU A 1 709 ? 18.815 -10.521 -23.459 1.00 82.31 709 LEU A C 1
ATOM 5273 O O . LEU A 1 709 ? 17.961 -10.361 -22.591 1.00 82.31 709 LEU A O 1
ATOM 5277 N N . LEU A 1 710 ? 18.586 -10.249 -24.742 1.00 82.31 710 LEU A N 1
ATOM 5278 C CA . LEU A 1 710 ? 17.276 -9.870 -25.261 1.00 82.31 710 LEU A CA 1
ATOM 5279 C C . LEU A 1 710 ? 16.804 -10.889 -26.301 1.00 82.31 710 LEU A C 1
ATOM 5281 O O . LEU A 1 710 ? 17.433 -11.061 -27.345 1.00 82.31 710 LEU A O 1
ATOM 5285 N N . VAL A 1 711 ? 15.668 -11.528 -26.032 1.00 85.00 711 VAL A N 1
ATOM 5286 C CA . VAL A 1 711 ? 14.943 -12.379 -26.980 1.00 85.00 711 VAL A CA 1
ATOM 5287 C C . VAL A 1 711 ? 13.672 -11.655 -27.409 1.00 85.00 711 VAL A C 1
ATOM 5289 O O . VAL A 1 711 ? 12.780 -11.419 -26.596 1.00 85.00 711 VAL A O 1
ATOM 5292 N N . LEU A 1 712 ? 13.573 -11.307 -28.690 1.00 80.62 712 LEU A N 1
ATOM 5293 C CA . LEU A 1 712 ? 12.365 -10.751 -29.297 1.00 80.62 712 LEU A CA 1
ATOM 5294 C C . LEU A 1 712 ? 11.669 -11.835 -30.120 1.00 80.62 712 LEU A C 1
ATOM 5296 O O . LEU A 1 712 ? 12.274 -12.416 -31.017 1.00 80.62 712 LEU A O 1
ATOM 5300 N N . ASN A 1 713 ? 10.397 -12.090 -29.828 1.00 81.81 713 ASN A N 1
ATOM 5301 C CA . ASN A 1 713 ? 9.550 -13.033 -30.549 1.00 81.81 713 ASN A CA 1
ATOM 5302 C C . ASN A 1 713 ? 8.257 -12.322 -30.989 1.00 81.81 713 ASN A C 1
ATOM 5304 O O . ASN A 1 713 ? 7.546 -11.794 -30.137 1.00 81.81 713 ASN A O 1
ATOM 5308 N N . ASN A 1 714 ? 7.943 -12.258 -32.286 1.00 79.69 714 ASN A N 1
ATOM 5309 C CA . ASN A 1 714 ? 6.696 -11.668 -32.817 1.00 79.69 714 ASN A CA 1
ATOM 5310 C C . ASN A 1 714 ? 6.336 -10.261 -32.275 1.00 79.69 714 ASN A C 1
ATOM 5312 O O . ASN A 1 714 ? 5.162 -9.921 -32.140 1.00 79.69 714 ASN A O 1
ATOM 5316 N N . SER A 1 715 ? 7.333 -9.442 -31.927 1.00 79.75 715 SER A N 1
ATOM 5317 C CA . SER A 1 715 ? 7.134 -8.146 -31.251 1.00 79.75 715 SER A CA 1
ATOM 5318 C C . SER A 1 715 ? 7.507 -6.974 -32.164 1.00 79.75 715 SER A C 1
ATOM 5320 O O . SER A 1 715 ? 8.465 -7.092 -32.930 1.00 79.75 715 SER A O 1
ATOM 5322 N N . TYR A 1 716 ? 6.762 -5.862 -32.121 1.00 77.12 716 TYR A N 1
ATOM 5323 C CA . TYR A 1 716 ? 6.902 -4.757 -33.088 1.00 77.12 716 TYR A CA 1
ATOM 5324 C C . TYR A 1 716 ? 6.591 -3.364 -32.509 1.00 77.12 716 TYR A C 1
ATOM 5326 O O . TYR A 1 716 ? 5.977 -3.225 -31.451 1.00 77.12 716 TYR A O 1
ATOM 5334 N N . VAL A 1 717 ? 6.998 -2.322 -33.240 1.00 72.00 717 VAL A N 1
ATOM 5335 C CA . VAL A 1 717 ? 6.710 -0.906 -32.948 1.00 72.00 717 VAL A CA 1
ATOM 5336 C C . VAL A 1 717 ? 6.089 -0.271 -34.191 1.00 72.00 717 VAL A C 1
ATOM 5338 O O . VAL A 1 717 ? 6.585 -0.502 -35.295 1.00 72.00 717 VAL A O 1
ATOM 5341 N N . SER A 1 718 ? 5.016 0.516 -34.057 1.00 68.94 718 SER A N 1
ATOM 5342 C CA . SER A 1 718 ? 4.437 1.214 -35.219 1.00 68.94 718 SER A CA 1
ATOM 5343 C C . SER A 1 718 ? 5.222 2.470 -35.605 1.00 68.94 718 SER A C 1
ATOM 5345 O O . SER A 1 718 ? 5.852 3.133 -34.783 1.00 68.94 718 SER A O 1
ATOM 5347 N N . SER A 1 719 ? 5.100 2.861 -36.874 1.00 51.94 719 SER A N 1
ATOM 5348 C CA . SER A 1 719 ? 5.697 4.073 -37.454 1.00 51.94 719 SER A CA 1
ATOM 5349 C C . SER A 1 719 ? 5.151 5.400 -36.901 1.00 51.94 719 SER A C 1
ATOM 5351 O O . SER A 1 719 ? 5.591 6.460 -37.332 1.00 51.94 719 SER A O 1
ATOM 5353 N N . SER A 1 720 ? 4.191 5.362 -35.972 1.00 57.12 720 SER A N 1
ATOM 5354 C CA . SER A 1 720 ? 3.617 6.535 -35.298 1.00 57.12 720 SER A CA 1
ATOM 5355 C C . SER A 1 720 ? 4.366 6.953 -34.023 1.00 57.12 720 SER A C 1
ATOM 5357 O O . SER A 1 720 ? 3.985 7.941 -33.399 1.00 57.12 720 SER A O 1
ATOM 5359 N N . THR A 1 721 ? 5.419 6.230 -33.630 1.00 57.06 721 THR A N 1
ATOM 5360 C CA . THR A 1 721 ? 6.267 6.580 -32.481 1.00 57.06 721 THR A CA 1
ATOM 5361 C C . THR A 1 721 ? 7.117 7.819 -32.769 1.00 57.06 721 THR A C 1
ATOM 5363 O O . THR A 1 721 ? 7.944 7.807 -33.680 1.00 57.06 721 THR A O 1
ATOM 5366 N N . GLN A 1 722 ? 6.946 8.881 -31.977 1.00 58.06 722 GLN A N 1
ATOM 5367 C CA . GLN A 1 722 ? 7.743 10.110 -32.086 1.00 58.06 722 GLN A CA 1
ATOM 5368 C C . GLN A 1 722 ? 8.817 10.148 -30.997 1.00 58.06 722 GLN A C 1
ATOM 5370 O O . GLN A 1 722 ? 8.487 10.076 -29.817 1.00 58.06 722 GLN A O 1
ATOM 5375 N N . THR A 1 723 ? 10.089 10.289 -31.376 1.00 57.41 723 THR A N 1
ATOM 5376 C CA . THR A 1 723 ? 11.225 10.355 -30.439 1.00 57.41 723 THR A CA 1
ATOM 5377 C C . THR A 1 723 ? 11.872 11.738 -30.434 1.00 57.41 723 THR A C 1
ATOM 5379 O O . THR A 1 723 ? 12.408 12.174 -31.454 1.00 57.41 723 THR A O 1
ATOM 5382 N N . PHE A 1 724 ? 11.903 12.395 -29.276 1.00 60.03 724 PHE A N 1
ATOM 5383 C CA . PHE A 1 724 ? 12.552 13.693 -29.069 1.00 60.03 724 PHE A CA 1
ATOM 5384 C C . PHE A 1 724 ? 13.727 13.576 -28.084 1.00 60.03 724 PHE A C 1
ATOM 5386 O O . PHE A 1 724 ? 13.712 12.753 -27.168 1.00 60.03 724 PHE A O 1
ATOM 5393 N N . GLY A 1 725 ? 14.763 14.400 -28.257 1.00 51.59 725 GLY A N 1
ATOM 5394 C CA . GLY A 1 725 ? 15.892 14.444 -27.325 1.00 51.59 725 GLY A CA 1
ATOM 5395 C C . GLY A 1 725 ? 17.026 15.356 -27.783 1.00 51.59 725 GLY A C 1
ATOM 5396 O O . GLY A 1 725 ? 17.255 15.514 -28.982 1.00 51.59 725 GLY A O 1
ATOM 5397 N N . ASN A 1 726 ? 17.753 15.937 -26.830 1.00 51.16 726 ASN A N 1
ATOM 5398 C CA . ASN A 1 726 ? 18.846 16.876 -27.094 1.00 51.16 726 ASN A CA 1
ATOM 5399 C C . ASN A 1 726 ? 20.212 16.203 -26.915 1.00 51.16 726 ASN A C 1
ATOM 5401 O O . ASN A 1 726 ? 20.419 15.543 -25.906 1.00 51.16 726 ASN A O 1
ATOM 5405 N N . TRP A 1 727 ? 21.135 16.475 -27.849 1.00 42.00 727 TRP A N 1
ATOM 5406 C CA . TRP A 1 727 ? 22.565 16.108 -27.839 1.00 42.00 727 TRP A CA 1
ATOM 5407 C C . TRP A 1 727 ? 22.892 14.599 -27.742 1.00 42.00 727 TRP A C 1
ATOM 5409 O O . TRP A 1 727 ? 22.340 13.854 -26.943 1.00 42.00 727 TRP A O 1
ATOM 5419 N N . GLN A 1 728 ? 23.829 14.148 -28.588 1.00 53.09 728 GLN A N 1
ATOM 5420 C CA . GLN A 1 728 ? 24.369 12.774 -28.622 1.00 53.09 728 GLN A CA 1
ATOM 5421 C C . GLN A 1 728 ? 23.318 11.648 -28.485 1.00 53.09 728 GLN A C 1
ATOM 5423 O O . GLN A 1 728 ? 23.500 10.707 -27.711 1.00 53.09 728 GLN A O 1
ATOM 5428 N N . GLN A 1 729 ? 22.219 11.724 -29.248 1.00 53.47 729 GLN A N 1
ATOM 5429 C CA . GLN A 1 729 ? 21.225 10.648 -29.271 1.00 53.47 729 GLN A CA 1
ATOM 5430 C C . GLN A 1 729 ? 21.860 9.323 -29.722 1.00 53.47 729 GLN A C 1
ATOM 5432 O O . GLN A 1 729 ? 22.387 9.221 -30.830 1.00 53.47 729 GLN A O 1
ATOM 5437 N N . LYS A 1 730 ? 21.725 8.288 -28.890 1.00 59.47 730 LYS A N 1
ATOM 5438 C CA . LYS A 1 730 ? 21.897 6.884 -29.282 1.00 59.47 730 LYS A CA 1
ATOM 5439 C C . LYS A 1 730 ? 20.534 6.211 -29.157 1.00 59.47 730 LYS A C 1
ATOM 5441 O O . LYS A 1 730 ? 20.199 5.722 -28.088 1.00 59.47 730 LYS A O 1
ATOM 5446 N N . GLY A 1 731 ? 19.715 6.245 -30.205 1.00 54.94 731 GLY A N 1
ATOM 5447 C CA . GLY A 1 731 ? 18.359 5.684 -30.162 1.00 54.94 731 GLY A CA 1
ATOM 5448 C C . GLY A 1 731 ? 18.057 4.785 -31.351 1.00 54.94 731 GLY A C 1
ATOM 5449 O O . GLY A 1 731 ? 18.461 5.114 -32.461 1.00 54.94 731 GLY A O 1
ATOM 5450 N N . GLY A 1 732 ? 17.380 3.657 -31.128 1.00 58.53 732 GLY A N 1
ATOM 5451 C CA . GLY A 1 732 ? 17.046 2.658 -32.153 1.00 58.53 732 GLY A CA 1
ATOM 5452 C C . GLY A 1 732 ? 15.557 2.303 -32.148 1.00 58.53 732 GLY A C 1
ATOM 5453 O O . GLY A 1 732 ? 14.897 2.385 -31.118 1.00 58.53 732 GLY A O 1
ATOM 5454 N N . MET A 1 733 ? 15.002 1.863 -33.280 1.00 62.00 733 MET A N 1
ATOM 5455 C CA . MET A 1 733 ? 13.570 1.529 -33.375 1.00 62.00 733 MET A CA 1
ATOM 5456 C C . MET A 1 733 ? 13.153 0.346 -32.488 1.00 62.00 733 MET A C 1
ATOM 5458 O O . MET A 1 733 ? 11.981 0.248 -32.148 1.00 62.00 733 MET A O 1
ATOM 5462 N N . LEU A 1 734 ? 14.079 -0.540 -32.103 1.00 68.50 734 LEU A N 1
ATOM 5463 C CA . LEU A 1 734 ? 13.801 -1.635 -31.161 1.00 68.50 734 LEU A CA 1
ATOM 5464 C C . LEU A 1 734 ? 14.422 -1.394 -29.784 1.00 68.50 734 LEU A C 1
ATOM 5466 O O . LEU A 1 734 ? 13.703 -1.308 -28.792 1.00 68.50 734 LEU A O 1
ATOM 5470 N N . ALA A 1 735 ? 15.747 -1.283 -29.724 1.00 66.38 735 ALA A N 1
ATOM 5471 C CA . ALA A 1 735 ? 16.492 -1.068 -28.491 1.00 66.38 735 ALA A CA 1
ATOM 5472 C C . ALA A 1 735 ? 17.585 -0.018 -28.706 1.00 66.38 735 ALA A C 1
ATOM 5474 O O . ALA A 1 735 ? 18.263 -0.038 -29.738 1.00 66.38 735 ALA A O 1
ATOM 5475 N N . GLY A 1 736 ? 17.769 0.873 -27.733 1.00 62.31 736 GLY A N 1
ATOM 5476 C CA . GLY A 1 736 ? 19.029 1.588 -27.557 1.00 62.31 736 GLY A CA 1
ATOM 5477 C C . GLY A 1 736 ? 20.011 0.747 -26.735 1.00 62.31 736 GLY A C 1
ATOM 5478 O O . GLY A 1 736 ? 19.616 -0.116 -25.950 1.00 62.31 736 GLY A O 1
ATOM 5479 N N . SER A 1 737 ? 21.310 0.967 -26.929 1.00 61.84 737 SER A N 1
ATOM 5480 C CA . SER A 1 737 ? 22.342 0.365 -26.083 1.00 61.84 737 SER A CA 1
ATOM 5481 C C . SER A 1 737 ? 23.576 1.254 -26.007 1.00 61.84 737 SER A C 1
ATOM 5483 O O . SER A 1 737 ? 23.993 1.869 -26.993 1.00 61.84 737 SER A O 1
ATOM 5485 N N . TYR A 1 738 ? 24.179 1.301 -24.821 1.00 51.91 738 TYR A N 1
ATOM 5486 C CA . TYR A 1 738 ? 25.433 2.006 -24.572 1.00 51.91 738 TYR A CA 1
ATOM 5487 C C . TYR A 1 738 ? 26.674 1.081 -24.519 1.00 51.91 738 TYR A C 1
ATOM 5489 O O . TYR A 1 738 ? 27.789 1.596 -24.431 1.00 51.91 738 TYR A O 1
ATOM 5497 N N . SER A 1 739 ? 26.534 -0.258 -24.550 1.00 51.84 739 SER A N 1
ATOM 5498 C CA . SER A 1 739 ? 27.602 -1.185 -24.105 1.00 51.84 739 SER A CA 1
ATOM 5499 C C . SER A 1 739 ? 27.961 -2.348 -25.048 1.00 51.84 739 SER A C 1
ATOM 5501 O O . SER A 1 739 ? 27.165 -2.771 -25.879 1.00 51.84 739 SER A O 1
ATOM 5503 N N . ASN A 1 740 ? 29.175 -2.889 -24.856 1.00 48.84 740 ASN A N 1
ATOM 5504 C CA . ASN A 1 740 ? 29.864 -3.850 -25.735 1.00 48.84 740 ASN A CA 1
ATOM 5505 C C . ASN A 1 740 ? 29.377 -5.316 -25.714 1.00 48.84 740 ASN A C 1
ATOM 5507 O O . ASN A 1 740 ? 29.951 -6.135 -26.431 1.00 48.84 740 ASN A O 1
ATOM 5511 N N . ILE A 1 741 ? 28.422 -5.693 -24.853 1.00 53.78 741 ILE A N 1
ATOM 5512 C CA . ILE A 1 741 ? 28.087 -7.114 -24.623 1.00 53.78 741 ILE A CA 1
ATOM 5513 C C . ILE A 1 741 ? 26.588 -7.314 -24.328 1.00 53.78 741 ILE A C 1
ATOM 5515 O O . ILE A 1 741 ? 26.205 -7.827 -23.278 1.00 53.78 741 ILE A O 1
ATOM 5519 N N . ALA A 1 742 ? 25.721 -6.910 -25.255 1.00 59.22 742 ALA A N 1
ATOM 5520 C CA . ALA A 1 742 ? 24.333 -7.382 -25.290 1.00 59.22 742 ALA A CA 1
ATOM 5521 C C . ALA A 1 742 ? 24.189 -8.486 -26.351 1.00 59.22 742 ALA A C 1
ATOM 5523 O O . ALA A 1 742 ? 24.727 -8.361 -27.451 1.00 59.22 742 ALA A O 1
ATOM 5524 N N . THR A 1 743 ? 23.468 -9.566 -26.040 1.00 62.50 743 THR A N 1
ATOM 5525 C CA . THR A 1 743 ? 23.115 -10.588 -27.045 1.00 62.50 743 THR A CA 1
ATOM 5526 C C . THR A 1 743 ? 21.666 -10.386 -27.451 1.00 62.50 743 THR A C 1
ATOM 5528 O O . THR A 1 743 ? 20.792 -10.337 -26.588 1.00 62.50 743 THR A O 1
ATOM 5531 N N . LEU A 1 744 ? 21.412 -10.268 -28.753 1.00 67.44 744 LEU A N 1
ATOM 5532 C CA . LEU A 1 744 ? 20.082 -10.034 -29.307 1.00 67.44 744 LEU A CA 1
ATOM 5533 C C . LEU A 1 744 ? 19.675 -11.213 -30.192 1.00 67.44 744 LEU A C 1
ATOM 5535 O O . LEU A 1 744 ? 20.285 -11.453 -31.233 1.00 67.44 744 LEU A O 1
ATOM 5539 N N . SER A 1 745 ? 18.635 -11.937 -29.786 1.00 69.50 745 SER A N 1
ATOM 5540 C CA . SER A 1 745 ? 18.007 -12.996 -30.576 1.00 69.50 745 SER A CA 1
ATOM 5541 C C . SER A 1 745 ? 16.649 -12.524 -31.083 1.00 69.50 745 SER A C 1
ATOM 5543 O O . SER A 1 745 ? 15.830 -12.052 -30.293 1.00 69.50 745 SER A O 1
ATOM 5545 N N . ILE A 1 746 ? 16.406 -12.632 -32.391 1.00 65.69 746 ILE A N 1
ATOM 5546 C CA . ILE A 1 746 ? 15.157 -12.185 -33.014 1.00 65.69 746 ILE A CA 1
ATOM 5547 C C . ILE A 1 746 ? 14.487 -13.329 -33.771 1.00 65.69 746 ILE A C 1
ATOM 5549 O O . ILE A 1 746 ? 15.061 -13.945 -34.676 1.00 65.69 746 ILE A O 1
ATOM 5553 N N . ILE A 1 747 ? 13.235 -13.570 -33.390 1.00 65.38 747 ILE A N 1
ATOM 5554 C CA . ILE A 1 747 ? 12.334 -14.594 -33.899 1.00 65.38 747 ILE A CA 1
ATOM 5555 C C . ILE A 1 747 ? 11.083 -13.863 -34.421 1.00 65.38 747 ILE A C 1
ATOM 5557 O O . ILE A 1 747 ? 10.242 -13.395 -33.663 1.00 65.38 747 ILE A O 1
ATOM 5561 N N . SER A 1 748 ? 11.008 -13.696 -35.739 1.00 56.44 748 SER A N 1
ATOM 5562 C CA . SER A 1 748 ? 9.878 -13.140 -36.505 1.00 56.44 748 SER A CA 1
ATOM 5563 C C . SER A 1 748 ? 9.316 -11.780 -36.041 1.00 56.44 748 SER A C 1
ATOM 5565 O O . SER A 1 748 ? 8.112 -11.621 -35.867 1.00 56.44 748 SER A O 1
ATOM 5567 N N . SER A 1 749 ? 10.170 -10.759 -35.906 1.00 54.97 749 SER A N 1
ATOM 5568 C CA . SER A 1 749 ? 9.742 -9.357 -35.717 1.00 54.97 749 SER A CA 1
ATOM 5569 C C . SER A 1 749 ? 9.675 -8.583 -37.039 1.00 54.97 749 SER A C 1
ATOM 5571 O O . SER A 1 749 ? 10.590 -8.665 -37.853 1.00 54.97 749 SER A O 1
ATOM 5573 N N . TYR A 1 750 ? 8.630 -7.771 -37.225 1.00 49.47 750 TYR A N 1
ATOM 5574 C CA . TYR A 1 750 ? 8.490 -6.872 -38.378 1.00 49.47 750 TYR A CA 1
ATOM 5575 C C . TYR A 1 750 ? 9.063 -5.478 -38.067 1.00 49.47 750 TYR A C 1
ATOM 5577 O O . TYR A 1 750 ? 8.816 -4.934 -36.993 1.00 49.47 750 TYR A O 1
ATOM 5585 N N . SER A 1 751 ? 9.787 -4.906 -39.038 1.00 50.06 751 SER A N 1
ATOM 5586 C CA . SER A 1 751 ? 10.442 -3.582 -39.011 1.00 50.06 751 SER A CA 1
ATOM 5587 C C . SER A 1 751 ? 11.553 -3.404 -37.967 1.00 50.06 751 SER A C 1
ATOM 5589 O O . SER A 1 751 ? 11.306 -3.070 -36.810 1.00 50.06 751 SER A O 1
ATOM 5591 N N . ILE A 1 752 ? 12.812 -3.544 -38.404 1.00 49.34 752 ILE A N 1
ATOM 5592 C CA . ILE A 1 752 ? 13.991 -3.424 -37.537 1.00 49.34 752 ILE A CA 1
ATOM 5593 C C . ILE A 1 752 ? 14.871 -2.246 -37.952 1.00 49.34 752 ILE A C 1
ATOM 5595 O O . ILE A 1 752 ? 15.537 -2.287 -38.983 1.00 49.34 752 ILE A O 1
ATOM 5599 N N . GLY A 1 753 ? 14.935 -1.233 -37.088 1.00 47.81 753 GLY A N 1
ATOM 5600 C CA . GLY A 1 753 ? 15.998 -0.229 -37.071 1.00 47.81 753 GLY A CA 1
ATOM 5601 C C . GLY A 1 753 ? 16.824 -0.375 -35.794 1.00 47.81 753 GLY A C 1
ATOM 5602 O O . GLY A 1 753 ? 16.282 -0.242 -34.695 1.00 47.81 753 GLY A O 1
ATOM 5603 N N . ILE A 1 754 ? 18.122 -0.649 -35.919 1.00 49.69 754 ILE A N 1
ATOM 5604 C CA . ILE A 1 754 ? 19.048 -0.782 -34.783 1.00 49.69 754 ILE A CA 1
ATOM 5605 C C . ILE A 1 754 ? 20.184 0.224 -34.954 1.00 49.69 754 ILE A C 1
ATOM 5607 O O . ILE A 1 754 ? 20.889 0.191 -35.964 1.00 49.69 754 ILE A O 1
ATOM 5611 N N . ASN A 1 755 ? 20.398 1.059 -33.933 1.00 46.97 755 ASN A N 1
ATOM 5612 C CA . ASN A 1 755 ? 21.536 1.970 -33.856 1.00 46.97 755 ASN A CA 1
ATOM 5613 C C . ASN A 1 755 ? 22.538 1.463 -32.817 1.00 46.97 755 ASN A C 1
ATOM 5615 O O . ASN A 1 755 ? 22.201 1.291 -31.648 1.00 46.97 755 ASN A O 1
ATOM 5619 N N . SER A 1 756 ? 23.773 1.231 -33.269 1.00 47.03 756 SER A N 1
ATOM 5620 C CA . SER A 1 756 ? 24.960 0.959 -32.444 1.00 47.03 756 SER A CA 1
ATOM 5621 C C . SER A 1 756 ? 24.801 -0.081 -31.317 1.00 47.03 756 SER A C 1
ATOM 5623 O O . SER A 1 756 ? 25.185 0.189 -30.181 1.00 47.03 756 SER A O 1
ATOM 5625 N N . ILE A 1 757 ? 24.304 -1.289 -31.617 1.00 49.22 757 ILE A N 1
ATOM 5626 C CA . ILE A 1 757 ? 24.520 -2.444 -30.726 1.00 49.22 757 ILE A CA 1
ATOM 5627 C C . ILE A 1 757 ? 25.922 -3.004 -30.977 1.00 49.22 757 ILE A C 1
ATOM 5629 O O . ILE A 1 757 ? 26.275 -3.351 -32.104 1.00 49.22 757 ILE A O 1
ATOM 5633 N N . GLN A 1 758 ? 26.703 -3.127 -29.909 1.00 46.88 758 GLN A N 1
ATOM 5634 C CA . GLN A 1 758 ? 27.963 -3.858 -29.886 1.00 46.88 7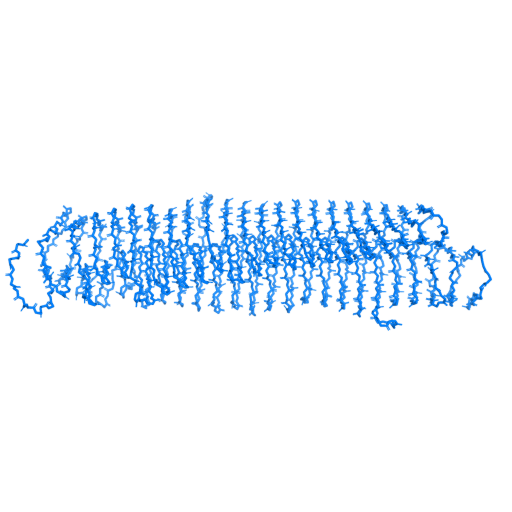58 GLN A CA 1
ATOM 5635 C C . GLN A 1 758 ? 27.697 -5.218 -29.223 1.00 46.88 758 GLN A C 1
ATOM 5637 O O . GLN A 1 758 ? 27.429 -5.290 -28.024 1.00 46.88 758 GLN A O 1
ATOM 5642 N N . GLY A 1 759 ? 27.690 -6.293 -30.013 1.00 53.25 759 GLY A N 1
ATOM 5643 C CA . GLY A 1 759 ? 27.324 -7.627 -29.535 1.00 53.25 759 GLY A CA 1
ATOM 5644 C C . GLY A 1 759 ? 26.949 -8.600 -30.655 1.00 53.25 759 GLY A C 1
ATOM 5645 O O . GLY A 1 759 ? 27.069 -8.285 -31.842 1.00 53.25 759 GLY A O 1
ATOM 5646 N N . VAL A 1 760 ? 26.493 -9.797 -30.278 1.00 51.28 760 VAL A N 1
ATOM 5647 C CA . VAL A 1 760 ? 26.038 -10.825 -31.227 1.00 51.28 760 VAL A CA 1
ATOM 5648 C C . VAL A 1 760 ? 24.549 -10.633 -31.508 1.00 51.28 760 VAL A C 1
ATOM 5650 O O . VAL A 1 760 ? 23.734 -10.649 -30.585 1.00 51.28 760 VAL A O 1
ATOM 5653 N N . ILE A 1 761 ? 24.200 -10.485 -32.789 1.00 57.50 761 ILE A N 1
ATOM 5654 C CA . ILE A 1 761 ? 22.813 -10.432 -33.263 1.00 57.50 761 ILE A CA 1
ATOM 5655 C C . ILE A 1 761 ? 22.530 -11.723 -34.032 1.00 57.50 761 ILE A C 1
ATOM 5657 O O . ILE A 1 761 ? 23.091 -11.947 -35.104 1.00 57.50 761 ILE A O 1
ATOM 5661 N N . GLN A 1 762 ? 21.651 -12.565 -33.496 1.00 55.06 762 GLN A N 1
ATOM 5662 C CA . GLN A 1 762 ? 21.169 -13.766 -34.169 1.00 55.06 762 GLN A CA 1
ATOM 5663 C C . GLN A 1 762 ? 19.736 -13.539 -34.660 1.00 55.06 762 GLN A C 1
ATOM 5665 O O . GLN A 1 762 ? 18.832 -13.279 -33.866 1.00 55.06 762 GLN A O 1
ATOM 5670 N N . VAL A 1 763 ? 19.527 -13.664 -35.969 1.00 55.81 763 VAL A N 1
ATOM 5671 C CA . VAL A 1 763 ? 18.220 -13.519 -36.619 1.00 55.81 763 VAL A CA 1
ATOM 5672 C C . VAL A 1 763 ? 17.864 -14.873 -37.222 1.00 55.81 763 VAL A C 1
ATOM 5674 O O . VAL A 1 763 ? 18.598 -15.382 -38.055 1.00 55.81 763 VAL A O 1
ATOM 5677 N N . ASN A 1 764 ? 16.765 -15.486 -36.779 1.00 52.78 764 ASN A N 1
ATOM 5678 C CA . ASN A 1 764 ? 16.414 -16.865 -37.160 1.00 52.78 764 ASN A CA 1
ATOM 5679 C C . ASN A 1 764 ? 15.268 -16.935 -38.196 1.00 52.78 764 ASN A C 1
ATOM 5681 O O . ASN A 1 764 ? 14.508 -17.901 -38.217 1.00 52.78 764 ASN A O 1
ATOM 5685 N N . CYS A 1 765 ? 15.069 -15.882 -38.995 1.00 50.78 765 CYS A N 1
ATOM 5686 C CA . CYS A 1 765 ? 13.927 -15.727 -39.908 1.00 50.78 765 CYS A CA 1
ATOM 5687 C C . CYS A 1 765 ? 14.162 -14.576 -40.913 1.00 50.78 765 CYS A C 1
ATOM 5689 O O . CYS A 1 765 ? 15.006 -13.717 -40.649 1.00 50.78 765 CYS A O 1
ATOM 5691 N N . PRO A 1 766 ? 13.414 -14.501 -42.032 1.00 44.94 766 PRO A N 1
ATOM 5692 C CA . PRO A 1 766 ? 13.547 -13.403 -42.988 1.00 44.94 766 PRO A CA 1
ATOM 5693 C C . PRO A 1 766 ? 13.024 -12.086 -42.397 1.00 44.94 766 PRO A C 1
ATOM 5695 O O . PRO A 1 766 ? 11.816 -11.860 -42.324 1.00 44.94 766 PRO A O 1
ATOM 5698 N N . VAL A 1 767 ? 13.938 -11.197 -41.998 1.00 50.59 767 VAL A N 1
ATOM 5699 C CA . VAL A 1 767 ? 13.610 -9.858 -41.489 1.00 50.59 767 VAL A CA 1
ATOM 5700 C C . VAL A 1 767 ? 14.361 -8.779 -42.260 1.00 50.59 767 VAL A C 1
ATOM 5702 O O . VAL A 1 767 ? 15.570 -8.869 -42.462 1.00 50.59 767 VAL A O 1
ATOM 5705 N N . PHE A 1 768 ? 13.656 -7.706 -42.621 1.00 42.41 768 PHE A N 1
ATOM 5706 C CA . PHE A 1 768 ? 14.283 -6.473 -43.093 1.00 42.41 768 PHE A CA 1
ATOM 5707 C C . PHE A 1 768 ? 14.959 -5.747 -41.921 1.00 42.41 768 PHE A C 1
ATOM 5709 O O . PHE A 1 768 ? 14.301 -5.058 -41.136 1.00 42.41 768 PHE A O 1
ATOM 5716 N N . VAL A 1 769 ? 16.278 -5.927 -41.806 1.00 47.47 769 VAL A N 1
ATOM 5717 C CA . VAL A 1 769 ? 17.134 -5.233 -40.836 1.00 47.47 769 VAL A CA 1
ATOM 5718 C C . VAL A 1 769 ? 17.802 -4.030 -41.492 1.00 47.47 769 VAL A C 1
ATOM 5720 O O . VAL A 1 769 ? 18.660 -4.180 -42.360 1.00 47.47 769 VAL A O 1
ATOM 5723 N N . THR A 1 770 ? 17.446 -2.833 -41.033 1.00 43.06 770 THR A N 1
ATOM 5724 C CA . THR A 1 770 ? 18.095 -1.582 -41.427 1.00 43.06 770 THR A CA 1
ATOM 5725 C C . THR A 1 770 ? 19.115 -1.185 -40.361 1.00 43.06 770 THR A C 1
ATOM 5727 O O . THR A 1 770 ? 18.758 -0.774 -39.254 1.00 43.06 770 THR A O 1
ATOM 5730 N N . PHE A 1 771 ? 20.400 -1.285 -40.702 1.00 50.41 771 PHE A N 1
ATOM 5731 C CA . PHE A 1 771 ? 21.495 -0.765 -39.882 1.00 50.41 771 PHE A CA 1
ATOM 5732 C C . PHE A 1 771 ? 21.789 0.689 -40.272 1.00 50.41 771 PHE A C 1
ATOM 5734 O O . PHE A 1 771 ? 22.316 0.950 -41.352 1.00 50.41 771 PHE A O 1
ATOM 5741 N N . LEU A 1 772 ? 21.485 1.638 -39.386 1.00 46.50 772 LEU A N 1
ATOM 5742 C CA . LEU A 1 772 ? 21.885 3.040 -39.534 1.00 46.50 772 LEU A CA 1
ATOM 5743 C C . LEU A 1 772 ? 23.172 3.246 -38.725 1.00 46.50 772 LEU A C 1
ATOM 5745 O O . LEU A 1 772 ? 23.152 3.431 -37.509 1.00 46.50 772 LEU A O 1
ATOM 5749 N N . ASN A 1 773 ? 24.318 3.111 -39.394 1.00 38.97 773 ASN A N 1
ATOM 5750 C CA . ASN A 1 773 ? 25.602 2.971 -38.715 1.00 38.97 773 ASN A CA 1
ATOM 5751 C C . ASN A 1 773 ? 26.445 4.261 -38.733 1.00 38.97 773 ASN A C 1
ATOM 5753 O O . ASN A 1 773 ? 26.686 4.839 -39.789 1.00 38.97 773 ASN A O 1
ATOM 5757 N N . TYR A 1 774 ? 26.951 4.651 -37.559 1.00 36.88 774 TYR A N 1
ATOM 5758 C CA . TYR A 1 774 ? 27.880 5.771 -37.349 1.00 36.88 774 TYR A CA 1
ATOM 5759 C C . TYR A 1 774 ? 29.209 5.323 -36.687 1.00 36.88 774 TYR A C 1
ATOM 5761 O O . TYR A 1 774 ? 29.904 6.135 -36.079 1.00 36.88 774 TYR A O 1
ATOM 5769 N N . GLY A 1 775 ? 29.597 4.040 -36.791 1.00 38.31 775 GLY A N 1
ATOM 5770 C CA . GLY A 1 775 ? 30.893 3.559 -36.287 1.00 38.31 775 GLY A CA 1
ATOM 5771 C C . GLY A 1 775 ? 31.341 2.181 -36.802 1.00 38.31 775 GLY A C 1
ATOM 5772 O O . GLY A 1 775 ? 30.535 1.334 -37.183 1.00 38.31 775 GLY A O 1
ATOM 5773 N N . TYR A 1 776 ? 32.656 1.945 -36.802 1.00 34.84 776 TYR A N 1
ATOM 5774 C CA . TYR A 1 776 ? 33.265 0.664 -37.183 1.00 34.84 776 TYR A CA 1
ATOM 5775 C C . TYR A 1 776 ? 33.069 -0.396 -36.084 1.00 34.84 776 TYR A C 1
ATOM 5777 O O . TYR A 1 776 ? 33.847 -0.435 -35.132 1.00 34.84 776 TYR A O 1
ATOM 5785 N N . TYR A 1 777 ? 32.074 -1.279 -36.226 1.00 46.66 777 TYR A N 1
ATOM 5786 C CA . TYR A 1 777 ? 31.826 -2.388 -35.291 1.00 46.66 777 TYR A CA 1
ATOM 5787 C C . TYR A 1 777 ? 31.516 -3.707 -36.012 1.00 46.66 777 TYR A C 1
ATOM 5789 O O . TYR A 1 777 ? 30.915 -3.725 -37.085 1.00 46.66 777 TYR A O 1
ATOM 5797 N N . GLN A 1 778 ? 31.949 -4.821 -35.418 1.00 41.56 778 GLN A N 1
ATOM 5798 C CA . GLN A 1 778 ? 31.910 -6.154 -36.022 1.00 41.56 778 GLN A CA 1
ATOM 5799 C C . GLN A 1 778 ? 30.600 -6.890 -35.686 1.00 41.56 778 GLN A C 1
ATOM 5801 O O . GLN A 1 778 ? 30.522 -7.638 -34.713 1.00 41.56 778 GLN A O 1
ATOM 5806 N N . THR A 1 779 ? 29.560 -6.700 -36.499 1.00 47.25 779 THR A N 1
ATOM 5807 C CA . THR A 1 779 ? 28.301 -7.455 -36.380 1.00 47.25 779 THR A CA 1
ATOM 5808 C C . THR A 1 779 ? 28.429 -8.820 -37.060 1.00 47.25 779 THR A C 1
ATOM 5810 O O . THR A 1 779 ? 28.703 -8.894 -38.255 1.00 47.25 779 THR A O 1
ATOM 5813 N N . THR A 1 780 ? 28.196 -9.911 -36.324 1.00 45.97 780 THR A N 1
ATOM 5814 C CA . THR A 1 780 ? 28.143 -11.268 -36.899 1.00 45.97 780 THR A CA 1
ATOM 5815 C C . THR A 1 780 ? 26.693 -11.722 -37.023 1.00 45.97 780 THR A C 1
ATOM 5817 O O . THR A 1 780 ? 26.111 -12.163 -36.036 1.00 45.97 780 THR A O 1
ATOM 5820 N N . VAL A 1 781 ? 26.122 -11.633 -38.227 1.00 50.88 781 VAL A N 1
ATOM 5821 C CA . VAL A 1 781 ? 24.814 -12.228 -38.545 1.00 50.88 781 VAL A CA 1
ATOM 5822 C C . VAL A 1 781 ? 25.023 -13.703 -38.899 1.00 50.88 781 VAL A C 1
ATOM 5824 O O . VAL A 1 781 ? 25.857 -14.025 -39.744 1.00 50.88 781 VAL A O 1
ATOM 5827 N N . LYS A 1 782 ? 24.282 -14.607 -38.251 1.00 46.56 782 LYS A N 1
ATOM 5828 C CA . LYS A 1 782 ? 24.251 -16.043 -38.576 1.00 46.56 782 LYS A CA 1
ATOM 5829 C C . LYS A 1 782 ? 22.824 -16.461 -38.910 1.00 46.56 782 LYS A C 1
ATOM 5831 O O . LYS A 1 782 ? 21.968 -16.380 -38.036 1.00 46.56 782 LYS A O 1
ATOM 5836 N N . GLY A 1 783 ? 22.634 -16.969 -40.128 1.00 48.38 783 GLY A N 1
ATOM 5837 C CA . GLY A 1 783 ? 21.336 -17.377 -40.665 1.00 48.38 783 GLY A CA 1
ATOM 5838 C C . GLY A 1 783 ? 20.626 -16.234 -41.394 1.00 48.38 783 GLY A C 1
ATOM 5839 O O . GLY A 1 783 ? 20.269 -15.238 -40.775 1.00 48.38 783 GLY A O 1
ATOM 5840 N N . CYS A 1 784 ? 20.432 -16.416 -42.700 1.00 37.81 784 CYS A N 1
ATOM 5841 C CA . CYS A 1 784 ? 19.468 -15.715 -43.546 1.00 37.81 784 CYS A CA 1
ATOM 5842 C C . CYS A 1 784 ? 18.759 -16.786 -44.381 1.00 37.81 784 CYS A C 1
ATOM 5844 O O . CYS A 1 784 ? 19.491 -17.685 -44.860 1.00 37.81 784 CYS A O 1
#

pLDDT: mean 71.43, std 19.12, range [23.73, 98.62]

Sequence (784 aa):
MDYQSASNVNCTGIIGTVIGNVSLINSTLEINWGWANYSNIGLIGLLYDSSTLKIQNIEINIDYAIKDFYGAKENNIAVIVGNNSAVTTSICNLIIKDIQLKGSNNVGIIIGTHEKGYQYLNNIIIYNTQLYCLQCAAFVGQDLANTTINQVQLKDSSILSDDTNNNTIYTGAIVGLSRYANIIINDCSVNNTNISIQGIYQVYASGCMGYSIRSNISIYKFLSTNLSVANNASTNYCGGLISFGQNSIIIIQLASIVKINISSSSQKKSFVSGMIAAIQFQCTINIFQSQVRNSIISSIEINQSTYTSGFISSVDSSIVNVQYSELSLTSINTQTQSNNNYVGTAGFIGDITTVQLLMKNCSSKQINITVNANKNSLYAAGIIGNIKSSSSINIADVIISQNNISSSSQESVIAGFIGQMSDSLAQLSSIFSNQNNISGIAESESYSSGFIGFSIQQNVTINDINVSNCKISCTSTSYMTYSGGIFGASQSQLNIQNIFVIDTIIQSNADYQGSSGGIIGYNSNNIAQLFNMVVQNCIIKAISSTSQAGTGAIIGYSSNSKSELSNCQVSQCNVQSTALNSQSSYSGGIYGYVTGKNNIKIVNSNVANSIIYANSGKQSAYSGGIIGTIQSYYKVSDAILLISSSSVQNSTLCAESKSSSGSGGLIGIAWYADVTIQSSYATSITQSAKSISSYCINGGLIGDLYLSLLVLNNSYVSSSTQTFGNWQQKGGMLAGSYSNIATLSIISSYSIGINSIQGVIQVNCPVFVTFLNYGYYQTTVKGC

Secondary structure (DSSP, 8-state):
-------S-----EEEEE--S---EEEEEE-PPPP---SS-EEEEEEE--S--EEEEEEEE--------TT-S--EEEEEEEE-SSS--EE--EEEE--EE-S-SEEEEE---SSS--SEEEEEEEES-EEESSEEEEEEBSS--SEEEEEEEEES-EEEE--SS-SEEEEESB--B-TT-EEEEEEEEEEEEEEEE-S-SEEEEESSBS-EES-EEEE--EEEEEEEEEB--SEEEEEEEEEEEES-EEEE--S---EEEEEEE--SSEEEEEEEEEEESS--EEB---S-S------EE--S--SEESSEEEEESS-EE--BSSEEES-EEEEEEE-SSEEEEESSEEEE--SEEEE-SEEES-EEEEEEEEEEEEEEESSEEEE-S--EEEEEEEEE--EEEEEEEEEEEEESSEEEEES-EEEEEEEEEES-EEEEEESS-EEEESSEEEEEEEEEEEEEEEEES-EEEEEESSSEEEEESSEEEEEEEEEEEEEEEES-EEEEEESSEEEEESSEEEE-S-EEEEEEEEEES-EEEEEESSSEEEEESSEEEEES-EEEEES-EEES-EEEEEESSSSEEEEESSEEEEESS-EEEEES-EEES-EEEEEESSSEEEEESSEEEEE-SSSSS-EEEEEES-EEES-EEEEEESSEEEEESSEEEEESEEEEEES-EEES-EEEEE-SSSEEEEESSEEEEES-EEEEES-EE-TT-EEE--SSB--BSSEE--SS--EEEEES-S-EEE----S-EEE-S---EEE---S-----EE--

Radius of gyration: 34.44 Å; chains: 1; bounding box: 78×38×117 Å

Foldseek 3Di:
DDDDDDPDDPDQDAPEDADEPDAAAQDEDEDDDDDDDDLHDDEYHDEYADQDYEYYDYEYDDDDDDDDDPDRDAYEYEHEDEYADQHADAHAEAEYEDAEDDDHAHYEHEHEYPPHAHQYAEEDEYYLHEAEYQEYELYEYEPHANYEYAEQEAENYEYEYADQPEAEYFEENYEYDDADHEYEYAEYEYYNYEYEYEHYAEYQYEHHYREEEHYEYEYAEYEEDDYEYEYAYQEYQYAHHYREYENYEYEYAYLAYDEYEYEYHYDHAAYAYANYREYAEDYEYEYEHDPRDDHEHDEHEYPEAHLFYENYTEYHYADYEYEYPAAEYAEYAYEYEHAHQHYQYEHHYREYAYAEYEYANEEYQEYEYHYEHEEYAWQYEHHTREYAYAHEYEYEHYEYNAYHHEYEYQEEQYEHAGREYENYAYDAEHYEQEHYEAEYEHQEEFFYEHAYREYAEEEYEEENYEYEHYEIEYAHNAYEFAYEHHTSEYPYAYDYYNYHQELYEIETHYAAEWAYEPHTREYEEEHPEAYQAEQYLYEIETEYEEEEFAWEPHYGEYELYEYAYENAEAENYEIETEHANYAEWAWEHHTGEAEAQYHYEHELYEHEHYETETEHAAHEYFWFHHTREHEHPPLAASAEYEAELYEYYLYETETYYAAYWWGAQHYREYYSHAYEYELYEGELYEYETEYNHYEGFYEHHYREYYSYEYEYYNYAYDPNYHYYYDDDYQYWHHYGYDDQDYEYEYHDYEDGTHGDDRYEYEYADDYDHDYPYDDDHDYDYDYD

Organism: NCBI:txid28002